Protein 5T0W (pdb70)

Secondary structure (DSSP, 8-state):
-HHHHHHHHTEEEEEE-S-BTTTBEE-TTS-EESHHHHHHHHHHHHHTSEEEEEE--GGGHHHHHHTTS-SEE-SSPBP-HHHHTTSEEPSP-EEE-EEEEE-SGGGSS-SSGGGG-STT-EEEEETTSHHHHHHHHH-TTSEEEEESSHHHHHHHHHTTSSSEEEEEHHHHHHHH----EEEE--S--EEE--EE-SS-HHHHHHHHHHHHHHHHSSHHHHHHHHHH-/-HHHHHHHHTEEEEEE-SEETTTEEE-TTS-EESHHHHHHHHHHHHHTSEEEEEE--GGGHHHHHHTTS-SEE-S-PBP-HHHHTTSEE-S--EEE-EEEEE-SGGGTT-SSSGGG-STT-EEEEETTSHHHHHHHHH-TTSEEEEESSHHHHHHHHHTTSSSEEEEEHHHHHHHH----EEE----EEE--EE-SS-HHHHHHHHHHHHHHHHSSHHHHHHHHHH-/-HHHHHHHHTEEEEEE-SEETTTEEE-TTS-EESHHHHHHHHHHHHHTSEEEEEE--GGGHHHHHHTTS-SEE-SSPBP-HHHHTTSEE-S--EEEEEEEEEESGGGTT--SSGGG-STT-EEEEETTSHHHHHHHHH-TTSEEEEESSHHHHHHHHHTTS-SEEEEEHHHHHHHH---EEEE-----EEEE--EE-SS-HHHHHHHHHHHHHHHHSSHHHHHHHHHH-/--HHHHHHHHTEEEEEE-SEETTTEEE-TTS-EESHHHHHHHHHHHHHTSEEEEEE--GGGHHHHHHTTS-SEE-SSPBP-HHHHTTSEE-S--EEE-EEEEE-SGGGTT--SSGGG-STT-EEEEETTSHHHHHHHHH-TTSEEEEESSHHHHHHHHHTTSSSEEEEEHHHHHHHH---EE---EEE--EE-SS-HHHHHHHHHHHHHHHHSSHHHHHHHHHH-

Foldseek 3Di:
DVLVVCVVVQEAEEEEQAQFPQQWHQDPVGDIHHLLVVVQCLLQVLSRGHYDYDHDFQQCRLVCQQVPVGFKYRYQAFDDPVVCVFWPWADFLDKWDKWKWFAPVCPVQDQALQSQLAQVAEEEEEPNHVQQVCCVVSNVNYHYDYDRHVVVRVVCRVVVVGGIYMDTPLRNVVVVVVPTDIHDHDDDMTGGTMTGHPPCVVVSVSSNVSSVVCVVPVNSVVSCVVRRD/DVLVVCLVVQEAEEEEAQAQPQQWHADPVGDIHHLLVVLQCLLQVLSRGHYDYDHDQVQCRLVCQQVPVGFKYRYQAFDDPVVCVFWPWADFLDKWDKWKWAAPVCLVQQQDLQSQLAQDAEEEEAPPHVQQVCCVVSRVNYHYDYDSHVVVRVVCRVVPVGGIYMDTPQSQVVCVVVVTDIHDGDMTGGTMTGHPPCVVVSVSSNVSSVVCVVPVNSVVSCVVRRD/DVLVVCVVVQEAEEEEAQDQPQQWHADPVRDMHHLLVVLQVLLQVLSRGHYDYDHDQPVCRLVCQQVPVGFKYRYQAFDDPVVCVFWPWADFLDKWDKWKKFFLVLPPQCQDLQSQLAQDAEEEEAPPHVQQVCCVVSRVNYHYDYDSDVVVRVVCRVVVVGGIYMDTPLRNVVCVVPGMDIHDDDDDMTGGTMTGGPPCVVVNVSSNVSSVVCVVPVNSVVSCVVRRD/DFVLVVCVVVQEAEEEEAQAQPQQWHADPVRDMHHLLVVLQVLLQVLSRGHYDYDHDQVQCRLVCQQVPVGFKYRYQAFDDPVVCVFWPWADFLDKWDKWKWFAPVLLPQCQDLQSQLAQDAEEEEEPPHVQQVCCVVSRVNYHYDYDSDVVVRVVCRVVVVGGIYMDTPQSNVVVVCPTDIRDMTGGTMTGHPPRVVVSVSSNVSSVVCVVPVNSVVSCVVRRD

Sequence (910 aa):
STLDEIMKRGTLRVGTDADYKPFSFKDKNGQYTGFDIDLAKALAKELGVKVEFVPTTWDGIIPALQTGKFDIVMSGMTITPERKKKVDFSDPYMTAGQTILVKKDNADKIKSFEDLNKPDVKVAVQLGTTSEQAAKEFLPKAKIRTFENNAEAFQEVVSGRADAMVTDSPVAAYYAKLAVVVVDEPFTHEPLGFAIRKGDPELLNWVNNWLKQMKKDGTYDKLYEKWFKSTLDEIMKRGTLRVGTDADYKPFSFKDKNGQYTGFDIDLAKALAKELGVKVEFVPTTWDGIIPALQTGKFDIVMSGMTITPERKKKVDFSDPYMTAGQTILVKKDNADKIKSFEDLNKPDVKVAVQLGTTSEQAAKEFLPKAKIRTFENNAEAFQEVVSGRADAMVTDSPVAAYYAKLAVVVVDFTHEPLGFAIRKGDPELLNWVNNWLKQMKKDGTYDKLYEKWFKSTLDEIMKRGTLRVGTDADYKPFSFKDKNGQYTGFDIDLAKALAKELGVKVEFVPTTWDGIIPALQTGKFDIVMSGMTITPERKKKVDFSDPYMTAGQTILVKKDNADKIKSFEDLNKPDVKVAVQLGTTSEQAAKEFLPKAKIRTFENNAEAFQEVVSGRADAMVTDSPVAAYYAKLAVVVVDEPFTHEPLGFAIRKGDPELLNWVNNWLKQMKKDGTYDKLYEKWFKASTLDEIMKRGTLRVGTDADYKPFSFKDKNGQYTGFDIDLAKALAKELGVKVEFVPTTWDGIIPALQTGKFDIVMSGMTITPERKKKVDFSDPYMTAGQTILVKKDNADKIKSFEDLNKPDVKVAVQLGTTSEQAAKEFLPKAKIRTFENNNAEAFQEVVSGRADAMVTDSPVAAYYAKAVVVVTHEPLGFAIRKGDPELLNWVNNWLKQMKKDGTYDKLYEKWFK

Nearest PDB structures (foldseek):
  5t0w-assembly2_B  TM=9.966E-01  e=1.258E-50  synthetic construct
  5t0w-assembly4_D  TM=9.879E-01  e=5.429E-49  synthetic construct
  5tuj-assembly1_C  TM=8.132E-01  e=1.504E-45  unidentified
  9e2b-assembly1_B  TM=9.483E-01  e=1.291E-33  Desulfonauticus sp. 38_4375
  5jos-assembly1_A  TM=6.266E-01  e=4.750E-35  synthetic construct

Radius of gyration: 36.26 Å; Cα contacts (8 Å, |Δi|>4): 1804; chains: 4; bounding box: 78×86×105 Å

B-factor: mean 44.82, std 18.48, range [3.68, 149.99]

Solvent-accessible surface area: 40204 Å² total

Structure (mmCIF, N/CA/C/O backbone):
data_5T0W
#
_entry.id   5T0W
#
_cell.length_a   47.030
_cell.length_b   68.880
_cell.length_c   318.630
_cell.angle_alpha   90.00
_cell.angle_beta   90.00
_cell.angle_gamma   90.00
#
_symmetry.space_group_name_H-M   'P 21 21 21'
#
loop_
_entity.id
_entity.type
_entity.pdbx_description
1 polymer AncCDT-1
2 non-polymer ARGININE
3 water water
#
loop_
_atom_site.group_PDB
_atom_site.id
_atom_site.type_symbol
_atom_site.label_atom_id
_atom_site.label_alt_id
_atom_site.label_comp_id
_atom_site.label_asym_id
_atom_site.label_entity_id
_atom_site.label_seq_id
_atom_site.pdbx_PDB_ins_code
_atom_site.Cartn_x
_atom_site.Cartn_y
_atom_site.Cartn_z
_atom_site.occupancy
_atom_site.B_iso_or_equiv
_atom_site.auth_seq_id
_atom_site.auth_comp_id
_atom_site.auth_asym_id
_atom_site.auth_atom_id
_atom_site.pdbx_PDB_model_num
ATOM 1 N N . SER A 1 14 ? -17.635 -5.915 11.476 1.00 38.33 14 SER A N 1
ATOM 2 C CA . SER A 1 14 ? -16.603 -5.183 10.703 1.00 36.35 14 SER A CA 1
ATOM 3 C C . SER A 1 14 ? -16.411 -5.792 9.317 1.00 35.15 14 SER A C 1
ATOM 4 O O . SER A 1 14 ? -16.399 -7.016 9.154 1.00 35.93 14 SER A O 1
ATOM 7 N N . THR A 1 15 ? -16.226 -4.936 8.329 1.00 33.40 15 THR A N 1
ATOM 8 C CA . THR A 1 15 ? -15.952 -5.396 6.986 1.00 32.39 15 THR A CA 1
ATOM 9 C C . THR A 1 15 ? -14.691 -6.262 6.974 1.00 31.94 15 THR A C 1
ATOM 10 O O . THR A 1 15 ? -14.574 -7.190 6.177 1.00 32.30 15 THR A O 1
ATOM 14 N N . LEU A 1 16 ? -13.744 -5.968 7.854 1.00 31.47 16 LEU A N 1
ATOM 15 C CA . LEU A 1 16 ? -12.532 -6.764 7.929 1.00 31.22 16 LEU A CA 1
ATOM 16 C C . LEU A 1 16 ? -12.870 -8.234 8.123 1.00 32.60 16 LEU A C 1
ATOM 17 O O . LEU A 1 16 ? -12.331 -9.105 7.441 1.00 32.48 16 LEU A O 1
ATOM 22 N N . ASP A 1 17 ? -13.786 -8.505 9.047 1.00 34.16 17 ASP A N 1
ATOM 23 C CA . ASP A 1 17 ? -14.203 -9.870 9.310 1.00 35.77 17 ASP A CA 1
ATOM 24 C C . ASP A 1 17 ? -14.855 -10.418 8.037 1.00 36.09 17 ASP A C 1
ATOM 25 O O . ASP A 1 17 ? -14.512 -11.508 7.562 1.00 36.51 17 ASP A O 1
ATOM 30 N N . GLU A 1 18 ? -15.780 -9.639 7.482 1.00 36.04 18 GLU A N 1
ATOM 31 C CA . GLU A 1 18 ? -16.480 -10.016 6.249 1.00 36.51 18 GLU A CA 1
ATOM 32 C C . GLU A 1 18 ? -15.497 -10.356 5.134 1.00 35.75 18 GLU A C 1
ATOM 33 O O . GLU A 1 18 ? -15.658 -11.377 4.456 1.00 36.27 18 GLU A O 1
ATOM 35 N N . ILE A 1 19 ? -14.471 -9.515 4.974 1.00 34.49 19 ILE A N 1
ATOM 36 C CA . ILE A 1 19 ? -13.438 -9.746 3.958 1.00 34.07 19 ILE A CA 1
ATOM 37 C C . ILE A 1 19 ? -12.765 -11.110 4.154 1.00 35.51 19 ILE A C 1
ATOM 38 O O . ILE A 1 19 ? -12.763 -11.957 3.243 1.00 36.32 19 ILE A O 1
ATOM 43 N N . MET A 1 20 ? -12.250 -11.339 5.352 1.00 36.09 20 MET A N 1
ATOM 44 C CA . MET A 1 20 ? -11.480 -12.555 5.610 1.00 37.10 20 MET A CA 1
ATOM 45 C C . MET A 1 20 ? -12.299 -13.835 5.555 1.00 38.16 20 MET A C 1
ATOM 46 O O . MET A 1 20 ? -11.796 -14.851 5.093 1.00 38.83 20 MET A O 1
ATOM 51 N N . LYS A 1 21 ? -13.547 -13.783 6.033 1.00 38.56 21 LYS A N 1
ATOM 52 C CA . LYS A 1 21 ? -14.495 -14.915 5.910 1.00 40.02 21 LYS A CA 1
ATOM 53 C C . LYS A 1 21 ? -14.751 -15.257 4.454 1.00 39.63 21 LYS A C 1
ATOM 54 O O . LYS A 1 21 ? -14.624 -16.404 4.039 1.00 40.60 21 LYS A O 1
ATOM 60 N N . ARG A 1 22 ? -15.113 -14.236 3.690 1.00 38.12 22 ARG A N 1
ATOM 61 C CA . ARG A 1 22 ? -15.443 -14.414 2.281 1.00 37.97 22 ARG A CA 1
ATOM 62 C C . ARG A 1 22 ? -14.231 -14.839 1.434 1.00 37.02 22 ARG A C 1
ATOM 63 O O . ARG A 1 22 ? -14.399 -15.532 0.435 1.00 37.87 22 ARG A O 1
ATOM 71 N N . GLY A 1 23 ? -13.027 -14.432 1.833 1.00 35.24 23 GLY A N 1
ATOM 72 C CA . GLY A 1 23 ? -11.799 -14.860 1.165 1.00 34.70 23 GLY A CA 1
ATOM 73 C C . GLY A 1 23 ? -11.324 -13.943 0.052 1.00 33.48 23 GLY A C 1
ATOM 74 O O . GLY A 1 23 ? -10.338 -14.242 -0.620 1.00 33.58 23 GLY A O 1
ATOM 75 N N . THR A 1 24 ? -12.005 -12.807 -0.134 1.00 32.33 24 THR A N 1
ATOM 76 C CA . THR A 1 24 ? -11.747 -11.895 -1.245 1.00 31.35 24 THR A CA 1
ATOM 77 C C . THR A 1 24 ? -11.846 -10.444 -0.789 1.00 29.85 24 THR A C 1
ATOM 78 O O . THR A 1 24 ? -12.697 -10.123 0.033 1.00 29.59 24 THR A O 1
ATOM 82 N N . LEU A 1 25 ? -10.982 -9.585 -1.341 1.00 28.93 25 LEU A N 1
ATOM 83 C CA . LEU A 1 25 ? -11.072 -8.146 -1.109 1.00 27.86 25 LEU A CA 1
ATOM 84 C C . LEU A 1 25 ? -11.717 -7.495 -2.317 1.00 28.06 25 LEU A C 1
ATOM 85 O O . LEU A 1 25 ? -11.237 -7.659 -3.419 1.00 28.30 25 LEU A O 1
ATOM 90 N N . ARG A 1 26 ? -12.813 -6.783 -2.102 1.00 28.35 26 ARG A N 1
ATOM 91 C CA . ARG A 1 26 ? -13.553 -6.177 -3.195 1.00 28.97 26 ARG A CA 1
ATOM 92 C C . ARG A 1 26 ? -13.187 -4.714 -3.279 1.00 27.78 26 ARG A C 1
ATOM 93 O O . ARG A 1 26 ? -13.504 -3.936 -2.374 1.00 27.18 26 ARG A O 1
ATOM 101 N N . VAL A 1 27 ? -12.549 -4.343 -4.385 1.00 27.62 27 VAL A N 1
ATOM 102 C CA . VAL A 1 27 ? -12.051 -2.988 -4.574 1.00 26.66 27 VAL A CA 1
ATOM 103 C C . VAL A 1 27 ? -12.845 -2.238 -5.613 1.00 27.06 27 VAL A C 1
ATOM 104 O O . VAL A 1 27 ? -12.744 -2.526 -6.806 1.00 27.77 27 VAL A O 1
ATOM 108 N N . GLY A 1 28 ? -13.591 -1.245 -5.158 1.00 26.98 28 GLY A N 1
ATOM 109 C CA . GLY A 1 28 ? -14.299 -0.335 -6.051 1.00 27.60 28 GLY A CA 1
ATOM 110 C C . GLY A 1 28 ? -13.358 0.583 -6.797 1.00 27.40 28 GLY A C 1
ATOM 111 O O . GLY A 1 28 ? -12.557 1.285 -6.180 1.00 26.53 28 GLY A O 1
ATOM 112 N N . THR A 1 29 ? -13.410 0.538 -8.128 1.00 28.69 29 THR A N 1
ATOM 113 C CA . THR A 1 29 ? -12.525 1.367 -8.959 1.00 28.90 29 THR A CA 1
ATOM 114 C C . THR A 1 29 ? -13.251 1.824 -10.278 1.00 29.90 29 THR A C 1
ATOM 115 O O . THR A 1 29 ? -14.139 1.118 -10.730 1.00 31.09 29 THR A O 1
ATOM 119 N N . ASP A 1 30 ? -12.951 3.024 -10.818 1.00 29.56 30 ASP A N 1
ATOM 120 C CA . ASP A 1 30 ? -13.508 3.537 -12.075 1.00 30.28 30 ASP A CA 1
ATOM 121 C C . ASP A 1 30 ? -12.345 3.437 -13.030 1.00 30.60 30 ASP A C 1
ATOM 122 O O . ASP A 1 30 ? -11.464 4.314 -13.101 1.00 29.87 30 ASP A O 1
ATOM 127 N N . ALA A 1 31 ? -12.359 2.353 -13.788 1.00 31.76 31 ALA A N 1
ATOM 128 C CA . ALA A 1 31 ? -11.145 1.816 -14.380 1.00 32.32 31 ALA A CA 1
ATOM 129 C C . ALA A 1 31 ? -10.725 2.349 -15.800 1.00 33.76 31 ALA A C 1
ATOM 130 O O . ALA A 1 31 ? -10.023 1.681 -16.603 1.00 34.69 31 ALA A O 1
ATOM 132 N N . ASP A 1 32 ? -11.143 3.578 -16.090 1.00 33.92 32 ASP A N 1
ATOM 133 C CA . ASP A 1 32 ? -10.522 4.347 -17.183 1.00 34.89 32 ASP A CA 1
ATOM 134 C C . ASP A 1 32 ? -9.938 5.600 -16.593 1.00 33.57 32 ASP A C 1
ATOM 135 O O . ASP A 1 32 ? -10.515 6.676 -16.713 1.00 34.01 32 ASP A O 1
ATOM 140 N N . TYR A 1 33 ? -8.788 5.451 -15.938 1.00 32.33 33 TYR A N 1
ATOM 141 C CA . TYR A 1 33 ? -8.185 6.565 -15.233 1.00 30.86 33 TYR A CA 1
ATOM 142 C C . TYR A 1 33 ? -6.702 6.340 -15.088 1.00 30.75 33 TYR A C 1
ATOM 143 O O . TYR A 1 33 ? -6.207 6.080 -14.003 1.00 29.94 33 TYR A O 1
ATOM 152 N N . LYS A 1 34 ? -6.013 6.342 -16.222 1.00 31.93 34 LYS A N 1
ATOM 153 C CA . LYS A 1 34 ? -4.582 6.085 -16.259 1.00 32.21 34 LYS A CA 1
ATOM 154 C C . LYS A 1 34 ? -3.916 7.255 -15.656 1.00 31.05 34 LYS A C 1
ATOM 155 O O . LYS A 1 34 ? -4.358 8.355 -15.855 1.00 30.89 34 LYS A O 1
ATOM 161 N N . PRO A 1 35 ? -2.838 7.029 -14.919 1.00 30.44 35 PRO A N 1
ATOM 162 C CA . PRO A 1 35 ? -2.209 5.754 -14.610 1.00 30.59 35 PRO A CA 1
ATOM 163 C C . PRO A 1 35 ? -2.673 5.088 -13.276 1.00 29.16 35 PRO A C 1
ATOM 164 O O . PRO A 1 35 ? -1.985 4.208 -12.765 1.00 29.29 35 PRO A O 1
ATOM 168 N N . PHE A 1 36 ? -3.832 5.460 -12.747 1.00 27.97 36 PHE A N 1
ATOM 169 C CA . PHE A 1 36 ? -4.275 4.927 -11.454 1.00 26.81 36 PHE A CA 1
ATOM 170 C C . PHE A 1 36 ? -4.977 3.591 -11.586 1.00 27.32 36 PHE A C 1
ATOM 171 O O . PHE A 1 36 ? -4.596 2.624 -10.919 1.00 27.12 36 PHE A O 1
ATOM 179 N N . SER A 1 37 ? -5.979 3.512 -12.461 1.00 28.15 37 SER A N 1
ATOM 180 C CA . SER A 1 37 ? -6.577 2.221 -12.786 1.00 29.23 37 SER A CA 1
ATOM 181 C C . SER A 1 37 ? -7.168 2.215 -14.190 1.00 30.83 37 SER A C 1
ATOM 182 O O . SER A 1 37 ? -7.929 3.118 -14.578 1.00 30.89 37 SER A O 1
ATOM 185 N N . PHE A 1 38 ? -6.816 1.186 -14.947 1.00 32.58 38 PHE A N 1
ATOM 186 C CA . PHE A 1 38 ? -7.251 1.086 -16.319 1.00 34.70 38 PHE A CA 1
ATOM 187 C C . PHE A 1 38 ? -7.113 -0.347 -16.802 1.00 36.67 38 PHE A C 1
ATOM 188 O O . PHE A 1 38 ? -6.798 -1.288 -16.038 1.00 36.54 38 PHE A O 1
ATOM 196 N N . LYS A 1 39 ? -7.493 -0.520 -18.053 1.00 39.12 39 LYS A N 1
ATOM 197 C CA . LYS A 1 39 ? -7.298 -1.774 -18.743 1.00 41.53 39 LYS A CA 1
ATOM 198 C C . LYS A 1 39 ? -6.051 -1.654 -19.573 1.00 43.13 39 LYS A C 1
ATOM 199 O O . LYS A 1 39 ? -5.815 -0.626 -20.198 1.00 43.55 39 LYS A O 1
ATOM 205 N N . ASP A 1 40 ? -5.223 -2.697 -19.548 1.00 44.61 40 ASP A N 1
ATOM 206 C CA . ASP A 1 40 ? -4.135 -2.829 -20.533 1.00 46.45 40 ASP A CA 1
ATOM 207 C C . ASP A 1 40 ? -4.698 -3.358 -21.859 1.00 49.19 40 ASP A C 1
ATOM 208 O O . ASP A 1 40 ? -5.909 -3.594 -21.998 1.00 49.16 40 ASP A O 1
ATOM 213 N N . LYS A 1 41 ? -3.807 -3.547 -22.822 1.00 52.04 41 LYS A N 1
ATOM 214 C CA . LYS A 1 41 ? -4.153 -4.114 -24.147 1.00 55.25 41 LYS A CA 1
ATOM 215 C C . LYS A 1 41 ? -4.982 -5.419 -24.124 1.00 55.71 41 LYS A C 1
ATOM 216 O O . LYS A 1 41 ? -5.797 -5.644 -25.023 1.00 58.00 41 LYS A O 1
ATOM 222 N N . ASN A 1 42 ? -4.803 -6.255 -23.100 1.00 53.92 42 ASN A N 1
ATOM 223 C CA . ASN A 1 42 ? -5.610 -7.477 -22.943 1.00 54.08 42 ASN A CA 1
ATOM 224 C C . ASN A 1 42 ? -6.856 -7.298 -22.055 1.00 51.32 42 ASN A C 1
ATOM 225 O O . ASN A 1 42 ? -7.390 -8.276 -21.532 1.00 51.29 42 ASN A O 1
ATOM 230 N N . GLY A 1 43 ? -7.306 -6.059 -21.867 1.00 48.94 43 GLY A N 1
ATOM 231 C CA . GLY A 1 43 ? -8.441 -5.773 -20.983 1.00 46.40 43 GLY A CA 1
ATOM 232 C C . GLY A 1 43 ? -8.230 -6.177 -19.528 1.00 43.87 43 GLY A C 1
ATOM 233 O O . GLY A 1 43 ? -9.197 -6.455 -18.822 1.00 43.24 43 GLY A O 1
ATOM 234 N N . GLN A 1 44 ? -6.975 -6.257 -19.087 1.00 42.55 44 GLN A N 1
ATOM 235 C CA . GLN A 1 44 ? -6.659 -6.580 -17.685 1.00 40.31 44 GLN A CA 1
ATOM 236 C C . GLN A 1 44 ? -6.445 -5.316 -16.842 1.00 37.57 44 GLN A C 1
ATOM 237 O O . GLN A 1 44 ? -5.957 -4.287 -17.355 1.00 37.33 44 GLN A O 1
ATOM 243 N N . TYR A 1 45 ? -6.723 -5.442 -15.538 1.00 35.46 45 TYR A N 1
ATOM 244 C CA . TYR A 1 45 ? -6.700 -4.319 -14.653 1.00 33.12 45 TYR A CA 1
ATOM 245 C C . TYR A 1 45 ? -5.251 -4.007 -14.346 1.00 32.33 45 TYR A C 1
ATOM 246 O O . TYR A 1 45 ? -4.439 -4.907 -14.085 1.00 32.94 45 TYR A O 1
ATOM 255 N N . THR A 1 46 ? -4.922 -2.729 -14.414 1.00 30.94 46 THR A N 1
ATOM 256 C CA . THR A 1 46 ? -3.547 -2.331 -14.262 1.00 30.60 46 THR A CA 1
ATOM 257 C C . THR A 1 46 ? -3.458 -0.870 -13.824 1.00 29.02 46 THR A C 1
ATOM 258 O O . THR A 1 46 ? -4.334 -0.080 -14.105 1.00 28.51 46 THR A O 1
ATOM 262 N N . GLY A 1 47 ? -2.394 -0.531 -13.123 1.00 28.41 47 GLY A N 1
ATOM 263 C CA . GLY A 1 47 ? -2.222 0.818 -12.599 1.00 27.17 47 GLY A CA 1
ATOM 264 C C . GLY A 1 47 ? -1.679 0.830 -11.185 1.00 26.11 47 GLY A C 1
ATOM 265 O O . GLY A 1 47 ? -1.549 -0.210 -10.544 1.00 26.15 47 GLY A O 1
ATOM 266 N N . PHE A 1 48 ? -1.422 2.039 -10.691 1.00 25.30 48 PHE A N 1
ATOM 267 C CA . PHE A 1 48 ? -0.927 2.286 -9.335 1.00 24.53 48 PHE A CA 1
ATOM 268 C C . PHE A 1 48 ? -1.920 1.797 -8.305 1.00 23.50 48 PHE A C 1
ATOM 269 O O . PHE A 1 48 ? -1.562 1.050 -7.406 1.00 23.47 48 PHE A O 1
ATOM 277 N N . ASP A 1 49 ? -3.186 2.179 -8.453 1.00 22.86 49 ASP A N 1
ATOM 278 C CA . ASP A 1 49 ? -4.204 1.749 -7.506 1.00 22.11 49 ASP A CA 1
ATOM 279 C C . ASP A 1 49 ? -4.395 0.239 -7.540 1.00 22.66 49 ASP A C 1
ATOM 280 O O . ASP A 1 49 ? -4.748 -0.380 -6.537 1.00 22.32 49 ASP A O 1
ATOM 285 N N . ILE A 1 50 ? -4.174 -0.356 -8.708 1.00 23.70 50 ILE A N 1
ATOM 286 C CA . ILE A 1 50 ? -4.357 -1.796 -8.895 1.00 24.52 50 ILE A CA 1
ATOM 287 C C . ILE A 1 50 ? -3.242 -2.516 -8.176 1.00 24.86 50 ILE A C 1
ATOM 288 O O . ILE A 1 50 ? -3.498 -3.419 -7.383 1.00 24.82 50 ILE A O 1
ATOM 293 N N . ASP A 1 51 ? -2.011 -2.084 -8.387 1.00 25.31 51 ASP A N 1
ATOM 294 C CA . ASP A 1 51 ? -0.889 -2.711 -7.691 1.00 25.85 51 ASP A CA 1
ATOM 295 C C . ASP A 1 51 ? -1.016 -2.580 -6.179 1.00 24.86 51 ASP A C 1
ATOM 296 O O . ASP A 1 51 ? -0.760 -3.516 -5.431 1.00 25.18 51 ASP A O 1
ATOM 301 N N . LEU A 1 52 ? -1.419 -1.404 -5.729 1.00 23.80 52 LEU A N 1
ATOM 302 C CA . LEU A 1 52 ? -1.636 -1.192 -4.314 1.00 23.01 52 LEU A CA 1
ATOM 303 C C . LEU A 1 52 ? -2.730 -2.120 -3.813 1.00 22.77 52 LEU A C 1
ATOM 304 O O . LEU A 1 52 ? -2.536 -2.801 -2.804 1.00 22.91 52 LEU A O 1
ATOM 309 N N . ALA A 1 53 ? -3.869 -2.149 -4.509 1.00 22.59 53 ALA A N 1
ATOM 310 C CA . ALA A 1 53 ? -4.942 -3.082 -4.174 1.00 22.66 53 ALA A CA 1
ATOM 311 C C . ALA A 1 53 ? -4.411 -4.506 -4.026 1.00 23.59 53 ALA A C 1
ATOM 312 O O . ALA A 1 53 ? -4.729 -5.198 -3.058 1.00 23.63 53 ALA A O 1
ATOM 314 N N . LYS A 1 54 ? -3.584 -4.929 -4.973 1.00 24.51 54 LYS A N 1
ATOM 315 C CA . LYS A 1 54 ? -2.983 -6.252 -4.905 1.00 25.68 54 LYS A CA 1
ATOM 316 C C . LYS A 1 54 ? -2.164 -6.418 -3.657 1.00 25.63 54 LYS A C 1
ATOM 317 O O . LYS A 1 54 ? -2.237 -7.467 -3.009 1.00 26.21 54 LYS A O 1
ATOM 323 N N . ALA A 1 55 ? -1.360 -5.410 -3.328 1.00 25.19 55 ALA A N 1
ATOM 324 C CA . ALA A 1 55 ? -0.482 -5.485 -2.154 1.00 25.39 55 ALA A CA 1
ATOM 325 C C . ALA A 1 55 ? -1.318 -5.640 -0.887 1.00 24.74 55 ALA A C 1
ATOM 326 O O . ALA A 1 55 ? -0.983 -6.433 -0.006 1.00 25.31 55 ALA A O 1
ATOM 328 N N . LEU A 1 56 ? -2.379 -4.844 -0.786 1.00 23.72 56 LEU A N 1
ATOM 329 C CA . LEU A 1 56 ? -3.284 -4.906 0.359 1.00 23.28 56 LEU A CA 1
ATOM 330 C C . LEU A 1 56 ? -3.932 -6.291 0.492 1.00 23.91 56 LEU A C 1
ATOM 331 O O . LEU A 1 56 ? -3.962 -6.875 1.575 1.00 24.26 56 LEU A O 1
ATOM 336 N N . ALA A 1 57 ? -4.449 -6.807 -0.614 1.00 24.23 57 ALA A N 1
ATOM 337 C CA . ALA A 1 57 ? -4.994 -8.157 -0.625 1.00 25.09 57 ALA A CA 1
ATOM 338 C C . ALA A 1 57 ? -3.983 -9.189 -0.106 1.00 26.09 57 ALA A C 1
ATOM 339 O O . ALA A 1 57 ? -4.304 -9.938 0.795 1.00 26.50 57 ALA A O 1
ATOM 341 N N . LYS A 1 58 ? -2.768 -9.201 -0.640 1.00 26.62 58 LYS A N 1
ATOM 342 C CA . LYS A 1 58 ? -1.702 -10.068 -0.114 1.00 27.72 58 LYS A CA 1
ATOM 343 C C . LYS A 1 58 ? -1.561 -9.938 1.416 1.00 27.50 58 LYS A C 1
ATOM 344 O O . LYS A 1 58 ? -1.697 -10.924 2.137 1.00 28.23 58 LYS A O 1
ATOM 346 N N . GLU A 1 59 ? -1.366 -8.712 1.905 1.00 26.60 59 GLU A N 1
ATOM 347 C CA . GLU A 1 59 ? -1.319 -8.424 3.336 1.00 26.48 59 GLU A CA 1
ATOM 348 C C . GLU A 1 59 ? -2.476 -9.092 4.090 1.00 26.53 59 GLU A C 1
ATOM 349 O O . GLU A 1 59 ? -2.291 -9.679 5.158 1.00 27.24 59 GLU A O 1
ATOM 355 N N . LEU A 1 60 ? -3.673 -8.987 3.514 1.00 25.95 60 LEU A N 1
ATOM 356 C CA . LEU A 1 60 ? -4.906 -9.519 4.104 1.00 26.13 60 LEU A CA 1
ATOM 357 C C . LEU A 1 60 ? -5.012 -11.050 4.020 1.00 27.53 60 LEU A C 1
ATOM 358 O O . LEU A 1 60 ? -5.951 -11.628 4.567 1.00 28.02 60 LEU A O 1
ATOM 363 N N . GLY A 1 61 ? -4.113 -11.690 3.281 1.00 28.50 61 GLY A N 1
ATOM 364 C CA . GLY A 1 61 ? -4.229 -13.123 2.987 1.00 30.06 61 GLY A CA 1
ATOM 365 C C . GLY A 1 61 ? -5.428 -13.508 2.110 1.00 30.48 61 GLY A C 1
ATOM 366 O O . GLY A 1 61 ? -5.986 -14.598 2.247 1.00 31.59 61 GLY A O 1
ATOM 367 N N . VAL A 1 62 ? -5.820 -12.639 1.175 1.00 29.94 62 VAL A N 1
ATOM 368 C CA . VAL A 1 62 ? -6.979 -12.924 0.329 1.00 30.44 62 VAL A CA 1
ATOM 369 C C . VAL A 1 62 ? -6.755 -12.536 -1.132 1.00 30.53 62 VAL A C 1
ATOM 370 O O . VAL A 1 62 ? -5.779 -11.876 -1.476 1.00 29.97 62 VAL A O 1
ATOM 374 N N . LYS A 1 63 ? -7.680 -12.986 -1.978 1.00 31.44 63 LYS A N 1
ATOM 375 C CA . LYS A 1 63 ? -7.694 -12.625 -3.376 1.00 31.76 63 LYS A CA 1
ATOM 376 C C . LYS A 1 63 ? -8.309 -11.255 -3.547 1.00 30.68 63 LYS A C 1
ATOM 377 O O . LYS A 1 63 ? -9.031 -10.765 -2.696 1.00 29.95 63 LYS A O 1
ATOM 379 N N . VAL A 1 64 ? -8.038 -10.666 -4.701 1.00 30.94 64 VAL A N 1
ATOM 380 C CA . VAL A 1 64 ? -8.613 -9.375 -5.098 1.00 30.07 64 VAL A CA 1
ATOM 381 C C . VAL A 1 64 ? -9.695 -9.517 -6.159 1.00 30.77 64 VAL A C 1
ATOM 382 O O . VAL A 1 64 ? -9.523 -10.246 -7.125 1.00 32.27 64 VAL A O 1
ATOM 386 N N . GLU A 1 65 ? -10.767 -8.781 -6.007 1.00 30.04 65 GLU A N 1
ATOM 387 C CA . GLU A 1 65 ? -11.742 -8.627 -7.052 1.00 30.75 65 GLU A CA 1
ATOM 388 C C . GLU A 1 65 ? -12.002 -7.140 -7.265 1.00 29.24 65 GLU A C 1
ATOM 389 O O . GLU A 1 65 ? -12.244 -6.408 -6.307 1.00 28.32 65 GLU A O 1
ATOM 395 N N . PHE A 1 66 ? -11.953 -6.687 -8.506 1.00 29.07 66 PHE A N 1
ATOM 396 C CA . PHE A 1 66 ? -12.199 -5.283 -8.829 1.00 27.86 66 PHE A CA 1
ATOM 397 C C . PHE A 1 66 ? -13.629 -5.097 -9.303 1.00 28.50 66 PHE A C 1
ATOM 398 O O . PHE A 1 66 ? -14.145 -5.878 -10.123 1.00 30.05 66 PHE A O 1
ATOM 406 N N . VAL A 1 67 ? -14.275 -4.070 -8.777 1.00 27.52 67 VAL A N 1
ATOM 407 C CA . VAL A 1 67 ? -15.677 -3.810 -9.059 1.00 28.20 67 VAL A CA 1
ATOM 408 C C . VAL A 1 67 ? -15.768 -2.525 -9.859 1.00 28.02 67 VAL A C 1
ATOM 409 O O . VAL A 1 67 ? -15.667 -1.425 -9.306 1.00 26.91 67 VAL A O 1
ATOM 413 N N . PRO A 1 68 ? -15.940 -2.652 -11.184 1.00 29.30 68 PRO A N 1
ATOM 414 C CA . PRO A 1 68 ? -15.931 -1.441 -12.002 1.00 29.24 68 PRO A CA 1
ATOM 415 C C . PRO A 1 68 ? -17.125 -0.611 -11.569 1.00 29.37 68 PRO A C 1
ATOM 416 O O . PRO A 1 68 ? -18.169 -1.168 -11.348 1.00 30.30 68 PRO A O 1
ATOM 420 N N . THR A 1 69 ? -16.922 0.697 -11.398 1.00 28.58 69 THR A N 1
ATOM 421 C CA . THR A 1 69 ? -17.955 1.577 -10.885 1.00 28.71 69 THR A CA 1
ATOM 422 C C . THR A 1 69 ? -17.828 2.920 -11.528 1.00 28.65 69 THR A C 1
ATOM 423 O O . THR A 1 69 ? -16.719 3.394 -11.761 1.00 27.91 69 THR A O 1
ATOM 427 N N . THR A 1 70 ? -18.962 3.534 -11.841 1.00 29.73 70 THR A N 1
ATOM 428 C CA . THR A 1 70 ? -18.976 4.892 -12.401 1.00 29.83 70 THR A CA 1
ATOM 429 C C . THR A 1 70 ? -18.522 5.869 -11.331 1.00 28.44 70 THR A C 1
ATOM 430 O O . THR A 1 70 ? -18.987 5.789 -10.214 1.00 28.20 70 THR A O 1
ATOM 434 N N . TRP A 1 71 ? -17.609 6.772 -11.659 1.00 27.77 71 TRP A N 1
ATOM 435 C CA . TRP A 1 71 ? -17.068 7.696 -10.656 1.00 26.60 71 TRP A CA 1
ATOM 436 C C . TRP A 1 71 ? -18.147 8.438 -9.838 1.00 27.04 71 TRP A C 1
ATOM 437 O O . TRP A 1 71 ? -18.073 8.515 -8.614 1.00 26.46 71 TRP A O 1
ATOM 448 N N . ASP A 1 72 ? -19.143 8.976 -10.514 1.00 28.38 72 ASP A N 1
ATOM 449 C CA . ASP A 1 72 ? -20.127 9.824 -9.851 1.00 29.06 72 ASP A CA 1
ATOM 450 C C . ASP A 1 72 ? -20.844 9.126 -8.702 1.00 29.18 72 ASP A C 1
ATOM 451 O O . ASP A 1 72 ? -21.111 9.747 -7.692 1.00 29.08 72 ASP A O 1
ATOM 456 N N . GLY A 1 73 ? -21.148 7.842 -8.870 1.00 29.57 73 GLY A N 1
ATOM 457 C CA . GLY A 1 73 ? -21.835 7.064 -7.853 1.00 30.01 73 GLY A CA 1
ATOM 458 C C . GLY A 1 73 ? -20.921 6.173 -7.024 1.00 28.81 73 GLY A C 1
ATOM 459 O O . GLY A 1 73 ? -21.372 5.218 -6.402 1.00 29.27 73 GLY A O 1
ATOM 460 N N . ILE A 1 74 ? -19.624 6.459 -7.031 1.00 27.46 74 ILE A N 1
ATOM 461 C CA . ILE A 1 74 ? -18.677 5.566 -6.388 1.00 26.46 74 ILE A CA 1
ATOM 462 C C . ILE A 1 74 ? -18.810 5.577 -4.858 1.00 26.13 74 ILE A C 1
ATOM 463 O O . ILE A 1 74 ? -18.655 4.538 -4.226 1.00 25.98 74 ILE A O 1
ATOM 468 N N . ILE A 1 75 ? -19.088 6.740 -4.282 1.00 26.15 75 ILE A N 1
ATOM 469 C CA . ILE A 1 75 ? -19.319 6.816 -2.848 1.00 26.26 75 ILE A CA 1
ATOM 470 C C . ILE A 1 75 ? -20.639 6.152 -2.430 1.00 27.80 75 ILE A C 1
ATOM 471 O O . ILE A 1 75 ? -20.678 5.403 -1.454 1.00 27.96 75 ILE A O 1
ATOM 476 N N . PRO A 1 76 ? -21.728 6.419 -3.156 1.00 29.21 76 PRO A N 1
ATOM 477 C CA . PRO A 1 76 ? -22.951 5.648 -2.833 1.00 30.84 76 PRO A CA 1
ATOM 478 C C . PRO A 1 76 ? -22.779 4.133 -2.956 1.00 30.94 76 PRO A C 1
ATOM 479 O O . PRO A 1 76 ? -23.375 3.376 -2.180 1.00 31.89 76 PRO A O 1
ATOM 483 N N . ALA A 1 77 ? -22.011 3.690 -3.951 1.00 30.29 77 ALA A N 1
ATOM 484 C CA . ALA A 1 77 ? -21.777 2.275 -4.137 1.00 30.49 77 ALA A CA 1
ATOM 485 C C . ALA A 1 77 ? -21.043 1.712 -2.922 1.00 29.81 77 ALA A C 1
ATOM 486 O O . ALA A 1 77 ? -21.354 0.616 -2.460 1.00 30.58 77 ALA A O 1
ATOM 488 N N . LEU A 1 78 ? -20.105 2.490 -2.394 1.00 28.62 78 LEU A N 1
ATOM 489 C CA . LEU A 1 78 ? -19.333 2.079 -1.250 1.00 28.07 78 LEU A CA 1
ATOM 490 C C . LEU A 1 78 ? -20.229 2.013 -0.030 1.00 29.40 78 LEU A C 1
ATOM 491 O O . LEU A 1 78 ? -20.265 0.989 0.659 1.00 29.82 78 LEU A O 1
ATOM 496 N N . GLN A 1 79 ? -20.987 3.088 0.205 1.00 30.38 79 GLN A N 1
ATOM 497 C CA . GLN A 1 79 ? -21.891 3.162 1.356 1.00 31.96 79 GLN A CA 1
ATOM 498 C C . GLN A 1 79 ? -22.959 2.072 1.372 1.00 33.64 79 GLN A C 1
ATOM 499 O O . GLN A 1 79 ? -23.448 1.726 2.445 1.00 34.96 79 GLN A O 1
ATOM 505 N N . THR A 1 80 ? -23.347 1.551 0.212 1.00 34.16 80 THR A N 1
ATOM 506 C CA . THR A 1 80 ? -24.385 0.498 0.152 1.00 36.07 80 THR A CA 1
ATOM 507 C C . THR A 1 80 ? -23.757 -0.874 -0.040 1.00 35.55 80 THR A C 1
ATOM 508 O O . THR A 1 80 ? -24.423 -1.804 -0.438 1.00 36.82 80 THR A O 1
ATOM 512 N N . GLY A 1 81 ? -22.473 -0.988 0.240 1.00 33.97 81 GLY A N 1
ATOM 513 C CA . GLY A 1 81 ? -21.831 -2.282 0.296 1.00 33.81 81 GLY A CA 1
ATOM 514 C C . GLY A 1 81 ? -21.585 -2.986 -1.011 1.00 33.91 81 GLY A C 1
ATOM 515 O O . GLY A 1 81 ? -21.533 -4.203 -1.042 1.00 34.80 81 GLY A O 1
ATOM 516 N N . LYS A 1 82 ? -21.425 -2.253 -2.099 1.00 33.45 82 LYS A N 1
ATOM 517 C CA . LYS A 1 82 ? -21.084 -2.887 -3.378 1.00 33.58 82 LYS A CA 1
ATOM 518 C C . LYS A 1 82 ? -19.639 -3.363 -3.421 1.00 31.79 82 LYS A C 1
ATOM 519 O O . LYS A 1 82 ? -19.283 -4.214 -4.237 1.00 32.27 82 LYS A O 1
ATOM 525 N N . PHE A 1 83 ? -18.811 -2.803 -2.548 1.00 29.78 83 PHE A N 1
ATOM 526 C CA . PHE A 1 83 ? -17.459 -3.254 -2.396 1.00 28.31 83 PHE A CA 1
ATOM 527 C C . PHE A 1 83 ? -16.954 -2.755 -1.053 1.00 26.98 83 PHE A C 1
ATOM 528 O O . PHE A 1 83 ? -17.629 -1.995 -0.383 1.00 26.97 83 PHE A O 1
ATOM 536 N N . ASP A 1 84 ? -15.733 -3.147 -0.688 1.00 25.74 84 ASP A N 1
ATOM 537 C CA . ASP A 1 84 ? -15.190 -2.798 0.629 1.00 24.83 84 ASP A CA 1
ATOM 538 C C . ASP A 1 84 ? -14.397 -1.536 0.698 1.00 23.42 84 ASP A C 1
ATOM 539 O O . ASP A 1 84 ? -14.325 -0.937 1.751 1.00 23.35 84 ASP A O 1
ATOM 544 N N . ILE A 1 85 ? -13.779 -1.130 -0.401 1.00 22.49 85 ILE A N 1
ATOM 545 C CA . ILE A 1 85 ? -12.819 -0.030 -0.346 1.00 21.47 85 ILE A CA 1
ATOM 546 C C . ILE A 1 85 ? -12.674 0.637 -1.697 1.00 21.19 85 ILE A C 1
ATOM 547 O O . ILE A 1 85 ? -12.651 -0.043 -2.735 1.00 21.54 85 ILE A O 1
ATOM 552 N N . VAL A 1 86 ? -12.561 1.964 -1.702 1.00 20.75 86 VAL A N 1
ATOM 553 C CA . VAL A 1 86 ? -12.337 2.724 -2.956 1.00 20.59 86 VAL A CA 1
ATOM 554 C C . VAL A 1 86 ? -10.828 2.926 -3.173 1.00 20.09 86 VAL A C 1
ATOM 555 O O . VAL A 1 86 ? -10.173 3.505 -2.341 1.00 19.71 86 VAL A O 1
ATOM 559 N N . MET A 1 87 ? -10.296 2.427 -4.275 1.00 20.31 87 MET A N 1
ATOM 560 C CA . MET A 1 87 ? -8.915 2.693 -4.648 1.00 20.13 87 MET A CA 1
ATOM 561 C C . MET A 1 87 ? -8.910 3.180 -6.098 1.00 20.47 87 MET A C 1
ATOM 562 O O . MET A 1 87 ? -8.933 2.386 -7.039 1.00 21.09 87 MET A O 1
ATOM 567 N N . SER A 1 88 ? -9.049 4.492 -6.260 1.00 20.24 88 SER A N 1
ATOM 568 C CA . SER A 1 88 ? -9.456 5.064 -7.555 1.00 20.70 88 SER A CA 1
ATOM 569 C C . SER A 1 88 ? -9.088 6.524 -7.695 1.00 20.51 88 SER A C 1
ATOM 570 O O . SER A 1 88 ? -9.862 7.330 -8.197 1.00 20.74 88 SER A O 1
ATOM 573 N N . GLY A 1 89 ? -7.888 6.843 -7.243 1.00 20.24 89 GLY A N 1
ATOM 574 C CA . GLY A 1 89 ? -7.353 8.190 -7.341 1.00 20.24 89 GLY A CA 1
ATOM 575 C C . GLY A 1 89 ? -8.183 9.222 -6.624 1.00 19.98 89 GLY A C 1
ATOM 576 O O . GLY A 1 89 ? -8.351 10.317 -7.118 1.00 20.22 89 GLY A O 1
ATOM 577 N N . MET A 1 90 ? -8.731 8.844 -5.473 1.00 19.66 90 MET A N 1
ATOM 578 C CA . MET A 1 90 ? -9.668 9.689 -4.788 1.00 19.68 90 MET A CA 1
ATOM 579 C C . MET A 1 90 ? -9.034 10.728 -3.862 1.00 19.62 90 MET A C 1
ATOM 580 O O . MET A 1 90 ? -8.359 10.414 -2.902 1.00 19.47 90 MET A O 1
ATOM 585 N N . THR A 1 91 ? -9.253 11.988 -4.190 1.00 19.93 91 THR A N 1
ATOM 586 C CA . THR A 1 91 ? -8.825 13.101 -3.370 1.00 20.14 91 THR A CA 1
ATOM 587 C C . THR A 1 91 ? -9.625 13.122 -2.055 1.00 20.28 91 THR A C 1
ATOM 588 O O . THR A 1 91 ? -10.813 12.894 -2.045 1.00 20.45 91 THR A O 1
ATOM 592 N N . ILE A 1 92 ? -8.923 13.392 -0.945 1.00 20.42 92 ILE A N 1
ATOM 593 C CA . ILE A 1 92 ? -9.541 13.580 0.379 1.00 20.86 92 ILE A CA 1
ATOM 594 C C . ILE A 1 92 ? -10.055 15.006 0.453 1.00 21.57 92 ILE A C 1
ATOM 595 O O . ILE A 1 92 ? -9.299 15.923 0.297 1.00 21.85 92 ILE A O 1
ATOM 600 N N . THR A 1 93 ? -11.353 15.164 0.671 1.00 22.07 93 THR A N 1
ATOM 601 C CA . THR A 1 93 ? -11.933 16.473 0.827 1.00 23.10 93 THR A CA 1
ATOM 602 C C . THR A 1 93 ? -12.809 16.526 2.063 1.00 24.19 93 THR A C 1
ATOM 603 O O . THR A 1 93 ? -13.295 15.486 2.528 1.00 24.09 93 THR A O 1
ATOM 607 N N . PRO A 1 94 ? -13.030 17.732 2.601 1.00 25.58 94 PRO A N 1
ATOM 608 C CA . PRO A 1 94 ? -13.899 17.872 3.782 1.00 27.09 94 PRO A CA 1
ATOM 609 C C . PRO A 1 94 ? -15.291 17.323 3.507 1.00 28.08 94 PRO A C 1
ATOM 610 O O . PRO A 1 94 ? -15.812 16.508 4.278 1.00 28.51 94 PRO A O 1
ATOM 614 N N . GLU A 1 95 ? -15.867 17.720 2.382 1.00 28.97 95 GLU A N 1
ATOM 615 C CA . GLU A 1 95 ? -17.231 17.289 2.034 1.00 30.45 95 GLU A CA 1
ATOM 616 C C . GLU A 1 95 ? -17.342 15.758 1.999 1.00 29.59 95 GLU A C 1
ATOM 617 O O . GLU A 1 95 ? -18.301 15.205 2.497 1.00 30.13 95 GLU A O 1
ATOM 623 N N . ARG A 1 96 ? -16.339 15.092 1.408 1.00 28.35 96 ARG A N 1
ATOM 624 C CA . ARG A 1 96 ? -16.308 13.623 1.324 1.00 27.77 96 ARG A CA 1
ATOM 625 C C . ARG A 1 96 ? -16.014 12.937 2.659 1.00 28.07 96 ARG A C 1
ATOM 626 O O . ARG A 1 96 ? -16.553 11.863 2.927 1.00 28.31 96 ARG A O 1
ATOM 634 N N . LYS A 1 97 ? -15.177 13.560 3.489 1.00 28.53 97 LYS A N 1
ATOM 635 C CA . LYS A 1 97 ? -14.897 13.086 4.883 1.00 29.28 97 LYS A CA 1
ATOM 636 C C . LYS A 1 97 ? -16.177 12.927 5.729 1.00 30.33 97 LYS A C 1
ATOM 637 O O . LYS A 1 97 ? -16.249 12.045 6.588 1.00 30.51 97 LYS A O 1
ATOM 643 N N . LYS A 1 98 ? -17.182 13.750 5.446 1.00 30.98 98 LYS A N 1
ATOM 644 C CA . LYS A 1 98 ? -18.476 13.643 6.116 1.00 32.38 98 LYS A CA 1
ATOM 645 C C . LYS A 1 98 ? -19.242 12.397 5.732 1.00 31.89 98 LYS A C 1
ATOM 646 O O . LYS A 1 98 ? -20.148 12.003 6.443 1.00 33.29 98 LYS A O 1
ATOM 652 N N . LYS A 1 99 ? -18.918 11.794 4.598 1.00 30.17 99 LYS A N 1
ATOM 653 C CA . LYS A 1 99 ? -19.652 10.630 4.128 1.00 29.98 99 LYS A CA 1
ATOM 654 C C . LYS A 1 99 ? -18.901 9.310 4.330 1.00 28.39 99 LYS A C 1
ATOM 655 O O . LYS A 1 99 ? -19.507 8.252 4.564 1.00 28.94 99 LYS A O 1
ATOM 661 N N . VAL A 1 100 ? -17.578 9.356 4.231 1.00 26.46 100 VAL A N 1
ATOM 662 C CA . VAL A 1 100 ? -16.753 8.154 4.359 1.00 25.09 100 VAL A CA 1
ATOM 663 C C . VAL A 1 100 ? -15.496 8.487 5.125 1.00 24.31 100 VAL A C 1
ATOM 664 O O . VAL A 1 100 ? -15.197 9.655 5.372 1.00 24.50 100 VAL A O 1
ATOM 668 N N . ASP A 1 101 ? -14.767 7.451 5.497 1.00 23.61 101 ASP A N 1
ATOM 669 C CA . ASP A 1 101 ? -13.490 7.610 6.152 1.00 23.14 101 ASP A CA 1
ATOM 670 C C . ASP A 1 101 ? -12.391 7.389 5.133 1.00 21.96 101 ASP A C 1
ATOM 671 O O . ASP A 1 101 ? -12.457 6.488 4.311 1.00 21.49 101 ASP A O 1
ATOM 676 N N . PHE A 1 102 ? -11.333 8.178 5.229 1.00 21.73 102 PHE A N 1
ATOM 677 C CA . PHE A 1 102 ? -10.157 8.025 4.381 1.00 20.94 102 PHE A CA 1
ATOM 678 C C . PHE A 1 102 ? -8.961 7.494 5.135 1.00 21.01 102 PHE A C 1
ATOM 679 O O . PHE A 1 102 ? -8.727 7.822 6.280 1.00 21.68 102 PHE A O 1
ATOM 687 N N . SER A 1 103 ? -8.187 6.674 4.443 1.00 20.51 103 SER A N 1
ATOM 688 C CA . SER A 1 103 ? -6.890 6.265 4.896 1.00 20.67 103 SER A CA 1
ATOM 689 C C . SER A 1 103 ? -5.986 7.480 4.994 1.00 20.92 103 SER A C 1
ATOM 690 O O . SER A 1 103 ? -6.362 8.611 4.614 1.00 20.89 103 SER A O 1
ATOM 693 N N . ASP A 1 104 ? -4.798 7.254 5.522 1.00 21.36 104 ASP A N 1
ATOM 694 C CA . ASP A 1 104 ? -3.756 8.259 5.429 1.00 21.76 104 ASP A CA 1
ATOM 695 C C . ASP A 1 104 ? -3.402 8.507 3.952 1.00 21.22 104 ASP A C 1
ATOM 696 O O . ASP A 1 104 ? -3.645 7.639 3.124 1.00 20.69 104 ASP A O 1
ATOM 701 N N . PRO A 1 105 ? -2.840 9.692 3.629 1.00 21.55 105 PRO A N 1
ATOM 702 C CA . PRO A 1 105 ? -2.562 10.030 2.223 1.00 21.29 105 PRO A CA 1
ATOM 703 C C . PRO A 1 105 ? -1.688 9.019 1.567 1.00 21.50 105 PRO A C 1
ATOM 704 O O . PRO A 1 105 ? -0.724 8.629 2.172 1.00 22.13 105 PRO A O 1
ATOM 708 N N . TYR A 1 106 ? -2.026 8.570 0.364 1.00 21.39 106 TYR A N 1
ATOM 709 C CA . TYR A 1 106 ? -1.155 7.642 -0.355 1.00 22.04 106 TYR A CA 1
ATOM 710 C C . TYR A 1 106 ? -0.439 8.278 -1.556 1.00 23.37 106 TYR A C 1
ATOM 711 O O . TYR A 1 106 ? 0.264 7.567 -2.281 1.00 23.81 106 TYR A O 1
ATOM 720 N N . MET A 1 107 ? -0.589 9.602 -1.735 1.00 24.65 107 MET A N 1
ATOM 721 C CA . MET A 1 107 ? -0.253 10.281 -2.996 1.00 26.39 107 MET A CA 1
ATOM 722 C C . MET A 1 107 ? -0.692 11.748 -2.887 1.00 26.48 107 MET A C 1
ATOM 723 O O . MET A 1 107 ? -1.532 12.067 -2.038 1.00 26.19 107 MET A O 1
ATOM 728 N N . THR A 1 108 ? -0.155 12.621 -3.746 1.00 26.96 108 THR A N 1
ATOM 729 C CA . THR A 1 108 ? -0.670 13.979 -3.919 1.00 27.11 108 THR A CA 1
ATOM 730 C C . THR A 1 108 ? -0.836 14.351 -5.399 1.00 27.05 108 THR A C 1
ATOM 731 O O . THR A 1 108 ? -0.008 13.959 -6.219 1.00 27.66 108 THR A O 1
ATOM 735 N N . ALA A 1 109 ? -1.885 15.141 -5.710 1.00 26.29 109 ALA A N 1
ATOM 736 C CA . ALA A 1 109 ? -2.219 15.597 -7.075 1.00 26.17 109 ALA A CA 1
ATOM 737 C C . ALA A 1 109 ? -2.739 17.021 -7.054 1.00 26.13 109 ALA A C 1
ATOM 738 O O . ALA A 1 109 ? -3.554 17.384 -6.215 1.00 25.62 109 ALA A O 1
ATOM 740 N N . GLY A 1 110 ? -2.260 17.816 -8.005 1.00 26.71 110 GLY A N 1
ATOM 741 C CA . GLY A 1 110 ? -2.773 19.144 -8.252 1.00 27.02 110 GLY A CA 1
ATOM 742 C C . GLY A 1 110 ? -3.649 19.102 -9.480 1.00 26.99 110 GLY A C 1
ATOM 743 O O . GLY A 1 110 ? -3.784 18.060 -10.121 1.00 26.42 110 GLY A O 1
ATOM 744 N N . GLN A 1 111 ? -4.285 20.239 -9.767 1.00 27.53 111 GLN A N 1
ATOM 745 C CA . GLN A 1 111 ? -5.194 20.365 -10.897 1.00 27.76 111 GLN A CA 1
ATOM 746 C C . GLN A 1 111 ? -4.351 20.895 -12.014 1.00 28.75 111 GLN A C 1
ATOM 747 O O . GLN A 1 111 ? -3.643 21.861 -11.832 1.00 29.61 111 GLN A O 1
ATOM 753 N N . THR A 1 112 ? -4.491 20.294 -13.192 1.00 28.91 112 THR A N 1
ATOM 754 C CA . THR A 1 112 ? -3.813 20.755 -14.408 1.00 29.98 112 THR A CA 1
ATOM 755 C C . THR A 1 112 ? -4.799 20.989 -15.560 1.00 30.35 112 THR A C 1
ATOM 756 O O . THR A 1 112 ? -5.813 20.321 -15.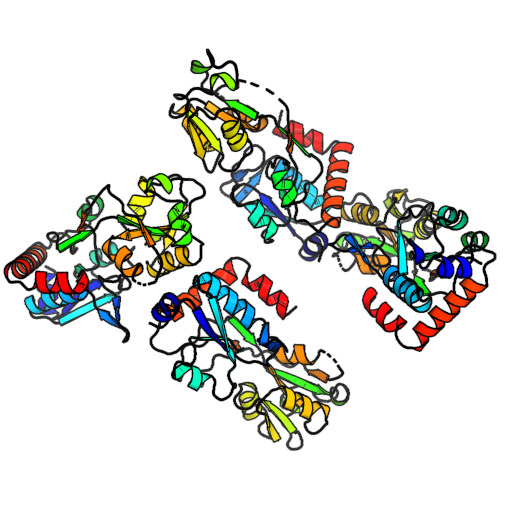668 1.00 29.72 112 THR A O 1
ATOM 760 N N . ILE A 1 113 ? -4.498 21.991 -16.379 1.00 31.60 113 ILE A N 1
ATOM 761 C CA . ILE A 1 113 ? -5.287 22.334 -17.560 1.00 32.51 113 ILE A CA 1
ATOM 762 C C . ILE A 1 113 ? -4.601 21.766 -18.783 1.00 33.77 113 ILE A C 1
ATOM 763 O O . ILE A 1 113 ? -3.409 21.916 -18.960 1.00 34.49 113 ILE A O 1
ATOM 768 N N . LEU A 1 114 ? -5.387 21.164 -19.650 1.00 34.43 114 LEU A N 1
ATOM 769 C CA . LEU A 1 114 ? -4.906 20.592 -20.886 1.00 36.24 114 LEU A CA 1
ATOM 770 C C . LEU A 1 114 ? -5.565 21.333 -22.031 1.00 38.08 114 LEU A C 1
ATOM 771 O O . LEU A 1 114 ? -6.762 21.561 -21.984 1.00 37.60 114 LEU A O 1
ATOM 776 N N . VAL A 1 115 ? -4.777 21.717 -23.035 1.00 40.40 115 VAL A N 1
ATOM 777 C CA . VAL A 1 115 ? -5.290 22.375 -24.249 1.00 42.75 115 VAL A CA 1
ATOM 778 C C . VAL A 1 115 ? -4.638 21.856 -25.549 1.00 45.42 115 VAL A C 1
ATOM 779 O O . VAL A 1 115 ? -3.644 21.133 -25.507 1.00 45.72 115 VAL A O 1
ATOM 783 N N . LYS A 1 116 ? -5.211 22.208 -26.700 1.00 48.04 116 LYS A N 1
ATOM 784 C CA . LYS A 1 116 ? -4.636 21.829 -27.979 1.00 51.01 116 LYS A CA 1
ATOM 785 C C . LYS A 1 116 ? -3.331 22.607 -28.129 1.00 53.28 116 LYS A C 1
ATOM 786 O O . LYS A 1 116 ? -3.258 23.769 -27.703 1.00 53.19 116 LYS A O 1
ATOM 788 N N . LYS A 1 117 ? -2.299 21.961 -28.680 1.00 56.00 117 LYS A N 1
ATOM 789 C CA . LYS A 1 117 ? -1.011 22.630 -28.915 1.00 58.86 117 LYS A CA 1
ATOM 790 C C . LYS A 1 117 ? -1.209 23.962 -29.621 1.00 62.49 117 LYS A C 1
ATOM 791 O O . LYS A 1 117 ? -0.581 24.941 -29.243 1.00 63.14 117 LYS A O 1
ATOM 793 N N . ASP A 1 118 ? -2.060 24.001 -30.655 1.00 66.80 118 ASP A N 1
ATOM 794 C CA . ASP A 1 118 ? -2.398 25.265 -31.366 1.00 70.88 118 ASP A CA 1
ATOM 795 C C . ASP A 1 118 ? -2.802 26.362 -30.392 1.00 70.21 118 ASP A C 1
ATOM 796 O O . ASP A 1 118 ? -2.196 27.424 -30.358 1.00 70.77 118 ASP A O 1
ATOM 801 N N . ASN A 1 119 ? -3.828 26.072 -29.594 1.00 69.80 119 ASN A N 1
ATOM 802 C CA . ASN A 1 119 ? -4.439 27.058 -28.693 1.00 69.64 119 ASN A CA 1
ATOM 803 C C . ASN A 1 119 ? -3.657 27.294 -27.384 1.00 68.70 119 ASN A C 1
ATOM 804 O O . ASN A 1 119 ? -4.185 27.891 -26.446 1.00 67.47 119 ASN A O 1
ATOM 809 N N . ALA A 1 120 ? -2.409 26.821 -27.318 1.00 69.62 120 ALA A N 1
ATOM 810 C CA . ALA A 1 120 ? -1.534 27.040 -26.154 1.00 68.17 120 ALA A CA 1
ATOM 811 C C . ALA A 1 120 ? -1.111 28.507 -26.005 1.00 68.30 120 ALA A C 1
ATOM 812 O O . ALA A 1 120 ? -0.719 28.939 -24.915 1.00 66.77 120 ALA A O 1
ATOM 814 N N . ASP A 1 121 ? -1.159 29.249 -27.101 1.00 69.72 121 ASP A N 1
ATOM 815 C CA . ASP A 1 121 ? -0.913 30.670 -27.063 1.00 71.48 121 ASP A CA 1
ATOM 816 C C . ASP A 1 121 ? -1.928 31.462 -26.230 1.00 69.93 121 ASP A C 1
ATOM 817 O O . ASP A 1 121 ? -1.545 32.365 -25.480 1.00 71.00 121 ASP A O 1
ATOM 822 N N . LYS A 1 122 ? -3.211 31.149 -26.354 1.00 68.34 122 LYS A N 1
ATOM 823 C CA . LYS A 1 122 ? -4.246 31.988 -25.740 1.00 66.97 122 LYS A CA 1
ATOM 824 C C . LYS A 1 122 ? -4.362 31.891 -24.194 1.00 64.15 122 LYS A C 1
ATOM 825 O O . LYS A 1 122 ? -5.073 32.697 -23.586 1.00 64.78 122 LYS A O 1
ATOM 827 N N . ILE A 1 123 ? -3.638 30.967 -23.553 1.00 61.57 123 ILE A N 1
ATOM 828 C CA . ILE A 1 123 ? -3.981 30.527 -22.176 1.00 57.97 123 ILE A CA 1
ATOM 829 C C . ILE A 1 123 ? -2.821 30.466 -21.168 1.00 56.59 123 ILE A C 1
ATOM 830 O O . ILE A 1 123 ? -2.109 29.468 -21.059 1.00 55.02 123 ILE A O 1
ATOM 835 N N . LYS A 1 124 ? -2.638 31.557 -20.434 1.00 56.77 124 LYS A N 1
ATOM 836 C CA . LYS A 1 124 ? -1.582 31.638 -19.434 1.00 56.08 124 LYS A CA 1
ATOM 837 C C . LYS A 1 124 ? -1.941 30.842 -18.174 1.00 53.27 124 LYS A C 1
ATOM 838 O O . LYS A 1 124 ? -1.090 30.156 -17.631 1.00 52.86 124 LYS A O 1
ATOM 840 N N . SER A 1 125 ? -3.183 30.972 -17.694 1.00 51.84 125 SER A N 1
ATOM 841 C CA . SER A 1 125 ? -3.590 30.428 -16.378 1.00 49.36 125 SER A CA 1
ATOM 842 C C . SER A 1 125 ? -5.082 30.083 -16.298 1.00 47.77 125 SER A C 1
ATOM 843 O O . SER A 1 125 ? -5.801 30.226 -17.263 1.00 47.68 125 SER A O 1
ATOM 846 N N . PHE A 1 126 ? -5.525 29.669 -15.113 1.00 44.11 126 PHE A N 1
ATOM 847 C CA . PHE A 1 126 ? -6.944 29.433 -14.821 1.00 41.24 126 PHE A CA 1
ATOM 848 C C . PHE A 1 126 ? -7.778 30.655 -15.154 1.00 40.56 126 PHE A C 1
ATOM 849 O O . PHE A 1 126 ? -8.812 30.549 -15.770 1.00 39.27 126 PHE A O 1
ATOM 857 N N . GLU A 1 127 ? -7.338 31.819 -14.695 1.00 42.35 127 GLU A N 1
ATOM 858 C CA . GLU A 1 127 ? -8.050 33.064 -14.957 1.00 42.15 127 GLU A CA 1
ATOM 859 C C . GLU A 1 127 ? -8.375 33.251 -16.447 1.00 40.81 127 GLU A C 1
ATOM 860 O O . GLU A 1 127 ? -9.442 33.756 -16.783 1.00 40.16 127 GLU A O 1
ATOM 866 N N . ASP A 1 128 ? -7.455 32.873 -17.324 1.00 41.17 128 ASP A N 1
ATOM 867 C CA . ASP A 1 128 ? -7.656 33.038 -18.761 1.00 41.25 128 ASP A CA 1
ATOM 868 C C . ASP A 1 128 ? -8.814 32.182 -19.306 1.00 38.50 128 ASP A C 1
ATOM 869 O O . ASP A 1 128 ? -9.277 32.425 -20.420 1.00 39.32 128 ASP A O 1
ATOM 874 N N . LEU A 1 129 ? -9.235 31.172 -18.551 1.00 35.69 129 LEU A N 1
ATOM 875 C CA . LEU A 1 129 ? -10.342 30.315 -18.929 1.00 33.53 129 LEU A CA 1
ATOM 876 C C . LEU A 1 129 ? -11.689 30.811 -18.399 1.00 32.11 129 LEU A C 1
ATOM 877 O O . LEU A 1 129 ? -12.723 30.323 -18.824 1.00 31.04 129 LEU A O 1
ATOM 882 N N . ASN A 1 130 ? -11.673 31.794 -17.507 1.00 32.25 130 ASN A N 1
ATOM 883 C CA . ASN A 1 130 ? -12.888 32.329 -16.913 1.00 31.46 130 ASN A CA 1
ATOM 884 C C . ASN A 1 130 ? -13.539 33.427 -17.765 1.00 32.27 130 ASN A C 1
ATOM 885 O O . ASN A 1 130 ? -13.872 34.502 -17.274 1.00 32.97 130 ASN A O 1
ATOM 890 N N . LYS A 1 131 ? -13.684 33.142 -19.055 1.00 32.49 131 LYS A N 1
ATOM 891 C CA . LYS A 1 131 ? -14.391 33.981 -20.003 1.00 33.59 131 LYS A CA 1
ATOM 892 C C . LYS A 1 131 ? -15.669 33.298 -20.441 1.00 32.79 131 LYS A C 1
ATOM 893 O O . LYS A 1 131 ? -15.780 32.098 -20.289 1.00 31.62 131 LYS A O 1
ATOM 899 N N . PRO A 1 132 ? -16.645 34.051 -20.988 1.00 33.77 132 PRO A N 1
ATOM 900 C CA . PRO A 1 132 ? -17.936 33.414 -21.271 1.00 33.98 132 PRO A CA 1
ATOM 901 C C . PRO A 1 132 ? -17.986 32.574 -22.553 1.00 35.03 132 PRO A C 1
ATOM 902 O O . PRO A 1 132 ? -18.897 31.752 -22.713 1.00 35.49 132 PRO A O 1
ATOM 906 N N . ASP A 1 133 ? -17.025 32.785 -23.446 1.00 36.10 133 ASP A N 1
ATOM 907 C CA . ASP A 1 133 ? -16.923 32.026 -24.704 1.00 37.88 133 ASP A CA 1
ATOM 908 C C . ASP A 1 133 ? -16.133 30.718 -24.558 1.00 36.56 133 ASP A C 1
ATOM 909 O O . ASP A 1 133 ? -16.150 29.873 -25.463 1.00 37.90 133 ASP A O 1
ATOM 914 N N . VAL A 1 134 ? -15.484 30.543 -23.408 1.00 34.18 134 VAL A N 1
ATOM 915 C CA . VAL A 1 134 ? -14.669 29.355 -23.144 1.00 32.90 134 VAL A CA 1
ATOM 916 C C . VAL A 1 134 ? -15.486 28.150 -22.650 1.00 31.26 134 VAL A C 1
ATOM 917 O O . VAL A 1 134 ? -16.257 28.260 -21.707 1.00 30.14 134 VAL A O 1
ATOM 921 N N . LYS A 1 135 ? -15.315 27.010 -23.322 1.00 31.58 135 LYS A N 1
ATOM 922 C CA . LYS A 1 135 ? -15.910 25.732 -22.906 1.00 30.37 135 LYS A CA 1
ATOM 923 C C . LYS A 1 135 ? -14.819 24.852 -22.324 1.00 28.33 135 LYS A C 1
ATOM 924 O O . LYS A 1 135 ? -13.800 24.617 -22.962 1.00 29.18 135 LYS A O 1
ATOM 930 N N . VAL A 1 136 ? -15.044 24.358 -21.123 1.00 25.99 136 VAL A N 1
ATOM 931 C CA . VAL A 1 136 ? -14.096 23.480 -20.443 1.00 24.47 136 VAL A CA 1
ATOM 932 C C . VAL A 1 136 ? -14.710 22.162 -20.046 1.00 23.53 136 VAL A C 1
ATOM 933 O O . VAL A 1 136 ? -15.785 22.160 -19.474 1.00 23.27 136 VAL A O 1
ATOM 937 N N . ALA A 1 137 ? -14.001 21.062 -20.300 1.00 23.22 137 ALA A N 1
ATOM 938 C CA . ALA A 1 137 ? -14.492 19.719 -20.040 1.00 22.73 137 ALA A CA 1
ATOM 939 C C . ALA A 1 137 ? -13.859 19.129 -18.791 1.00 21.21 137 ALA A C 1
ATOM 940 O O . ALA A 1 137 ? -12.687 19.355 -18.510 1.00 20.94 137 ALA A O 1
ATOM 942 N N . VAL A 1 138 ? -14.651 18.355 -18.050 1.00 20.68 138 VAL A N 1
ATOM 943 C CA . VAL A 1 138 ? -14.199 17.706 -16.845 1.00 19.73 138 VAL A CA 1
ATOM 944 C C . VAL A 1 138 ? -14.960 16.427 -16.627 1.00 20.02 138 VAL A C 1
ATOM 945 O O . VAL A 1 138 ? -16.080 16.256 -17.149 1.00 21.02 138 VAL A O 1
ATOM 949 N N . GLN A 1 139 ? -14.410 15.558 -15.784 1.00 19.58 139 GLN A N 1
ATOM 950 C CA . GLN A 1 139 ? -15.129 14.365 -15.385 1.00 20.05 139 GLN A CA 1
ATOM 951 C C . GLN A 1 139 ? -16.176 14.687 -14.317 1.00 20.45 139 GLN A C 1
ATOM 952 O O . GLN A 1 139 ? -15.881 15.360 -13.354 1.00 20.26 139 GLN A O 1
ATOM 958 N N . LEU A 1 140 ? -17.393 14.209 -14.505 1.00 21.55 140 LEU A N 1
ATOM 959 C CA . LEU A 1 140 ? -18.496 14.494 -13.599 1.00 22.70 140 LEU A CA 1
ATOM 960 C C . LEU A 1 140 ? -18.232 13.946 -12.206 1.00 22.93 140 LEU A C 1
ATOM 961 O O . LEU A 1 140 ? -17.777 12.818 -12.046 1.00 22.78 140 LEU A O 1
ATOM 966 N N . GLY A 1 141 ? -18.487 14.774 -11.197 1.00 23.58 141 GLY A N 1
ATOM 967 C CA . GLY A 1 141 ? -18.274 14.380 -9.805 1.00 24.60 141 GLY A CA 1
ATOM 968 C C . GLY A 1 141 ? -16.821 14.341 -9.300 1.00 23.70 141 GLY A C 1
ATOM 969 O O . GLY A 1 141 ? -16.546 13.649 -8.336 1.00 24.73 141 GLY A O 1
ATOM 970 N N . THR A 1 142 ? -15.914 15.103 -9.923 1.00 22.31 142 THR A N 1
ATOM 971 C CA . THR A 1 142 ? -14.536 15.133 -9.540 1.00 22.08 142 THR A CA 1
ATOM 972 C C . THR A 1 142 ? -14.149 16.474 -8.946 1.00 22.91 142 THR A C 1
ATOM 973 O O . THR A 1 142 ? -14.861 17.448 -9.073 1.00 23.06 142 THR A O 1
ATOM 977 N N . THR A 1 143 ? -12.968 16.528 -8.325 1.00 23.84 143 THR A N 1
ATOM 978 C CA . THR A 1 143 ? -12.458 17.781 -7.768 1.00 25.20 143 THR A CA 1
ATOM 979 C C . THR A 1 143 ? -12.145 18.789 -8.889 1.00 24.17 143 THR A C 1
ATOM 980 O O . THR A 1 143 ? -12.163 19.996 -8.651 1.00 25.06 143 THR A O 1
ATOM 984 N N . SER A 1 144 ? -11.900 18.300 -10.096 1.00 22.87 144 SER A N 1
ATOM 985 C CA . SER A 1 144 ? -11.695 19.176 -11.211 1.00 22.39 144 SER A CA 1
ATOM 986 C C . SER A 1 144 ? -13.008 19.898 -11.560 1.00 22.48 144 SER A C 1
ATOM 987 O O . SER A 1 144 ? -12.992 21.073 -11.924 1.00 22.54 144 SER A O 1
ATOM 990 N N . GLU A 1 145 ? -14.138 19.189 -11.493 1.00 23.06 145 GLU A N 1
ATOM 991 C CA . GLU A 1 145 ? -15.443 19.830 -11.711 1.00 24.01 145 GLU A CA 1
ATOM 992 C C . GLU A 1 145 ? -15.616 20.949 -10.706 1.00 25.46 145 GLU A C 1
ATOM 993 O O . GLU A 1 145 ? -15.997 22.050 -11.072 1.00 25.51 145 GLU A O 1
ATOM 999 N N . GLN A 1 146 ? -15.353 20.629 -9.444 1.00 27.04 146 GLN A N 1
ATOM 1000 C CA . GLN A 1 146 ? -15.530 21.567 -8.382 1.00 29.31 146 GLN A CA 1
ATOM 1001 C C . GLN A 1 146 ? -14.611 22.767 -8.627 1.00 29.53 146 GLN A C 1
ATOM 1002 O O . GLN A 1 146 ? -15.020 23.907 -8.426 1.00 30.58 146 GLN A O 1
ATOM 1008 N N . ALA A 1 147 ? -13.364 22.510 -9.004 1.00 29.24 147 ALA A N 1
ATOM 1009 C CA . ALA A 1 147 ? -12.391 23.576 -9.153 1.00 30.27 147 ALA A CA 1
ATOM 1010 C C . ALA A 1 147 ? -12.832 24.496 -10.257 1.00 29.76 147 ALA A C 1
ATOM 1011 O O . ALA A 1 147 ? -12.753 25.716 -10.117 1.00 31.30 147 ALA A O 1
ATOM 1013 N N . ALA A 1 148 ? -13.316 23.920 -11.347 1.00 28.51 148 ALA A N 1
ATOM 1014 C CA . ALA A 1 148 ? -13.792 24.722 -12.461 1.00 28.44 148 ALA A CA 1
ATOM 1015 C C . ALA A 1 148 ? -15.028 25.516 -12.120 1.00 29.51 148 ALA A C 1
ATOM 1016 O O . ALA A 1 148 ? -15.182 26.651 -12.557 1.00 29.94 148 ALA A O 1
ATOM 1018 N N . LYS A 1 149 ? -15.952 24.903 -11.398 1.00 30.78 149 LYS A N 1
ATOM 1019 C CA . LYS A 1 149 ? -17.204 25.581 -11.128 1.00 32.67 149 LYS A CA 1
ATOM 1020 C C . LYS A 1 149 ? -17.021 26.772 -10.177 1.00 34.97 149 LYS A C 1
ATOM 1021 O O . LYS A 1 149 ? -17.582 27.845 -10.416 1.00 35.40 149 LYS A O 1
ATOM 1027 N N . GLU A 1 150 ? -16.133 26.616 -9.199 1.00 36.98 150 GLU A N 1
ATOM 1028 C CA . GLU A 1 150 ? -15.797 27.671 -8.272 1.00 40.26 150 GLU A CA 1
ATOM 1029 C C . GLU A 1 150 ? -14.956 28.771 -8.956 1.00 40.88 150 GLU A C 1
ATOM 1030 O O . GLU A 1 150 ? -15.277 29.953 -8.841 1.00 41.59 150 GLU A O 1
ATOM 1036 N N . PHE A 1 151 ? -13.903 28.384 -9.677 1.00 40.88 151 PHE A N 1
ATOM 1037 C CA . PHE A 1 151 ? -12.879 29.337 -10.148 1.00 43.01 151 PHE A CA 1
ATOM 1038 C C . PHE A 1 151 ? -13.021 29.773 -11.613 1.00 41.59 151 PHE A C 1
ATOM 1039 O O . PHE A 1 151 ? -12.205 30.555 -12.120 1.00 43.83 151 PHE A O 1
ATOM 1047 N N . LEU A 1 152 ? -14.027 29.234 -12.303 1.00 38.73 152 LEU A N 1
ATOM 1048 C CA . LEU A 1 152 ? -14.308 29.614 -13.696 1.00 36.36 152 LEU A CA 1
ATOM 1049 C C . LEU A 1 152 ? -15.810 29.774 -13.923 1.00 35.34 152 LEU A C 1
ATOM 1050 O O . LEU A 1 152 ? -16.374 29.096 -14.774 1.00 34.49 152 LEU A O 1
ATOM 1055 N N . PRO A 1 153 ? -16.463 30.660 -13.158 1.00 35.61 153 PRO A N 1
ATOM 1056 C CA . PRO A 1 153 ? -17.926 30.675 -13.120 1.00 35.89 153 PRO A CA 1
ATOM 1057 C C . PRO A 1 153 ? -18.522 31.321 -14.361 1.00 35.60 153 PRO A C 1
ATOM 1058 O O . PRO A 1 153 ? -19.650 31.002 -14.720 1.00 36.44 153 PRO A O 1
ATOM 1062 N N . LYS A 1 154 ? -17.764 32.191 -15.020 1.00 34.88 154 LYS A N 1
ATOM 1063 C CA . LYS A 1 154 ? -18.192 32.709 -16.333 1.00 34.72 154 LYS A CA 1
ATOM 1064 C C . LYS A 1 154 ? -18.138 31.665 -17.472 1.00 33.97 154 LYS A C 1
ATOM 1065 O O . LYS A 1 154 ? -18.832 31.832 -18.479 1.00 35.05 154 LYS A O 1
ATOM 1071 N N . ALA A 1 155 ? -17.327 30.619 -17.340 1.00 32.39 155 ALA A N 1
ATOM 1072 C CA . ALA A 1 155 ? -17.139 29.682 -18.449 1.00 32.18 155 ALA A CA 1
ATOM 1073 C C . ALA A 1 155 ? -18.277 28.710 -18.545 1.00 32.67 155 ALA A C 1
ATOM 1074 O O . ALA A 1 155 ? -19.095 28.607 -17.630 1.00 33.10 155 ALA A O 1
ATOM 1076 N N . LYS A 1 156 ? -18.313 27.979 -19.656 1.00 33.59 156 LYS A N 1
ATOM 1077 C CA . LYS A 1 156 ? -19.251 26.879 -19.834 1.00 34.58 156 LYS A CA 1
ATOM 1078 C C . LYS A 1 156 ? -18.572 25.556 -19.452 1.00 32.50 156 LYS A C 1
ATOM 1079 O O . LYS A 1 156 ? -17.722 25.072 -20.153 1.00 31.85 156 LYS A O 1
ATOM 1085 N N . ILE A 1 157 ? -19.006 24.968 -18.354 1.00 31.68 157 ILE A N 1
ATOM 1086 C CA . ILE A 1 157 ? -18.490 23.697 -17.919 1.00 30.70 157 ILE A CA 1
ATOM 1087 C C . ILE A 1 157 ? -19.337 22.571 -18.519 1.00 32.29 157 ILE A C 1
ATOM 1088 O O . ILE A 1 157 ? -20.562 22.567 -18.381 1.00 33.90 157 ILE A O 1
ATOM 1093 N N . ARG A 1 158 ? -18.680 21.634 -19.194 1.00 32.51 158 ARG A N 1
ATOM 1094 C CA . ARG A 1 158 ? -19.320 20.455 -19.741 1.00 34.17 158 ARG A CA 1
ATOM 1095 C C . ARG A 1 158 ? -18.735 19.198 -19.064 1.00 32.28 158 ARG A C 1
ATOM 1096 O O . ARG A 1 158 ? -17.535 19.029 -18.956 1.00 30.26 158 ARG A O 1
ATOM 1104 N N . THR A 1 159 ? -19.611 18.338 -18.572 1.00 29.93 159 THR A N 1
ATOM 1105 C CA . THR A 1 159 ? -19.206 17.224 -17.759 1.00 30.48 159 THR A CA 1
ATOM 1106 C C . THR A 1 159 ? -19.339 15.933 -18.532 1.00 32.30 159 THR A C 1
ATOM 1107 O O . THR A 1 159 ? -20.148 15.819 -19.440 1.00 33.79 159 THR A O 1
ATOM 1111 N N . PHE A 1 160 ? -18.550 14.946 -18.144 1.00 33.26 160 PHE A N 1
ATOM 1112 C CA . PHE A 1 160 ? -18.508 13.662 -18.823 1.00 35.30 160 PHE A CA 1
ATOM 1113 C C . PHE A 1 160 ? -18.351 12.522 -17.805 1.00 37.86 160 PHE A C 1
ATOM 1114 O O . PHE A 1 160 ? -17.663 12.675 -16.804 1.00 36.43 160 PHE A O 1
ATOM 1122 N N . GLU A 1 161 ? -18.985 11.391 -18.082 1.00 42.21 161 GLU A N 1
ATOM 1123 C CA . GLU A 1 161 ? -18.919 10.232 -17.218 1.00 45.80 161 GLU A CA 1
ATOM 1124 C C . GLU A 1 161 ? -17.492 9.722 -17.093 1.00 46.99 161 GLU A C 1
ATOM 1125 O O . GLU A 1 161 ? -17.085 9.253 -16.023 1.00 47.82 161 GLU A O 1
ATOM 1127 N N . ASN A 1 162 ? -16.740 9.794 -18.190 1.00 48.00 162 ASN A N 1
ATOM 1128 C CA . ASN A 1 162 ? -15.374 9.282 -18.242 1.00 49.33 162 ASN A CA 1
ATOM 1129 C C . ASN A 1 162 ? -14.423 10.347 -18.633 1.00 46.58 162 ASN A C 1
ATOM 1130 O O . ASN A 1 162 ? -14.821 11.240 -19.342 1.00 46.46 162 ASN A O 1
ATOM 1135 N N . ASN A 1 163 ? -13.157 10.234 -18.247 1.00 46.39 163 ASN A N 1
ATOM 1136 C CA . ASN A 1 163 ? -12.170 11.195 -18.711 1.00 45.16 163 ASN A CA 1
ATOM 1137 C C . ASN A 1 163 ? -11.905 11.098 -20.192 1.00 44.54 163 ASN A C 1
ATOM 1138 O O . ASN A 1 163 ? -11.558 12.103 -20.816 1.00 43.09 163 ASN A O 1
ATOM 1143 N N . ALA A 1 164 ? -12.016 9.893 -20.755 1.00 46.79 164 ALA A N 1
ATOM 1144 C CA . ALA A 1 164 ? -11.664 9.691 -22.167 1.00 47.95 164 ALA A CA 1
ATOM 1145 C C . ALA A 1 164 ? -12.512 10.586 -23.085 1.00 46.66 164 ALA A C 1
ATOM 1146 O O . ALA A 1 164 ? -11.958 11.242 -23.978 1.00 44.63 164 ALA A O 1
ATOM 1148 N N . GLU A 1 165 ? -13.817 10.662 -22.814 1.00 46.05 165 GLU A N 1
ATOM 1149 C CA . GLU A 1 165 ? -14.680 11.584 -23.532 1.00 45.64 165 GLU A CA 1
ATOM 1150 C C . GLU A 1 165 ? -14.280 13.057 -23.393 1.00 41.96 165 GLU A C 1
ATOM 1151 O O . GLU A 1 165 ? -14.347 13.828 -24.365 1.00 41.14 165 GLU A O 1
ATOM 1157 N N . ALA A 1 166 ? -13.880 13.457 -22.183 1.00 38.52 166 ALA A N 1
ATOM 1158 C CA . ALA A 1 166 ? -13.438 14.823 -21.947 1.00 35.16 166 ALA A CA 1
ATOM 1159 C C . ALA A 1 166 ? -12.223 15.096 -22.774 1.00 34.13 166 ALA A C 1
ATOM 1160 O O . ALA A 1 166 ? -12.135 16.122 -23.439 1.00 33.86 166 ALA A O 1
ATOM 1162 N N . PHE A 1 167 ? -11.286 14.161 -22.750 1.00 34.69 167 PHE A N 1
ATOM 1163 C CA . PHE A 1 167 ? -10.116 14.225 -23.629 1.00 34.97 167 PHE A CA 1
ATOM 1164 C C . PHE A 1 167 ? -10.565 14.386 -25.070 1.00 36.09 167 PHE A C 1
ATOM 1165 O O . PHE A 1 167 ? -10.123 15.294 -25.765 1.00 36.03 167 PHE A O 1
ATOM 1173 N N . GLN A 1 168 ? -11.486 13.541 -25.505 1.00 38.23 168 GLN A N 1
ATOM 1174 C CA . GLN A 1 168 ? -12.012 13.619 -26.866 1.00 40.23 168 GLN A CA 1
ATOM 1175 C C . GLN A 1 168 ? -12.659 14.994 -27.188 1.00 38.27 168 GLN A C 1
ATOM 1176 O O . GLN A 1 168 ? -12.475 15.519 -28.290 1.00 39.74 168 GLN A O 1
ATOM 1182 N N . GLU A 1 169 ? -13.401 15.567 -26.239 1.00 35.60 169 GLU A N 1
ATOM 1183 C CA . GLU A 1 169 ? -13.991 16.903 -26.435 1.00 33.64 169 GLU A CA 1
ATOM 1184 C C . GLU A 1 169 ? -12.999 17.997 -26.698 1.00 32.87 169 GLU A C 1
ATOM 1185 O O . GLU A 1 169 ? -13.272 18.895 -27.501 1.00 33.54 169 GLU A O 1
ATOM 1191 N N . VAL A 1 170 ? -11.875 17.969 -26.001 1.00 31.70 170 VAL A N 1
ATOM 1192 C CA . VAL A 1 170 ? -10.885 18.999 -26.246 1.00 31.07 170 VAL A CA 1
ATOM 1193 C C . VAL A 1 170 ? -10.135 18.757 -27.560 1.00 31.78 170 VAL A C 1
ATOM 1194 O O . VAL A 1 170 ? -9.864 19.717 -28.306 1.00 31.97 170 VAL A O 1
ATOM 1198 N N . VAL A 1 171 ? -9.857 17.499 -27.895 1.00 32.76 171 VAL A N 1
ATOM 1199 C CA . VAL A 1 171 ? -9.179 17.227 -29.179 1.00 34.15 171 VAL A CA 1
ATOM 1200 C C . VAL A 1 171 ? -10.051 17.600 -30.366 1.00 34.20 171 VAL A C 1
ATOM 1201 O O . VAL A 1 171 ? -9.556 18.145 -31.365 1.00 34.98 171 VAL A O 1
ATOM 1205 N N . SER A 1 172 ? -11.339 17.291 -30.258 1.00 33.38 172 SER A N 1
ATOM 1206 C CA . SER A 1 172 ? -12.267 17.532 -31.352 1.00 34.24 172 SER A CA 1
ATOM 1207 C C . SER A 1 172 ? -12.554 19.014 -31.554 1.00 32.45 172 SER A C 1
ATOM 1208 O O . SER A 1 172 ? -13.169 19.404 -32.539 1.00 33.76 172 SER A O 1
ATOM 1211 N N . GLY A 1 173 ? -12.150 19.839 -30.602 1.00 30.10 173 GLY A N 1
ATOM 1212 C CA . GLY A 1 173 ? -12.414 21.266 -30.654 1.00 28.68 173 GLY A CA 1
ATOM 1213 C C . GLY A 1 173 ? -13.702 21.687 -29.971 1.00 27.52 173 GLY A C 1
ATOM 1214 O O . GLY A 1 173 ? -13.997 22.882 -29.900 1.00 26.96 173 GLY A O 1
ATOM 1215 N N . ARG A 1 174 ? -14.496 20.735 -29.481 1.00 27.56 174 ARG A N 1
ATOM 1216 C CA . ARG A 1 174 ? -15.774 21.072 -28.848 1.00 26.88 174 ARG A CA 1
ATOM 1217 C C . ARG A 1 174 ? -15.591 21.705 -27.477 1.00 25.15 174 ARG A C 1
ATOM 1218 O O . ARG A 1 174 ? -16.543 22.253 -26.905 1.00 24.74 174 ARG A O 1
ATOM 1226 N N . ALA A 1 175 ? -14.381 21.599 -26.954 1.00 24.29 175 ALA A N 1
ATOM 1227 C CA . ALA A 1 175 ? -14.036 22.272 -25.733 1.00 22.98 175 ALA A CA 1
ATOM 1228 C C . ALA A 1 175 ? -12.694 22.875 -25.919 1.00 22.58 175 ALA A C 1
ATOM 1229 O O . ALA A 1 175 ? -11.873 22.375 -26.703 1.00 23.06 175 ALA A O 1
ATOM 1231 N N . ASP A 1 176 ? -12.466 23.966 -25.204 1.00 22.03 176 ASP A N 1
ATOM 1232 C CA . ASP A 1 176 ? -11.216 24.705 -25.347 1.00 22.37 176 ASP A CA 1
ATOM 1233 C C . ASP A 1 176 ? -10.158 24.128 -24.455 1.00 21.96 176 ASP A C 1
ATOM 1234 O O . ASP A 1 176 ? -8.993 24.244 -24.751 1.00 22.78 176 ASP A O 1
ATOM 1239 N N . ALA A 1 177 ? -10.573 23.492 -23.365 1.00 21.31 177 ALA A N 1
ATOM 1240 C CA . ALA A 1 177 ? -9.671 22.923 -22.408 1.00 20.90 177 ALA A CA 1
ATOM 1241 C C . ALA A 1 177 ? -10.340 21.832 -21.615 1.00 20.96 177 ALA A C 1
ATOM 1242 O O . ALA A 1 177 ? -11.568 21.714 -21.641 1.00 21.03 177 ALA A O 1
ATOM 1244 N N . MET A 1 178 ? -9.534 21.030 -20.919 1.00 21.35 178 MET A N 1
ATOM 1245 C CA . MET A 1 178 ? -10.023 20.153 -19.889 1.00 21.84 178 MET A CA 1
ATOM 1246 C C . MET A 1 178 ? -9.136 20.281 -18.650 1.00 21.45 178 MET A C 1
ATOM 1247 O O . MET A 1 178 ? -7.964 20.580 -18.737 1.00 21.50 178 MET A O 1
ATOM 1252 N N . VAL A 1 179 ? -9.741 20.084 -17.486 1.00 21.14 179 VAL A N 1
ATOM 1253 C CA . VAL A 1 179 ? -9.022 20.106 -16.250 1.00 20.75 179 VAL A CA 1
ATOM 1254 C C . VAL A 1 179 ? -9.074 18.696 -15.708 1.00 20.56 179 VAL A C 1
ATOM 1255 O O . VAL A 1 179 ? -10.090 18.023 -15.808 1.00 21.19 179 VAL A O 1
ATOM 1259 N N . THR A 1 180 ? -7.977 18.256 -15.117 1.00 20.07 180 THR A N 1
ATOM 1260 C CA . THR A 1 180 ? -7.888 16.934 -14.550 1.00 20.10 180 THR A CA 1
ATOM 1261 C C . THR A 1 180 ? -6.720 16.899 -13.551 1.00 20.16 180 THR A C 1
ATOM 1262 O O . THR A 1 180 ? -5.946 17.864 -13.459 1.00 20.13 180 THR A O 1
ATOM 1266 N N . ASP A 1 181 ? -6.555 15.802 -12.814 1.00 20.47 181 ASP A N 1
ATOM 1267 C CA . ASP A 1 181 ? -5.432 15.662 -11.895 1.00 20.70 181 ASP A CA 1
ATOM 1268 C C . ASP A 1 181 ? -4.122 15.747 -12.649 1.00 20.69 181 ASP A C 1
ATOM 1269 O O . ASP A 1 181 ? -3.995 15.172 -13.739 1.00 20.71 181 ASP A O 1
ATOM 1274 N N . SER A 1 182 ? -3.114 16.390 -12.045 1.00 20.97 182 SER A N 1
ATOM 1275 C CA . SER A 1 182 ? -1.813 16.555 -12.726 1.00 21.38 182 SER A CA 1
ATOM 1276 C C . SER A 1 182 ? -1.269 15.270 -13.333 1.00 22.07 182 SER A C 1
ATOM 1277 O O . SER A 1 182 ? -0.827 15.278 -14.484 1.00 22.49 182 SER A O 1
ATOM 1280 N N . PRO A 1 183 ? -1.252 14.171 -12.580 1.00 22.66 183 PRO A N 1
ATOM 1281 C CA . PRO A 1 183 ? -0.631 12.963 -13.147 1.00 23.83 183 PRO A CA 1
ATOM 1282 C C . PRO A 1 183 ? -1.414 12.382 -14.315 1.00 24.00 183 PRO A C 1
ATOM 1283 O O . PRO A 1 183 ? -0.850 11.725 -15.176 1.00 24.97 183 PRO A O 1
ATOM 1287 N N . VAL A 1 184 ? -2.719 12.638 -14.343 1.00 23.35 184 VAL A N 1
ATOM 1288 C CA . VAL A 1 184 ? -3.539 12.184 -15.477 1.00 23.86 184 VAL A CA 1
ATOM 1289 C C . VAL A 1 184 ? -3.273 13.058 -16.695 1.00 23.77 184 VAL A C 1
ATOM 1290 O O . VAL A 1 184 ? -3.116 12.558 -17.798 1.00 24.70 184 VAL A O 1
ATOM 1294 N N . ALA A 1 185 ? -3.192 14.366 -16.469 1.00 23.18 185 ALA A N 1
ATOM 1295 C CA . ALA A 1 185 ? -2.902 15.330 -17.521 1.00 23.41 185 ALA A CA 1
ATOM 1296 C C . ALA A 1 185 ? -1.578 15.028 -18.183 1.00 25.43 185 ALA A C 1
ATOM 1297 O O . ALA A 1 185 ? -1.455 15.077 -19.417 1.00 26.04 185 ALA A O 1
ATOM 1299 N N . ALA A 1 186 ? -0.577 14.710 -17.364 1.00 27.05 186 ALA A N 1
ATOM 1300 C CA . ALA A 1 186 ? 0.723 14.381 -17.883 1.00 29.63 186 ALA A CA 1
ATOM 1301 C C . ALA A 1 186 ? 0.637 13.140 -18.749 1.00 32.29 186 ALA A C 1
ATOM 1302 O O . ALA A 1 186 ? 1.160 13.107 -19.871 1.00 33.91 186 ALA A O 1
ATOM 1304 N N . TYR A 1 187 ? -0.023 12.119 -18.229 1.00 34.24 187 TYR A N 1
ATOM 1305 C CA . TYR A 1 187 ? -0.174 10.857 -18.963 1.00 37.97 187 TYR A CA 1
ATOM 1306 C C . TYR A 1 187 ? -0.873 11.069 -20.321 1.00 38.71 187 TYR A C 1
ATOM 1307 O O . TYR A 1 187 ? -0.388 10.586 -21.323 1.00 41.14 187 TYR A O 1
ATOM 1316 N N . TYR A 1 188 ? -1.947 11.859 -20.360 1.00 37.70 188 TYR A N 1
ATOM 1317 C CA . TYR A 1 188 ? -2.594 12.218 -21.631 1.00 38.67 188 TYR A CA 1
ATOM 1318 C C . TYR A 1 188 ? -1.704 13.041 -22.589 1.00 40.02 188 TYR A C 1
ATOM 1319 O O . TYR A 1 188 ? -1.885 12.974 -23.810 1.00 42.26 188 TYR A O 1
ATOM 1328 N N . ALA A 1 189 ? -0.756 13.811 -22.063 1.00 39.45 189 ALA A N 1
ATOM 1329 C CA . ALA A 1 189 ? 0.138 14.563 -22.925 1.00 40.27 189 ALA A CA 1
ATOM 1330 C C . ALA A 1 189 ? 1.158 13.660 -23.674 1.00 43.39 189 ALA A C 1
ATOM 1331 O O . ALA A 1 189 ? 1.590 14.045 -24.740 1.00 44.54 189 ALA A O 1
ATOM 1333 N N . LYS A 1 190 ? 1.530 12.505 -23.114 1.00 44.85 190 LYS A N 1
ATOM 1334 C CA . LYS A 1 190 ? 2.311 11.463 -23.792 1.00 49.39 190 LYS A CA 1
ATOM 1335 C C . LYS A 1 190 ? 3.067 10.555 -22.832 1.00 50.63 190 LYS A C 1
ATOM 1336 O O . LYS A 1 190 ? 3.869 11.008 -22.042 1.00 50.41 190 LYS A O 1
ATOM 1338 N N . LEU A 1 195 ? 0.419 11.770 -26.229 1.00 53.88 195 LEU A N 1
ATOM 1339 C CA . LEU A 1 195 ? -0.612 11.755 -27.252 1.00 55.32 195 LEU A CA 1
ATOM 1340 C C . LEU A 1 195 ? -0.811 13.168 -27.856 1.00 53.15 195 LEU A C 1
ATOM 1341 O O . LEU A 1 195 ? -1.932 13.723 -27.889 1.00 50.02 195 LEU A O 1
ATOM 1346 N N . ALA A 1 196 ? 0.305 13.670 -28.383 1.00 66.17 196 ALA A N 1
ATOM 1347 C CA . ALA A 1 196 ? 0.600 15.096 -28.727 1.00 66.40 196 ALA A CA 1
ATOM 1348 C C . ALA A 1 196 ? -0.460 16.263 -28.595 1.00 66.92 196 ALA A C 1
ATOM 1349 O O . ALA A 1 196 ? -0.578 17.082 -29.520 1.00 68.59 196 ALA A O 1
ATOM 1351 N N . VAL A 1 197 ? -1.173 16.364 -27.449 1.00 65.35 197 VAL A N 1
ATOM 1352 C CA . VAL A 1 197 ? -1.772 17.671 -26.930 1.00 65.14 197 VAL A CA 1
ATOM 1353 C C . VAL A 1 197 ? -0.787 18.389 -25.950 1.00 63.63 197 VAL A C 1
ATOM 1354 O O . VAL A 1 197 ? 0.361 17.955 -25.828 1.00 64.35 197 VAL A O 1
ATOM 1358 N N . VAL A 1 198 ? -1.232 19.428 -25.215 1.00 62.05 198 VAL A N 1
ATOM 1359 C CA . VAL A 1 198 ? -0.346 20.237 -24.299 1.00 60.19 198 VAL A CA 1
ATOM 1360 C C . VAL A 1 198 ? -0.850 20.616 -22.883 1.00 57.94 198 VAL A C 1
ATOM 1361 O O . VAL A 1 198 ? -2.017 20.943 -22.706 1.00 57.06 198 VAL A O 1
ATOM 1365 N N . VAL A 1 199 ? 0.063 20.602 -21.898 1.00 56.29 199 VAL A N 1
ATOM 1366 C CA . VAL A 1 199 ? -0.217 20.968 -20.485 1.00 54.01 199 VAL A CA 1
ATOM 1367 C C . VAL A 1 199 ? 0.149 22.430 -20.159 1.00 54.28 199 VAL A C 1
ATOM 1368 O O . VAL A 1 199 ? 1.148 22.930 -20.688 1.00 55.57 199 VAL A O 1
ATOM 1372 N N . VAL A 1 200 ? -0.688 23.083 -19.337 1.00 53.18 200 VAL A N 1
ATOM 1373 C CA . VAL A 1 200 ? -0.492 24.397 -18.700 1.00 54.18 200 VAL A CA 1
ATOM 1374 C C . VAL A 1 200 ? -0.706 24.192 -17.245 1.00 53.67 200 VAL A C 1
ATOM 1375 O O . VAL A 1 200 ? -1.749 23.674 -16.870 1.00 52.48 200 VAL A O 1
ATOM 1379 N N . ASP A 1 201 ? 0.211 24.675 -16.412 1.00 55.45 201 ASP A N 1
ATOM 1380 C CA . ASP A 1 201 ? 0.162 24.300 -14.989 1.00 55.48 201 ASP A CA 1
ATOM 1381 C C . ASP A 1 201 ? -0.551 25.284 -14.044 1.00 57.26 201 ASP A C 1
ATOM 1382 O O . ASP A 1 201 ? -0.464 26.515 -14.192 1.00 58.66 201 ASP A O 1
ATOM 1387 N N . GLU A 1 202 ? -1.244 24.710 -13.065 1.00 57.28 202 GLU A N 1
ATOM 1388 C CA . GLU A 1 202 ? -2.004 25.477 -12.104 1.00 59.66 202 GLU A CA 1
ATOM 1389 C C . GLU A 1 202 ? -1.270 25.552 -10.768 1.00 58.52 202 GLU A C 1
ATOM 1390 O O . GLU A 1 202 ? -1.187 24.551 -10.054 1.00 54.64 202 GLU A O 1
ATOM 1396 N N . PRO A 1 203 ? -0.705 26.736 -10.443 1.00 60.72 203 PRO A N 1
ATOM 1397 C CA . PRO A 1 203 ? -0.308 26.990 -9.063 1.00 59.43 203 PRO A CA 1
ATOM 1398 C C . PRO A 1 203 ? -1.508 27.625 -8.331 1.00 59.15 203 PRO A C 1
ATOM 1399 O O . PRO A 1 203 ? -1.943 28.741 -8.654 1.00 58.26 203 PRO A O 1
ATOM 1403 N N . PHE A 1 204 ? -2.088 26.837 -7.418 1.00 57.79 204 PHE A N 1
ATOM 1404 C CA . PHE A 1 204 ? -3.175 27.276 -6.536 1.00 58.57 204 PHE A CA 1
ATOM 1405 C C . PHE A 1 204 ? -3.427 26.267 -5.403 1.00 54.94 204 PHE A C 1
ATOM 1406 O O . PHE A 1 204 ? -3.656 26.706 -4.259 1.00 54.95 204 PHE A O 1
ATOM 1414 N N . THR A 1 205 ? -3.354 24.955 -5.703 1.00 50.30 205 THR A N 1
ATOM 1415 C CA . THR A 1 205 ? -3.591 23.887 -4.687 1.00 46.81 205 THR A CA 1
ATOM 1416 C C . THR A 1 205 ? -3.310 22.363 -4.953 1.00 42.94 205 THR A C 1
ATOM 1417 O O . THR A 1 205 ? -3.958 21.773 -5.813 1.00 42.80 205 THR A O 1
ATOM 1421 N N . HIS A 1 206 ? -2.413 21.727 -4.160 1.00 39.14 206 HIS A N 1
ATOM 1422 C CA . HIS A 1 206 ? -2.217 20.261 -4.175 1.00 35.67 206 HIS A CA 1
ATOM 1423 C C . HIS A 1 206 ? -3.036 19.658 -3.093 1.00 33.64 206 HIS A C 1
ATOM 1424 O O . HIS A 1 206 ? -3.357 20.329 -2.097 1.00 35.02 206 HIS A O 1
ATOM 1431 N N . GLU A 1 207 ? -3.414 18.405 -3.272 1.00 30.85 207 GLU A N 1
ATOM 1432 C CA . GLU A 1 207 ? -4.232 17.730 -2.256 1.00 29.13 207 GLU A CA 1
ATOM 1433 C C . GLU A 1 207 ? -3.898 16.232 -2.162 1.00 26.70 207 GLU A C 1
ATOM 1434 O O . GLU A 1 207 ? -3.571 15.622 -3.179 1.00 26.09 207 GLU A O 1
ATOM 1440 N N . PRO A 1 208 ? -4.000 15.650 -0.948 1.00 25.17 208 PRO A N 1
ATOM 1441 C CA . PRO A 1 208 ? -3.744 14.229 -0.744 1.00 23.63 208 PRO A CA 1
ATOM 1442 C C . PRO A 1 208 ? -4.844 13.361 -1.333 1.00 22.84 208 PRO A C 1
ATOM 1443 O O . PRO A 1 208 ? -6.014 13.725 -1.292 1.00 23.29 208 PRO A O 1
ATOM 1447 N N . LEU A 1 209 ? -4.452 12.229 -1.901 1.00 21.86 209 LEU A N 1
ATOM 1448 C CA . LEU A 1 209 ? -5.394 11.173 -2.264 1.00 21.25 209 LEU A CA 1
ATOM 1449 C C . LEU A 1 209 ? -5.407 10.176 -1.127 1.00 20.35 209 LEU A C 1
ATOM 1450 O O . LEU A 1 209 ? -4.395 10.002 -0.422 1.00 20.01 209 LEU A O 1
ATOM 1455 N N . GLY A 1 210 ? -6.532 9.507 -0.955 1.00 20.12 210 GLY A N 1
ATOM 1456 C CA . GLY A 1 210 ? -6.646 8.397 -0.002 1.00 19.44 210 GLY A CA 1
ATOM 1457 C C . GLY A 1 210 ? -7.533 7.286 -0.529 1.00 19.34 210 GLY A C 1
ATOM 1458 O O . GLY A 1 210 ? -8.234 7.454 -1.519 1.00 19.86 210 GLY A O 1
ATOM 1459 N N . PHE A 1 211 ? -7.545 6.170 0.193 1.00 18.83 211 PHE A N 1
ATOM 1460 C CA . PHE A 1 211 ? -8.530 5.114 0.000 1.00 18.87 211 PHE A CA 1
ATOM 1461 C C . PHE A 1 211 ? -9.701 5.270 0.948 1.00 19.09 211 PHE A C 1
ATOM 1462 O O . PHE A 1 211 ? -9.521 5.476 2.142 1.00 18.88 211 PHE A O 1
ATOM 1470 N N . ALA A 1 212 ? -10.913 5.144 0.415 1.00 19.68 212 ALA A N 1
ATOM 1471 C CA . ALA A 1 212 ? -12.139 5.386 1.204 1.00 20.22 212 ALA A CA 1
ATOM 1472 C C . ALA A 1 212 ? -12.736 4.099 1.720 1.00 20.09 212 ALA A C 1
ATOM 1473 O O . ALA A 1 212 ? -12.737 3.119 1.010 1.00 20.03 212 ALA A O 1
ATOM 1475 N N . ILE A 1 213 ? -13.254 4.126 2.942 1.00 20.23 213 ILE A N 1
ATOM 1476 C CA . ILE A 1 213 ? -14.073 3.039 3.441 1.00 20.43 213 ILE A CA 1
ATOM 1477 C C . ILE A 1 213 ? -15.292 3.598 4.177 1.00 21.53 213 ILE A C 1
ATOM 1478 O O . ILE A 1 213 ? -15.287 4.761 4.601 1.00 21.91 213 ILE A O 1
ATOM 1483 N N . ARG A 1 214 ? -16.307 2.765 4.369 1.00 22.39 214 ARG A N 1
ATOM 1484 C CA . ARG A 1 214 ? -17.464 3.165 5.153 1.00 23.77 214 ARG A CA 1
ATOM 1485 C C . ARG A 1 214 ? -17.058 3.555 6.570 1.00 23.91 214 ARG A C 1
ATOM 1486 O O . ARG A 1 214 ? -16.133 2.969 7.143 1.00 22.96 214 ARG A O 1
ATOM 1494 N N . LYS A 1 215 ? -17.781 4.524 7.131 1.00 25.51 215 LYS A N 1
ATOM 1495 C CA . LYS A 1 215 ? -17.675 4.890 8.553 1.00 26.26 215 LYS A CA 1
ATOM 1496 C C . LYS A 1 215 ? -17.997 3.680 9.447 1.00 26.60 215 LYS A C 1
ATOM 1497 O O . LYS A 1 215 ? -18.631 2.715 9.019 1.00 26.87 215 LYS A O 1
ATOM 1503 N N . GLY A 1 216 ? -17.540 3.745 10.687 1.00 27.04 216 GLY A N 1
ATOM 1504 C CA . GLY A 1 216 ? -17.846 2.729 11.680 1.00 27.68 216 GLY A CA 1
ATOM 1505 C C . GLY A 1 216 ? -17.121 1.413 11.488 1.00 27.01 216 GLY A C 1
ATOM 1506 O O . GLY A 1 216 ? -17.657 0.344 11.811 1.00 27.42 216 GLY A O 1
ATOM 1507 N N . ASP A 1 217 ? -15.879 1.482 11.018 1.00 26.59 217 ASP A N 1
ATOM 1508 C CA . ASP A 1 217 ? -15.087 0.278 10.759 1.00 26.05 217 ASP A CA 1
ATOM 1509 C C . ASP A 1 217 ? -13.634 0.525 11.020 1.00 25.43 217 ASP A C 1
ATOM 1510 O O . ASP A 1 217 ? -12.795 0.315 10.141 1.00 25.12 217 ASP A O 1
ATOM 1515 N N . PRO A 1 218 ? -13.305 0.927 12.250 1.00 25.85 218 PRO A N 1
ATOM 1516 C CA . PRO A 1 218 ? -11.910 1.303 12.555 1.00 25.41 218 PRO A CA 1
ATOM 1517 C C . PRO A 1 218 ? -10.905 0.150 12.436 1.00 24.49 218 PRO A C 1
ATOM 1518 O O . PRO A 1 218 ? -9.725 0.387 12.239 1.00 24.52 218 PRO A O 1
ATOM 1522 N N . GLU A 1 219 ? -11.361 -1.081 12.564 1.00 24.47 219 GLU A N 1
ATOM 1523 C CA . GLU A 1 219 ? -10.479 -2.255 12.371 1.00 23.97 219 GLU A CA 1
ATOM 1524 C C . GLU A 1 219 ? -9.883 -2.220 10.965 1.00 23.03 219 GLU A C 1
ATOM 1525 O O . GLU A 1 219 ? -8.663 -2.258 10.796 1.00 22.68 219 GLU A O 1
ATOM 1531 N N . LEU A 1 220 ? -10.755 -2.073 9.975 1.00 22.70 220 LEU A N 1
ATOM 1532 C CA . LEU A 1 220 ? -10.333 -2.004 8.567 1.00 22.00 220 LEU A CA 1
ATOM 1533 C C . LEU A 1 220 ? -9.490 -0.779 8.287 1.00 21.28 220 LEU A C 1
ATOM 1534 O O . LEU A 1 220 ? -8.442 -0.867 7.649 1.00 20.98 220 LEU A O 1
ATOM 1539 N N . LEU A 1 221 ? -9.908 0.356 8.833 1.00 21.17 221 LEU A N 1
ATOM 1540 C CA . LEU A 1 221 ? -9.150 1.604 8.666 1.00 20.83 221 LEU A CA 1
ATOM 1541 C C . LEU A 1 221 ? -7.737 1.500 9.232 1.00 20.21 221 LEU A C 1
ATOM 1542 O O . LEU A 1 221 ? -6.771 1.875 8.576 1.00 19.81 221 LEU A O 1
ATOM 1547 N N . ASN A 1 222 ? -7.635 0.981 10.455 1.00 20.12 222 ASN A N 1
ATOM 1548 C CA . ASN A 1 222 ? -6.325 0.777 11.098 1.00 19.95 222 ASN A CA 1
ATOM 1549 C C . ASN A 1 222 ? -5.467 -0.185 10.299 1.00 19.19 222 ASN A C 1
ATOM 1550 O O . ASN A 1 222 ? -4.277 0.026 10.134 1.00 19.16 222 ASN A O 1
ATOM 1555 N N . TRP A 1 223 ? -6.102 -1.227 9.780 1.00 18.60 223 TRP A N 1
ATOM 1556 C CA . TRP A 1 223 ? -5.391 -2.237 9.013 1.00 18.25 2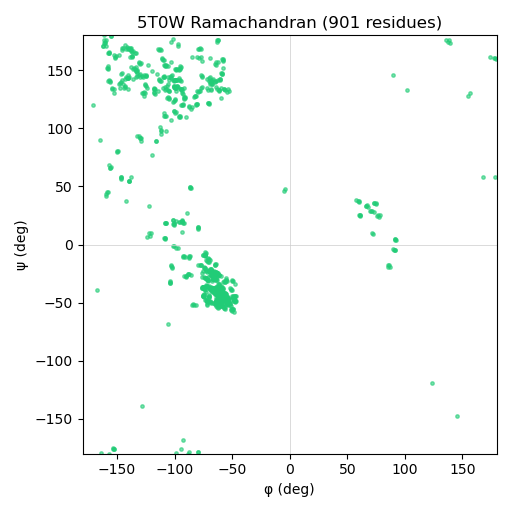23 TRP A CA 1
ATOM 1557 C C . TRP A 1 223 ? -4.793 -1.611 7.760 1.00 17.99 223 TRP A C 1
ATOM 1558 O O . TRP A 1 223 ? -3.581 -1.698 7.511 1.00 18.21 223 TRP A O 1
ATOM 1569 N N . VAL A 1 224 ? -5.638 -0.918 7.008 1.00 17.65 224 VAL A N 1
ATOM 1570 C CA . VAL A 1 224 ? -5.185 -0.194 5.834 1.00 17.49 224 VAL A CA 1
ATOM 1571 C C . VAL A 1 224 ? -4.028 0.751 6.203 1.00 17.59 224 VAL A C 1
ATOM 1572 O O . VAL A 1 224 ? -2.975 0.715 5.565 1.00 17.73 224 VAL A O 1
ATOM 1576 N N . ASN A 1 225 ? -4.215 1.578 7.228 1.00 17.70 225 ASN A N 1
ATOM 1577 C CA . ASN A 1 225 ? -3.168 2.512 7.589 1.00 18.06 225 ASN A CA 1
ATOM 1578 C C . ASN A 1 225 ? -1.900 1.784 7.999 1.00 18.62 225 ASN A C 1
ATOM 1579 O O . ASN A 1 225 ? -0.816 2.199 7.624 1.00 19.04 225 ASN A O 1
ATOM 1584 N N . ASN A 1 226 ? -2.028 0.699 8.753 1.00 19.04 226 ASN A N 1
ATOM 1585 C CA . ASN A 1 226 ? -0.867 -0.023 9.159 1.00 19.83 226 ASN A CA 1
ATOM 1586 C C . ASN A 1 226 ? -0.127 -0.528 7.918 1.00 20.27 226 ASN A C 1
ATOM 1587 O O . ASN A 1 226 ? 1.097 -0.413 7.827 1.00 20.82 226 ASN A O 1
ATOM 1592 N N . TRP A 1 227 ? -0.902 -1.077 6.985 1.00 20.26 227 TRP A N 1
ATOM 1593 C CA . TRP A 1 227 ? -0.376 -1.715 5.785 1.00 20.93 227 TRP A CA 1
ATOM 1594 C C . TRP A 1 227 ? 0.386 -0.706 4.949 1.00 21.52 227 TRP A C 1
ATOM 1595 O O . TRP A 1 227 ? 1.445 -0.993 4.427 1.00 22.29 227 TRP A O 1
ATOM 1606 N N . LEU A 1 228 ? -0.212 0.462 4.793 1.00 21.71 228 LEU A N 1
ATOM 1607 C CA . LEU A 1 228 ? 0.345 1.526 4.019 1.00 22.40 228 LEU A CA 1
ATOM 1608 C C . LEU A 1 228 ? 1.614 1.985 4.683 1.00 23.60 228 LEU A C 1
ATOM 1609 O O . LEU A 1 228 ? 2.643 2.138 4.033 1.00 24.43 228 LEU A O 1
ATOM 1614 N N . LYS A 1 229 ? 1.543 2.228 5.980 1.00 24.38 229 LYS A N 1
ATOM 1615 C CA . LYS A 1 229 ? 2.711 2.612 6.775 1.00 25.96 229 LYS A CA 1
ATOM 1616 C C . LYS A 1 229 ? 3.889 1.680 6.507 1.00 26.56 229 LYS A C 1
ATOM 1617 O O . LYS A 1 229 ? 5.004 2.107 6.264 1.00 27.13 229 LYS A O 1
ATOM 1623 N N . GLN A 1 230 ? 3.601 0.392 6.549 1.00 26.93 230 GLN A N 1
ATOM 1624 C CA . GLN A 1 230 ? 4.579 -0.660 6.300 1.00 28.27 230 GLN A CA 1
ATOM 1625 C C . GLN A 1 230 ? 5.235 -0.550 4.921 1.00 28.87 230 GLN A C 1
ATOM 1626 O O . GLN A 1 230 ? 6.424 -0.759 4.803 1.00 29.94 230 GLN A O 1
ATOM 1632 N N . MET A 1 231 ? 4.462 -0.263 3.891 1.00 28.79 231 MET A N 1
ATOM 1633 C CA . MET A 1 231 ? 4.992 -0.216 2.531 1.00 29.96 231 MET A CA 1
ATOM 1634 C C . MET A 1 231 ? 5.877 0.984 2.278 1.00 30.83 231 MET A C 1
ATOM 1635 O O . MET A 1 231 ? 6.779 0.935 1.443 1.00 32.48 231 MET A O 1
ATOM 1640 N N . LYS A 1 232 ? 5.599 2.072 2.978 1.00 30.76 232 LYS A N 1
ATOM 1641 C CA . LYS A 1 232 ? 6.421 3.267 2.903 1.00 32.01 232 LYS A CA 1
ATOM 1642 C C . LYS A 1 232 ? 7.700 3.107 3.672 1.00 33.84 232 LYS A C 1
ATOM 1643 O O . LYS A 1 232 ? 8.724 3.709 3.316 1.00 36.03 232 LYS A O 1
ATOM 1649 N N . LYS A 1 233 ? 7.661 2.261 4.697 1.00 34.03 233 LYS A N 1
ATOM 1650 C CA . LYS A 1 233 ? 8.842 1.950 5.497 1.00 35.20 233 LYS A CA 1
ATOM 1651 C C . LYS A 1 233 ? 9.831 1.026 4.781 1.00 35.74 233 LYS A C 1
ATOM 1652 O O . LYS A 1 233 ? 11.046 1.187 4.925 1.00 37.16 233 LYS A O 1
ATOM 1658 N N . ASP A 1 234 ? 9.323 0.049 4.032 1.00 34.61 234 ASP A N 1
ATOM 1659 C CA . ASP A 1 234 ? 10.163 -1.083 3.581 1.00 35.30 234 ASP A CA 1
ATOM 1660 C C . ASP A 1 234 ? 10.518 -1.048 2.097 1.00 35.41 234 ASP A C 1
ATOM 1661 O O . ASP A 1 234 ? 10.871 -2.069 1.516 1.00 36.35 234 ASP A O 1
ATOM 1666 N N . GLY A 1 235 ? 10.377 0.118 1.475 1.00 34.60 235 GLY A N 1
ATOM 1667 C CA . GLY A 1 235 ? 10.741 0.303 0.076 1.00 34.97 235 GLY A CA 1
ATOM 1668 C C . GLY A 1 235 ? 9.699 -0.064 -0.961 1.00 34.00 235 GLY A C 1
ATOM 1669 O O . GLY A 1 235 ? 9.801 0.389 -2.105 1.00 34.56 235 GLY A O 1
ATOM 1670 N N . THR A 1 236 ? 8.687 -0.844 -0.579 1.00 32.88 236 THR A N 1
ATOM 1671 C CA . THR A 1 236 ? 7.704 -1.386 -1.530 1.00 32.35 236 THR A CA 1
ATOM 1672 C C . THR A 1 236 ? 6.885 -0.304 -2.201 1.00 30.92 236 THR A C 1
ATOM 1673 O O . THR A 1 236 ? 6.536 -0.438 -3.385 1.00 31.68 236 THR A O 1
ATOM 1677 N N . TYR A 1 237 ? 6.553 0.740 -1.457 1.00 29.06 237 TYR A N 1
ATOM 1678 C CA . TYR A 1 237 ? 5.777 1.847 -2.010 1.00 27.97 237 TYR A CA 1
ATOM 1679 C C . TYR A 1 237 ? 6.596 2.646 -3.025 1.00 28.88 237 TYR A C 1
ATOM 1680 O O . TYR A 1 237 ? 6.104 2.961 -4.131 1.00 28.76 237 TYR A O 1
ATOM 1689 N N . ASP A 1 238 ? 7.815 3.009 -2.640 1.00 29.84 238 ASP A N 1
ATOM 1690 C CA . ASP A 1 238 ? 8.675 3.808 -3.526 1.00 31.00 238 ASP A CA 1
ATOM 1691 C C . ASP A 1 238 ? 8.851 3.098 -4.854 1.00 31.92 238 ASP A C 1
ATOM 1692 O O . ASP A 1 238 ? 8.794 3.745 -5.892 1.00 32.12 238 ASP A O 1
ATOM 1697 N N . LYS A 1 239 ? 9.062 1.777 -4.817 1.00 32.69 239 LYS A N 1
ATOM 1698 C CA . LYS A 1 239 ? 9.288 0.995 -6.052 1.00 34.17 239 LYS A CA 1
ATOM 1699 C C . LYS A 1 239 ? 8.084 1.202 -6.953 1.00 33.82 239 LYS A C 1
ATOM 1700 O O . LYS A 1 239 ? 8.200 1.444 -8.157 1.00 34.43 239 LYS A O 1
ATOM 1702 N N . LEU A 1 240 ? 6.924 1.188 -6.323 1.00 33.05 240 LEU A N 1
ATOM 1703 C CA . LEU A 1 240 ? 5.673 1.282 -7.028 1.00 32.92 240 LEU A CA 1
ATOM 1704 C C . LEU A 1 240 ? 5.343 2.709 -7.522 1.00 32.54 240 LEU A C 1
ATOM 1705 O O . LEU A 1 240 ? 4.778 2.880 -8.611 1.00 32.60 240 LEU A O 1
ATOM 1710 N N . TYR A 1 241 ? 5.701 3.718 -6.735 1.00 31.97 241 TYR A N 1
ATOM 1711 C CA . TYR A 1 241 ? 5.506 5.108 -7.133 1.00 31.84 241 TYR A CA 1
ATOM 1712 C C . TYR A 1 241 ? 6.343 5.431 -8.362 1.00 33.51 241 TYR A C 1
ATOM 1713 O O . TYR A 1 241 ? 5.830 5.928 -9.368 1.00 33.85 241 TYR A O 1
ATOM 1722 N N . GLU A 1 242 ? 7.633 5.146 -8.292 1.00 34.88 242 GLU A N 1
ATOM 1723 C CA . GLU A 1 242 ? 8.517 5.439 -9.416 1.00 36.94 242 GLU A CA 1
ATOM 1724 C C . GLU A 1 242 ? 8.155 4.647 -10.666 1.00 36.89 242 GLU A C 1
ATOM 1725 O O . GLU A 1 242 ? 8.464 5.066 -11.774 1.00 37.77 242 GLU A O 1
ATOM 1731 N N . LYS A 1 243 ? 7.502 3.509 -10.478 1.00 35.82 243 LYS A N 1
ATOM 1732 C CA . LYS A 1 243 ? 7.057 2.698 -11.591 1.00 36.31 243 LYS A CA 1
ATOM 1733 C C . LYS A 1 243 ? 5.971 3.384 -12.404 1.00 35.80 243 LYS A C 1
ATOM 1734 O O . LYS A 1 243 ? 5.948 3.263 -13.622 1.00 36.81 243 LYS A O 1
ATOM 1740 N N . TRP A 1 244 ? 5.074 4.103 -11.739 1.00 34.29 244 TRP A N 1
ATOM 1741 C CA . TRP A 1 244 ? 3.953 4.742 -12.432 1.00 34.07 244 TRP A CA 1
ATOM 1742 C C . TRP A 1 244 ? 4.088 6.248 -12.668 1.00 34.47 244 TRP A C 1
ATOM 1743 O O . TRP A 1 244 ? 3.386 6.793 -13.516 1.00 34.87 244 TRP A O 1
ATOM 1754 N N . PHE A 1 245 ? 4.989 6.916 -11.942 1.00 34.91 245 PHE A N 1
ATOM 1755 C CA . PHE A 1 245 ? 5.190 8.376 -12.071 1.00 35.64 245 PHE A CA 1
ATOM 1756 C C . PHE A 1 245 ? 6.618 8.826 -12.464 1.00 38.05 245 PHE A C 1
ATOM 1757 O O . PHE A 1 245 ? 6.921 10.011 -12.467 1.00 38.33 245 PHE A O 1
ATOM 1765 N N . LYS A 1 246 ? 7.488 7.870 -12.798 1.00 40.78 246 LYS A N 1
ATOM 1766 C CA . LYS A 1 246 ? 8.843 8.149 -13.324 1.00 42.88 246 LYS A CA 1
ATOM 1767 C C . LYS A 1 246 ? 9.093 9.653 -13.504 1.00 44.25 246 LYS A C 1
ATOM 1768 O O . LYS A 1 246 ? 9.086 10.182 -14.624 1.00 47.44 246 LYS A O 1
ATOM 1770 N N . SER B 1 14 ? -29.196 44.794 -91.846 1.00 50.55 14 SER B N 1
ATOM 1771 C CA . SER B 1 14 ? -29.822 43.749 -91.003 1.00 48.38 14 SER B CA 1
ATOM 1772 C C . SER B 1 14 ? -29.113 43.639 -89.658 1.00 46.28 14 SER B C 1
ATOM 1773 O O . SER B 1 14 ? -27.893 43.705 -89.574 1.00 45.84 14 SER B O 1
ATOM 1776 N N . THR B 1 15 ? -29.901 43.456 -88.604 1.00 44.86 15 THR B N 1
ATOM 1777 C CA . THR B 1 15 ? -29.351 43.231 -87.272 1.00 43.10 15 THR B CA 1
ATOM 1778 C C . THR B 1 15 ? -28.404 42.016 -87.298 1.00 41.31 15 THR B C 1
ATOM 1779 O O . THR B 1 15 ? -27.422 41.976 -86.569 1.00 40.78 15 THR B O 1
ATOM 1783 N N . LEU B 1 16 ? -28.697 41.037 -88.141 1.00 40.49 16 LEU B N 1
ATOM 1784 C CA . LEU B 1 16 ? -27.830 39.869 -88.243 1.00 39.99 16 LEU B CA 1
ATOM 1785 C C . LEU B 1 16 ? -26.396 40.295 -88.530 1.00 41.99 16 LEU B C 1
ATOM 1786 O O . LEU B 1 16 ? -25.449 39.819 -87.907 1.00 41.93 16 LEU B O 1
ATOM 1791 N N . ASP B 1 17 ? -26.243 41.206 -89.484 1.00 44.41 17 ASP B N 1
ATOM 1792 C CA . ASP B 1 17 ? -24.921 41.672 -89.862 1.00 45.82 17 ASP B CA 1
ATOM 1793 C C . ASP B 1 17 ? -24.336 42.383 -88.661 1.00 45.60 17 ASP B C 1
ATOM 1794 O O . ASP B 1 17 ? -23.208 42.143 -88.260 1.00 45.49 17 ASP B O 1
ATOM 1799 N N . GLU B 1 18 ? -25.128 43.274 -88.084 1.00 46.03 18 GLU B N 1
ATOM 1800 C CA . GLU B 1 18 ? -24.708 44.026 -86.918 1.00 46.62 18 GLU B CA 1
ATOM 1801 C C . GLU B 1 18 ? -24.223 43.103 -85.807 1.00 44.96 18 GLU B C 1
ATOM 1802 O O . GLU B 1 18 ? -23.191 43.373 -85.187 1.00 46.56 18 GLU B O 1
ATOM 1808 N N . ILE B 1 19 ? -24.989 42.050 -85.535 1.00 42.19 19 ILE B N 1
ATOM 1809 C CA . ILE B 1 19 ? -24.629 41.091 -84.508 1.00 41.09 19 ILE B CA 1
ATOM 1810 C C . ILE B 1 19 ? -23.250 40.525 -84.784 1.00 42.48 19 ILE B C 1
ATOM 1811 O O . ILE B 1 19 ? -22.359 40.578 -83.931 1.00 43.38 19 ILE B O 1
ATOM 1816 N N . MET B 1 20 ? -23.069 39.998 -85.983 1.00 43.50 20 MET B N 1
ATOM 1817 C CA . MET B 1 20 ? -21.836 39.293 -86.308 1.00 45.75 20 MET B CA 1
ATOM 1818 C C . MET B 1 20 ? -20.604 40.187 -86.365 1.00 46.74 20 MET B C 1
ATOM 1819 O O . MET B 1 20 ? -19.524 39.758 -85.943 1.00 48.44 20 MET B O 1
ATOM 1824 N N . LYS B 1 21 ? -20.760 41.405 -86.887 1.00 46.67 21 LYS B N 1
ATOM 1825 C CA . LYS B 1 21 ? -19.685 42.418 -86.874 1.00 48.12 21 LYS B CA 1
ATOM 1826 C C . LYS B 1 21 ? -19.288 42.758 -85.436 1.00 48.15 21 LYS B C 1
ATOM 1827 O O . LYS B 1 21 ? -18.106 42.712 -85.085 1.00 50.00 21 LYS B O 1
ATOM 1829 N N . ARG B 1 22 ? -20.281 43.069 -84.604 1.00 45.99 22 ARG B N 1
ATOM 1830 C CA . ARG B 1 22 ? -20.038 43.449 -83.206 1.00 46.12 22 ARG B CA 1
ATOM 1831 C C . ARG B 1 22 ? -19.482 42.297 -82.352 1.00 45.70 22 ARG B C 1
ATOM 1832 O O . ARG B 1 22 ? -18.727 42.533 -81.410 1.00 46.72 22 ARG B O 1
ATOM 1840 N N . GLY B 1 23 ? -19.825 41.060 -82.698 1.00 44.25 23 GLY B N 1
ATOM 1841 C CA . GLY B 1 23 ? -19.258 39.890 -82.021 1.00 44.55 23 GLY B CA 1
ATOM 1842 C C . GLY B 1 23 ? -20.051 39.379 -80.829 1.00 43.07 23 GLY B C 1
ATOM 1843 O O . GLY B 1 23 ? -19.645 38.425 -80.179 1.00 43.44 23 GLY B O 1
ATOM 1844 N N . THR B 1 24 ? -21.215 39.971 -80.581 1.00 41.97 24 THR B N 1
ATOM 1845 C CA . THR B 1 24 ? -22.034 39.656 -79.405 1.00 40.66 24 THR B CA 1
ATOM 1846 C C . THR B 1 24 ? -23.503 39.633 -79.787 1.00 38.74 24 THR B C 1
ATOM 1847 O O . THR B 1 24 ? -23.946 40.460 -80.593 1.00 38.86 24 THR B O 1
ATOM 1851 N N . LEU B 1 25 ? -24.260 38.716 -79.186 1.00 37.21 25 LEU B N 1
ATOM 1852 C CA . LEU B 1 25 ? -25.710 38.725 -79.309 1.00 35.54 25 LEU B CA 1
ATOM 1853 C C . LEU B 1 25 ? -26.303 39.362 -78.062 1.00 35.95 25 LEU B C 1
ATOM 1854 O O . LEU B 1 25 ? -26.047 38.898 -76.948 1.00 36.02 25 LEU B O 1
ATOM 1859 N N . ARG B 1 26 ? -27.129 40.391 -78.247 1.00 36.26 26 ARG B N 1
ATOM 1860 C CA . ARG B 1 26 ? -27.737 41.101 -77.108 1.00 36.15 26 ARG B CA 1
ATOM 1861 C C . ARG B 1 26 ? -29.163 40.617 -76.934 1.00 33.13 26 ARG B C 1
ATOM 1862 O O . ARG B 1 26 ? -30.013 40.862 -77.787 1.00 32.46 26 ARG B O 1
ATOM 1870 N N . VAL B 1 27 ? -29.412 39.966 -75.808 1.00 31.53 27 VAL B N 1
ATOM 1871 C CA . VAL B 1 27 ? -30.706 39.391 -75.519 1.00 29.94 27 VAL B CA 1
ATOM 1872 C C . VAL B 1 27 ? -31.429 40.145 -74.431 1.00 30.12 27 VAL B C 1
ATOM 1873 O O . VAL B 1 27 ? -31.065 40.067 -73.264 1.00 30.82 27 VAL B O 1
ATOM 1877 N N . GLY B 1 28 ? -32.523 40.791 -74.818 1.00 30.07 28 GLY B N 1
ATOM 1878 C CA . GLY B 1 28 ? -33.422 41.432 -73.880 1.00 30.29 28 GLY B CA 1
ATOM 1879 C C . GLY B 1 28 ? -34.204 40.414 -73.086 1.00 29.56 28 GLY B C 1
ATOM 1880 O O . GLY B 1 28 ? -34.916 39.606 -73.634 1.00 27.74 28 GLY B O 1
ATOM 1881 N N . THR B 1 29 ? -34.066 40.469 -71.775 1.00 31.31 29 THR B N 1
ATOM 1882 C CA .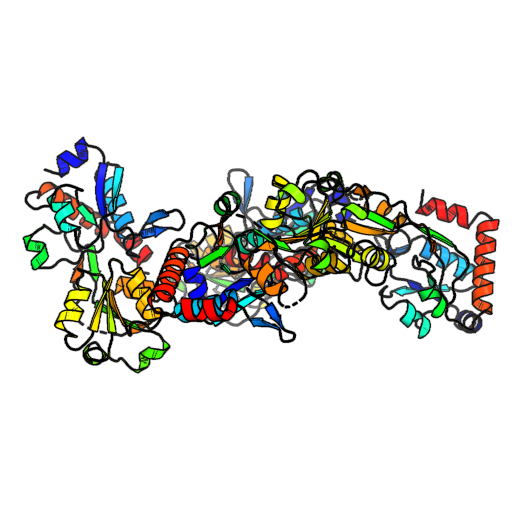 THR B 1 29 ? -34.761 39.536 -70.916 1.00 32.18 29 THR B CA 1
ATOM 1883 C C . THR B 1 29 ? -34.991 40.086 -69.495 1.00 34.85 29 THR B C 1
ATOM 1884 O O . THR B 1 29 ? -34.552 41.184 -69.142 1.00 35.67 29 THR B O 1
ATOM 1888 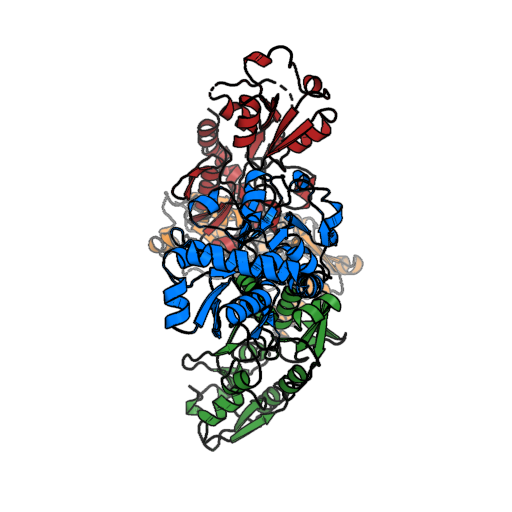N N . ASP B 1 30 ? -35.630 39.246 -68.695 1.00 36.87 30 ASP B N 1
ATOM 1889 C CA . ASP B 1 30 ? -36.131 39.590 -67.385 1.00 40.73 30 ASP B CA 1
ATOM 1890 C C . ASP B 1 30 ? -35.244 38.984 -66.301 1.00 44.72 30 ASP B C 1
ATOM 1891 O O . ASP B 1 30 ? -34.923 37.787 -66.325 1.00 46.99 30 ASP B O 1
ATOM 1896 N N . ALA B 1 31 ? -34.872 39.804 -65.327 1.00 47.28 31 ALA B N 1
ATOM 1897 C CA . ALA B 1 31 ? -34.094 39.316 -64.209 1.00 49.83 31 ALA B CA 1
ATOM 1898 C C . ALA B 1 31 ? -34.908 38.456 -63.215 1.00 51.66 31 ALA B C 1
ATOM 1899 O O . ALA B 1 31 ? -34.304 37.891 -62.304 1.00 55.28 31 ALA B O 1
ATOM 1901 N N . ASP B 1 32 ? -36.242 38.357 -63.338 1.00 50.15 32 ASP B N 1
ATOM 1902 C CA . ASP B 1 32 ? -37.021 37.573 -62.367 1.00 49.99 32 ASP B CA 1
ATOM 1903 C C . ASP B 1 32 ? -38.285 36.912 -62.913 1.00 45.27 32 ASP B C 1
ATOM 1904 O O . ASP B 1 32 ? -39.388 37.400 -62.714 1.00 45.46 32 ASP B O 1
ATOM 1909 N N . TYR B 1 33 ? -38.116 35.775 -63.576 1.00 40.66 33 TYR B N 1
ATOM 1910 C CA . TYR B 1 33 ? -39.242 35.103 -64.202 1.00 36.99 33 TYR B CA 1
ATOM 1911 C C . TYR B 1 33 ? -38.912 33.643 -64.366 1.00 35.46 33 TYR B C 1
ATOM 1912 O O . TYR B 1 33 ? -38.737 33.139 -65.466 1.00 33.35 33 TYR B O 1
ATOM 1921 N N . LYS B 1 34 ? -38.830 32.960 -63.232 1.00 36.71 34 LYS B N 1
ATOM 1922 C CA . LYS B 1 34 ? -38.524 31.538 -63.205 1.00 36.19 34 LYS B CA 1
ATOM 1923 C C . LYS B 1 34 ? -39.677 30.770 -63.768 1.00 33.73 34 LYS B C 1
ATOM 1924 O O . LYS B 1 34 ? -40.804 31.135 -63.524 1.00 33.08 34 LYS B O 1
ATOM 1930 N N . PRO B 1 35 ? -39.403 29.678 -64.498 1.00 32.65 35 PRO B N 1
ATOM 1931 C CA . PRO B 1 35 ? -38.096 29.144 -64.838 1.00 32.69 35 PRO B CA 1
ATOM 1932 C C . PRO B 1 35 ? -37.549 29.629 -66.198 1.00 31.37 35 PRO B C 1
ATOM 1933 O O . PRO B 1 35 ? -36.646 29.010 -66.738 1.00 31.87 35 PRO B O 1
ATOM 1937 N N . PHE B 1 36 ? -38.045 30.744 -66.720 1.00 30.16 36 PHE B N 1
ATOM 1938 C CA . PHE B 1 36 ? -37.610 31.214 -68.025 1.00 29.74 36 PHE B CA 1
ATOM 1939 C C . PHE B 1 36 ? -36.319 32.016 -67.983 1.00 30.55 36 PHE B C 1
ATOM 1940 O O . PHE B 1 36 ? -35.381 31.698 -68.710 1.00 30.84 36 PHE B O 1
ATOM 1948 N N . SER B 1 37 ? -36.255 33.031 -67.126 1.00 32.09 37 SER B N 1
ATOM 1949 C CA . SER B 1 37 ? -34.993 33.720 -66.879 1.00 34.59 37 SER B CA 1
ATOM 1950 C C . SER B 1 37 ? -34.947 34.332 -65.486 1.00 36.84 37 SER B C 1
ATOM 1951 O O . SER B 1 37 ? -35.877 34.995 -65.040 1.00 37.67 37 SER B O 1
ATOM 1954 N N . PHE B 1 38 ? -33.832 34.113 -64.806 1.00 39.41 38 PHE B N 1
ATOM 1955 C CA . PHE B 1 38 ? -33.662 34.571 -63.437 1.00 41.45 38 PHE B CA 1
ATOM 1956 C C . PHE B 1 38 ? -32.170 34.546 -63.060 1.00 44.87 38 PHE B C 1
ATOM 1957 O O . PHE B 1 38 ? -31.271 34.255 -63.879 1.00 45.52 38 PHE B O 1
ATOM 1965 N N . LYS B 1 39 ? -31.923 34.939 -61.828 1.00 48.17 39 LYS B N 1
ATOM 1966 C CA . LYS B 1 39 ? -30.613 34.808 -61.221 1.00 51.98 39 LYS B CA 1
ATOM 1967 C C . LYS B 1 39 ? -30.598 33.551 -60.374 1.00 54.89 39 LYS B C 1
ATOM 1968 O O . LYS B 1 39 ? -31.576 33.257 -59.671 1.00 53.93 39 LYS B O 1
ATOM 1974 N N . ASP B 1 40 ? -29.513 32.786 -60.483 1.00 57.89 40 ASP B N 1
ATOM 1975 C CA . ASP B 1 40 ? -29.260 31.717 -59.523 1.00 62.48 40 ASP B CA 1
ATOM 1976 C C . ASP B 1 40 ? -28.664 32.303 -58.233 1.00 66.95 40 ASP B C 1
ATOM 1977 O O . ASP B 1 40 ? -28.491 33.525 -58.109 1.00 68.45 40 ASP B O 1
ATOM 1982 N N . LYS B 1 41 ? -28.365 31.425 -57.282 1.00 71.09 41 LYS B N 1
ATOM 1983 C CA . LYS B 1 41 ? -27.735 31.813 -56.002 1.00 76.40 41 LYS B CA 1
ATOM 1984 C C . LYS B 1 41 ? -26.483 32.701 -56.133 1.00 77.07 41 LYS B C 1
ATOM 1985 O O . LYS B 1 41 ? -26.223 33.509 -55.242 1.00 81.15 41 LYS B O 1
ATOM 1991 N N . ASN B 1 42 ? -25.721 32.560 -57.223 1.00 73.60 42 ASN B N 1
ATOM 1992 C CA . ASN B 1 42 ? -24.546 33.408 -57.461 1.00 73.49 42 ASN B CA 1
ATOM 1993 C C . ASN B 1 42 ? -24.849 34.644 -58.305 1.00 69.14 42 ASN B C 1
ATOM 1994 O O . ASN B 1 42 ? -23.934 35.236 -58.877 1.00 69.45 42 ASN B O 1
ATOM 1999 N N . GLY B 1 43 ? -26.122 35.030 -58.405 1.00 65.38 43 GLY B N 1
ATOM 2000 C CA . GLY B 1 43 ? -26.528 36.154 -59.258 1.00 62.58 43 GLY B CA 1
ATOM 2001 C C . GLY B 1 43 ? -26.195 35.971 -60.730 1.00 60.75 43 GLY B C 1
ATOM 2002 O O . GLY B 1 43 ? -26.027 36.960 -61.461 1.00 61.89 43 GLY B O 1
ATOM 2003 N N . GLN B 1 44 ? -26.085 34.720 -61.179 1.00 59.12 44 GLN B N 1
ATOM 2004 C CA . GLN B 1 44 ? -25.854 34.417 -62.612 1.00 57.99 44 GLN B CA 1
ATOM 2005 C C . GLN B 1 44 ? -27.163 34.124 -63.374 1.00 50.75 44 GLN B C 1
ATOM 2006 O O . GLN B 1 44 ? -28.127 33.600 -62.785 1.00 49.87 44 GLN B O 1
ATOM 2012 N N . TYR B 1 45 ? -27.153 34.408 -64.677 1.00 45.96 45 TYR B N 1
ATOM 2013 C CA . TYR B 1 45 ? -28.350 34.310 -65.481 1.00 42.21 45 TYR B CA 1
ATOM 2014 C C . TYR B 1 45 ? -28.591 32.860 -65.746 1.00 40.00 45 TYR B C 1
ATOM 2015 O O . TYR B 1 45 ? -27.659 32.110 -66.049 1.00 41.06 45 TYR B O 1
ATOM 2024 N N . THR B 1 46 ? -29.836 32.453 -65.601 1.00 36.75 46 THR B N 1
ATOM 2025 C CA . THR B 1 46 ? -30.153 31.058 -65.721 1.00 35.89 46 THR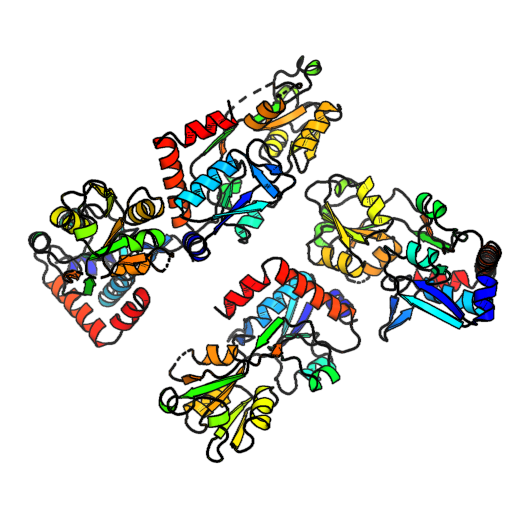 B CA 1
ATOM 2026 C C . THR B 1 46 ? -31.615 30.869 -66.058 1.00 33.24 46 THR B C 1
ATOM 2027 O O . THR B 1 46 ? -32.453 31.695 -65.715 1.00 32.64 46 THR B O 1
ATOM 2031 N N . GLY B 1 47 ? -31.929 29.763 -66.711 1.00 32.11 47 GLY B N 1
ATOM 2032 C CA . GLY B 1 47 ? -33.297 29.491 -67.132 1.00 30.04 47 GLY B CA 1
ATOM 2033 C C . GLY B 1 47 ? -33.372 28.961 -68.544 1.00 28.73 47 GLY B C 1
ATOM 2034 O O . GLY B 1 47 ? -32.365 28.848 -69.234 1.00 28.65 47 GLY B O 1
ATOM 2035 N N . PHE B 1 48 ? -34.599 28.626 -68.948 1.00 27.48 48 PHE B N 1
ATOM 2036 C CA . PHE B 1 48 ? -34.897 28.061 -70.259 1.00 26.57 48 PHE B CA 1
ATOM 2037 C C . PHE B 1 48 ? -34.528 29.073 -71.322 1.00 25.09 48 PHE B C 1
ATOM 2038 O O . PHE B 1 48 ? -33.833 28.735 -72.273 1.00 25.55 48 PHE B O 1
ATOM 2046 N N . ASP B 1 49 ? -34.976 30.302 -71.158 1.00 23.60 49 ASP B N 1
ATOM 2047 C CA . ASP B 1 49 ? -34.697 31.313 -72.153 1.00 22.97 49 ASP B CA 1
ATOM 2048 C C . ASP B 1 49 ? -33.200 31.601 -72.233 1.00 23.69 49 ASP B C 1
ATOM 2049 O O . ASP B 1 49 ? -32.687 31.974 -73.279 1.00 23.35 49 ASP B O 1
ATOM 2054 N N . ILE B 1 50 ? -32.516 31.451 -71.101 1.00 24.42 50 ILE B N 1
ATOM 2055 C CA . ILE B 1 50 ? -31.103 31.731 -71.027 1.00 25.31 50 ILE B CA 1
ATOM 2056 C C . ILE B 1 50 ? -30.342 30.658 -71.765 1.00 25.95 50 ILE B C 1
ATOM 2057 O O . ILE B 1 50 ? -29.512 30.955 -72.605 1.00 26.49 50 ILE B O 1
ATOM 2062 N N . ASP B 1 51 ? -30.655 29.406 -71.498 1.00 26.36 51 ASP B N 1
ATOM 2063 C CA . ASP B 1 51 ? -30.008 28.324 -72.218 1.00 27.41 51 ASP B CA 1
ATOM 2064 C C . ASP B 1 51 ? -30.250 28.436 -73.718 1.00 26.54 51 ASP B C 1
ATOM 2065 O O . ASP B 1 51 ? -29.335 28.213 -74.513 1.00 27.05 51 ASP B O 1
ATOM 2070 N N . LEU B 1 52 ? -31.491 28.749 -74.098 1.00 25.34 52 LEU B N 1
ATOM 2071 C CA . LEU B 1 52 ? -31.818 28.915 -75.506 1.00 25.11 52 LEU B CA 1
ATOM 2072 C C . LEU B 1 52 ? -30.995 30.057 -76.079 1.00 25.17 52 LEU B C 1
ATOM 2073 O O . LEU B 1 52 ? -30.336 29.887 -77.107 1.00 25.96 52 LEU B O 1
ATOM 2078 N N . ALA B 1 53 ? -31.016 31.209 -75.411 1.00 24.68 53 ALA B N 1
ATOM 2079 C CA . ALA B 1 53 ? -30.169 32.328 -75.806 1.00 25.02 53 ALA B CA 1
ATOM 2080 C C . ALA B 1 53 ? -28.710 31.903 -76.029 1.00 26.68 53 ALA B C 1
ATOM 2081 O O . ALA B 1 53 ? -28.102 32.250 -77.035 1.00 27.48 53 ALA B O 1
ATOM 2083 N N . LYS B 1 54 ? -28.159 31.138 -75.102 1.00 28.04 54 LYS B N 1
ATOM 2084 C CA . LYS B 1 54 ? -26.800 30.634 -75.244 1.00 30.09 54 LYS B CA 1
ATOM 2085 C C . LYS B 1 54 ? -26.644 29.786 -76.481 1.00 30.89 54 LYS B C 1
ATOM 2086 O O . LYS B 1 54 ? -25.656 29.932 -77.202 1.00 31.96 54 LYS B O 1
ATOM 2092 N N . ALA B 1 55 ? -27.617 28.903 -76.724 1.00 30.42 55 ALA B N 1
ATOM 2093 C CA . ALA B 1 55 ? -27.564 28.024 -77.891 1.00 31.59 55 ALA B CA 1
ATOM 2094 C C . ALA B 1 55 ? -27.564 28.843 -79.184 1.00 31.28 55 ALA B C 1
ATOM 2095 O O . ALA B 1 55 ? -26.788 28.553 -80.106 1.00 32.50 55 ALA B O 1
ATOM 2097 N N . LEU B 1 56 ? -28.436 29.844 -79.242 1.00 29.84 56 LEU B N 1
ATOM 2098 C CA . LEU B 1 56 ? -28.509 30.726 -80.402 1.00 30.05 56 LEU B CA 1
ATOM 2099 C C . LEU B 1 56 ? -27.179 31.457 -80.638 1.00 31.37 56 LEU B C 1
ATOM 2100 O O . LEU B 1 56 ? -26.680 31.513 -81.759 1.00 31.76 56 LEU B O 1
ATOM 2105 N N . ALA B 1 57 ? -26.618 32.026 -79.572 1.00 32.19 57 ALA B N 1
ATOM 2106 C CA . ALA B 1 57 ? -25.331 32.687 -79.657 1.00 33.63 57 ALA B CA 1
ATOM 2107 C C . ALA B 1 57 ? -24.268 31.749 -80.231 1.00 36.52 57 ALA B C 1
ATOM 2108 O O . ALA B 1 57 ? -23.596 32.090 -81.183 1.00 36.65 57 ALA B O 1
ATOM 2110 N N . LYS B 1 58 ? -24.146 30.549 -79.675 1.00 39.38 58 LYS B N 1
ATOM 2111 C CA . LYS B 1 58 ? -23.225 29.542 -80.228 1.00 43.34 58 LYS B CA 1
ATOM 2112 C C . LYS B 1 58 ? -23.444 29.385 -81.751 1.00 42.76 58 LYS B C 1
ATOM 2113 O O . LYS B 1 58 ? -22.516 29.531 -82.533 1.00 42.87 58 LYS B O 1
ATOM 2119 N N . GLU B 1 59 ? -24.683 29.095 -82.144 1.00 42.03 59 GLU B N 1
ATOM 2120 C CA . GLU B 1 59 ? -25.072 28.974 -83.552 1.00 42.56 59 GLU B CA 1
ATOM 2121 C C . GLU B 1 59 ? -24.541 30.154 -84.369 1.00 42.25 59 GLU B C 1
ATOM 2122 O O . GLU B 1 59 ? -23.991 29.969 -85.456 1.00 45.46 59 GLU B O 1
ATOM 2128 N N . LEU B 1 60 ? -24.685 31.348 -83.815 1.00 39.82 60 LEU B N 1
ATOM 2129 C CA . LEU B 1 60 ? -24.262 32.586 -84.451 1.00 39.03 60 LEU B CA 1
ATOM 2130 C C . LEU B 1 60 ? -22.746 32.806 -84.461 1.00 40.55 60 LEU B C 1
ATOM 2131 O O . LEU B 1 60 ? -22.272 33.747 -85.081 1.00 40.99 60 LEU B O 1
ATOM 2136 N N . GLY B 1 61 ? -21.994 31.969 -83.749 1.00 41.47 61 GLY B N 1
ATOM 2137 C CA . GLY B 1 61 ? -20.553 32.172 -83.546 1.00 42.90 61 GLY B CA 1
ATOM 2138 C C . GLY B 1 61 ? -20.193 33.397 -82.709 1.00 42.33 61 GLY B C 1
ATOM 2139 O O . GLY B 1 61 ? -19.164 34.031 -82.937 1.00 43.65 61 GLY B O 1
ATOM 2140 N N . VAL B 1 62 ? -21.028 33.752 -81.746 1.00 40.74 62 VAL B N 1
ATOM 2141 C CA . VAL B 1 62 ? -20.781 34.956 -80.957 1.00 41.03 62 VAL B CA 1
ATOM 2142 C C . VAL B 1 62 ? -21.019 34.742 -79.477 1.00 41.34 62 VAL B C 1
ATOM 2143 O O . VAL B 1 62 ? -21.620 33.741 -79.067 1.00 41.30 62 VAL B O 1
ATOM 2147 N N . LYS B 1 63 ? -20.548 35.700 -78.682 1.00 42.54 63 LYS B N 1
ATOM 2148 C CA . LYS B 1 63 ? -20.841 35.740 -77.250 1.00 42.69 63 LYS B CA 1
ATOM 2149 C C . LYS B 1 63 ? -22.238 36.244 -76.988 1.00 41.07 63 LYS B C 1
ATOM 2150 O O . LYS B 1 63 ? -22.863 36.906 -77.837 1.00 40.82 63 LYS B O 1
ATOM 2152 N N . VAL B 1 64 ? -22.720 35.949 -75.788 1.00 41.40 64 VAL B N 1
ATOM 2153 C CA . VAL B 1 64 ? -24.045 36.394 -75.350 1.00 39.49 64 VAL B CA 1
ATOM 2154 C C . VAL B 1 64 ? -23.949 37.467 -74.260 1.00 40.07 64 VAL B C 1
ATOM 2155 O O . VAL B 1 64 ? -23.148 37.370 -73.335 1.00 41.69 64 VAL B O 1
ATOM 2159 N N . GLU B 1 65 ? -24.742 38.520 -74.418 1.00 39.02 65 GLU B N 1
ATOM 2160 C CA . GLU B 1 65 ? -24.899 39.529 -73.389 1.00 38.99 65 GLU B CA 1
ATOM 2161 C C . GLU B 1 65 ? -26.376 39.686 -73.099 1.00 36.55 65 GLU B C 1
ATOM 2162 O O . GLU B 1 65 ? -27.185 39.854 -74.011 1.00 35.99 65 GLU B O 1
ATOM 2168 N N . PHE B 1 66 ? -26.744 39.597 -71.830 1.00 35.59 66 PHE B N 1
ATOM 2169 C CA . PHE B 1 66 ? -28.134 39.737 -71.438 1.00 33.55 66 PHE B CA 1
ATOM 2170 C C . PHE B 1 66 ? -28.389 41.160 -70.971 1.00 34.98 66 PHE B C 1
ATOM 2171 O O . PHE B 1 66 ? -27.609 41.736 -70.194 1.00 36.69 66 PHE B O 1
ATOM 2179 N N . VAL B 1 67 ? -29.504 41.720 -71.439 1.00 34.19 67 VAL B N 1
ATOM 2180 C CA . VAL B 1 67 ? -29.866 43.079 -71.118 1.00 35.41 67 VAL B CA 1
ATOM 2181 C C . VAL B 1 67 ? -31.118 43.024 -70.217 1.00 35.50 67 VAL B C 1
ATOM 2182 O O . VAL B 1 67 ? -32.230 42.890 -70.706 1.00 33.72 67 VAL B O 1
ATOM 2186 N N . PRO B 1 68 ? -30.925 43.141 -68.886 1.00 37.46 68 PRO B N 1
ATOM 2187 C CA . PRO B 1 68 ? -32.078 43.108 -67.997 1.00 37.52 68 PRO B CA 1
ATOM 2188 C C . PRO B 1 68 ? -33.002 44.236 -68.363 1.00 38.45 68 PRO B C 1
ATOM 2189 O O . PRO B 1 68 ? -32.536 45.349 -68.648 1.00 39.49 68 PRO B O 1
ATOM 2193 N N . THR B 1 69 ? -34.295 43.930 -68.443 1.00 37.67 69 THR B N 1
ATOM 2194 C CA . THR B 1 69 ? -35.273 44.898 -68.928 1.00 38.47 69 THR B CA 1
ATOM 2195 C C . THR B 1 69 ? -36.560 44.662 -68.226 1.00 38.50 69 THR B C 1
ATOM 2196 O O . THR B 1 69 ? -36.965 43.519 -68.044 1.00 38.05 69 THR B O 1
ATOM 2200 N N . THR B 1 70 ? -37.211 45.750 -67.844 1.00 40.35 70 THR B N 1
ATOM 2201 C CA . THR B 1 70 ? -38.486 45.658 -67.181 1.00 41.00 70 THR B CA 1
ATOM 2202 C C . THR B 1 70 ? -39.529 45.200 -68.214 1.00 39.73 70 THR B C 1
ATOM 2203 O O . THR B 1 70 ? -39.575 45.703 -69.334 1.00 39.84 70 THR B O 1
ATOM 2207 N N . TRP B 1 71 ? -40.343 44.220 -67.846 1.00 38.68 71 TRP B N 1
ATOM 2208 C CA . TRP B 1 71 ? -41.328 43.660 -68.772 1.00 37.84 71 TRP B CA 1
ATOM 2209 C C . TRP B 1 71 ? -42.162 44.703 -69.532 1.00 41.12 71 TRP B C 1
ATOM 2210 O O . TRP B 1 71 ? -42.353 44.608 -70.744 1.00 40.84 71 TRP B O 1
ATOM 2221 N N . ASP B 1 72 ? -42.696 45.678 -68.810 1.00 45.03 72 ASP B N 1
ATOM 2222 C CA . ASP B 1 72 ? -43.680 46.576 -69.395 1.00 48.59 72 ASP B CA 1
ATOM 2223 C C . ASP B 1 72 ? -43.129 47.342 -70.593 1.00 49.02 72 ASP B C 1
ATOM 2224 O O . ASP B 1 72 ? -43.847 47.560 -71.558 1.00 49.64 72 ASP B O 1
ATOM 2229 N N . GLY B 1 73 ? -41.859 47.733 -70.518 1.00 48.39 73 GLY B N 1
ATOM 2230 C CA . GLY B 1 73 ? -41.209 48.464 -71.588 1.00 48.64 73 GLY B CA 1
ATOM 2231 C C . GLY B 1 73 ? -40.306 47.605 -72.446 1.00 46.49 73 GLY B C 1
ATOM 2232 O O . GLY B 1 73 ? -39.418 48.124 -73.149 1.00 48.95 73 GLY B O 1
ATOM 2233 N N . ILE B 1 74 ? -40.517 46.296 -72.441 1.00 43.34 74 ILE B N 1
ATOM 2234 C CA . ILE B 1 74 ? -39.588 45.408 -73.156 1.00 40.76 74 ILE B CA 1
ATOM 2235 C C . ILE B 1 74 ? -39.706 45.538 -74.674 1.00 39.37 74 ILE B C 1
ATOM 2236 O O . ILE B 1 74 ? -38.698 45.451 -75.384 1.00 39.15 74 ILE B O 1
ATOM 2241 N N . ILE B 1 75 ? -40.915 45.735 -75.176 1.00 38.43 75 ILE B N 1
ATOM 2242 C CA . ILE B 1 75 ? -41.088 45.945 -76.611 1.00 38.22 75 ILE B CA 1
ATOM 2243 C C . ILE B 1 75 ? -40.549 47.304 -77.082 1.00 39.23 75 ILE B C 1
ATOM 2244 O O . ILE B 1 75 ? -39.884 47.375 -78.096 1.00 38.94 75 ILE B O 1
ATOM 2249 N N . PRO B 1 76 ? -40.848 48.392 -76.357 1.00 40.82 76 PRO B N 1
ATOM 2250 C CA . PRO B 1 76 ? -40.201 49.661 -76.703 1.00 42.72 76 PRO B CA 1
ATOM 2251 C C . PRO B 1 76 ? -38.679 49.615 -76.646 1.00 42.27 76 PRO B C 1
ATOM 2252 O O . PRO B 1 76 ? -38.011 50.227 -77.501 1.00 43.25 76 PRO B O 1
ATOM 2256 N N . ALA B 1 77 ? -38.124 48.870 -75.689 1.00 40.78 77 ALA B N 1
ATOM 2257 C CA . ALA B 1 77 ? -36.675 48.719 -75.625 1.00 40.64 77 ALA B CA 1
ATOM 2258 C C . ALA B 1 77 ? -36.146 48.030 -76.871 1.00 39.77 77 ALA B C 1
ATOM 2259 O O . ALA B 1 77 ? -35.095 48.401 -77.416 1.00 40.22 77 ALA B O 1
ATOM 2261 N N . LEU B 1 78 ? -36.886 47.020 -77.328 1.00 38.58 78 LEU B N 1
ATOM 2262 C CA . LEU B 1 78 ? -36.504 46.274 -78.524 1.00 37.47 78 LEU B CA 1
ATOM 2263 C C . LEU B 1 78 ? -36.554 47.186 -79.734 1.00 39.34 78 LEU B C 1
ATOM 2264 O O . LEU B 1 78 ? -35.599 47.246 -80.508 1.00 38.81 78 LEU B O 1
ATOM 2269 N N . GLN B 1 79 ? -37.685 47.872 -79.895 1.00 41.69 79 GLN B N 1
ATOM 2270 C CA . GLN B 1 79 ? -37.912 48.744 -81.064 1.00 44.75 79 GLN B CA 1
ATOM 2271 C C . GLN B 1 79 ? -36.914 49.895 -81.171 1.00 46.93 79 GLN B C 1
ATOM 2272 O O . GLN B 1 79 ? -36.660 50.359 -82.264 1.00 48.14 79 GLN B O 1
ATOM 2278 N N . THR B 1 80 ? -36.354 50.320 -80.033 1.00 47.76 80 THR B N 1
ATOM 2279 C CA . THR B 1 80 ? -35.368 51.385 -79.954 1.00 50.01 80 THR B CA 1
ATOM 2280 C C . THR B 1 80 ? -33.929 50.864 -79.990 1.00 48.72 80 THR B C 1
ATOM 2281 O O . THR B 1 80 ? -33.000 51.586 -79.664 1.00 49.38 80 THR B O 1
ATOM 2285 N N . GLY B 1 81 ? -33.746 49.596 -80.304 1.00 47.06 81 GLY B N 1
ATOM 2286 C CA . GLY B 1 81 ? -32.410 49.025 -80.415 1.00 47.01 81 GLY B CA 1
ATOM 2287 C C . GLY B 1 81 ? -31.600 48.855 -79.137 1.00 46.57 81 GLY B C 1
ATOM 2288 O O . GLY B 1 81 ? -30.385 48.871 -79.183 1.00 47.21 81 GLY B O 1
ATOM 2289 N N . LYS B 1 82 ? -32.250 48.662 -77.997 1.00 46.35 82 LYS B N 1
ATOM 2290 C CA . LYS B 1 82 ? -31.504 48.373 -76.761 1.00 45.69 82 LYS B CA 1
ATOM 2291 C C . LYS B 1 82 ? -30.937 46.962 -76.739 1.00 41.49 82 LYS B C 1
ATOM 2292 O O . LYS B 1 82 ? -30.010 46.670 -75.977 1.00 41.14 82 LYS B O 1
ATOM 2298 N N . PHE B 1 83 ? -31.509 46.088 -77.564 1.00 37.73 83 PHE B N 1
ATOM 2299 C CA . PHE B 1 83 ? -30.983 44.734 -77.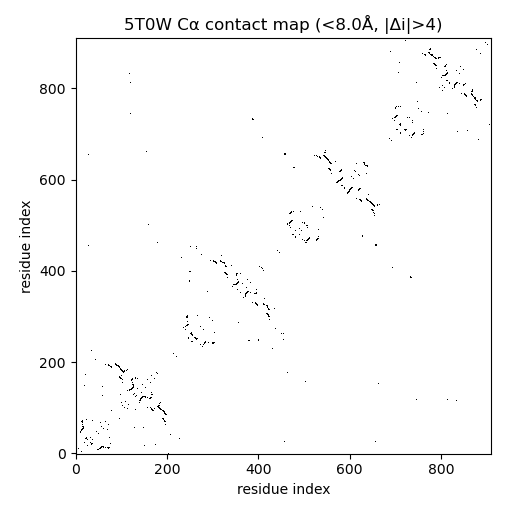742 1.00 34.61 83 PHE B CA 1
ATOM 2300 C C . PHE B 1 83 ? -31.544 44.171 -79.039 1.00 32.97 83 PHE B C 1
ATOM 2301 O O . PHE B 1 83 ? -32.389 44.797 -79.668 1.00 33.26 83 PHE B O 1
ATOM 2309 N N . ASP B 1 84 ? -31.077 42.999 -79.443 1.00 31.30 84 ASP B N 1
ATOM 2310 C CA . ASP B 1 84 ? -31.463 42.429 -80.729 1.00 30.64 84 ASP B CA 1
ATOM 2311 C C . ASP B 1 84 ? -32.692 41.554 -80.701 1.00 29.41 84 ASP B C 1
ATOM 2312 O O . ASP B 1 84 ? -33.351 41.413 -81.713 1.00 29.91 84 ASP B O 1
ATOM 2317 N N . ILE B 1 85 ? -32.992 40.937 -79.566 1.00 28.17 85 ILE B N 1
ATOM 2318 C CA . ILE B 1 85 ? -34.016 39.901 -79.530 1.00 27.16 85 ILE B CA 1
ATOM 2319 C C . ILE B 1 85 ? -34.570 39.717 -78.124 1.00 26.46 85 ILE B C 1
ATOM 2320 O O . ILE B 1 85 ? -33.824 39.760 -77.149 1.00 26.23 85 ILE B O 1
ATOM 2325 N N . VAL B 1 86 ? -35.881 39.507 -78.034 1.00 26.16 86 VAL B N 1
ATOM 2326 C CA . VAL B 1 86 ? -36.539 39.247 -76.759 1.00 25.62 86 VAL B CA 1
ATOM 2327 C C . VAL B 1 86 ? -36.617 37.741 -76.520 1.00 24.89 86 VAL B C 1
ATOM 2328 O O . VAL B 1 86 ? -37.217 37.031 -77.301 1.00 24.67 86 VAL B O 1
ATOM 2332 N N . MET B 1 87 ? -36.035 37.267 -75.432 1.00 25.07 87 MET B N 1
ATOM 2333 C CA . MET B 1 87 ? -36.201 35.875 -75.021 1.00 25.28 87 MET B CA 1
ATOM 2334 C C . MET B 1 87 ? -36.582 35.905 -73.572 1.00 25.10 87 MET B C 1
ATOM 2335 O O . MET B 1 87 ? -35.733 35.956 -72.694 1.00 25.68 87 MET B O 1
ATOM 2340 N N . SER B 1 88 ? -37.884 35.938 -73.334 1.00 25.43 88 SER B N 1
ATOM 2341 C CA . SER B 1 88 ? -38.404 36.277 -72.028 1.00 25.56 88 SER B CA 1
ATOM 2342 C C . SER B 1 88 ? -39.842 35.783 -71.818 1.00 24.89 88 SER B C 1
ATOM 2343 O O . SER B 1 88 ? -40.661 36.491 -71.243 1.00 25.17 88 SER B O 1
ATOM 2346 N N . GLY B 1 89 ? -40.103 34.550 -72.242 1.00 23.95 89 GLY B N 1
ATOM 2347 C CA . GLY B 1 89 ? -41.375 33.905 -72.018 1.00 23.87 89 GLY B CA 1
ATOM 2348 C C . GLY B 1 89 ? -42.501 34.664 -72.643 1.00 24.10 89 GLY B C 1
ATOM 2349 O O . GLY B 1 89 ? -43.604 34.724 -72.095 1.00 24.99 89 GLY B O 1
ATOM 2350 N N . MET B 1 90 ? -42.241 35.243 -73.795 1.00 23.97 90 MET B N 1
ATOM 2351 C CA . MET B 1 90 ? -43.227 36.106 -74.423 1.00 24.98 90 MET B CA 1
ATOM 2352 C C . MET B 1 90 ? -44.275 35.362 -75.293 1.00 25.92 90 MET B C 1
ATOM 2353 O O . MET B 1 90 ? -43.951 34.697 -76.270 1.00 25.57 90 MET B O 1
ATOM 2358 N N . THR B 1 91 ? -45.530 35.481 -74.896 1.00 27.18 91 THR B N 1
ATOM 2359 C CA . THR B 1 91 ? -46.641 34.958 -75.657 1.00 28.80 91 THR B CA 1
ATOM 2360 C C . THR B 1 91 ? -46.795 35.741 -76.958 1.00 30.30 91 THR B C 1
ATOM 2361 O O . THR B 1 91 ? -46.667 36.960 -76.961 1.00 30.28 91 THR B O 1
ATOM 2365 N N . ILE B 1 92 ? -47.060 35.019 -78.051 1.00 31.93 92 ILE B N 1
ATOM 2366 C CA . ILE B 1 92 ? -47.359 35.624 -79.341 1.00 34.54 92 ILE B CA 1
ATOM 2367 C C . ILE B 1 92 ? -48.821 36.054 -79.341 1.00 37.03 92 ILE B C 1
ATOM 2368 O O . ILE B 1 92 ? -49.701 35.228 -79.154 1.00 38.72 92 ILE B O 1
ATOM 2373 N N . THR B 1 93 ? -49.085 37.340 -79.542 1.00 38.46 93 THR B N 1
ATOM 2374 C CA . THR B 1 93 ? -50.470 37.836 -79.617 1.00 40.92 93 THR B CA 1
ATOM 2375 C C . THR B 1 93 ? -50.649 38.703 -80.839 1.00 43.68 93 THR B C 1
ATOM 2376 O O . THR B 1 93 ? -49.676 39.261 -81.349 1.00 43.32 93 THR B O 1
ATOM 2380 N N . PRO B 1 94 ? -51.901 38.821 -81.326 1.00 47.29 94 PRO B N 1
ATOM 2381 C CA . PRO B 1 94 ? -52.173 39.706 -82.453 1.00 49.93 94 PRO B CA 1
ATOM 2382 C C . PRO B 1 94 ? -51.683 41.136 -82.201 1.00 50.08 94 PRO B C 1
ATOM 2383 O O . PRO B 1 94 ? -50.973 41.701 -83.031 1.00 50.32 94 PRO B O 1
ATOM 2387 N N . GLU B 1 95 ? -52.054 41.699 -81.053 1.00 50.19 95 GLU B N 1
ATOM 2388 C CA . GLU B 1 95 ? -51.693 43.081 -80.724 1.00 51.00 95 GLU B CA 1
ATOM 2389 C C . GLU B 1 95 ? -50.186 43.282 -80.796 1.00 49.20 95 GLU B C 1
ATOM 2390 O O . GLU B 1 95 ? -49.726 44.280 -81.337 1.00 49.81 95 GLU B O 1
ATOM 2392 N N . ARG B 1 96 ? -49.424 42.316 -80.275 1.00 47.09 96 ARG B N 1
ATOM 2393 C CA . ARG B 1 96 ? -47.962 42.392 -80.285 1.00 45.58 96 ARG B CA 1
ATOM 2394 C C . ARG B 1 96 ? -47.348 42.166 -81.671 1.00 46.97 96 ARG B C 1
ATOM 2395 O O . ARG B 1 96 ? -46.319 42.768 -81.999 1.00 45.69 96 ARG B O 1
ATOM 2403 N N . LYS B 1 97 ? -47.953 41.271 -82.457 1.00 49.67 97 LYS B N 1
ATOM 2404 C CA . LYS B 1 97 ? -47.539 41.007 -83.853 1.00 51.75 97 LYS B CA 1
ATOM 2405 C C . LYS B 1 97 ? -47.528 42.281 -84.709 1.00 55.10 97 LYS B C 1
ATOM 2406 O O . LYS B 1 97 ? -46.722 42.411 -85.642 1.00 55.41 97 LYS B O 1
ATOM 2412 N N . LYS B 1 98 ? -48.406 43.228 -84.376 1.00 58.17 98 LYS B N 1
ATOM 2413 C CA . LYS B 1 98 ? -48.449 44.531 -85.058 1.00 61.60 98 LYS B CA 1
ATOM 2414 C C . LYS B 1 98 ? -47.225 45.393 -84.766 1.00 60.89 98 LYS B C 1
ATOM 2415 O O . LYS B 1 98 ? -46.930 46.311 -85.519 1.00 63.95 98 LYS B O 1
ATOM 2421 N N . LYS B 1 99 ? -46.525 45.117 -83.672 1.00 58.84 99 LYS B N 1
ATOM 2422 C CA . LYS B 1 99 ? -45.370 45.927 -83.281 1.00 58.76 99 LYS B CA 1
ATOM 2423 C C . LYS B 1 99 ? -44.016 45.252 -83.574 1.00 54.62 99 LYS B C 1
ATOM 2424 O O . LYS B 1 99 ? -43.028 45.925 -83.897 1.00 55.33 99 LYS B O 1
ATOM 2430 N N . VAL B 1 100 ? -43.979 43.929 -83.477 1.00 50.16 100 VAL B N 1
ATOM 2431 C CA . VAL B 1 100 ? -42.751 43.189 -83.691 1.00 46.91 100 VAL B CA 1
ATOM 2432 C C . VAL B 1 100 ? -43.042 41.917 -84.451 1.00 45.25 100 VAL B C 1
ATOM 2433 O O . VAL B 1 100 ? -44.195 41.524 -84.592 1.00 46.60 100 VAL B O 1
ATOM 2437 N N . ASP B 1 101 ? -41.982 41.263 -84.912 1.00 42.63 101 ASP B N 1
ATOM 2438 C CA . ASP B 1 101 ? -42.087 39.931 -85.533 1.00 41.38 101 ASP B CA 1
ATOM 2439 C C . ASP B 1 101 ? -41.714 38.836 -84.518 1.00 37.86 101 ASP B C 1
ATOM 2440 O O . ASP B 1 101 ? -40.786 38.991 -83.736 1.00 35.71 101 ASP B O 1
ATOM 2445 N N . PHE B 1 102 ? -42.425 37.730 -84.565 1.00 37.43 102 PHE B N 1
ATOM 2446 C CA . PHE B 1 102 ? -42.139 36.597 -83.714 1.00 35.56 102 PHE B CA 1
ATOM 2447 C C . PHE B 1 102 ? -41.573 35.404 -84.475 1.00 34.99 102 PHE B C 1
ATOM 2448 O O . PHE B 1 102 ? -41.964 35.132 -85.587 1.00 36.64 102 PHE B O 1
ATOM 2456 N N . SER B 1 103 ? -40.663 34.695 -83.825 1.00 32.94 103 SER B N 1
ATOM 2457 C CA . SER B 1 103 ? -40.189 33.421 -84.289 1.00 32.94 103 SER B CA 1
ATOM 2458 C C . SER B 1 103 ? -41.334 32.436 -84.313 1.00 34.57 103 SER B C 1
ATOM 2459 O O . SER B 1 103 ? -42.464 32.746 -83.892 1.00 35.36 103 SER B O 1
ATOM 2462 N N . ASP B 1 104 ? -41.041 31.234 -84.804 1.00 35.87 104 ASP B N 1
ATOM 2463 C CA . ASP B 1 104 ? -41.963 30.126 -84.666 1.00 37.58 104 ASP B CA 1
ATOM 2464 C C . ASP B 1 104 ? -42.088 29.810 -83.177 1.00 36.65 104 ASP B C 1
ATOM 2465 O O . ASP B 1 104 ? -41.174 30.108 -82.406 1.00 34.75 104 ASP B O 1
ATOM 2470 N N . PRO B 1 105 ? -43.215 29.198 -82.766 1.00 37.89 105 PRO B N 1
ATOM 2471 C CA . PRO B 1 105 ? -43.431 28.885 -81.353 1.00 36.54 105 PRO B CA 1
ATOM 2472 C C . PRO B 1 105 ? -42.291 28.068 -80.759 1.00 35.60 105 PRO B C 1
ATOM 2473 O O . PRO B 1 105 ? -41.872 27.089 -81.371 1.00 36.83 105 PRO B O 1
ATOM 2477 N N . TYR B 1 106 ? -41.777 28.472 -79.602 1.00 33.76 106 TYR B N 1
ATOM 2478 C CA . TYR B 1 106 ? -40.730 27.686 -78.918 1.00 33.35 106 TYR B CA 1
ATOM 2479 C C . TYR B 1 106 ? -41.212 26.981 -77.654 1.00 33.52 106 TYR B C 1
ATOM 2480 O O . TYR B 1 106 ? -40.430 26.294 -76.985 1.00 33.01 106 TYR B O 1
ATOM 2489 N N . MET B 1 107 ? -42.519 27.080 -77.406 1.00 34.13 107 MET B N 1
ATOM 2490 C CA . MET B 1 107 ? -43.099 26.665 -76.155 1.00 34.30 107 MET B CA 1
ATOM 2491 C C . MET B 1 107 ? -44.587 26.970 -76.212 1.00 35.22 107 MET B C 1
ATOM 2492 O O . MET B 1 107 ? -45.054 27.748 -77.067 1.00 36.43 107 MET B O 1
ATOM 2497 N N . THR B 1 108 ? -45.352 26.312 -75.350 1.00 35.39 108 THR B N 1
ATOM 2498 C CA . THR B 1 108 ? -46.764 26.611 -75.209 1.00 35.71 108 THR B CA 1
ATOM 2499 C C . THR B 1 108 ? -47.113 26.802 -73.740 1.00 34.91 108 THR B C 1
ATOM 2500 O O . THR B 1 108 ? -46.540 26.135 -72.852 1.00 35.17 108 THR B O 1
ATOM 2504 N N . ALA B 1 109 ? -48.071 27.706 -73.505 1.00 34.66 109 ALA B N 1
ATOM 2505 C CA . ALA B 1 109 ? -48.560 28.017 -72.175 1.00 33.78 109 ALA B CA 1
ATOM 2506 C C . ALA B 1 109 ? -50.033 28.390 -72.119 1.00 34.60 109 ALA B C 1
ATOM 2507 O O . ALA B 1 109 ? -50.503 29.179 -72.912 1.00 35.15 109 ALA B O 1
ATOM 2509 N N . GLY B 1 110 ? -50.748 27.831 -71.154 1.00 34.83 110 GLY B N 1
ATOM 2510 C CA . GLY B 1 110 ? -52.108 28.243 -70.839 1.00 35.81 110 GLY B CA 1
ATOM 2511 C C . GLY B 1 110 ? -52.032 29.124 -69.620 1.00 34.68 110 GLY B C 1
ATOM 2512 O O . GLY B 1 110 ? -50.959 29.253 -69.006 1.00 33.22 110 GLY B O 1
ATOM 2513 N N . GLN B 1 111 ? -53.184 29.660 -69.224 1.00 35.91 111 GLN B N 1
ATOM 2514 C CA . GLN B 1 111 ? -53.314 30.461 -68.003 1.00 35.60 111 GLN B CA 1
ATOM 2515 C C . GLN B 1 111 ? -53.740 29.568 -66.858 1.00 35.98 111 GLN B C 1
ATOM 2516 O O . GLN B 1 111 ? -54.669 28.780 -67.004 1.00 36.98 111 GLN B O 1
ATOM 2522 N N . THR B 1 112 ? -53.032 29.666 -65.734 1.00 34.65 112 THR B N 1
ATOM 2523 C CA . THR B 1 112 ? -53.315 28.830 -64.586 1.00 35.38 112 THR B CA 1
ATOM 2524 C C . THR B 1 112 ? -53.549 29.692 -63.361 1.00 35.80 112 THR B C 1
ATOM 2525 O O . THR B 1 112 ? -52.912 30.721 -63.210 1.00 35.03 112 THR B O 1
ATOM 2529 N N . ILE B 1 113 ? -54.441 29.239 -62.486 1.00 37.54 113 ILE B N 1
ATOM 2530 C CA . ILE B 1 113 ? -54.719 29.885 -61.220 1.00 38.58 113 ILE B CA 1
ATOM 2531 C C . ILE B 1 113 ? -54.000 29.152 -60.094 1.00 39.16 113 ILE B C 1
ATOM 2532 O O . ILE B 1 113 ? -54.018 27.934 -60.016 1.00 39.09 113 ILE B O 1
ATOM 2537 N N . LEU B 1 114 ? -53.392 29.928 -59.212 1.00 40.32 114 LEU B N 1
ATOM 2538 C CA . LEU B 1 114 ? -52.670 29.399 -58.089 1.00 42.24 114 LEU B CA 1
ATOM 2539 C C . LEU B 1 114 ? -53.351 29.893 -56.840 1.00 44.60 114 LEU B C 1
ATOM 2540 O O . LEU B 1 114 ? -53.673 31.079 -56.757 1.00 45.37 114 LEU B O 1
ATOM 2545 N N . VAL B 1 115 ? -53.560 28.997 -55.872 1.00 46.71 115 VAL B N 1
ATOM 2546 C CA . VAL B 1 115 ? -54.159 29.352 -54.564 1.00 48.90 115 VAL B CA 1
ATOM 2547 C C . VAL B 1 115 ? -53.479 28.621 -53.393 1.00 51.08 115 VAL B C 1
ATOM 2548 O O . VAL B 1 115 ? -52.690 27.698 -53.600 1.00 50.96 115 VAL B O 1
ATOM 2552 N N . LYS B 1 116 ? -53.772 29.041 -52.165 1.00 53.90 116 LYS B N 1
ATOM 2553 C CA . LYS B 1 116 ? -53.265 28.326 -50.994 1.00 56.04 116 LYS B CA 1
ATOM 2554 C C . LYS B 1 116 ? -53.865 26.926 -50.990 1.00 57.95 116 LYS B C 1
ATOM 2555 O O . LYS B 1 116 ? -55.049 26.787 -51.299 1.00 58.53 116 LYS B O 1
ATOM 2561 N N . LYS B 1 117 ? -53.074 25.907 -50.625 1.00 59.99 117 LYS B N 1
ATOM 2562 C CA . LYS B 1 117 ? -53.584 24.525 -50.493 1.00 62.71 117 LYS B CA 1
ATOM 2563 C C . LYS B 1 117 ? -54.850 24.457 -49.632 1.00 66.70 117 LYS B C 1
ATOM 2564 O O . LYS B 1 117 ? -55.814 23.799 -50.021 1.00 68.77 117 LYS B O 1
ATOM 2566 N N . ASP B 1 118 ? -54.859 25.158 -48.493 1.00 69.55 118 ASP B N 1
ATOM 2567 C CA . ASP B 1 118 ? -56.055 25.272 -47.641 1.00 73.17 118 ASP B CA 1
ATOM 2568 C C . ASP B 1 118 ? -57.290 25.717 -48.460 1.00 74.31 118 ASP B C 1
ATOM 2569 O O . ASP B 1 118 ? -58.306 25.013 -48.498 1.00 75.71 118 ASP B O 1
ATOM 2571 N N . ASN B 1 119 ? -57.171 26.850 -49.158 1.00 74.10 119 ASN B N 1
ATOM 2572 C CA . ASN B 1 119 ? -58.289 27.458 -49.914 1.00 74.91 119 ASN B CA 1
ATOM 2573 C C . ASN B 1 119 ? -58.572 26.824 -51.295 1.00 74.32 119 ASN B C 1
ATOM 2574 O O . ASN B 1 119 ? -59.312 27.404 -52.102 1.00 74.24 119 ASN B O 1
ATOM 2576 N N . ALA B 1 120 ? -58.015 25.636 -51.544 1.00 92.68 120 ALA B N 1
ATOM 2577 C CA . ALA B 1 120 ? -58.261 24.888 -52.785 1.00 95.80 120 ALA B CA 1
ATOM 2578 C C . ALA B 1 120 ? -59.686 24.327 -52.873 1.00 102.18 120 ALA B C 1
ATOM 2579 O O . ALA B 1 120 ? -60.181 24.041 -53.962 1.00 103.35 120 ALA B O 1
ATOM 2581 N N . ASP B 1 121 ? -60.341 24.158 -51.726 1.00 107.19 121 ASP B N 1
ATOM 2582 C CA . ASP B 1 121 ? -61.757 23.761 -51.706 1.00 111.26 121 ASP B CA 1
ATOM 2583 C C . ASP B 1 121 ? -62.720 24.797 -52.318 1.00 109.66 121 ASP B C 1
ATOM 2584 O O . ASP B 1 121 ? -63.633 24.428 -53.050 1.00 110.73 121 ASP B O 1
ATOM 2586 N N . LYS B 1 122 ? -62.518 26.084 -52.043 1.00 107.96 122 LYS B N 1
ATOM 2587 C CA . LYS B 1 122 ? -63.507 27.100 -52.443 1.00 106.47 122 LYS B CA 1
ATOM 2588 C C . LYS B 1 122 ? -63.545 27.428 -53.962 1.00 103.90 122 LYS B C 1
ATOM 2589 O O . LYS B 1 122 ? -64.433 28.153 -54.410 1.00 101.67 122 LYS B O 1
ATOM 2591 N N . ILE B 1 123 ? -62.617 26.881 -54.755 1.00 104.41 123 ILE B N 1
ATOM 2592 C CA . ILE B 1 123 ? -62.344 27.405 -56.108 1.00 102.25 123 ILE B CA 1
ATOM 2593 C C . ILE B 1 123 ? -62.302 26.336 -57.211 1.00 102.60 123 ILE B C 1
ATOM 2594 O O . ILE B 1 123 ? -61.255 25.760 -57.495 1.00 100.81 123 ILE B O 1
ATOM 2599 N N . LYS B 1 124 ? -63.441 26.120 -57.865 1.00 104.02 124 LYS B N 1
ATOM 2600 C CA . LYS B 1 124 ? -63.537 25.150 -58.960 1.00 105.72 124 LYS B CA 1
ATOM 2601 C C . LYS B 1 124 ? -62.902 25.676 -60.252 1.00 102.29 124 LYS B C 1
ATOM 2602 O O . LYS B 1 124 ? -62.176 24.943 -60.915 1.00 103.27 124 LYS B O 1
ATOM 2604 N N . SER B 1 125 ? -63.170 26.940 -60.599 1.00 98.10 125 SER B N 1
ATOM 2605 C CA . SER B 1 125 ? -62.768 27.500 -61.902 1.00 93.49 125 SER B CA 1
ATOM 2606 C C . SER B 1 125 ? -62.559 29.018 -61.877 1.00 85.89 125 SER B C 1
ATOM 2607 O O . SER B 1 125 ? -62.635 29.654 -60.828 1.00 84.02 125 SER B O 1
ATOM 2610 N N . PHE B 1 126 ? -62.277 29.581 -63.049 1.00 81.71 126 PHE B N 1
ATOM 2611 C CA . PHE B 1 126 ? -62.170 31.028 -63.218 1.00 76.24 126 PHE B CA 1
ATOM 2612 C C . PHE B 1 126 ? -63.405 31.742 -62.718 1.00 73.66 126 PHE B C 1
ATOM 2613 O O . PHE B 1 126 ? -63.298 32.723 -62.005 1.00 70.58 126 PHE B O 1
ATOM 2621 N N . GLU B 1 127 ? -64.568 31.239 -63.107 1.00 74.49 127 GLU B N 1
ATOM 2622 C CA . GLU B 1 127 ? -65.843 31.810 -62.680 1.00 74.55 127 GLU B CA 1
ATOM 2623 C C . GLU B 1 127 ? -65.937 31.999 -61.169 1.00 72.87 127 GLU B C 1
ATOM 2624 O O . GLU B 1 127 ? -66.457 33.008 -60.704 1.00 71.75 127 GLU B O 1
ATOM 2626 N N . ASP B 1 128 ? -65.413 31.048 -60.405 1.00 73.44 128 ASP B N 1
ATOM 2627 C CA . ASP B 1 128 ? -65.430 31.148 -58.937 1.00 74.00 128 ASP B CA 1
ATOM 2628 C C . ASP B 1 128 ? -64.607 32.322 -58.351 1.00 69.91 128 ASP B C 1
ATOM 2629 O O . ASP B 1 128 ? -64.788 32.696 -57.192 1.00 69.08 128 ASP B O 1
ATOM 2634 N N . LEU B 1 129 ? -63.710 32.892 -59.154 1.00 67.43 129 LEU B N 1
ATOM 2635 C CA . LEU B 1 129 ? -62.918 34.062 -58.753 1.00 65.48 129 LEU B CA 1
ATOM 2636 C C . LEU B 1 129 ? -63.549 35.392 -59.153 1.00 64.56 129 LEU B C 1
ATOM 2637 O O . LEU B 1 129 ? -63.074 36.449 -58.743 1.00 61.73 129 LEU B O 1
ATOM 2642 N N . ASN B 1 130 ? -64.591 35.342 -59.977 1.00 66.49 130 ASN B N 1
ATOM 2643 C CA . ASN B 1 130 ? -65.231 36.551 -60.492 1.00 67.75 130 ASN B CA 1
ATOM 2644 C C . ASN B 1 130 ? -66.300 37.073 -59.534 1.00 71.84 130 ASN B C 1
ATOM 2645 O O . ASN B 1 130 ? -67.449 37.333 -59.936 1.00 75.21 130 ASN B O 1
ATOM 2650 N N . LYS B 1 131 ? -65.923 37.183 -58.264 1.00 72.39 131 LYS B N 1
ATOM 2651 C CA . LYS B 1 131 ? -66.760 37.765 -57.228 1.00 76.24 131 LYS B CA 1
ATOM 2652 C C . LYS B 1 131 ? -66.148 39.100 -56.814 1.00 74.21 131 LYS B C 1
ATOM 2653 O O . LYS B 1 131 ? -64.973 39.302 -57.029 1.00 70.19 131 LYS B O 1
ATOM 2659 N N . PRO B 1 132 ? -66.938 40.002 -56.203 1.00 77.57 132 PRO B N 1
ATOM 2660 C CA . PRO B 1 132 ? -66.394 41.323 -55.882 1.00 77.96 132 PRO B CA 1
ATOM 2661 C C . PRO B 1 132 ? -65.474 41.392 -54.655 1.00 78.57 132 PRO B C 1
ATOM 2662 O O . PRO B 1 132 ? -64.718 42.356 -54.508 1.00 77.51 132 PRO B O 1
ATOM 2666 N N . ASP B 1 133 ? -65.532 40.381 -53.792 1.00 81.14 133 ASP B N 1
ATOM 2667 C CA . ASP B 1 133 ? -64.649 40.296 -52.600 1.00 82.38 133 ASP B CA 1
ATOM 2668 C C . ASP B 1 133 ? -63.287 39.615 -52.869 1.00 74.67 133 ASP B C 1
ATOM 2669 O O . ASP B 1 133 ? -62.391 39.637 -52.027 1.00 73.41 133 ASP B O 1
ATOM 2674 N N . VAL B 1 134 ? -63.148 39.008 -54.045 1.00 70.09 134 VAL B N 1
ATOM 2675 C CA . VAL B 1 134 ? -61.933 38.275 -54.415 1.00 65.69 134 VAL B CA 1
ATOM 2676 C C . VAL B 1 134 ? -60.830 39.206 -54.932 1.00 60.73 134 VAL B C 1
ATOM 2677 O O . VAL B 1 134 ? -61.072 39.994 -55.849 1.00 59.50 134 VAL B O 1
ATOM 2681 N N . LYS B 1 135 ? -59.629 39.082 -54.351 1.00 56.38 135 LYS B N 1
ATOM 2682 C CA . LYS B 1 135 ? -58.430 39.784 -54.829 1.00 52.55 135 LYS B CA 1
ATOM 2683 C C . LYS B 1 135 ? -57.530 38.802 -55.554 1.00 48.32 135 LYS B C 1
ATOM 2684 O O . LYS B 1 135 ? -57.162 37.774 -55.001 1.00 47.58 135 LYS B O 1
ATOM 2690 N N . VAL B 1 136 ? -57.178 39.126 -56.795 1.00 45.60 136 VAL B N 1
ATOM 2691 C CA . VAL B 1 136 ? -56.239 38.303 -57.561 1.00 43.72 136 VAL B CA 1
ATOM 2692 C C . VAL B 1 136 ? -55.039 39.101 -58.074 1.00 40.76 136 VAL B C 1
ATOM 2693 O O . VAL B 1 136 ? -55.188 40.209 -58.582 1.00 39.87 136 VAL B O 1
ATOM 2697 N N . ALA B 1 137 ? -53.859 38.490 -57.940 1.00 38.72 137 ALA B N 1
ATOM 2698 C CA . ALA B 1 137 ? -52.608 39.122 -58.290 1.00 36.91 137 ALA B CA 1
ATOM 2699 C C . ALA B 1 137 ? -52.102 38.612 -59.635 1.00 35.14 137 ALA B C 1
ATOM 2700 O O . ALA B 1 137 ? -52.255 37.436 -59.965 1.00 34.87 137 ALA B O 1
ATOM 2702 N N . VAL B 1 138 ? -51.456 39.503 -60.381 1.00 34.02 138 VAL B N 1
ATOM 2703 C CA . VAL B 1 138 ? -50.870 39.184 -61.684 1.00 32.79 138 VAL B CA 1
ATOM 2704 C C . VAL B 1 138 ? -49.702 40.099 -61.962 1.00 32.29 138 VAL B C 1
ATOM 2705 O O . VAL B 1 138 ? -49.564 41.165 -61.342 1.00 32.96 138 VAL B O 1
ATOM 2709 N N . GLN B 1 139 ? -48.869 39.702 -62.916 1.00 32.10 139 GLN B N 1
ATOM 2710 C CA . GLN B 1 139 ? -47.747 40.544 -63.336 1.00 32.03 139 GLN B CA 1
ATOM 2711 C C . GLN B 1 139 ? -48.252 41.600 -64.285 1.00 31.64 139 GLN B C 1
ATOM 2712 O O . GLN B 1 139 ? -48.978 41.301 -65.216 1.00 31.76 139 GLN B O 1
ATOM 2718 N N . LEU B 1 140 ? -47.868 42.840 -64.046 1.00 32.11 140 LEU B N 1
ATOM 2719 C CA . LEU B 1 140 ? -48.331 43.975 -64.861 1.00 32.89 140 LEU B CA 1
ATOM 2720 C C . LEU B 1 140 ? -47.898 43.823 -66.330 1.00 32.66 140 LEU B C 1
ATOM 2721 O O . LEU B 1 140 ? -46.745 43.511 -66.602 1.00 31.96 140 LEU B O 1
ATOM 2726 N N . GLY B 1 141 ? -48.836 44.025 -67.259 1.00 33.23 141 GLY B N 1
ATOM 2727 C CA . GLY B 1 141 ? -48.539 44.007 -68.692 1.00 33.74 141 GLY B CA 1
ATOM 2728 C C . GLY B 1 141 ? -48.387 42.632 -69.316 1.00 33.45 141 GLY B C 1
ATOM 2729 O O . GLY B 1 141 ? -47.685 42.475 -70.334 1.00 34.00 141 GLY B O 1
ATOM 2730 N N . THR B 1 142 ? -49.016 41.626 -68.706 1.00 32.74 142 THR B N 1
ATOM 2731 C CA . THR B 1 142 ? -48.909 40.239 -69.170 1.00 32.75 142 THR B CA 1
ATOM 2732 C C . THR B 1 142 ? -50.254 39.729 -69.667 1.00 33.79 142 THR B C 1
ATOM 2733 O O . THR B 1 142 ? -51.287 40.343 -69.424 1.00 33.76 142 THR B O 1
ATOM 2737 N N . THR B 1 143 ? -50.227 38.585 -70.337 1.00 34.94 143 THR B N 1
ATOM 2738 C CA . THR B 1 143 ? -51.443 37.999 -70.845 1.00 37.14 143 THR B CA 1
ATOM 2739 C C . THR B 1 143 ? -52.342 37.562 -69.678 1.00 37.30 143 THR B C 1
ATOM 2740 O O . THR B 1 143 ? -53.566 37.453 -69.835 1.00 38.51 143 THR B O 1
ATOM 2744 N N . SER B 1 144 ? -51.741 37.316 -68.516 1.00 36.37 144 SER B N 1
ATOM 2745 C CA . SER B 1 144 ? -52.504 36.954 -67.328 1.00 36.62 144 SER B CA 1
ATOM 2746 C C . SER B 1 144 ? -53.308 38.155 -66.816 1.00 36.79 144 SER B C 1
ATOM 2747 O O . SER B 1 144 ? -54.459 38.010 -66.392 1.00 37.88 144 SER B O 1
ATOM 2750 N N . GLU B 1 145 ? -52.735 39.349 -66.891 1.00 37.11 145 GLU B N 1
ATOM 2751 C CA . GLU B 1 145 ? -53.494 40.558 -66.564 1.00 38.70 145 GLU B CA 1
ATOM 2752 C C . GLU B 1 145 ? -54.704 40.665 -67.464 1.00 41.28 145 GLU B C 1
ATOM 2753 O O . GLU B 1 145 ? -55.805 40.940 -67.005 1.00 42.45 145 GLU B O 1
ATOM 2759 N N . GLN B 1 146 ? -54.472 40.483 -68.758 1.00 44.28 146 GLN B N 1
ATOM 2760 C CA . GLN B 1 146 ? -55.538 40.596 -69.739 1.00 48.48 146 GLN B CA 1
ATOM 2761 C C . GLN B 1 146 ? -56.594 39.543 -69.484 1.00 49.69 146 GLN B C 1
ATOM 2762 O O . GLN B 1 146 ? -57.785 39.834 -69.541 1.00 51.54 146 GLN B O 1
ATOM 2768 N N . ALA B 1 147 ? -56.156 38.326 -69.183 1.00 49.01 147 ALA B N 1
ATOM 2769 C CA . ALA B 1 147 ? -57.099 37.229 -68.957 1.00 51.32 147 ALA B CA 1
ATOM 2770 C C . ALA B 1 147 ? -57.969 37.496 -67.742 1.00 51.25 147 ALA B C 1
ATOM 2771 O O . ALA B 1 147 ? -59.172 37.289 -67.784 1.00 53.65 147 ALA B O 1
ATOM 2773 N N . ALA B 1 148 ? -57.362 38.016 -66.678 1.00 50.18 148 ALA B N 1
ATOM 2774 C CA . ALA B 1 148 ? -58.109 38.382 -65.475 1.00 51.12 148 ALA B CA 1
ATOM 2775 C C . ALA B 1 148 ? -59.048 39.566 -65.701 1.00 53.52 148 ALA B C 1
ATOM 2776 O O . ALA B 1 148 ? -60.161 39.564 -65.179 1.00 54.10 148 ALA B O 1
ATOM 2778 N N . LYS B 1 149 ? -58.606 40.565 -66.469 1.00 55.15 149 LYS B N 1
ATOM 2779 C CA . LYS B 1 149 ? -59.454 41.726 -66.803 1.00 59.72 149 LYS B CA 1
ATOM 2780 C C . LYS B 1 149 ? -60.723 41.325 -67.529 1.00 61.29 149 LYS B C 1
ATOM 2781 O O . LYS B 1 149 ? -61.803 41.801 -67.221 1.00 63.12 149 LYS B O 1
ATOM 2787 N N . GLU B 1 150 ? -60.546 40.467 -68.521 1.00 61.41 150 GLU B N 1
ATOM 2788 C CA . GLU B 1 150 ? -61.611 40.005 -69.385 1.00 65.04 150 GLU B CA 1
ATOM 2789 C C . GLU B 1 150 ? -62.542 39.062 -68.639 1.00 66.01 150 GLU B C 1
ATOM 2790 O O . GLU B 1 150 ? -63.749 39.272 -68.622 1.00 67.60 150 GLU B O 1
ATOM 2796 N N . PHE B 1 151 ? -61.969 38.047 -67.999 1.00 65.35 151 PHE B N 1
ATOM 2797 C CA . PHE B 1 151 ? -62.759 36.946 -67.440 1.00 68.14 151 PHE B CA 1
ATOM 2798 C C . PHE B 1 151 ? -63.078 37.058 -65.943 1.00 65.90 151 PHE B C 1
ATOM 2799 O O . PHE B 1 151 ? -63.770 36.193 -65.414 1.00 66.61 151 PHE B O 1
ATOM 2807 N N . LEU B 1 152 ? -62.577 38.095 -65.268 1.00 62.50 152 LEU B N 1
ATOM 2808 C CA . LEU B 1 152 ? -62.868 38.326 -63.848 1.00 61.59 152 LEU B CA 1
ATOM 2809 C C . LEU B 1 152 ? -63.087 39.815 -63.584 1.00 61.93 152 LEU B C 1
ATOM 2810 O O . LEU B 1 152 ? -62.448 40.399 -62.698 1.00 59.92 152 LEU B O 1
ATOM 2815 N N . PRO B 1 153 ? -64.006 40.427 -64.328 1.00 64.27 153 PRO B N 1
ATOM 2816 C CA . PRO B 1 153 ? -64.189 41.867 -64.230 1.00 66.55 153 PRO B CA 1
ATOM 2817 C C . PRO B 1 153 ? -64.771 42.353 -62.892 1.00 68.38 153 PRO B C 1
ATOM 2818 O O . PRO B 1 153 ? -64.542 43.502 -62.504 1.00 68.14 153 PRO B O 1
ATOM 2822 N N . LYS B 1 154 ? -65.530 41.498 -62.205 1.00 69.76 154 LYS B N 1
ATOM 2823 C CA . LYS B 1 154 ? -66.032 41.825 -60.864 1.00 71.06 154 LYS B CA 1
ATOM 2824 C C . LYS B 1 154 ? -64.956 41.792 -59.762 1.00 68.12 154 LYS B C 1
ATOM 2825 O O . LYS B 1 154 ? -65.123 42.438 -58.731 1.00 69.10 154 LYS B O 1
ATOM 2827 N N . ALA B 1 155 ? -63.853 41.069 -59.984 1.00 64.23 155 ALA B N 1
ATOM 2828 C CA . ALA B 1 155 ? -62.810 40.913 -58.952 1.00 61.71 155 ALA B CA 1
ATOM 2829 C C . ALA B 1 155 ? -61.914 42.130 -58.850 1.00 60.27 155 ALA B C 1
ATOM 2830 O O . ALA B 1 155 ? -61.986 43.022 -59.693 1.00 60.80 155 ALA B O 1
ATOM 2832 N N . LYS B 1 156 ? -61.106 42.169 -57.790 1.00 59.27 156 LYS B N 1
ATOM 2833 C CA . LYS B 1 156 ? -60.106 43.212 -57.611 1.00 58.08 156 LYS B CA 1
ATOM 2834 C C . LYS B 1 156 ? -58.785 42.707 -58.118 1.00 54.50 156 LYS B C 1
ATOM 2835 O O . LYS B 1 156 ? -58.170 41.825 -57.522 1.00 55.69 156 LYS B O 1
ATOM 2841 N N . ILE B 1 157 ? -58.339 43.265 -59.233 1.00 51.80 157 ILE B N 1
ATOM 2842 C CA . ILE B 1 157 ? -57.075 42.876 -59.815 1.00 46.80 157 ILE B CA 1
ATOM 2843 C C . ILE B 1 157 ? -56.007 43.770 -59.251 1.00 45.18 157 ILE B C 1
ATOM 2844 O O . ILE B 1 157 ? -56.106 44.987 -59.332 1.00 45.24 157 ILE B O 1
ATOM 2849 N N . ARG B 1 158 ? -54.965 43.149 -58.706 1.00 43.06 158 ARG B N 1
ATOM 2850 C CA . ARG B 1 158 ? -53.795 43.870 -58.221 1.00 41.94 158 ARG B CA 1
ATOM 2851 C C . ARG B 1 158 ? -52.542 43.436 -59.015 1.00 39.19 158 ARG B C 1
ATOM 2852 O O . ARG B 1 158 ? -52.275 42.248 -59.213 1.00 37.16 158 ARG B O 1
ATOM 2854 N N . THR B 1 159 ? -51.792 44.417 -59.503 1.00 38.58 159 THR B N 1
ATOM 2855 C CA . THR B 1 159 ? -50.704 44.158 -60.424 1.00 36.27 159 THR B CA 1
ATOM 2856 C C . THR B 1 159 ? -49.356 44.360 -59.764 1.00 36.20 159 THR B C 1
ATOM 2857 O O . THR B 1 159 ? -49.214 45.124 -58.817 1.00 37.76 159 THR B O 1
ATOM 2861 N N . PHE B 1 160 ? -48.358 43.673 -60.289 1.00 36.13 160 PHE B N 1
ATOM 2862 C CA . PHE B 1 160 ? -47.025 43.694 -59.723 1.00 36.11 160 PHE B CA 1
ATOM 2863 C C . PHE B 1 160 ? -45.987 43.746 -60.834 1.00 37.82 160 PHE B C 1
ATOM 2864 O O . PHE B 1 160 ? -46.167 43.080 -61.858 1.00 38.20 160 PHE B O 1
ATOM 2872 N N . GLU B 1 161 ? -44.884 44.470 -60.604 1.00 39.78 161 GLU B N 1
ATOM 2873 C CA . GLU B 1 161 ? -43.807 44.580 -61.601 1.00 41.96 161 GLU B CA 1
ATOM 2874 C C . GLU B 1 161 ? -43.159 43.216 -61.898 1.00 42.13 161 GLU B C 1
ATOM 2875 O O . GLU B 1 161 ? -42.808 42.927 -63.040 1.00 43.18 161 GLU B O 1
ATOM 2877 N N . ASN B 1 162 ? -43.070 42.347 -60.893 1.00 42.83 162 ASN B N 1
ATOM 2878 C CA . ASN B 1 162 ? -42.583 40.982 -61.126 1.00 43.53 162 ASN B CA 1
ATOM 2879 C C . ASN B 1 162 ? -43.434 39.911 -60.468 1.00 41.63 162 ASN B C 1
ATOM 2880 O O . ASN B 1 162 ? -44.278 40.189 -59.611 1.00 40.93 162 ASN B O 1
ATOM 2885 N N . ASN B 1 163 ? -43.228 38.673 -60.888 1.00 41.86 163 ASN B N 1
ATOM 2886 C CA . ASN B 1 163 ? -44.070 37.583 -60.410 1.00 40.98 163 ASN B CA 1
ATOM 2887 C C . ASN B 1 163 ? -43.841 37.217 -58.959 1.00 40.09 163 ASN B C 1
ATOM 2888 O O . ASN B 1 163 ? -44.765 36.755 -58.294 1.00 38.61 163 ASN B O 1
ATOM 2893 N N . ALA B 1 164 ? -42.611 37.388 -58.485 1.00 41.85 164 ALA B N 1
ATOM 2894 C CA . ALA B 1 164 ? -42.269 36.943 -57.136 1.00 43.12 164 ALA B CA 1
ATOM 2895 C C . ALA B 1 164 ? -43.170 37.634 -56.121 1.00 42.78 164 ALA B C 1
ATOM 2896 O O . ALA B 1 164 ? -43.684 36.983 -55.205 1.00 42.75 164 ALA B O 1
ATOM 2898 N N . GLU B 1 165 ? -43.379 38.938 -56.294 1.00 43.45 165 GLU B N 1
ATOM 2899 C CA . GLU B 1 165 ? -44.283 39.695 -55.423 1.00 44.33 165 GLU B CA 1
ATOM 2900 C C . GLU B 1 165 ? -45.734 39.184 -55.465 1.00 41.56 165 GLU B C 1
ATOM 2901 O O . GLU B 1 165 ? -46.416 39.122 -54.432 1.00 38.87 165 GLU B O 1
ATOM 2907 N N . ALA B 1 166 ? -46.188 38.839 -56.670 1.00 40.14 166 ALA B N 1
ATOM 2908 C CA . ALA B 1 166 ? -47.524 38.316 -56.840 1.00 39.05 166 ALA B CA 1
ATOM 2909 C C . ALA B 1 166 ? -47.638 37.011 -56.089 1.00 37.77 166 ALA B C 1
ATOM 2910 O O . ALA B 1 166 ? -48.586 36.803 -55.346 1.00 37.63 166 ALA B O 1
ATOM 2912 N N . PHE B 1 167 ? -46.645 36.148 -56.264 1.00 37.43 167 PHE B N 1
ATOM 2913 C CA . PHE B 1 167 ? -46.533 34.913 -55.465 1.00 37.71 167 PHE B CA 1
ATOM 2914 C C . PHE B 1 167 ? -46.618 35.251 -53.982 1.00 37.10 167 PHE B C 1
ATOM 2915 O O . PHE B 1 167 ? -47.394 34.657 -53.252 1.00 36.74 167 PHE B O 1
ATOM 2923 N N . GLN B 1 168 ? -45.821 36.217 -53.545 1.00 37.68 168 GLN B N 1
ATOM 2924 C CA . GLN B 1 168 ? -45.782 36.611 -52.130 1.00 38.79 168 GLN B CA 1
ATOM 2925 C C . GLN B 1 168 ? -47.149 37.112 -51.636 1.00 37.00 168 GLN B C 1
ATOM 2926 O O . GLN B 1 168 ? -47.568 36.767 -50.518 1.00 37.16 168 GLN B O 1
ATOM 2932 N N . GLU B 1 169 ? -47.856 37.877 -52.477 1.00 34.58 169 GLU B N 1
ATOM 2933 C CA . GLU B 1 169 ? -49.216 38.324 -52.137 1.00 33.73 169 GLU B CA 1
ATOM 2934 C C . GLU B 1 169 ? -50.218 37.207 -51.887 1.00 32.88 169 GLU B C 1
ATOM 2935 O O . GLU B 1 169 ? -51.051 37.340 -50.984 1.00 33.17 169 GLU B O 1
ATOM 2941 N N . VAL B 1 170 ? -50.155 36.133 -52.681 1.00 31.87 170 VAL B N 1
ATOM 2942 C CA . VAL B 1 170 ? -51.070 34.989 -52.478 1.00 32.38 170 VAL B CA 1
ATOM 2943 C C . VAL B 1 170 ? -50.692 34.182 -51.235 1.00 33.55 170 VAL B C 1
ATOM 2944 O O . VAL B 1 170 ? -51.573 33.817 -50.437 1.00 34.43 170 VAL B O 1
ATOM 2948 N N . VAL B 1 171 ? -49.399 33.967 -51.016 1.00 34.07 171 VAL B N 1
ATOM 2949 C CA . VAL B 1 171 ? -48.970 33.241 -49.809 1.00 36.08 171 VAL B CA 1
ATOM 2950 C C . VAL B 1 171 ? -49.286 33.997 -48.514 1.00 37.43 171 VAL B C 1
ATOM 2951 O O . VAL B 1 171 ? -49.753 33.397 -47.537 1.00 38.91 171 VAL B O 1
ATOM 2955 N N . SER B 1 172 ? -49.052 35.309 -48.521 1.00 37.27 172 SER B N 1
ATOM 2956 C CA . SER B 1 172 ? -49.288 36.142 -47.345 1.00 38.60 172 SER B CA 1
ATOM 2957 C C . SER B 1 172 ? -50.773 36.323 -47.035 1.00 38.74 172 SER B C 1
ATOM 2958 O O . SER B 1 172 ? -51.131 36.803 -45.942 1.00 40.75 172 SER B O 1
ATOM 2961 N N . GLY B 1 173 ? -51.641 35.947 -47.974 1.00 37.37 173 GLY B N 1
ATOM 2962 C CA . GLY B 1 173 ? -53.077 36.067 -47.774 1.00 37.86 173 GLY B CA 1
ATOM 2963 C C . GLY B 1 173 ? -53.640 37.388 -48.253 1.00 37.19 173 GLY B C 1
ATOM 2964 O O . GLY B 1 173 ? -54.850 37.570 -48.239 1.00 38.50 173 GLY B O 1
ATOM 2965 N N . ARG B 1 174 ? -52.792 38.309 -48.704 1.00 35.74 174 ARG B N 1
ATOM 2966 C CA . ARG B 1 174 ? -53.282 39.589 -49.235 1.00 35.46 174 ARG B CA 1
ATOM 2967 C C . ARG B 1 174 ? -54.006 39.472 -50.585 1.00 34.99 174 ARG B C 1
ATOM 2968 O O . ARG B 1 174 ? -54.684 40.410 -51.028 1.00 35.07 174 ARG B O 1
ATOM 2976 N N . ALA B 1 175 ? -53.829 38.332 -51.244 1.00 34.51 175 ALA B N 1
ATOM 2977 C CA . ALA B 1 175 ? -54.590 38.012 -52.437 1.00 34.89 175 ALA B CA 1
ATOM 2978 C C . ALA B 1 175 ? -55.068 36.592 -52.318 1.00 35.46 175 ALA B C 1
ATOM 2979 O O . ALA B 1 175 ? -54.455 35.757 -51.644 1.00 35.32 175 ALA B O 1
ATOM 2981 N N . ASP B 1 176 ? -56.191 36.325 -52.948 1.00 36.98 176 ASP B N 1
ATOM 2982 C CA . ASP B 1 176 ? -56.823 35.029 -52.809 1.00 38.36 176 ASP B CA 1
ATOM 2983 C C . ASP B 1 176 ? -56.281 34.065 -53.823 1.00 37.92 176 ASP B C 1
ATOM 2984 O O . ASP B 1 176 ? -56.282 32.857 -53.601 1.00 38.45 176 ASP B O 1
ATOM 2989 N N . ALA B 1 177 ? -55.796 34.618 -54.929 1.00 37.72 177 ALA B N 1
ATOM 2990 C CA . ALA B 1 177 ? -55.228 33.822 -55.993 1.00 37.61 177 ALA B CA 1
ATOM 2991 C C . ALA B 1 177 ? -54.279 34.647 -56.839 1.00 36.45 177 ALA B C 1
ATOM 2992 O O . ALA B 1 177 ? -54.241 35.884 -56.730 1.00 36.91 177 ALA B O 1
ATOM 2994 N N . MET B 1 178 ? -53.483 33.961 -57.650 1.00 35.50 178 MET B N 1
ATOM 2995 C CA . MET B 1 178 ? -52.735 34.624 -58.718 1.00 34.81 178 MET B CA 1
ATOM 2996 C C . MET B 1 178 ? -52.901 33.839 -59.997 1.00 33.91 178 MET B C 1
ATOM 2997 O O . MET B 1 178 ? -53.082 32.608 -59.965 1.00 34.25 178 MET B O 1
ATOM 3002 N N . VAL B 1 179 ? -52.846 34.552 -61.120 1.00 32.43 179 VAL B N 1
ATOM 3003 C CA . VAL B 1 179 ? -52.890 33.914 -62.422 1.00 32.26 179 VAL B CA 1
ATOM 3004 C C . VAL B 1 179 ? -51.553 34.109 -63.092 1.00 30.46 179 VAL B C 1
ATOM 3005 O O . VAL B 1 179 ? -50.928 35.155 -62.936 1.00 29.98 179 VAL B O 1
ATOM 3009 N N . THR B 1 180 ? -51.085 33.079 -63.778 1.00 29.73 180 THR B N 1
ATOM 3010 C CA . THR B 1 180 ? -49.789 33.113 -64.415 1.00 28.77 180 THR B CA 1
ATOM 3011 C C . THR B 1 180 ? -49.723 32.017 -65.460 1.00 29.50 180 THR B C 1
ATOM 3012 O O . THR B 1 180 ? -50.635 31.201 -65.556 1.00 30.52 180 THR B O 1
ATOM 3016 N N . ASP B 1 181 ? -48.677 32.010 -66.284 1.00 29.46 181 ASP B N 1
ATOM 3017 C CA . ASP B 1 181 ? -48.520 30.977 -67.320 1.00 30.43 181 ASP B CA 1
ATOM 3018 C C . ASP B 1 181 ? -48.393 29.594 -66.665 1.00 29.91 181 ASP B C 1
ATOM 3019 O O . ASP B 1 181 ? -47.763 29.468 -65.609 1.00 28.39 181 ASP B O 1
ATOM 3024 N N . SER B 1 182 ? -49.003 28.573 -67.281 1.00 31.39 182 SER B N 1
ATOM 3025 C CA . SER B 1 182 ? -49.029 27.241 -66.683 1.00 31.52 182 SER B CA 1
ATOM 3026 C C . SER B 1 182 ? -47.668 26.767 -66.210 1.00 30.60 182 SER B C 1
ATOM 3027 O O . SER B 1 182 ? -47.549 26.269 -65.105 1.00 29.95 182 SER B O 1
ATOM 3030 N N . PRO B 1 183 ? -46.640 26.876 -67.055 1.00 31.11 183 PRO B N 1
ATOM 3031 C CA . PRO B 1 183 ? -45.331 26.389 -66.617 1.00 30.98 183 PRO B CA 1
ATOM 3032 C C . PRO B 1 183 ? -44.734 27.159 -65.438 1.00 30.00 183 PRO B C 1
ATOM 3033 O O . PRO B 1 183 ? -43.966 26.590 -64.672 1.00 30.16 183 PRO B O 1
ATOM 3037 N N . VAL B 1 184 ? -45.084 28.433 -65.290 1.00 29.65 184 VAL B N 1
ATOM 3038 C CA . VAL B 1 184 ? -44.626 29.205 -64.144 1.00 29.07 184 VAL B CA 1
ATOM 3039 C C . VAL B 1 184 ? -45.386 28.734 -62.908 1.00 29.12 184 VAL B C 1
ATOM 3040 O O . VAL B 1 184 ? -44.778 28.533 -61.852 1.00 29.09 184 VAL B O 1
ATOM 3044 N N . ALA B 1 185 ? -46.704 28.565 -63.048 1.00 29.78 185 ALA B N 1
ATOM 3045 C CA . ALA B 1 185 ? -47.547 28.099 -61.968 1.00 30.33 185 ALA B CA 1
ATOM 3046 C C . ALA B 1 185 ? -47.076 26.749 -61.438 1.00 31.74 185 ALA B C 1
ATOM 3047 O O . ALA B 1 185 ? -47.022 26.523 -60.224 1.00 31.98 185 ALA B O 1
ATOM 3049 N N . ALA B 1 186 ? -46.740 25.848 -62.350 1.00 33.48 186 ALA B N 1
ATOM 3050 C CA . ALA B 1 186 ? -46.281 24.521 -61.978 1.00 35.33 186 ALA B CA 1
ATOM 3051 C C . ALA B 1 186 ? -44.979 24.637 -61.221 1.00 36.40 186 ALA B C 1
ATOM 3052 O O . ALA B 1 186 ? -44.823 24.049 -60.150 1.00 37.54 186 ALA B O 1
ATOM 3054 N N . TYR B 1 187 ? -44.051 25.419 -61.766 1.00 37.69 187 TYR B N 1
ATOM 3055 C CA . TYR B 1 187 ? -42.768 25.633 -61.116 1.00 39.88 187 TYR B CA 1
ATOM 3056 C C . TYR B 1 187 ? -42.950 26.163 -59.687 1.00 39.77 187 TYR B C 1
ATOM 3057 O O . TYR B 1 187 ? -42.329 25.645 -58.771 1.00 40.57 187 TYR B O 1
ATOM 3066 N N . TYR B 1 188 ? -43.817 27.160 -59.496 1.00 39.61 188 TYR B N 1
ATOM 3067 C CA . TYR B 1 188 ? -44.089 27.692 -58.154 1.00 40.54 188 TYR B CA 1
ATOM 3068 C C . TYR B 1 188 ? -44.737 26.661 -57.220 1.00 40.90 188 TYR B C 1
ATOM 3069 O O . TYR B 1 188 ? -44.585 26.775 -56.005 1.00 43.46 188 TYR B O 1
ATOM 3078 N N . ALA B 1 189 ? -45.441 25.663 -57.762 1.00 39.74 189 ALA B N 1
ATOM 3079 C CA . ALA B 1 189 ? -46.058 24.596 -56.941 1.00 39.61 189 ALA B CA 1
ATOM 3080 C C . ALA B 1 189 ? -45.065 23.532 -56.394 1.00 41.09 189 ALA B C 1
ATOM 3081 O O . ALA B 1 189 ? -45.359 22.896 -55.396 1.00 41.87 189 ALA B O 1
ATOM 3083 N N . LYS B 1 190 ? -43.905 23.370 -57.036 1.00 41.97 190 LYS B N 1
ATOM 3084 C CA . LYS B 1 190 ? -42.661 22.679 -56.487 1.00 44.32 190 LYS B CA 1
ATOM 3085 C C . LYS B 1 190 ? -41.760 22.110 -57.559 1.00 45.23 190 LYS B C 1
ATOM 3086 O O . LYS B 1 190 ? -42.235 21.438 -58.462 1.00 44.66 190 LYS B O 1
ATOM 3088 N N . LEU B 1 195 ? -42.994 24.471 -53.955 1.00 63.09 195 LEU B N 1
ATOM 3089 C CA . LEU B 1 195 ? -42.983 25.396 -52.828 1.00 66.10 195 LEU B CA 1
ATOM 3090 C C . LEU B 1 195 ? -44.345 25.405 -52.093 1.00 65.11 195 LEU B C 1
ATOM 3091 O O . LEU B 1 195 ? -44.973 26.471 -51.900 1.00 61.37 195 LEU B O 1
ATOM 3096 N N . ALA B 1 196 ? -44.701 24.189 -51.633 1.00 63.73 196 ALA B N 1
ATOM 3097 C CA . ALA B 1 196 ? -46.069 23.709 -51.235 1.00 60.51 196 ALA B CA 1
ATOM 3098 C C . ALA B 1 196 ? -47.324 24.655 -51.193 1.00 57.49 196 ALA B C 1
ATOM 3099 O O . ALA B 1 196 ? -48.098 24.631 -50.242 1.00 55.97 196 ALA B O 1
ATOM 3101 N N . VAL B 1 197 ? -47.517 25.471 -52.229 1.00 55.56 197 VAL B N 1
ATOM 3102 C CA . VAL B 1 197 ? -48.836 26.096 -52.604 1.00 54.82 197 VAL B CA 1
ATOM 3103 C C . VAL B 1 197 ? -49.456 25.249 -53.754 1.00 54.80 197 VAL B C 1
ATOM 3104 O O . VAL B 1 197 ? -48.865 24.217 -54.079 1.00 57.41 197 VAL B O 1
ATOM 3108 N N . VAL B 1 198 ? -50.636 25.558 -54.327 1.00 53.84 198 VAL B N 1
ATOM 3109 C CA . VAL B 1 198 ? -51.192 24.653 -55.385 1.00 53.23 198 VAL B CA 1
ATOM 3110 C C . VAL B 1 198 ? -52.046 25.216 -56.539 1.00 51.57 198 VAL B C 1
ATOM 3111 O O . VAL B 1 198 ? -52.617 26.332 -56.510 1.00 51.26 198 VAL B O 1
ATOM 3115 N N . VAL B 1 199 ? -52.135 24.359 -57.548 1.00 50.57 199 VAL B N 1
ATOM 3116 C CA . VAL B 1 199 ? -52.666 24.704 -58.856 1.00 50.43 199 VAL B CA 1
ATOM 3117 C C . VAL B 1 199 ? -54.105 24.228 -59.033 1.00 52.32 199 VAL B C 1
ATOM 3118 O O . VAL B 1 199 ? -54.446 23.130 -58.607 1.00 53.81 199 VAL B O 1
ATOM 3122 N N . VAL B 1 200 ? -54.940 25.040 -59.679 1.00 53.26 200 VAL B N 1
ATOM 3123 C CA . VAL B 1 200 ? -56.304 24.582 -60.011 1.00 58.37 200 VAL B CA 1
ATOM 3124 C C . VAL B 1 200 ? -56.479 24.229 -61.500 1.00 61.92 200 VAL B C 1
ATOM 3125 O O . VAL B 1 200 ? -55.938 24.904 -62.381 1.00 62.17 200 VAL B O 1
ATOM 3129 N N . ASP B 1 201 ? -57.240 23.160 -61.769 1.00 66.29 201 ASP B N 1
ATOM 3130 C CA . ASP B 1 201 ? -57.368 22.614 -63.134 1.00 68.45 201 ASP B CA 1
ATOM 3131 C C . ASP B 1 201 ? -58.545 23.200 -63.887 1.00 70.74 201 ASP B C 1
ATOM 3132 O O . ASP B 1 201 ? -59.682 22.917 -63.534 1.00 72.35 201 ASP B O 1
ATOM 3137 N N . PHE B 1 204 ? -59.465 26.641 -70.763 1.00 106.83 204 PHE B N 1
ATOM 3138 C CA . PHE B 1 204 ? -58.914 27.728 -71.567 1.00 105.58 204 PHE B CA 1
ATOM 3139 C C . PHE B 1 204 ? -57.749 27.286 -72.455 1.00 96.17 204 PHE B C 1
ATOM 3140 O O . PHE B 1 204 ? -56.917 26.456 -72.070 1.00 91.68 204 PHE B O 1
ATOM 3148 N N . THR B 1 205 ? -57.687 27.908 -73.628 1.00 90.07 205 THR B N 1
ATOM 3149 C CA . THR B 1 205 ? -56.781 27.535 -74.698 1.00 83.31 205 THR B CA 1
ATOM 3150 C C . THR B 1 205 ? -55.319 27.848 -74.331 1.00 74.88 205 THR B C 1
ATOM 3151 O O . THR B 1 205 ? -55.008 28.643 -73.418 1.00 72.58 205 THR B O 1
ATOM 3155 N N . HIS B 1 206 ? -54.437 27.179 -75.057 1.00 68.84 206 HIS B N 1
ATOM 3156 C CA . HIS B 1 206 ? -53.011 27.356 -74.913 1.00 62.44 206 HIS B CA 1
ATOM 3157 C C . HIS B 1 206 ? -52.557 28.273 -76.011 1.00 58.31 206 HIS B C 1
ATOM 3158 O O . HIS B 1 206 ? -53.158 28.303 -77.084 1.00 60.67 206 HIS B O 1
ATOM 3165 N N . GLU B 1 207 ? -51.495 29.014 -75.735 1.00 52.36 207 GLU B N 1
ATOM 3166 C CA . GLU B 1 207 ? -50.968 29.989 -76.658 1.00 49.23 207 GLU B CA 1
ATOM 3167 C C . GLU B 1 207 ? -49.464 29.791 -76.814 1.00 45.22 207 GLU B C 1
ATOM 3168 O O . GLU B 1 207 ? -48.759 29.436 -75.880 1.00 44.05 207 GLU B O 1
ATOM 3174 N N . PRO B 1 208 ? -48.960 30.010 -78.015 1.00 43.10 208 PRO B N 1
ATOM 3175 C CA . PRO B 1 208 ? -47.541 29.803 -78.256 1.00 40.31 208 PRO B CA 1
ATOM 3176 C C . PRO B 1 208 ? -46.698 30.953 -77.698 1.00 37.54 208 PRO B C 1
ATOM 3177 O O . PRO B 1 208 ? -47.153 32.092 -77.701 1.00 37.57 208 PRO B O 1
ATOM 3181 N N . LEU B 1 209 ? -45.498 30.639 -77.219 1.00 35.10 209 LEU B N 1
ATOM 3182 C CA . LEU B 1 209 ? -44.509 31.653 -76.895 1.00 33.01 209 LEU B CA 1
ATOM 3183 C C . LEU B 1 209 ? -43.555 31.741 -78.064 1.00 31.72 209 LEU B C 1
ATOM 3184 O O . LEU B 1 209 ? -43.354 30.761 -78.770 1.00 31.66 209 LEU B O 1
ATOM 3189 N N . GLY B 1 210 ? -42.983 32.922 -78.256 1.00 30.60 210 GLY B N 1
ATOM 3190 C CA . GLY B 1 210 ? -41.975 33.133 -79.291 1.00 29.77 210 GLY B CA 1
ATOM 3191 C C . GLY B 1 210 ? -40.915 34.139 -78.860 1.00 28.39 210 GLY B C 1
ATOM 3192 O O . GLY B 1 210 ? -41.077 34.813 -77.855 1.00 29.06 210 GLY B O 1
ATOM 3193 N N . PHE B 1 211 ? -39.833 34.204 -79.618 1.00 27.24 211 PHE B N 1
ATOM 3194 C CA . PHE B 1 211 ? -38.852 35.247 -79.507 1.00 26.53 211 PHE B CA 1
ATOM 3195 C C . PHE B 1 211 ? -39.157 36.394 -80.455 1.00 27.35 211 PHE B C 1
ATOM 3196 O O . PHE B 1 211 ? -39.430 36.170 -81.623 1.00 27.81 211 PHE B O 1
ATOM 3204 N N . ALA B 1 212 ? -39.062 37.623 -79.953 1.00 27.78 212 ALA B N 1
ATOM 3205 C CA . ALA B 1 212 ? -39.447 38.798 -80.713 1.00 29.36 212 ALA B CA 1
ATOM 3206 C C . ALA B 1 212 ? -38.256 39.490 -81.309 1.00 29.62 212 ALA B C 1
ATOM 3207 O O . ALA B 1 212 ? -37.236 39.577 -80.667 1.00 29.25 212 ALA B O 1
ATOM 3209 N N . ILE B 1 213 ? -38.397 39.993 -82.532 1.00 30.87 213 ILE B N 1
ATOM 3210 C CA . ILE B 1 213 ? -37.396 40.868 -83.119 1.00 31.67 213 ILE B CA 1
ATOM 3211 C C . ILE B 1 213 ? -38.077 42.009 -83.862 1.00 34.08 213 ILE B C 1
ATOM 3212 O O . ILE B 1 213 ? -39.271 41.935 -84.170 1.00 35.04 213 ILE B O 1
ATOM 3217 N N . ARG B 1 214 ? -37.324 43.079 -84.123 1.00 35.36 214 ARG B N 1
ATOM 3218 C CA . ARG B 1 214 ? -37.858 44.213 -84.864 1.00 38.03 214 ARG B CA 1
ATOM 3219 C C . ARG B 1 214 ? -38.313 43.764 -86.227 1.00 40.27 214 ARG B C 1
ATOM 3220 O O . ARG B 1 214 ? -37.700 42.872 -86.827 1.00 39.29 214 ARG B O 1
ATOM 3228 N N . LYS B 1 215 ? -39.368 44.424 -86.721 1.00 44.39 215 LYS B N 1
ATOM 3229 C CA . LYS B 1 215 ? -39.827 44.290 -88.116 1.00 47.48 215 LYS B CA 1
ATOM 3230 C C . LYS B 1 215 ? -38.717 44.664 -89.111 1.00 49.86 215 LYS B C 1
ATOM 3231 O O . LYS B 1 215 ? -37.745 45.356 -88.761 1.00 48.85 215 LYS B O 1
ATOM 3237 N N . GLY B 1 216 ? -38.852 44.160 -90.333 1.00 53.60 216 GLY B N 1
ATOM 3238 C CA . GLY B 1 216 ? -37.924 44.475 -91.409 1.00 58.03 216 GLY B CA 1
ATOM 3239 C C . GLY B 1 216 ? -36.547 43.820 -91.306 1.00 58.87 216 GLY B C 1
ATOM 3240 O O . GLY B 1 216 ? -35.533 44.428 -91.694 1.00 61.37 216 GLY B O 1
ATOM 3241 N N . ASP B 1 217 ? -36.497 42.586 -90.805 1.00 57.58 217 ASP B N 1
ATOM 3242 C CA . ASP B 1 217 ? -35.219 41.896 -90.624 1.00 55.58 217 ASP B CA 1
ATOM 3243 C C . ASP B 1 217 ? -35.362 40.405 -90.847 1.00 53.29 217 ASP B C 1
ATOM 3244 O O . ASP B 1 217 ? -35.040 39.616 -89.968 1.00 52.29 217 ASP B O 1
ATOM 3249 N N . PRO B 1 218 ? -35.830 40.013 -92.041 1.00 53.61 218 PRO B N 1
ATOM 3250 C CA . PRO B 1 218 ? -36.141 38.599 -92.296 1.00 52.12 218 PRO B CA 1
ATOM 3251 C C . PRO B 1 218 ? -34.916 37.688 -92.243 1.00 49.73 218 PRO B C 1
ATOM 3252 O O . PRO B 1 218 ? -35.056 36.501 -92.004 1.00 49.60 218 PRO B O 1
ATOM 3256 N N . GLU B 1 219 ? -33.721 38.235 -92.463 1.00 48.52 219 GLU B N 1
ATOM 3257 C CA . GLU B 1 219 ? -32.495 37.440 -92.335 1.00 46.10 219 GLU B CA 1
ATOM 3258 C C . GLU B 1 219 ? -32.414 36.883 -90.924 1.00 43.02 219 GLU B C 1
ATOM 3259 O O . GLU B 1 219 ? -32.264 35.677 -90.724 1.00 42.64 219 GLU B O 1
ATOM 3265 N N . LEU B 1 220 ? -32.541 37.764 -89.947 1.00 41.63 220 LEU B N 1
ATOM 3266 C CA . LEU B 1 220 ? -32.468 37.358 -88.540 1.00 39.73 220 LEU B CA 1
ATOM 3267 C C . LEU B 1 220 ? -33.614 36.421 -88.166 1.00 38.61 220 LEU B C 1
ATOM 3268 O O . LEU B 1 220 ? -33.407 35.410 -87.496 1.00 36.42 220 LEU B O 1
ATOM 3273 N N . LEU B 1 221 ? -34.813 36.749 -88.642 1.00 39.37 221 LEU B N 1
ATOM 3274 C CA . LEU B 1 221 ? -35.982 35.917 -88.369 1.00 39.38 221 LEU B CA 1
ATOM 3275 C C . LEU B 1 221 ? -35.827 34.507 -88.927 1.00 39.32 221 LEU B C 1
ATOM 3276 O O . LEU B 1 221 ? -36.069 33.521 -88.221 1.00 39.02 221 LEU B O 1
ATOM 3281 N N . ASN B 1 222 ? -35.402 34.412 -90.181 1.00 39.83 222 ASN B N 1
ATOM 3282 C CA . ASN B 1 222 ? -35.131 33.107 -90.796 1.00 39.73 222 ASN B CA 1
ATOM 3283 C C . ASN B 1 222 ? -34.057 32.337 -90.039 1.00 37.68 222 ASN B C 1
ATOM 3284 O O . ASN B 1 222 ? -34.153 31.118 -89.863 1.00 37.58 222 ASN B O 1
ATOM 3289 N N . TRP B 1 223 ? -33.031 33.057 -89.603 1.00 36.07 223 TRP B N 1
ATOM 3290 C CA . TRP B 1 223 ? -31.927 32.446 -88.920 1.00 35.01 223 TRP B CA 1
ATOM 3291 C C . TRP B 1 223 ? -32.416 31.792 -87.629 1.00 34.29 223 TRP B C 1
ATOM 3292 O O . TRP B 1 223 ? -32.191 30.595 -87.375 1.00 33.21 223 TRP B O 1
ATOM 3303 N N . VAL B 1 224 ? -33.119 32.594 -86.841 1.00 33.55 224 VAL B N 1
ATOM 3304 C CA . VAL B 1 224 ? -33.708 32.116 -85.602 1.00 32.50 224 VAL B CA 1
ATOM 3305 C C . VAL B 1 224 ? -34.573 30.909 -85.896 1.00 33.32 224 VAL B C 1
ATOM 3306 O O . VAL B 1 224 ? -34.416 29.880 -85.248 1.00 34.17 224 VAL B O 1
ATOM 3310 N N . ASN B 1 225 ? -35.472 31.008 -86.877 1.00 34.57 225 ASN B N 1
ATOM 3311 C CA . ASN B 1 225 ? -36.360 29.881 -87.169 1.00 35.68 225 ASN B CA 1
ATOM 3312 C C . ASN B 1 225 ? -35.580 28.655 -87.592 1.00 37.04 225 ASN B C 1
ATOM 3313 O O . ASN B 1 225 ? -35.882 27.547 -87.168 1.00 37.31 225 ASN B O 1
ATOM 3318 N N . ASN B 1 226 ? -34.550 28.847 -88.399 1.00 38.57 226 ASN B N 1
ATOM 3319 C CA . ASN B 1 226 ? -33.750 27.713 -88.824 1.00 40.24 226 ASN B CA 1
ATOM 3320 C C . ASN B 1 226 ? -33.107 27.065 -87.621 1.00 39.47 226 ASN B C 1
ATOM 3321 O O . ASN B 1 226 ? -33.128 25.831 -87.490 1.00 40.26 226 ASN B O 1
ATOM 3326 N N . TRP B 1 227 ? -32.565 27.914 -86.743 1.00 38.40 227 TRP B N 1
ATOM 3327 C CA . TRP B 1 227 ? -31.810 27.485 -85.561 1.00 37.48 227 TRP B CA 1
ATOM 3328 C C . TRP B 1 227 ? -32.682 26.671 -84.648 1.00 36.91 227 TRP B C 1
ATOM 3329 O O . TRP B 1 227 ? -32.290 25.619 -84.150 1.00 36.59 227 TRP B O 1
ATOM 3340 N N . LEU B 1 228 ? -33.879 27.183 -84.438 1.00 37.05 228 LEU B N 1
ATOM 3341 C CA . LEU B 1 228 ? -34.862 26.534 -83.602 1.00 37.36 228 LEU B CA 1
ATOM 3342 C C . LEU B 1 228 ? -35.274 25.198 -84.203 1.00 39.12 228 LEU B C 1
ATOM 3343 O O . LEU B 1 228 ? -35.274 24.176 -83.530 1.00 41.01 228 LEU B O 1
ATOM 3348 N N . LYS B 1 229 ? -35.614 25.207 -85.475 1.00 40.86 229 LYS B N 1
ATOM 3349 C CA . LYS B 1 229 ? -35.923 23.975 -86.225 1.00 43.80 229 LYS B CA 1
ATOM 3350 C C . LYS B 1 229 ? -34.847 22.880 -85.994 1.00 43.06 229 LYS B C 1
ATOM 3351 O O . LYS B 1 229 ? -35.156 21.731 -85.685 1.00 43.36 229 LYS B O 1
ATOM 3357 N N . GLN B 1 230 ? -33.592 23.277 -86.152 1.00 41.50 230 GLN B N 1
ATOM 3358 C CA . GLN B 1 230 ? -32.457 22.401 -85.950 1.00 41.89 230 GLN B CA 1
ATOM 3359 C C . GLN B 1 230 ? -32.396 21.786 -84.545 1.00 42.47 230 GLN B C 1
ATOM 3360 O O . GLN B 1 230 ? -32.087 20.610 -84.400 1.00 43.60 230 GLN B O 1
ATOM 3366 N N . MET B 1 231 ? -32.686 22.571 -83.513 1.00 41.95 231 MET B N 1
ATOM 3367 C CA . MET B 1 231 ? -32.602 22.076 -82.146 1.00 43.07 231 MET B CA 1
ATOM 3368 C C . MET B 1 231 ? -33.704 21.086 -81.796 1.00 45.06 231 MET B C 1
ATOM 3369 O O . MET B 1 231 ? -33.511 20.206 -80.935 1.00 46.58 231 MET B O 1
ATOM 3374 N N . LYS B 1 232 ? -34.862 21.257 -82.422 1.00 45.40 232 LYS B N 1
ATOM 3375 C CA . LYS B 1 232 ? -35.966 20.332 -82.236 1.00 47.79 232 LYS B CA 1
ATOM 3376 C C . LYS B 1 232 ? -35.706 19.018 -82.956 1.00 51.93 232 LYS B C 1
ATOM 3377 O O . LYS B 1 232 ? -36.195 17.971 -82.543 1.00 54.10 232 LYS B O 1
ATOM 3383 N N . LYS B 1 233 ? -34.933 19.091 -84.033 1.00 54.34 233 LYS B N 1
ATOM 3384 C CA . LYS B 1 233 ? -34.582 17.923 -84.838 1.00 57.77 233 LYS B CA 1
ATOM 3385 C C . LYS B 1 233 ? -33.514 17.046 -84.181 1.00 57.42 233 LYS B C 1
ATOM 3386 O O . LYS B 1 233 ? -33.575 15.829 -84.296 1.00 60.49 233 LYS B O 1
ATOM 3392 N N . ASP B 1 234 ? -32.542 17.656 -83.507 1.00 54.60 234 ASP B N 1
ATOM 3393 C CA . ASP B 1 234 ? -31.319 16.948 -83.122 1.00 55.28 234 ASP B CA 1
ATOM 3394 C C . ASP B 1 234 ? -31.226 16.646 -81.627 1.00 55.34 234 ASP B C 1
ATOM 3395 O O . ASP B 1 234 ? -30.140 16.391 -81.108 1.00 55.53 234 ASP B O 1
ATOM 3400 N N . GLY B 1 235 ? -32.361 16.697 -80.941 1.00 54.97 235 GLY B N 1
ATOM 3401 C CA . GLY B 1 235 ? -32.421 16.343 -79.531 1.00 55.04 235 GLY B CA 1
ATOM 3402 C C . GLY B 1 235 ? -32.119 17.455 -78.546 1.00 52.61 235 GLY B C 1
ATOM 3403 O O . GLY B 1 235 ? -32.480 17.347 -77.381 1.00 53.29 235 GLY B O 1
ATOM 3404 N N . THR B 1 236 ? -31.460 18.516 -78.998 1.00 50.87 236 THR B N 1
ATOM 3405 C CA . THR B 1 236 ? -30.952 19.562 -78.098 1.00 49.68 236 THR B CA 1
ATOM 3406 C C . THR B 1 236 ? -32.059 20.303 -77.358 1.00 48.05 236 THR B C 1
ATOM 3407 O O . THR B 1 236 ? -31.883 20.683 -76.208 1.00 46.28 236 THR B O 1
ATOM 3411 N N . TYR B 1 237 ? -33.171 20.541 -78.049 1.00 48.35 237 TYR B N 1
ATOM 3412 C CA . TYR B 1 237 ? -34.319 21.226 -77.450 1.00 46.83 237 TYR B CA 1
ATOM 3413 C C . TYR B 1 237 ? -34.979 20.342 -76.383 1.00 48.99 237 TYR B C 1
ATOM 3414 O O . TYR B 1 237 ? -35.246 20.803 -75.271 1.00 50.16 237 TYR B O 1
ATOM 3423 N N . ASP B 1 238 ? -35.257 19.085 -76.730 1.00 50.67 238 ASP B N 1
ATOM 3424 C CA . ASP B 1 238 ? -35.910 18.164 -75.801 1.00 51.82 238 ASP B CA 1
ATOM 3425 C C . ASP B 1 238 ? -35.115 18.025 -74.518 1.00 52.09 238 ASP B C 1
ATOM 3426 O O . ASP B 1 238 ? -35.698 18.077 -73.435 1.00 52.83 238 ASP B O 1
ATOM 3431 N N . LYS B 1 239 ? -33.791 17.906 -74.630 1.00 51.67 239 LYS B N 1
ATOM 3432 C CA . LYS B 1 239 ? -32.933 17.830 -73.443 1.00 52.61 239 LYS B CA 1
ATOM 3433 C C . LYS B 1 239 ? -33.194 19.037 -72.558 1.00 51.04 239 LYS B C 1
ATOM 3434 O O . LYS B 1 239 ? -33.327 18.932 -71.338 1.00 53.77 239 LYS B O 1
ATOM 3436 N N . LEU B 1 240 ? -33.308 20.186 -73.194 1.00 49.14 240 LEU B N 1
ATOM 3437 C CA . LEU B 1 240 ? -33.466 21.447 -72.492 1.00 47.18 240 LEU B CA 1
ATOM 3438 C C . LEU B 1 240 ? -34.860 21.642 -71.922 1.00 45.66 240 LEU B C 1
ATOM 3439 O O . LEU B 1 240 ? -35.015 22.237 -70.858 1.00 44.86 240 LEU B O 1
ATOM 3444 N N . TYR B 1 241 ? -35.870 21.177 -72.646 1.00 45.00 241 TYR B N 1
ATOM 3445 C CA . TYR B 1 241 ? -37.244 21.258 -72.174 1.00 45.48 241 TYR B CA 1
ATOM 3446 C C . TYR B 1 241 ? -37.407 20.437 -70.893 1.00 48.12 241 TYR B C 1
ATOM 3447 O O . TYR B 1 241 ? -37.900 20.930 -69.882 1.00 47.68 241 TYR B O 1
ATOM 3456 N N . GLU B 1 242 ? -37.019 19.172 -70.951 1.00 51.54 242 GLU B N 1
ATOM 3457 C CA . GLU B 1 242 ? -37.177 18.284 -69.794 1.00 54.92 242 GLU B CA 1
ATOM 3458 C C . GLU B 1 242 ? -36.338 18.758 -68.614 1.00 52.87 242 GLU B C 1
ATOM 3459 O O . GLU B 1 242 ? -36.655 18.454 -67.475 1.00 54.84 242 GLU B O 1
ATOM 3465 N N . LYS B 1 243 ? -35.274 19.500 -68.895 1.00 48.67 243 LYS B N 1
ATOM 3466 C CA . LYS B 1 243 ? -34.438 20.041 -67.850 1.00 47.04 243 LYS B CA 1
ATOM 3467 C C . LYS B 1 243 ? -35.182 21.073 -67.022 1.00 45.80 243 LYS B C 1
ATOM 3468 O O . LYS B 1 243 ? -34.976 21.152 -65.819 1.00 46.84 243 LYS B O 1
ATOM 3474 N N . TRP B 1 244 ? -36.023 21.881 -67.663 1.00 43.39 244 TRP B N 1
ATOM 3475 C CA . TRP B 1 244 ? -36.708 22.981 -66.969 1.00 42.56 244 TRP B CA 1
ATOM 3476 C C . TRP B 1 244 ? -38.170 22.711 -66.610 1.00 43.22 244 TRP B C 1
ATOM 3477 O O . TRP B 1 244 ? -38.712 23.392 -65.739 1.00 43.45 244 TRP B O 1
ATOM 3488 N N . PHE B 1 245 ? -38.802 21.741 -67.288 1.00 43.83 245 PHE B N 1
ATOM 3489 C CA . PHE B 1 245 ? -40.228 21.422 -67.087 1.00 44.39 245 PHE B CA 1
ATOM 3490 C C . PHE B 1 245 ? -40.540 19.957 -66.708 1.00 47.16 245 PHE B C 1
ATOM 3491 O O . PHE B 1 245 ? -41.702 19.575 -66.593 1.00 48.79 245 PHE B O 1
ATOM 3499 N N . LYS B 1 246 ? -39.521 19.140 -66.465 1.00 48.60 246 LYS B N 1
ATOM 3500 C CA . LYS B 1 246 ? -39.748 17.710 -66.113 1.00 51.54 246 LYS B CA 1
ATOM 3501 C C . LYS B 1 246 ? -41.232 17.257 -66.122 1.00 52.81 246 LYS B C 1
ATOM 3502 O O . LYS B 1 246 ? -41.822 16.892 -65.097 1.00 55.42 246 LYS B O 1
ATOM 3504 N N . SER C 1 14 ? -2.345 0.917 -28.093 1.00 87.20 14 SER C N 1
ATOM 3505 C CA . SER C 1 14 ? -3.583 1.206 -28.867 1.00 82.15 14 SER C CA 1
ATOM 3506 C C . SER C 1 14 ? -3.253 1.930 -30.162 1.00 78.83 14 SER C C 1
ATOM 3507 O O . SER C 1 14 ? -2.396 2.820 -30.201 1.00 81.00 14 SER C O 1
ATOM 3510 N N . THR C 1 15 ? -3.947 1.557 -31.229 1.00 75.71 15 THR C N 1
ATOM 3511 C CA . THR C 1 15 ? -3.801 2.237 -32.514 1.00 71.84 15 THR C CA 1
ATOM 3512 C C . THR C 1 15 ? -4.104 3.739 -32.357 1.00 66.68 15 THR C C 1
ATOM 3513 O O . THR C 1 15 ? -3.505 4.573 -33.031 1.00 65.37 15 THR C O 1
ATOM 3517 N N . LEU C 1 16 ? -5.003 4.087 -31.440 1.00 63.03 16 LEU C N 1
ATOM 3518 C CA . LEU C 1 16 ? -5.309 5.491 -31.183 1.00 59.58 16 LEU C CA 1
ATOM 3519 C C . LEU C 1 16 ? -4.046 6.272 -30.861 1.00 62.03 16 LEU C C 1
ATOM 3520 O O . LEU C 1 16 ? -3.800 7.348 -31.423 1.00 60.45 16 LEU C O 1
ATOM 3525 N N . ASP C 1 17 ? -3.229 5.714 -29.974 1.00 66.82 17 ASP C N 1
ATOM 3526 C CA . ASP C 1 17 ? -1.975 6.352 -29.597 1.00 70.62 17 ASP C CA 1
ATOM 3527 C C . ASP C 1 17 ? -1.078 6.430 -30.840 1.00 70.59 17 ASP C C 1
ATOM 3528 O O . ASP C 1 17 ? -0.560 7.504 -31.178 1.00 71.17 17 ASP C O 1
ATOM 3533 N N . GLU C 1 18 ? -0.949 5.303 -31.541 1.00 68.82 18 GLU C N 1
ATOM 3534 C CA . GLU C 1 18 ? -0.150 5.236 -32.770 1.00 69.50 18 GLU C CA 1
ATOM 3535 C C . GLU C 1 18 ? -0.588 6.289 -33.783 1.00 67.01 18 GLU C C 1
ATOM 3536 O O . GLU C 1 18 ? 0.249 6.983 -34.351 1.00 69.94 18 GLU C O 1
ATOM 3538 N N . ILE C 1 19 ? -1.896 6.429 -33.981 1.00 63.68 19 ILE C N 1
ATOM 3539 C CA . ILE C 1 19 ? -2.437 7.437 -34.900 1.00 61.88 19 ILE C CA 1
ATOM 3540 C C . ILE C 1 19 ? -1.961 8.831 -34.512 1.00 62.81 19 ILE C C 1
ATOM 3541 O O . ILE C 1 19 ? -1.375 9.548 -35.326 1.00 65.03 19 ILE C O 1
ATOM 3546 N N . MET C 1 20 ? -2.202 9.207 -33.261 1.00 62.02 20 MET C N 1
ATOM 3547 C CA . MET C 1 20 ? -1.921 10.579 -32.817 1.00 63.66 20 MET C CA 1
ATOM 3548 C C . MET C 1 20 ? -0.431 10.928 -32.770 1.00 65.73 20 MET C C 1
ATOM 3549 O O . MET C 1 20 ? -0.066 12.056 -33.110 1.00 66.18 20 MET C O 1
ATOM 3554 N N . LYS C 1 21 ? 0.408 9.966 -32.373 1.00 66.27 21 LYS C N 1
ATOM 3555 C CA . LYS C 1 21 ? 1.867 10.123 -32.445 1.00 69.17 21 LYS C CA 1
ATOM 3556 C C . LYS C 1 21 ? 2.327 10.344 -33.881 1.00 69.63 21 LYS C C 1
ATOM 3557 O O . LYS C 1 21 ? 3.061 11.284 -34.169 1.00 70.79 21 LYS C O 1
ATOM 3559 N N . ARG C 1 22 ? 1.882 9.470 -34.775 1.00 68.57 22 ARG C N 1
ATOM 3560 C CA . ARG C 1 22 ? 2.288 9.523 -36.176 1.00 71.17 22 ARG C CA 1
ATOM 3561 C C . ARG C 1 22 ? 1.755 10.775 -36.889 1.00 69.35 22 ARG C C 1
ATOM 3562 O O . ARG C 1 22 ? 2.378 11.259 -37.827 1.00 71.56 22 ARG C O 1
ATOM 3570 N N . GLY C 1 23 ? 0.604 11.282 -36.459 1.00 65.92 23 GLY C N 1
ATOM 3571 C CA . GLY C 1 23 ? 0.042 12.520 -37.015 1.00 65.16 23 GLY C CA 1
ATOM 3572 C C . GLY C 1 23 ? -0.923 12.351 -38.189 1.00 64.11 23 GLY C C 1
ATOM 3573 O O . GLY C 1 23 ? -1.393 13.345 -38.752 1.00 63.62 23 GLY C O 1
ATOM 3574 N N . THR C 1 24 ? -1.231 11.103 -38.557 1.00 62.85 24 THR C N 1
ATOM 3575 C CA . THR C 1 24 ? -2.080 10.822 -39.718 1.00 61.78 24 THR C CA 1
ATOM 3576 C C . THR C 1 24 ? -3.015 9.660 -39.417 1.00 58.25 24 THR C C 1
ATOM 3577 O O . THR C 1 24 ? -2.634 8.718 -38.710 1.00 58.79 24 THR C O 1
ATOM 3581 N N . LEU C 1 25 ? -4.221 9.720 -39.973 1.00 54.59 25 LEU C N 1
ATOM 3582 C CA . LEU C 1 25 ? -5.148 8.603 -39.908 1.00 52.52 25 LEU C CA 1
ATOM 3583 C C . LEU C 1 25 ? -5.096 7.838 -41.229 1.00 55.75 25 LEU C C 1
ATOM 3584 O O . LEU C 1 25 ? -5.323 8.425 -42.291 1.00 59.47 25 LEU C O 1
ATOM 3589 N N . ARG C 1 26 ? -4.825 6.534 -41.170 1.00 56.55 26 ARG C N 1
ATOM 3590 C CA . ARG C 1 26 ? -4.721 5.710 -42.383 1.00 57.17 26 ARG C CA 1
ATOM 3591 C C . ARG C 1 26 ? -6.023 4.952 -42.586 1.00 54.23 26 ARG C C 1
ATOM 3592 O O . ARG C 1 26 ? -6.372 4.073 -41.778 1.00 54.23 26 ARG C O 1
ATOM 3600 N N . VAL C 1 27 ? -6.736 5.294 -43.658 1.00 51.61 27 VAL C N 1
ATOM 3601 C CA . VAL C 1 27 ? -8.052 4.706 -43.943 1.00 48.66 27 VAL C CA 1
ATOM 3602 C C . VAL C 1 27 ? -8.016 3.741 -45.113 1.00 49.71 27 VAL C C 1
ATOM 3603 O O . VAL C 1 27 ? -7.832 4.157 -46.259 1.00 50.71 27 VAL C O 1
ATOM 3607 N N . GLY C 1 28 ? -8.196 2.459 -44.813 1.00 49.40 28 GLY C N 1
ATOM 3608 C CA . GLY C 1 28 ? -8.298 1.439 -45.834 1.00 51.34 28 GLY C CA 1
ATOM 3609 C C . GLY C 1 28 ? -9.606 1.570 -46.582 1.00 50.15 28 GLY C C 1
ATOM 3610 O O . GLY C 1 28 ? -10.675 1.508 -45.995 1.00 46.81 28 GLY C O 1
ATOM 3611 N N . THR C 1 29 ? -9.517 1.742 -47.894 1.00 52.56 29 THR C N 1
ATOM 3612 C CA . THR C 1 29 ? -10.717 1.890 -48.703 1.00 52.88 29 THR C CA 1
ATOM 3613 C C . THR C 1 29 ? -10.492 1.513 -50.162 1.00 55.52 29 THR C C 1
ATOM 3614 O O . THR C 1 29 ? -9.387 1.134 -50.588 1.00 57.05 29 THR C O 1
ATOM 3618 N N . ASP C 1 30 ? -11.577 1.645 -50.914 1.00 56.80 30 ASP C N 1
ATOM 3619 C CA . ASP C 1 30 ? -11.678 1.130 -52.269 1.00 59.71 30 ASP C CA 1
ATOM 3620 C C . ASP C 1 30 ? -11.593 2.266 -53.266 1.00 58.77 30 ASP C C 1
ATOM 3621 O O . ASP C 1 30 ? -12.279 3.271 -53.124 1.00 55.94 30 ASP C O 1
ATOM 3626 N N . ALA C 1 31 ? -10.774 2.084 -54.295 1.00 59.73 31 ALA C N 1
ATOM 3627 C CA . ALA C 1 31 ? -10.660 3.075 -55.358 1.00 60.55 31 ALA C CA 1
ATOM 3628 C C . ALA C 1 31 ? -11.862 3.112 -56.311 1.00 59.91 31 ALA C C 1
ATOM 3629 O O . ALA C 1 31 ? -11.925 4.000 -57.134 1.00 61.06 31 ALA C O 1
ATOM 3631 N N . ASP C 1 32 ? -12.798 2.167 -56.236 1.00 59.30 32 ASP C N 1
ATOM 3632 C CA . ASP C 1 32 ? -13.925 2.178 -57.179 1.00 60.26 32 ASP C CA 1
ATOM 3633 C C . ASP C 1 32 ? -15.231 1.595 -56.636 1.00 57.34 32 ASP C C 1
ATOM 3634 O O . ASP C 1 32 ? -15.582 0.445 -56.903 1.00 56.60 32 ASP C O 1
ATOM 3639 N N . TYR C 1 33 ? -15.955 2.395 -55.860 1.00 54.52 33 TYR C N 1
ATOM 3640 C CA . TYR C 1 33 ? -17.176 1.918 -55.210 1.00 52.27 33 TYR C CA 1
ATOM 3641 C C . TYR C 1 33 ? -18.057 3.117 -54.915 1.00 49.97 33 TYR C C 1
ATOM 3642 O O . TYR C 1 33 ? -18.304 3.461 -53.770 1.00 48.62 33 TYR C O 1
ATOM 3651 N N . LYS C 1 34 ? -18.520 3.745 -55.983 1.00 50.03 34 LYS C N 1
ATOM 3652 C CA . LYS C 1 34 ? -19.388 4.899 -55.886 1.00 48.64 34 LYS C CA 1
ATOM 3653 C C . LYS C 1 34 ? -20.734 4.418 -55.308 1.00 47.00 34 LYS C C 1
ATOM 3654 O O . LYS C 1 34 ? -21.204 3.326 -55.636 1.00 47.19 34 LYS C O 1
ATOM 3656 N N . PRO C 1 35 ? -21.361 5.226 -54.441 1.00 45.55 35 PRO C N 1
ATOM 3657 C CA . PRO C 1 35 ? -20.926 6.557 -54.038 1.00 45.43 35 PRO C CA 1
ATOM 3658 C C . PRO C 1 35 ? -20.129 6.575 -52.731 1.00 43.83 35 PRO C C 1
ATOM 3659 O O . PRO C 1 35 ? -20.026 7.619 -52.099 1.00 43.22 35 PRO C O 1
ATOM 3663 N N . PHE C 1 36 ? -19.581 5.432 -52.321 1.00 43.50 36 PHE C N 1
ATOM 3664 C CA . PHE C 1 36 ? -18.928 5.341 -51.024 1.00 42.87 36 PHE C CA 1
ATOM 3665 C C . PHE C 1 36 ? -17.495 5.829 -51.110 1.00 45.55 36 PHE C C 1
ATOM 3666 O O . PHE C 1 36 ? -17.103 6.680 -50.299 1.00 47.35 36 PHE C O 1
ATOM 3674 N N . SER C 1 37 ? -16.718 5.311 -52.063 1.00 47.60 37 SER C N 1
ATOM 3675 C CA . SER C 1 37 ? -15.374 5.834 -52.305 1.00 50.43 37 SER C CA 1
ATOM 3676 C C . SER C 1 37 ? -14.899 5.595 -53.731 1.00 56.45 37 SER C C 1
ATOM 3677 O O . SER C 1 37 ? -15.048 4.486 -54.250 1.00 60.35 37 SER C O 1
ATOM 3680 N N . PHE C 1 38 ? -14.327 6.639 -54.339 1.00 61.34 38 PHE C N 1
ATOM 3681 C CA . PHE C 1 38 ? -13.737 6.602 -55.691 1.00 66.69 38 PHE C CA 1
ATOM 3682 C C . PHE C 1 38 ? -12.513 7.499 -55.756 1.00 70.22 38 PHE C C 1
ATOM 3683 O O . PHE C 1 38 ? -12.586 8.576 -55.189 1.00 69.35 38 PHE C O 1
ATOM 3691 N N . LYS C 1 39 ? -11.420 7.065 -56.421 1.00 74.01 39 LYS C N 1
ATOM 3692 C CA . LYS C 1 39 ? -10.256 7.925 -56.711 1.00 77.55 39 LYS C CA 1
ATOM 3693 C C . LYS C 1 39 ? -10.140 8.309 -58.170 1.00 81.98 39 LYS C C 1
ATOM 3694 O O . LYS C 1 39 ? -10.205 7.444 -59.027 1.00 85.33 39 LYS C O 1
ATOM 3696 N N . ASP C 1 40 ? -9.909 9.590 -58.443 1.00 85.52 40 ASP C N 1
ATOM 3697 C CA . ASP C 1 40 ? -9.872 10.100 -59.827 1.00 89.85 40 ASP C CA 1
ATOM 3698 C C . ASP C 1 40 ? -8.487 10.009 -60.499 1.00 95.09 40 ASP C C 1
ATOM 3699 O O . ASP C 1 40 ? -7.522 9.505 -59.911 1.00 93.68 40 ASP C O 1
ATOM 3704 N N . LYS C 1 41 ? -8.416 10.488 -61.744 1.00 101.28 41 LYS C N 1
ATOM 3705 C CA . LYS C 1 41 ? -7.168 10.527 -62.531 1.00 106.87 41 LYS C CA 1
ATOM 3706 C C . LYS C 1 41 ? -5.955 11.149 -61.808 1.00 108.93 41 LYS C C 1
ATOM 3707 O O . LYS C 1 41 ? -4.815 10.744 -62.053 1.00 112.05 41 LYS C O 1
ATOM 3709 N N . ASN C 1 42 ? -6.198 12.113 -60.919 1.00 106.76 42 ASN C N 1
ATOM 3710 C CA . ASN C 1 42 ? -5.124 12.730 -60.127 1.00 106.59 42 ASN C CA 1
ATOM 3711 C C . ASN C 1 42 ? -4.893 12.051 -58.771 1.00 101.40 42 ASN C C 1
ATOM 3712 O O . ASN C 1 42 ? -4.301 12.657 -57.873 1.00 99.54 42 ASN C O 1
ATOM 3717 N N . GLY C 1 43 ? -5.368 10.813 -58.611 1.00 96.67 43 GLY C N 1
ATOM 3718 C CA . GLY C 1 43 ? -5.262 10.105 -57.334 1.00 91.69 43 GLY C CA 1
ATOM 3719 C C . GLY C 1 43 ? -5.973 10.781 -56.168 1.00 86.31 43 GLY C C 1
ATOM 3720 O O . GLY C 1 43 ? -5.574 10.594 -55.016 1.00 83.92 43 GLY C O 1
ATOM 3721 N N . GLN C 1 44 ? -6.998 11.589 -56.457 1.00 83.42 44 GLN C N 1
ATOM 3722 C CA . GLN C 1 44 ? -7.802 12.230 -55.400 1.00 77.41 44 GLN C CA 1
ATOM 3723 C C . GLN C 1 44 ? -9.091 11.472 -55.142 1.00 71.25 44 GLN C C 1
ATOM 3724 O O . GLN C 1 44 ? -9.660 10.869 -56.040 1.00 71.90 44 GLN C O 1
ATOM 3726 N N . TYR C 1 45 ? -9.562 11.551 -53.908 1.00 64.65 45 TYR C N 1
ATOM 3727 C CA . TYR C 1 45 ? -10.582 10.635 -53.391 1.00 58.83 45 TYR C CA 1
ATOM 3728 C C . TYR C 1 45 ? -11.863 11.355 -53.070 1.00 56.80 45 TYR C C 1
ATOM 3729 O O . TYR C 1 45 ? -11.843 12.497 -52.650 1.00 58.70 45 TYR C O 1
ATOM 3738 N N . THR C 1 46 ? -12.989 10.684 -53.254 1.00 55.62 46 THR C N 1
ATOM 3739 C CA . THR C 1 46 ? -14.266 11.331 -53.051 1.00 55.79 46 THR C CA 1
ATOM 3740 C C . THR C 1 46 ? -15.376 10.313 -52.790 1.00 53.77 46 THR C C 1
ATOM 3741 O O . THR C 1 46 ? -15.283 9.170 -53.206 1.00 54.33 46 THR C O 1
ATOM 3745 N N . GLY C 1 47 ? -16.398 10.720 -52.048 1.00 52.79 47 GLY C N 1
ATOM 3746 C CA . GLY C 1 47 ? -17.458 9.806 -51.631 1.00 51.30 47 GLY C CA 1
ATOM 3747 C C . GLY C 1 47 ? -17.881 9.981 -50.186 1.00 49.09 47 GLY C C 1
ATOM 3748 O O . GLY C 1 47 ? -17.287 10.763 -49.436 1.00 48.90 47 GLY C O 1
ATOM 3749 N N . PHE C 1 48 ? -18.926 9.251 -49.811 1.00 47.00 48 PHE C N 1
ATOM 3750 C CA . PHE C 1 48 ? -19.496 9.286 -48.461 1.00 45.42 48 PHE C CA 1
ATOM 3751 C C . PHE C 1 48 ? -18.479 8.817 -47.443 1.00 43.48 48 PHE C C 1
ATOM 3752 O O . PHE C 1 48 ? -18.235 9.493 -46.451 1.00 42.39 48 PHE C O 1
ATOM 3760 N N . ASP C 1 49 ? -17.859 7.671 -47.704 1.00 42.90 49 ASP C N 1
ATOM 3761 C CA . ASP C 1 49 ? -16.850 7.145 -46.787 1.00 42.54 49 ASP C CA 1
ATOM 3762 C C . ASP C 1 49 ? -15.657 8.078 -46.689 1.00 43.18 49 ASP C C 1
ATOM 3763 O O . ASP C 1 49 ? -15.009 8.156 -45.647 1.00 44.08 49 ASP C O 1
ATOM 3768 N N . ILE C 1 50 ? -15.372 8.797 -47.773 1.00 43.23 50 ILE C N 1
ATOM 3769 C CA . ILE C 1 50 ? -14.240 9.701 -47.814 1.00 43.37 50 ILE C CA 1
ATOM 3770 C C . ILE C 1 50 ? -14.541 10.903 -46.940 1.00 42.61 50 ILE C C 1
ATOM 3771 O O . ILE C 1 50 ? -13.741 11.292 -46.104 1.00 40.98 50 ILE C O 1
ATOM 3776 N N . ASP C 1 51 ? -15.704 11.495 -47.128 1.00 42.53 51 ASP C N 1
ATOM 3777 C CA . ASP C 1 51 ? -16.064 12.642 -46.319 1.00 41.56 51 ASP C CA 1
ATOM 3778 C C . ASP C 1 51 ? -16.100 12.277 -44.836 1.00 38.98 51 ASP C C 1
ATOM 3779 O O . ASP C 1 51 ? -15.646 13.045 -43.985 1.00 39.43 51 ASP C O 1
ATOM 3784 N N . LEU C 1 52 ? -16.651 11.111 -44.523 1.00 37.35 52 LEU C N 1
ATOM 3785 C CA . LEU C 1 52 ? -16.681 10.635 -43.134 1.00 35.26 52 LEU C CA 1
ATOM 3786 C C . LEU C 1 52 ? -15.269 10.479 -42.618 1.00 34.36 52 LEU C C 1
ATOM 3787 O O . LEU C 1 52 ? -14.933 10.985 -41.567 1.00 33.54 52 LEU C O 1
ATOM 3792 N N . ALA C 1 53 ? -14.438 9.785 -43.387 1.00 35.05 53 ALA C N 1
ATOM 3793 C CA . ALA C 1 53 ? -13.029 9.659 -43.050 1.00 35.62 53 ALA C CA 1
ATOM 3794 C C . ALA C 1 53 ? -12.407 11.023 -42.721 1.00 36.46 53 ALA C C 1
ATOM 3795 O O . ALA C 1 53 ? -11.692 11.167 -41.722 1.00 36.89 53 ALA C O 1
ATOM 3797 N N . LYS C 1 54 ? -12.670 12.011 -43.563 1.00 36.98 54 LYS C N 1
ATOM 3798 C CA . LYS C 1 54 ? -12.162 13.345 -43.329 1.00 38.50 54 LYS C CA 1
ATOM 3799 C C . LYS C 1 54 ? -12.641 13.906 -42.007 1.00 38.41 54 LYS C C 1
ATOM 3800 O O . LYS C 1 54 ? -11.860 14.510 -41.282 1.00 38.73 54 LYS C O 1
ATOM 3806 N N . ALA C 1 55 ? -13.929 13.714 -41.724 1.00 37.38 55 ALA C N 1
ATOM 3807 C CA . ALA C 1 55 ? -14.522 14.231 -40.508 1.00 37.14 55 ALA C CA 1
ATOM 3808 C C . ALA C 1 55 ? -13.866 13.596 -39.285 1.00 37.98 55 ALA C C 1
ATOM 3809 O O . ALA C 1 55 ? -13.532 14.294 -38.321 1.00 38.29 55 ALA C O 1
ATOM 3811 N N . LEU C 1 56 ? -13.668 12.280 -39.341 1.00 38.93 56 LEU C N 1
ATOM 3812 C CA . LEU C 1 56 ? -12.995 11.552 -38.262 1.00 40.76 56 LEU C CA 1
ATOM 3813 C C . LEU C 1 56 ? -11.562 12.057 -38.035 1.00 42.63 56 LEU C C 1
ATOM 3814 O O . LEU C 1 56 ? -11.158 12.327 -36.905 1.00 43.31 56 LEU C O 1
ATOM 3819 N N . ALA C 1 57 ? -10.803 12.193 -39.119 1.00 42.94 57 ALA C N 1
ATOM 3820 C CA . ALA C 1 57 ? -9.472 12.763 -39.034 1.00 43.67 57 ALA C CA 1
ATOM 3821 C C . ALA C 1 57 ? -9.467 14.133 -38.362 1.00 43.41 57 ALA C C 1
ATOM 3822 O O . ALA C 1 57 ? -8.738 14.340 -37.405 1.00 44.93 57 ALA C O 1
ATOM 3824 N N . LYS C 1 58 ? -10.308 15.049 -38.820 1.00 42.64 58 LYS C N 1
ATOM 3825 C CA . LYS C 1 58 ? -10.462 16.345 -38.146 1.00 43.53 58 LYS C CA 1
ATOM 3826 C C . LYS C 1 58 ? -10.677 16.159 -36.631 1.00 42.29 58 LYS C C 1
ATOM 3827 O O . LYS C 1 58 ? -9.935 16.705 -35.825 1.00 43.46 58 LYS C O 1
ATOM 3829 N N . GLU C 1 59 ? -11.686 15.385 -36.258 1.00 41.41 59 GLU C N 1
ATOM 3830 C CA . GLU C 1 59 ? -11.974 15.065 -34.856 1.00 42.70 59 GLU C CA 1
ATOM 3831 C C . GLU C 1 59 ? -10.706 14.634 -34.108 1.00 44.99 59 GLU C C 1
ATOM 3832 O O . GLU C 1 59 ? -10.450 15.076 -32.991 1.00 45.33 59 GLU C O 1
ATOM 3838 N N . LEU C 1 60 ? -9.915 13.787 -34.763 1.00 46.67 60 LEU C N 1
ATOM 3839 C CA . LEU C 1 60 ? -8.672 13.242 -34.216 1.00 47.88 60 LEU C CA 1
ATOM 3840 C C . LEU C 1 60 ? -7.529 14.244 -34.176 1.00 50.74 60 LEU C C 1
ATOM 3841 O O . LEU C 1 60 ? -6.487 13.945 -33.598 1.00 52.22 60 LEU C O 1
ATOM 3846 N N . GLY C 1 61 ? -7.702 15.407 -34.806 1.00 52.54 61 GLY C N 1
ATOM 3847 C CA . GLY C 1 61 ? -6.624 16.395 -34.937 1.00 56.84 61 GLY C CA 1
ATOM 3848 C C . GLY C 1 61 ? -5.485 15.946 -35.838 1.00 60.85 61 GLY C C 1
ATOM 3849 O O . GLY C 1 61 ? -4.325 16.284 -35.599 1.00 66.83 61 GLY C O 1
ATOM 3850 N N . VAL C 1 62 ? -5.789 15.161 -36.867 1.00 60.84 62 VAL C N 1
ATOM 3851 C CA . VAL C 1 62 ? -4.742 14.630 -37.741 1.00 61.69 62 VAL C CA 1
ATOM 3852 C C . VAL C 1 62 ? -5.121 14.709 -39.216 1.00 62.47 62 VAL C C 1
ATOM 3853 O O . VAL C 1 62 ? -6.277 14.943 -39.565 1.00 59.19 62 VAL C O 1
ATOM 3857 N N . LYS C 1 63 ? -4.119 14.522 -40.066 1.00 67.29 63 LYS C N 1
ATOM 3858 C CA . LYS C 1 63 ? -4.316 14.413 -41.511 1.00 69.94 63 LYS C CA 1
ATOM 3859 C C . LYS C 1 63 ? -4.807 13.014 -41.898 1.00 65.50 63 LYS C C 1
ATOM 3860 O O . LYS C 1 63 ? -4.716 12.058 -41.109 1.00 62.90 63 LYS C O 1
ATOM 3866 N N . VAL C 1 64 ? -5.396 12.937 -43.088 1.00 62.66 64 VAL C N 1
ATOM 3867 C CA . VAL C 1 64 ? -5.922 11.691 -43.625 1.00 59.32 64 VAL C CA 1
ATOM 3868 C C . VAL C 1 64 ? -5.049 11.170 -44.735 1.00 60.27 64 VAL C C 1
ATOM 3869 O O . VAL C 1 64 ? -4.684 11.906 -45.627 1.00 60.33 64 VAL C O 1
ATOM 3873 N N . GLU C 1 65 ? -4.802 9.869 -44.714 1.00 60.21 65 GLU C N 1
ATOM 3874 C CA . GLU C 1 65 ? -4.206 9.185 -45.839 1.00 61.88 65 GLU C CA 1
ATOM 3875 C C . GLU C 1 65 ? -5.080 7.987 -46.206 1.00 58.88 65 GLU C C 1
ATOM 3876 O O . GLU C 1 65 ? -5.444 7.188 -45.345 1.00 57.02 65 GLU C O 1
ATOM 3882 N N . PHE C 1 66 ? -5.410 7.859 -47.484 1.00 59.15 66 PHE C N 1
ATOM 3883 C CA . PHE C 1 66 ? -6.222 6.739 -47.953 1.00 57.84 66 PHE C CA 1
ATOM 3884 C C . PHE C 1 66 ? -5.341 5.666 -48.564 1.00 61.39 66 PHE C C 1
ATOM 3885 O O . PHE C 1 66 ? -4.419 5.946 -49.328 1.00 62.84 66 PHE C O 1
ATOM 3893 N N . VAL C 1 67 ? -5.624 4.426 -48.183 1.00 63.16 67 VAL C N 1
ATOM 3894 C CA . VAL C 1 67 ? -4.838 3.293 -48.612 1.00 66.48 67 VAL C CA 1
ATOM 3895 C C . VAL C 1 67 ? -5.714 2.462 -49.541 1.00 66.75 67 VAL C C 1
ATOM 3896 O O . VAL C 1 67 ? -6.525 1.659 -49.080 1.00 66.05 67 VAL C O 1
ATOM 3900 N N . PRO C 1 68 ? -5.556 2.651 -50.861 1.00 70.59 68 PRO C N 1
ATOM 3901 C CA . PRO C 1 68 ? -6.348 1.845 -51.779 1.00 71.23 68 PRO C CA 1
ATOM 3902 C C . PRO C 1 68 ? -6.091 0.377 -51.519 1.00 71.58 68 PRO C C 1
ATOM 3903 O O . PRO C 1 68 ? -4.938 -0.020 -51.332 1.00 73.61 68 PRO C O 1
ATOM 3907 N N . THR C 1 69 ? -7.159 -0.402 -51.461 1.00 70.74 69 THR C N 1
ATOM 3908 C CA . THR C 1 69 ? -7.060 -1.808 -51.127 1.00 74.13 69 THR C CA 1
ATOM 3909 C C . THR C 1 69 ? -8.121 -2.581 -51.873 1.00 74.65 69 THR C C 1
ATOM 3910 O O . THR C 1 69 ? -9.257 -2.131 -51.991 1.00 75.85 69 THR C O 1
ATOM 3914 N N . THR C 1 70 ? -7.737 -3.748 -52.364 1.00 75.64 70 THR C N 1
ATOM 3915 C CA . THR C 1 70 ? -8.665 -4.636 -53.040 1.00 74.54 70 THR C CA 1
ATOM 3916 C C . THR C 1 70 ? -9.661 -5.170 -52.034 1.00 70.79 70 THR C C 1
ATOM 3917 O O . THR C 1 70 ? -9.261 -5.603 -50.970 1.00 72.33 70 THR C O 1
ATOM 3921 N N . TRP C 1 71 ? -10.950 -5.152 -52.370 1.00 66.67 71 TRP C N 1
ATOM 3922 C CA . TRP C 1 71 ? -11.985 -5.625 -51.440 1.00 63.56 71 TRP C CA 1
ATOM 3923 C C . TRP C 1 71 ? -11.686 -6.987 -50.814 1.00 65.93 71 TRP C C 1
ATOM 3924 O O . TRP C 1 71 ? -11.822 -7.169 -49.597 1.00 65.63 71 TRP C O 1
ATOM 3935 N N . ASP C 1 72 ? -11.295 -7.940 -51.643 1.00 69.59 72 ASP C N 1
ATOM 3936 C CA . ASP C 1 72 ? -11.165 -9.318 -51.192 1.00 74.47 72 ASP C CA 1
ATOM 3937 C C . ASP C 1 72 ? -10.186 -9.467 -50.039 1.00 75.57 72 ASP C C 1
ATOM 3938 O O . ASP C 1 72 ? -10.456 -10.231 -49.111 1.00 79.94 72 ASP C O 1
ATOM 3943 N N . GLY C 1 73 ? -9.077 -8.729 -50.089 1.00 73.84 73 GLY C N 1
ATOM 3944 C CA . GLY C 1 73 ? -8.069 -8.779 -49.039 1.00 74.08 73 GLY C CA 1
ATOM 3945 C C . GLY C 1 73 ? -8.120 -7.614 -48.070 1.00 71.54 73 GLY C C 1
ATOM 3946 O O . GLY C 1 73 ? -7.154 -7.358 -47.350 1.00 72.69 73 GLY C O 1
ATOM 3947 N N . ILE C 1 74 ? -9.258 -6.934 -47.984 1.00 68.25 74 ILE C N 1
ATOM 3948 C CA . ILE C 1 74 ? -9.322 -5.734 -47.147 1.00 66.26 74 ILE C CA 1
ATOM 3949 C C . ILE C 1 74 ? -9.259 -6.030 -45.640 1.00 66.32 74 ILE C C 1
ATOM 3950 O O . ILE C 1 74 ? -8.650 -5.274 -44.888 1.00 64.38 74 ILE C O 1
ATOM 3955 N N . ILE C 1 75 ? -9.883 -7.120 -45.203 1.00 68.31 75 ILE C N 1
ATOM 3956 C CA . ILE C 1 75 ? -9.801 -7.504 -43.806 1.00 71.16 75 ILE C CA 1
ATOM 3957 C C . ILE C 1 75 ? -8.392 -8.005 -43.433 1.00 76.28 75 ILE C C 1
ATOM 3958 O O . ILE C 1 75 ? -7.867 -7.637 -42.388 1.00 78.25 75 ILE C O 1
ATOM 3963 N N . PRO C 1 76 ? -7.779 -8.856 -44.272 1.00 80.54 76 PRO C N 1
ATOM 3964 C CA . PRO C 1 76 ? -6.387 -9.223 -43.977 1.00 82.57 76 PRO C CA 1
ATOM 3965 C C . PRO C 1 76 ? -5.431 -8.035 -43.946 1.00 80.19 76 PRO C C 1
ATOM 3966 O O . PRO C 1 76 ? -4.500 -8.007 -43.140 1.00 80.98 76 PRO C O 1
ATOM 3970 N N . ALA C 1 77 ? -5.662 -7.057 -44.816 1.00 78.37 77 ALA C N 1
ATOM 3971 C CA . ALA C 1 77 ? -4.829 -5.857 -44.833 1.00 78.54 77 ALA C CA 1
ATOM 3972 C C . ALA C 1 77 ? -4.965 -5.105 -43.517 1.00 78.02 77 ALA C C 1
ATOM 3973 O O . ALA C 1 77 ? -3.982 -4.604 -42.968 1.00 79.94 77 ALA C O 1
ATOM 3975 N N . LEU C 1 78 ? -6.191 -5.053 -43.004 1.00 75.72 78 LEU C N 1
ATOM 3976 C CA . LEU C 1 78 ? -6.460 -4.382 -41.744 1.00 71.91 78 LEU C CA 1
ATOM 3977 C C . LEU C 1 78 ? -5.753 -5.122 -40.630 1.00 75.45 78 LEU C C 1
ATOM 3978 O O . LEU C 1 78 ? -5.062 -4.502 -39.819 1.00 77.62 78 LEU C O 1
ATOM 3983 N N . GLN C 1 79 ? -5.961 -6.440 -40.576 1.00 76.67 79 GLN C N 1
ATOM 3984 C CA . GLN C 1 79 ? -5.423 -7.267 -39.487 1.00 79.33 79 GLN C CA 1
ATOM 3985 C C . GLN C 1 79 ? -3.908 -7.256 -39.426 1.00 80.60 79 GLN C C 1
ATOM 3986 O O . GLN C 1 79 ? -3.349 -7.476 -38.361 1.00 82.65 79 GLN C O 1
ATOM 3992 N N . THR C 1 80 ? -3.251 -7.007 -40.555 1.00 79.63 80 THR C N 1
ATOM 3993 C CA . THR C 1 80 ? -1.786 -6.984 -40.601 1.00 82.04 80 THR C CA 1
ATOM 3994 C C . THR C 1 80 ? -1.267 -5.551 -40.583 1.00 79.49 80 THR C C 1
ATOM 3995 O O . THR C 1 80 ? -0.124 -5.304 -40.932 1.00 82.19 80 THR C O 1
ATOM 3999 N N . GLY C 1 81 ? -2.105 -4.607 -40.178 1.00 74.15 81 GLY C N 1
ATOM 4000 C CA . GLY C 1 81 ? -1.649 -3.244 -39.956 1.00 72.37 81 GLY C CA 1
ATOM 4001 C C . GLY C 1 81 ? -1.271 -2.429 -41.184 1.00 70.59 81 GLY C C 1
ATOM 4002 O O . GLY C 1 81 ? -0.460 -1.525 -41.079 1.00 71.81 81 GLY C O 1
ATOM 4003 N N . LYS C 1 82 ? -1.875 -2.697 -42.334 1.00 68.19 82 LYS C N 1
ATOM 4004 C CA . LYS C 1 82 ? -1.641 -1.846 -43.509 1.00 67.01 82 LYS C CA 1
ATOM 4005 C C . LYS C 1 82 ? -2.368 -0.491 -43.379 1.00 63.69 82 LYS C C 1
ATOM 4006 O O . LYS C 1 82 ? -2.017 0.481 -44.052 1.00 63.97 82 LYS C O 1
ATOM 4008 N N . PHE C 1 83 ? -3.376 -0.423 -42.505 1.00 60.37 83 PHE C N 1
ATOM 4009 C CA . PHE C 1 83 ? -4.051 0.840 -42.186 1.00 57.46 83 PHE C CA 1
ATOM 4010 C C . PHE C 1 83 ? -4.789 0.684 -40.850 1.00 55.05 83 PHE C C 1
ATOM 4011 O O . PHE C 1 83 ? -4.850 -0.419 -40.317 1.00 56.51 83 PHE C O 1
ATOM 4019 N N . ASP C 1 84 ? -5.367 1.768 -40.334 1.00 50.54 84 ASP C N 1
ATOM 4020 C CA . ASP C 1 84 ? -6.016 1.741 -39.024 1.00 47.11 84 ASP C CA 1
ATOM 4021 C C . ASP C 1 84 ? -7.483 1.389 -39.032 1.00 43.78 84 ASP C C 1
ATOM 4022 O O . ASP C 1 84 ? -7.980 0.876 -38.038 1.00 42.87 84 ASP C O 1
ATOM 4027 N N . ILE C 1 85 ? -8.186 1.660 -40.131 1.00 41.68 85 ILE C N 1
ATOM 4028 C CA . ILE C 1 85 ? -9.655 1.547 -40.127 1.00 38.79 85 ILE C CA 1
ATOM 4029 C C . ILE C 1 85 ? -10.202 1.349 -41.524 1.00 37.42 85 ILE C C 1
ATOM 4030 O O . ILE C 1 85 ? -9.716 1.953 -42.466 1.00 38.35 85 ILE C O 1
ATOM 4035 N N . VAL C 1 86 ? -11.224 0.508 -41.644 1.00 36.32 86 VAL C N 1
ATOM 4036 C CA . VAL C 1 86 ? -11.888 0.254 -42.933 1.00 35.81 86 VAL C CA 1
ATOM 4037 C C . VAL C 1 86 ? -13.083 1.158 -43.044 1.00 35.10 86 VAL C C 1
ATOM 4038 O O . VAL C 1 86 ? -13.986 1.110 -42.222 1.00 34.00 86 VAL C O 1
ATOM 4042 N N . MET C 1 87 ? -13.096 2.000 -44.067 1.00 36.79 87 MET C N 1
ATOM 4043 C CA . MET C 1 87 ? -14.272 2.803 -44.371 1.00 36.79 87 MET C CA 1
ATOM 4044 C C . MET C 1 87 ? -14.550 2.577 -45.833 1.00 37.39 87 MET C C 1
ATOM 4045 O O . MET C 1 87 ? -14.009 3.285 -46.685 1.00 40.47 87 MET C O 1
ATOM 4050 N N . SER C 1 88 ? -15.390 1.596 -46.117 1.00 36.09 88 SER C N 1
ATOM 4051 C CA . SER C 1 88 ? -15.527 1.099 -47.479 1.00 37.50 88 SER C CA 1
ATOM 4052 C C . SER C 1 88 ? -16.839 0.363 -47.720 1.00 36.51 88 SER C C 1
ATOM 4053 O O . SER C 1 88 ? -16.862 -0.685 -48.324 1.00 34.80 88 SER C O 1
ATOM 4056 N N . GLY C 1 89 ? -17.925 0.957 -47.240 1.00 37.74 89 GLY C N 1
ATOM 4057 C CA . GLY C 1 89 ? -19.272 0.425 -47.424 1.00 37.97 89 GLY C CA 1
ATOM 4058 C C . GLY C 1 89 ? -19.443 -0.974 -46.881 1.00 38.21 89 GLY C C 1
ATOM 4059 O O . GLY C 1 89 ? -20.139 -1.788 -47.458 1.00 38.99 89 GLY C O 1
ATOM 4060 N N . MET C 1 90 ? -18.816 -1.251 -45.753 1.00 39.52 90 MET C N 1
ATOM 4061 C CA . MET C 1 90 ? -18.780 -2.609 -45.219 1.00 39.48 90 MET C CA 1
ATOM 4062 C C . MET C 1 90 ? -19.975 -2.952 -44.334 1.00 38.80 90 MET C C 1
ATOM 4063 O O . MET C 1 90 ? -20.212 -2.351 -43.294 1.00 38.38 90 MET C O 1
ATOM 4068 N N . THR C 1 91 ? -20.732 -3.940 -44.763 1.00 39.38 91 THR C N 1
ATOM 4069 C CA . THR C 1 91 ? -21.824 -4.485 -43.971 1.00 40.01 91 THR C CA 1
ATOM 4070 C C . THR C 1 91 ? -21.281 -5.212 -42.742 1.00 41.40 91 THR C C 1
ATOM 4071 O O . THR C 1 91 ? -20.282 -5.922 -42.833 1.00 41.70 91 THR C O 1
ATOM 4075 N N . ILE C 1 92 ? -21.944 -5.024 -41.603 1.00 43.40 92 ILE C N 1
ATOM 4076 C CA . ILE C 1 92 ? -21.626 -5.760 -40.370 1.00 46.41 92 ILE C CA 1
ATOM 4077 C C . ILE C 1 92 ? -22.269 -7.137 -40.432 1.00 49.14 92 ILE C C 1
ATOM 4078 O O . ILE C 1 92 ? -23.488 -7.244 -40.562 1.00 49.87 92 ILE C O 1
ATOM 4083 N N . THR C 1 93 ? -21.453 -8.184 -40.353 1.00 51.89 93 THR C N 1
ATOM 4084 C CA . THR C 1 93 ? -21.975 -9.565 -40.338 1.00 55.50 93 THR C CA 1
ATOM 4085 C C . THR C 1 93 ? -21.372 -10.360 -39.179 1.00 59.05 93 THR C C 1
ATOM 4086 O O . THR C 1 93 ? -20.289 -10.030 -38.713 1.00 57.67 93 THR C O 1
ATOM 4090 N N . PRO C 1 94 ? -22.076 -11.411 -38.725 1.00 63.95 94 PRO C N 1
ATOM 4091 C CA . PRO C 1 94 ? -21.535 -12.276 -37.693 1.00 68.19 94 PRO C CA 1
ATOM 4092 C C . PRO C 1 94 ? -20.167 -12.839 -38.068 1.00 69.83 94 PRO C C 1
ATOM 4093 O O . PRO C 1 94 ? -19.218 -12.742 -37.284 1.00 71.69 94 PRO C O 1
ATOM 4097 N N . GLU C 1 95 ? -20.065 -13.399 -39.266 1.00 70.74 95 GLU C N 1
ATOM 4098 C CA . GLU C 1 95 ? -18.820 -14.013 -39.718 1.00 74.41 95 GLU C CA 1
ATOM 4099 C C . GLU C 1 95 ? -17.655 -13.014 -39.649 1.00 70.41 95 GLU C C 1
ATOM 4100 O O . GLU C 1 95 ? -16.573 -13.358 -39.196 1.00 71.91 95 GLU C O 1
ATOM 4106 N N . ARG C 1 96 ? -17.888 -11.775 -40.075 1.00 65.76 96 ARG C N 1
ATOM 4107 C CA . ARG C 1 96 ? -16.859 -10.726 -40.035 1.00 63.24 96 ARG C CA 1
ATOM 4108 C C . ARG C 1 96 ? -16.550 -10.219 -38.612 1.00 62.77 96 ARG C C 1
ATOM 4109 O O . ARG C 1 96 ? -15.412 -9.857 -38.320 1.00 61.37 96 ARG C O 1
ATOM 4117 N N . LYS C 1 97 ? -17.575 -10.142 -37.764 1.00 62.25 97 LYS C N 1
ATOM 4118 C CA . LYS C 1 97 ? -17.400 -9.776 -36.354 1.00 62.80 97 LYS C CA 1
ATOM 4119 C C . LYS C 1 97 ? -16.409 -10.669 -35.622 1.00 65.11 97 LYS C C 1
ATOM 4120 O O . LYS C 1 97 ? -15.770 -10.224 -34.681 1.00 63.06 97 LYS C O 1
ATOM 4122 N N . LYS C 1 98 ? -16.288 -11.918 -36.065 1.00 67.03 98 LYS C N 1
ATOM 4123 C CA . LYS C 1 98 ? -15.304 -12.842 -35.507 1.00 70.61 98 LYS C CA 1
ATOM 4124 C C . LYS C 1 98 ? -13.863 -12.462 -35.833 1.00 67.98 98 LYS C C 1
ATOM 4125 O O . LYS C 1 98 ? -12.957 -12.896 -35.145 1.00 69.53 98 LYS C O 1
ATOM 4131 N N . LYS C 1 99 ? -13.647 -11.682 -36.887 1.00 64.08 99 LYS C N 1
ATOM 4132 C CA . LYS C 1 99 ? -12.270 -11.301 -37.274 1.00 62.72 99 LYS C CA 1
ATOM 4133 C C . LYS C 1 99 ? -11.923 -9.852 -36.894 1.00 59.38 99 LYS C C 1
ATOM 4134 O O . LYS C 1 99 ? -10.775 -9.545 -36.602 1.00 58.05 99 LYS C O 1
ATOM 4136 N N . VAL C 1 100 ? -12.917 -8.964 -36.891 1.00 57.36 100 VAL C N 1
ATOM 4137 C CA . VAL C 1 100 ? -12.681 -7.556 -36.580 1.00 54.35 100 VAL C CA 1
ATOM 4138 C C . VAL C 1 100 ? -13.813 -7.005 -35.732 1.00 52.79 100 VAL C C 1
ATOM 4139 O O . VAL C 1 100 ? -14.845 -7.647 -35.581 1.00 52.64 100 VAL C O 1
ATOM 4143 N N . ASP C 1 101 ? -13.601 -5.806 -35.184 1.00 51.68 101 ASP C N 1
ATOM 4144 C CA . ASP C 1 101 ? -14.641 -5.088 -34.444 1.00 50.25 101 ASP C CA 1
ATOM 4145 C C . ASP C 1 101 ? -15.256 -4.029 -35.348 1.00 45.60 101 ASP C C 1
ATOM 4146 O O . ASP C 1 101 ? -14.562 -3.368 -36.107 1.00 42.89 101 ASP C O 1
ATOM 4151 N N . PHE C 1 102 ? -16.565 -3.856 -35.239 1.00 44.64 102 PHE C N 1
ATOM 4152 C CA . PHE C 1 102 ? -17.270 -2.831 -35.984 1.00 42.31 102 PHE C CA 1
ATOM 4153 C C . PHE C 1 102 ? -17.765 -1.696 -35.103 1.00 41.93 102 PHE C C 1
ATOM 4154 O O . PHE C 1 102 ? -18.194 -1.911 -33.972 1.00 43.39 102 PHE C O 1
ATOM 4162 N N . SER C 1 103 ? -17.740 -0.490 -35.662 1.00 39.46 103 SER C N 1
ATOM 4163 C CA . SER C 1 103 ? -18.397 0.655 -35.073 1.00 38.85 103 SER C CA 1
ATOM 4164 C C . SER C 1 103 ? -19.897 0.428 -34.992 1.00 39.94 103 SER C C 1
ATOM 4165 O O . SER C 1 103 ? -20.414 -0.586 -35.477 1.00 39.79 103 SER C O 1
ATOM 4168 N N . ASP C 1 104 ? -20.596 1.381 -34.390 1.00 40.93 104 ASP C N 1
ATOM 4169 C CA . ASP C 1 104 ? -22.045 1.435 -34.492 1.00 42.99 104 ASP C CA 1
ATOM 4170 C C . ASP C 1 104 ? -22.418 1.676 -35.951 1.00 41.95 104 ASP C C 1
ATOM 4171 O O . ASP C 1 104 ? -21.618 2.230 -36.704 1.00 40.19 104 ASP C O 1
ATOM 4176 N N . PRO C 1 105 ? -23.640 1.292 -36.345 1.00 43.58 105 PRO C N 1
ATOM 4177 C CA . PRO C 1 105 ? -24.053 1.437 -37.729 1.00 43.81 105 PRO C CA 1
ATOM 4178 C C . PRO C 1 105 ? -23.933 2.862 -38.226 1.00 44.03 105 PRO C C 1
ATOM 4179 O O . PRO C 1 105 ? -24.369 3.757 -37.524 1.00 46.47 105 PRO C O 1
ATOM 4183 N N . TYR C 1 106 ? -23.347 3.077 -39.404 1.00 43.42 106 TYR C N 1
ATOM 4184 C CA . TYR C 1 106 ? -23.289 4.429 -39.982 1.00 44.91 106 TYR C CA 1
ATOM 4185 C C . TYR C 1 106 ? -24.199 4.650 -41.182 1.00 47.30 106 TYR C C 1
ATOM 4186 O O . TYR C 1 106 ? -24.205 5.726 -41.782 1.00 48.61 106 TYR C O 1
ATOM 4195 N N . MET C 1 107 ? -24.992 3.637 -41.493 1.00 49.58 107 MET C N 1
ATOM 4196 C CA . MET C 1 107 ? -25.718 3.570 -42.742 1.00 51.31 107 MET C CA 1
ATOM 4197 C C . MET C 1 107 ? -26.493 2.260 -42.734 1.00 52.74 107 MET C C 1
ATOM 4198 O O . MET C 1 107 ? -26.151 1.317 -41.997 1.00 51.55 107 MET C O 1
ATOM 4203 N N . THR C 1 108 ? -27.523 2.188 -43.568 1.00 55.60 108 THR C N 1
ATOM 4204 C CA . THR C 1 108 ? -28.176 0.913 -43.838 1.00 57.12 108 THR C CA 1
ATOM 4205 C C . THR C 1 108 ? -28.338 0.686 -45.318 1.00 55.16 108 THR C C 1
ATOM 4206 O O . THR C 1 108 ? -28.552 1.619 -46.096 1.00 58.08 108 THR C O 1
ATOM 4210 N N . ALA C 1 109 ? -28.234 -0.567 -45.711 1.00 51.57 109 ALA C N 1
ATOM 4211 C CA . ALA C 1 109 ? -28.363 -0.904 -47.109 1.00 49.41 109 ALA C CA 1
ATOM 4212 C C . ALA C 1 109 ? -29.139 -2.178 -47.217 1.00 48.39 109 ALA C C 1
ATOM 4213 O O . ALA C 1 109 ? -28.854 -3.148 -46.523 1.00 45.82 109 ALA C O 1
ATOM 4215 N N . GLY C 1 110 ? -30.099 -2.163 -48.130 1.00 49.41 110 GLY C N 1
ATOM 4216 C CA . GLY C 1 110 ? -30.798 -3.349 -48.514 1.00 50.08 110 GLY C CA 1
ATOM 4217 C C . GLY C 1 110 ? -30.166 -3.874 -49.774 1.00 48.57 110 GLY C C 1
ATOM 4218 O O . GLY C 1 110 ? -29.301 -3.234 -50.381 1.00 49.73 110 GLY C O 1
ATOM 4219 N N . GLN C 1 111 ? -30.603 -5.054 -50.156 1.00 48.76 111 GLN C N 1
ATOM 4220 C CA . GLN C 1 111 ? -30.149 -5.693 -51.370 1.00 47.68 111 GLN C CA 1
ATOM 4221 C C . GLN C 1 111 ? -31.132 -5.339 -52.466 1.00 49.25 111 GLN C C 1
ATOM 4222 O O . GLN C 1 111 ? -32.332 -5.432 -52.271 1.00 50.08 111 GLN C O 1
ATOM 4228 N N . THR C 1 112 ? -30.612 -4.911 -53.612 1.00 49.24 112 THR C N 1
ATOM 4229 C CA . THR C 1 112 ? -31.440 -4.504 -54.734 1.00 49.12 112 THR C CA 1
ATOM 4230 C C . THR C 1 112 ? -31.045 -5.283 -55.967 1.00 49.57 112 THR C C 1
ATOM 4231 O O . THR C 1 112 ? -29.875 -5.586 -56.164 1.00 46.87 112 THR C O 1
ATOM 4235 N N . ILE C 1 113 ? -32.043 -5.591 -56.794 1.00 52.37 113 ILE C N 1
ATOM 4236 C CA . ILE C 1 113 ? -31.842 -6.256 -58.062 1.00 53.68 113 ILE C CA 1
ATOM 4237 C C . ILE C 1 113 ? -31.882 -5.241 -59.188 1.00 54.82 113 ILE C C 1
ATOM 4238 O O . ILE C 1 113 ? -32.762 -4.386 -59.240 1.00 55.47 113 ILE C O 1
ATOM 4243 N N . LEU C 1 114 ? -30.946 -5.385 -60.116 1.00 55.16 114 LEU C N 1
ATOM 4244 C CA . LEU C 1 114 ? -30.850 -4.514 -61.268 1.00 56.41 114 LEU C CA 1
ATOM 4245 C C . LEU C 1 114 ? -31.060 -5.364 -62.504 1.00 55.91 114 LEU C C 1
ATOM 4246 O O . LEU C 1 114 ? -30.473 -6.444 -62.600 1.00 54.55 114 LEU C O 1
ATOM 4251 N N . VAL C 1 115 ? -31.889 -4.891 -63.430 1.00 56.61 115 VAL C N 1
ATOM 4252 C CA . VAL C 1 115 ? -32.118 -5.573 -64.718 1.00 57.77 115 VAL C CA 1
ATOM 4253 C C . VAL C 1 115 ? -32.185 -4.602 -65.906 1.00 60.54 115 VAL C C 1
ATOM 4254 O O . VAL C 1 115 ? -32.261 -3.399 -65.724 1.00 61.34 115 VAL C O 1
ATOM 4258 N N . LYS C 1 116 ? -32.144 -5.131 -67.125 1.00 63.73 116 LYS C N 1
ATOM 4259 C CA . LYS C 1 116 ? -32.325 -4.301 -68.319 1.00 68.55 116 LYS C CA 1
ATOM 4260 C C . LYS C 1 116 ? -33.745 -3.747 -68.301 1.00 73.44 116 LYS C C 1
ATOM 4261 O O . LYS C 1 116 ? -34.669 -4.468 -67.932 1.00 72.64 116 LYS C O 1
ATOM 4267 N N . LYS C 1 117 ? -33.922 -2.481 -68.700 1.00 80.17 117 LYS C N 1
ATOM 4268 C CA . LYS C 1 117 ? -35.264 -1.876 -68.841 1.00 85.42 117 LYS C CA 1
ATOM 4269 C C . LYS C 1 117 ? -36.225 -2.772 -69.625 1.00 89.72 117 LYS C C 1
ATOM 4270 O O . LYS C 1 117 ? -37.359 -2.960 -69.204 1.00 92.39 117 LYS C O 1
ATOM 4272 N N . ASP C 1 118 ? -35.763 -3.324 -70.748 1.00 94.67 118 ASP C N 1
ATOM 4273 C CA . ASP C 1 118 ? -36.538 -4.303 -71.526 1.00 99.72 118 ASP C CA 1
ATOM 4274 C C . ASP C 1 118 ? -37.100 -5.408 -70.642 1.00 99.09 118 ASP C C 1
ATOM 4275 O O . ASP C 1 118 ? -38.310 -5.622 -70.596 1.00 97.33 118 ASP C O 1
ATOM 4280 N N . ASN C 1 119 ? -36.194 -6.107 -69.950 1.00 124.60 119 ASN C N 1
ATOM 4281 C CA . ASN C 1 119 ? -36.539 -7.295 -69.156 1.00 121.88 119 ASN C CA 1
ATOM 4282 C C . ASN C 1 119 ? -37.147 -6.988 -67.776 1.00 123.03 119 ASN C C 1
ATOM 4283 O O . ASN C 1 119 ? -37.261 -7.886 -66.938 1.00 120.29 119 ASN C O 1
ATOM 4285 N N . ALA C 1 120 ? -37.561 -5.738 -67.555 1.00 129.09 120 ALA C N 1
ATOM 4286 C CA . ALA C 1 120 ? -38.227 -5.335 -66.309 1.00 131.30 120 ALA C CA 1
ATOM 4287 C C . ALA C 1 120 ? -39.641 -5.926 -66.175 1.00 137.79 120 ALA C C 1
ATOM 4288 O O . ALA C 1 120 ? -40.172 -6.032 -65.064 1.00 136.38 120 ALA C O 1
ATOM 4290 N N . ASP C 1 121 ? -40.251 -6.286 -67.308 1.00 143.87 121 ASP C N 1
ATOM 4291 C CA . ASP C 1 121 ? -41.500 -7.046 -67.316 1.00 146.56 121 ASP C CA 1
ATOM 4292 C C . ASP C 1 121 ? -41.160 -8.453 -66.814 1.00 140.32 121 ASP C C 1
ATOM 4293 O O . ASP C 1 121 ? -40.091 -8.975 -67.131 1.00 139.46 121 ASP C O 1
ATOM 4295 N N . LYS C 1 122 ? -42.027 -9.045 -65.998 1.00 137.09 122 LYS C N 1
ATOM 4296 C CA . LYS C 1 122 ? -41.855 -10.442 -65.573 1.00 129.70 122 LYS C CA 1
ATOM 4297 C C . LYS C 1 122 ? -40.718 -10.723 -64.585 1.00 120.49 122 LYS C C 1
ATOM 4298 O O . LYS C 1 122 ? -40.391 -11.890 -64.375 1.00 116.44 122 LYS C O 1
ATOM 4300 N N . ILE C 1 123 ? -40.094 -9.687 -64.011 1.00 115.30 123 ILE C N 1
ATOM 4301 C CA . ILE C 1 123 ? -39.324 -9.854 -62.759 1.00 106.06 123 ILE C CA 1
ATOM 4302 C C . ILE C 1 123 ? -39.967 -9.034 -61.641 1.00 104.27 123 ILE C C 1
ATOM 4303 O O . ILE C 1 123 ? -39.599 -7.879 -61.421 1.00 104.40 123 ILE C O 1
ATOM 4308 N N . LYS C 1 124 ? -40.903 -9.654 -60.927 1.00 102.01 124 LYS C N 1
ATOM 4309 C CA . LYS C 1 124 ? -41.590 -9.005 -59.808 1.00 102.81 124 LYS C CA 1
ATOM 4310 C C . LYS C 1 124 ? -40.705 -8.918 -58.560 1.00 95.94 124 LYS C C 1
ATOM 4311 O O . LYS C 1 124 ? -40.648 -7.872 -57.926 1.00 97.14 124 LYS C O 1
ATOM 4313 N N . SER C 1 125 ? -40.003 -10.005 -58.225 1.00 88.51 125 SER C N 1
ATOM 4314 C CA . SER C 1 125 ? -39.262 -10.103 -56.952 1.00 82.75 125 SER C CA 1
ATOM 4315 C C . SER C 1 125 ? -38.069 -11.052 -57.021 1.00 75.08 125 SER C C 1
ATOM 4316 O O . SER C 1 125 ? -37.732 -11.580 -58.089 1.00 73.95 125 SER C O 1
ATOM 4319 N N . PHE C 1 126 ? -37.419 -11.249 -55.877 1.00 70.49 126 PHE C N 1
ATOM 4320 C CA . PHE C 1 126 ? -36.328 -12.212 -55.761 1.00 65.46 126 PHE C CA 1
ATOM 4321 C C . PHE C 1 126 ? -36.732 -13.587 -56.232 1.00 65.37 126 PHE C C 1
ATOM 4322 O O . PHE C 1 126 ? -35.996 -14.224 -56.984 1.00 64.29 126 PHE C O 1
ATOM 4330 N N . GLU C 1 127 ? -37.895 -14.037 -55.782 1.00 67.72 127 GLU C N 1
ATOM 4331 C CA . GLU C 1 127 ? -38.418 -15.344 -56.169 1.00 68.34 127 GLU C CA 1
ATOM 4332 C C . GLU C 1 127 ? -38.452 -15.571 -57.673 1.00 67.64 127 GLU C C 1
ATOM 4333 O O . GLU C 1 127 ? -38.131 -16.661 -58.142 1.00 65.69 127 GLU C O 1
ATOM 4339 N N . ASP C 1 128 ? -38.772 -14.525 -58.430 1.00 68.26 128 ASP C N 1
ATOM 4340 C CA . ASP C 1 128 ? -38.790 -14.626 -59.900 1.00 67.84 128 ASP C CA 1
ATOM 4341 C C . ASP C 1 128 ? -37.411 -14.900 -60.559 1.00 63.19 128 ASP C C 1
ATOM 4342 O O . ASP C 1 128 ? -37.341 -15.316 -61.708 1.00 63.73 128 ASP C O 1
ATOM 4347 N N . LEU C 1 129 ? -36.326 -14.667 -59.827 1.00 59.92 129 LEU C N 1
ATOM 4348 C CA . LEU C 1 129 ? -34.963 -14.962 -60.293 1.00 56.81 129 LEU C CA 1
ATOM 4349 C C . LEU C 1 129 ? -34.466 -16.337 -59.893 1.00 56.25 129 LEU C C 1
ATOM 4350 O O . LEU C 1 129 ? -33.405 -16.770 -60.360 1.00 54.68 129 LEU C O 1
ATOM 4355 N N . ASN C 1 130 ? -35.204 -17.015 -59.021 1.00 58.55 130 ASN C N 1
ATOM 4356 C CA . ASN C 1 130 ? -34.807 -18.331 -58.520 1.00 59.47 130 ASN C CA 1
ATOM 4357 C C . ASN C 1 130 ? -35.278 -19.458 -59.453 1.00 61.19 130 ASN C C 1
ATOM 4358 O O . ASN C 1 130 ? -35.883 -20.438 -59.008 1.00 63.49 130 ASN C O 1
ATOM 4363 N N . LYS C 1 131 ? -34.996 -19.285 -60.743 1.00 60.09 131 LYS C N 1
ATOM 4364 C CA . LYS C 1 131 ? -35.229 -20.286 -61.764 1.00 61.85 131 LYS C CA 1
ATOM 4365 C C . LYS C 1 131 ? -33.877 -20.812 -62.262 1.00 59.98 131 LYS C C 1
ATOM 4366 O O . LYS C 1 131 ? -32.872 -20.149 -62.091 1.00 56.77 131 LYS C O 1
ATOM 4372 N N . PRO C 1 132 ? -33.845 -22.013 -62.881 1.00 62.04 132 PRO C N 1
ATOM 4373 C CA . PRO C 1 132 ? -32.547 -22.587 -63.249 1.00 60.64 132 PRO C CA 1
ATOM 4374 C C . PRO C 1 132 ? -31.905 -21.989 -64.508 1.00 59.06 132 PRO C C 1
ATOM 4375 O O . PRO C 1 132 ? -30.715 -22.182 -64.730 1.00 57.53 132 PRO C O 1
ATOM 4379 N N . ASP C 1 133 ? -32.696 -21.300 -65.325 1.00 59.79 133 ASP C N 1
ATOM 4380 C CA . ASP C 1 133 ? -32.202 -20.648 -66.550 1.00 59.80 133 ASP C CA 1
ATOM 4381 C C . ASP C 1 133 ? -31.671 -19.234 -66.311 1.00 57.54 133 ASP C C 1
ATOM 4382 O O . ASP C 1 133 ? -31.017 -18.651 -67.179 1.00 57.58 133 ASP C O 1
ATOM 4387 N N . VAL C 1 134 ? -31.937 -18.695 -65.130 1.00 56.51 134 VAL C N 1
ATOM 4388 C CA . VAL C 1 134 ? -31.530 -17.335 -64.794 1.00 55.16 134 VAL C CA 1
ATOM 4389 C C . VAL C 1 134 ? -30.059 -17.248 -64.349 1.00 52.41 134 VAL C C 1
ATOM 4390 O O . VAL C 1 134 ? -29.641 -17.967 -63.437 1.00 52.12 134 VAL C O 1
ATOM 4394 N N . LYS C 1 135 ? -29.298 -16.344 -64.972 1.00 51.34 135 LYS C N 1
ATOM 4395 C CA . LYS C 1 135 ? -27.921 -16.026 -64.553 1.00 49.58 135 LYS C CA 1
ATOM 4396 C C . LYS C 1 135 ? -27.907 -14.673 -63.841 1.00 47.22 135 LYS C C 1
ATOM 4397 O O . LYS C 1 135 ? -28.389 -13.684 -64.385 1.00 48.14 135 LYS C O 1
ATOM 4403 N N . VAL C 1 136 ? -27.361 -14.634 -62.633 1.00 44.73 136 VAL C N 1
ATOM 4404 C CA . VAL C 1 136 ? -27.233 -13.378 -61.886 1.00 43.75 136 VAL C CA 1
ATOM 4405 C C . VAL C 1 136 ? -25.801 -13.107 -61.424 1.00 41.63 136 VAL C C 1
ATOM 4406 O O . VAL C 1 136 ? -25.108 -14.011 -60.960 1.00 40.98 136 VAL C O 1
ATOM 4410 N N . ALA C 1 137 ? -25.392 -11.850 -61.576 1.00 40.92 137 ALA C N 1
ATOM 4411 C CA . ALA C 1 137 ? -24.021 -11.417 -61.319 1.00 40.14 137 ALA C CA 1
ATOM 4412 C C . ALA C 1 137 ? -23.936 -10.687 -60.000 1.00 39.42 137 ALA C C 1
ATOM 4413 O O . ALA C 1 137 ? -24.869 -9.972 -59.621 1.00 40.48 137 ALA C O 1
ATOM 4415 N N . VAL C 1 138 ? -22.824 -10.893 -59.299 1.00 38.63 138 VAL C N 1
ATOM 4416 C CA . VAL C 1 138 ? -22.565 -10.262 -58.005 1.00 38.10 138 VAL C CA 1
ATOM 4417 C C . VAL C 1 138 ? -21.074 -10.093 -57.788 1.00 37.67 138 VAL C C 1
ATOM 4418 O O . VAL C 1 138 ? -20.269 -10.757 -58.443 1.00 37.25 138 VAL C O 1
ATOM 4422 N N . GLN C 1 139 ? -20.718 -9.197 -56.875 1.00 37.72 139 GLN C N 1
ATOM 4423 C CA . GLN C 1 139 ? -19.323 -9.002 -56.518 1.00 38.37 139 GLN C CA 1
ATOM 4424 C C . GLN C 1 139 ? -18.896 -10.122 -55.582 1.00 38.56 139 GLN C C 1
ATOM 4425 O O . GLN C 1 139 ? -19.569 -10.412 -54.614 1.00 38.85 139 GLN C O 1
ATOM 4431 N N . LEU C 1 140 ? -17.757 -10.736 -55.868 1.00 39.11 140 LEU C N 1
ATOM 4432 C CA . LEU C 1 140 ? -17.249 -11.857 -55.073 1.00 40.04 140 LEU C CA 1
ATOM 4433 C C . LEU C 1 140 ? -16.971 -11.440 -53.625 1.00 40.50 140 LEU C C 1
ATOM 4434 O O . LEU C 1 140 ? -16.354 -10.409 -53.377 1.00 40.22 140 LEU C O 1
ATOM 4439 N N . GLY C 1 141 ? -17.437 -12.257 -52.682 1.00 41.00 141 GLY C N 1
ATOM 4440 C CA . GLY C 1 141 ? -17.187 -12.042 -51.258 1.00 42.40 141 GLY C CA 1
ATOM 4441 C C . GLY C 1 141 ? -18.028 -10.962 -50.602 1.00 41.04 141 GLY C C 1
ATOM 4442 O O . GLY C 1 141 ? -17.622 -10.394 -49.597 1.00 41.79 141 GLY C O 1
ATOM 4443 N N . THR C 1 142 ? -19.187 -10.669 -51.180 1.00 39.26 142 THR C N 1
ATOM 4444 C CA . THR C 1 142 ? -20.053 -9.627 -50.667 1.00 39.40 142 THR C CA 1
ATOM 4445 C C . THR C 1 142 ? -21.325 -10.218 -50.110 1.00 40.32 142 THR C C 1
ATOM 4446 O O . THR C 1 142 ? -21.657 -11.368 -50.340 1.00 41.99 142 THR C O 1
ATOM 4450 N N . THR C 1 143 ? -22.066 -9.390 -49.405 1.00 41.33 143 THR C N 1
ATOM 4451 C CA . THR C 1 143 ? -23.321 -9.824 -48.844 1.00 42.73 143 THR C CA 1
ATOM 4452 C C . THR C 1 143 ? -24.351 -10.099 -49.925 1.00 41.60 143 THR C C 1
ATOM 4453 O O . THR C 1 143 ? -25.281 -10.877 -49.721 1.00 43.57 143 THR C O 1
ATOM 4457 N N . SER C 1 144 ? -24.169 -9.496 -51.090 1.00 40.16 144 SER C N 1
ATOM 4458 C CA . SER C 1 144 ? -25.027 -9.777 -52.230 1.00 39.45 144 SER C CA 1
ATOM 4459 C C . SER C 1 144 ? -24.785 -11.209 -52.750 1.00 39.89 144 SER C C 1
ATOM 4460 O O . SER C 1 144 ? -25.732 -11.892 -53.143 1.00 39.03 144 SER C O 1
ATOM 4463 N N . GLU C 1 145 ? -23.530 -11.660 -52.742 1.00 41.38 145 GLU C N 1
ATOM 4464 C CA . GLU C 1 145 ? -23.233 -13.058 -53.097 1.00 44.16 145 GLU C CA 1
ATOM 4465 C C . GLU C 1 145 ? -23.958 -13.996 -52.160 1.00 47.87 145 GLU C C 1
ATOM 4466 O O . GLU C 1 145 ? -24.616 -14.942 -52.600 1.00 48.57 145 GLU C O 1
ATOM 4472 N N . GLN C 1 146 ? -23.851 -13.708 -50.871 1.00 50.14 146 GLN C N 1
ATOM 4473 C CA . GLN C 1 146 ? -24.507 -14.527 -49.873 1.00 55.50 146 GLN C CA 1
ATOM 4474 C C . GLN C 1 146 ? -26.014 -14.501 -50.056 1.00 55.53 146 GLN C C 1
ATOM 4475 O O . GLN C 1 146 ? -26.667 -15.522 -49.938 1.00 57.27 146 GLN C O 1
ATOM 4481 N N . ALA C 1 147 ? -26.565 -13.322 -50.330 1.00 54.73 147 ALA C N 1
ATOM 4482 C CA . ALA C 1 147 ? -28.013 -13.177 -50.455 1.00 56.86 147 ALA C CA 1
ATOM 4483 C C . ALA C 1 147 ? -28.514 -13.970 -51.635 1.00 57.66 147 ALA C C 1
ATOM 4484 O O . ALA C 1 147 ? -29.528 -14.653 -51.534 1.00 62.11 147 ALA C O 1
ATOM 4486 N N . ALA C 1 148 ? -27.788 -13.909 -52.739 1.00 55.77 148 ALA C N 1
ATOM 4487 C CA . ALA C 1 148 ? -28.153 -14.689 -53.924 1.00 56.33 148 ALA C CA 1
ATOM 4488 C C . ALA C 1 148 ? -27.998 -16.193 -53.696 1.00 58.39 148 ALA C C 1
ATOM 4489 O O . ALA C 1 148 ? -28.819 -16.955 -54.171 1.00 58.99 148 ALA C O 1
ATOM 4491 N N . LYS C 1 149 ? -26.942 -16.608 -52.991 1.00 60.51 149 LYS C N 1
ATOM 4492 C CA . LYS C 1 149 ? -26.720 -18.019 -52.665 1.00 64.95 149 LYS C CA 1
ATOM 4493 C C . LYS C 1 149 ? -27.869 -18.596 -51.876 1.00 67.16 149 LYS C C 1
ATOM 4494 O O . LYS C 1 149 ? -28.338 -19.694 -52.147 1.00 69.98 149 LYS C O 1
ATOM 4500 N N . GLU C 1 150 ? -28.274 -17.861 -50.855 1.00 67.75 150 GLU C N 1
ATOM 4501 C CA . GLU C 1 150 ? -29.314 -18.305 -49.938 1.00 70.96 150 GLU C CA 1
ATOM 4502 C C . GLU C 1 150 ? -30.687 -18.244 -50.602 1.00 70.26 150 GLU C C 1
ATOM 4503 O O . GLU C 1 150 ? -31.430 -19.218 -50.551 1.00 73.99 150 GLU C O 1
ATOM 4505 N N . PHE C 1 151 ? -30.997 -17.122 -51.246 1.00 65.48 151 PHE C N 1
ATOM 4506 C CA . PHE C 1 151 ? -32.353 -16.832 -51.697 1.00 66.01 151 PHE C CA 1
ATOM 4507 C C . PHE C 1 151 ? -32.598 -17.083 -53.200 1.00 64.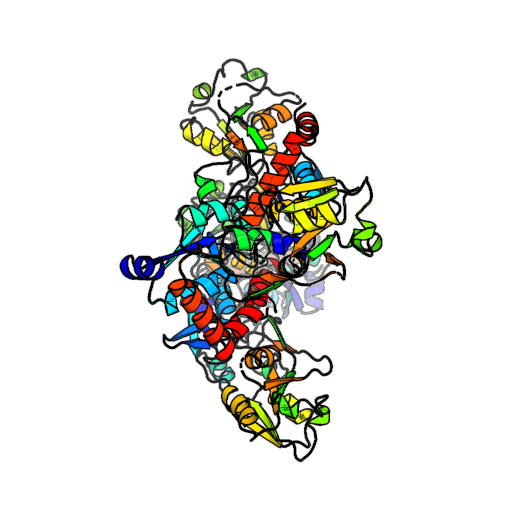19 151 PHE C C 1
ATOM 4508 O O . PHE C 1 151 ? -33.732 -16.993 -53.660 1.00 66.22 151 PHE C O 1
ATOM 4516 N N . LEU C 1 152 ? -31.565 -17.504 -53.933 1.00 61.05 152 LEU C N 1
ATOM 4517 C CA . LEU C 1 152 ? -31.700 -17.915 -55.346 1.00 59.10 152 LEU C CA 1
ATOM 4518 C C . LEU C 1 152 ? -30.846 -19.145 -55.657 1.00 57.65 152 LEU C C 1
ATOM 4519 O O . LEU C 1 152 ? -30.023 -19.134 -56.573 1.00 54.78 152 LEU C O 1
ATOM 4524 N N . PRO C 1 153 ? -31.036 -20.214 -54.887 1.00 59.23 153 PRO C N 1
ATOM 4525 C CA . PRO C 1 153 ? -30.157 -21.363 -55.029 1.00 60.11 153 PRO C CA 1
ATOM 4526 C C . PRO C 1 153 ? -30.295 -22.120 -56.359 1.00 60.06 153 PRO C C 1
ATOM 4527 O O . PRO C 1 153 ? -29.359 -22.808 -56.776 1.00 59.95 153 PRO C O 1
ATOM 4531 N N . LYS C 1 154 ? -31.470 -22.054 -56.974 1.00 60.09 154 LYS C N 1
ATOM 4532 C CA . LYS C 1 154 ? -31.679 -22.656 -58.272 1.00 61.24 154 LYS C CA 1
ATOM 4533 C C . LYS C 1 154 ? -30.984 -21.902 -59.424 1.00 57.85 154 LYS C C 1
ATOM 4534 O O . LYS C 1 154 ? -30.703 -22.493 -60.477 1.00 59.11 154 LYS C O 1
ATOM 4536 N N . ALA C 1 155 ? -30.705 -20.618 -59.238 1.00 54.67 155 ALA C N 1
ATOM 4537 C CA . ALA C 1 155 ? -30.112 -19.800 -60.303 1.00 52.61 155 ALA C CA 1
ATOM 4538 C C . ALA C 1 155 ? -28.622 -20.058 -60.464 1.00 51.85 155 ALA C C 1
ATOM 4539 O O . ALA C 1 155 ? -28.006 -20.725 -59.645 1.00 52.64 155 ALA C O 1
ATOM 4541 N N . LYS C 1 156 ? -28.064 -19.548 -61.555 1.00 51.80 156 LYS C N 1
ATOM 4542 C CA . LYS C 1 156 ? -26.618 -19.610 -61.800 1.00 51.84 156 LYS C CA 1
ATOM 4543 C C . LYS C 1 156 ? -25.978 -18.315 -61.335 1.00 48.62 156 LYS C C 1
ATOM 4544 O O . LYS C 1 156 ? -26.187 -17.266 -61.933 1.00 47.27 156 LYS C O 1
ATOM 4550 N N . ILE C 1 157 ? -25.220 -18.391 -60.252 1.00 47.97 157 ILE C N 1
ATOM 4551 C CA . ILE C 1 157 ? -24.565 -17.233 -59.703 1.00 46.10 157 ILE C CA 1
ATOM 4552 C C . ILE C 1 157 ? -23.179 -17.109 -60.293 1.00 46.40 157 ILE C C 1
ATOM 4553 O O . ILE C 1 157 ? -22.398 -18.060 -60.275 1.00 48.20 157 ILE C O 1
ATOM 4558 N N . ARG C 1 158 ? -22.895 -15.943 -60.860 1.00 45.34 158 ARG C N 1
ATOM 4559 C CA . ARG C 1 158 ? -21.577 -15.661 -61.421 1.00 45.76 158 ARG C CA 1
ATOM 4560 C C . ARG C 1 158 ? -20.948 -14.485 -60.663 1.00 43.31 158 ARG C C 1
ATOM 4561 O O . ARG C 1 158 ? -21.570 -13.446 -60.478 1.00 42.06 158 ARG C O 1
ATOM 4563 N N . THR C 1 159 ? -19.700 -14.659 -60.251 1.00 43.19 159 THR C N 1
ATOM 4564 C CA . THR C 1 159 ? -19.049 -13.706 -59.385 1.00 41.97 159 THR C CA 1
ATOM 4565 C C . THR C 1 159 ? -17.974 -12.906 -60.114 1.00 43.08 159 THR C C 1
ATOM 4566 O O . THR C 1 159 ? -17.393 -13.362 -61.081 1.00 44.35 159 THR C O 1
ATOM 4570 N N . PHE C 1 160 ? -17.715 -11.698 -59.616 1.00 43.59 160 PHE C N 1
ATOM 4571 C CA . PHE C 1 160 ? -16.773 -10.762 -60.228 1.00 44.56 160 PHE C CA 1
ATOM 4572 C C . PHE C 1 160 ? -15.972 -10.012 -59.169 1.00 45.45 160 PHE C C 1
ATOM 4573 O O . PHE C 1 160 ? -16.499 -9.707 -58.102 1.00 42.94 160 PHE C O 1
ATOM 4581 N N . GLU C 1 161 ? -14.693 -9.755 -59.459 1.00 48.54 161 GLU C N 1
ATOM 4582 C CA . GLU C 1 161 ? -13.789 -9.089 -58.506 1.00 50.91 161 GLU C CA 1
ATOM 4583 C C . GLU C 1 161 ? -14.296 -7.684 -58.169 1.00 50.20 161 GLU C C 1
ATOM 4584 O O . GLU C 1 161 ? -14.167 -7.221 -57.042 1.00 49.62 161 GLU C O 1
ATOM 4586 N N . ASN C 1 162 ? -14.913 -7.027 -59.142 1.00 50.68 162 ASN C N 1
ATOM 4587 C CA . ASN C 1 162 ? -15.503 -5.710 -58.887 1.00 50.24 162 ASN C CA 1
ATOM 4588 C C . ASN C 1 162 ? -16.903 -5.581 -59.474 1.00 47.61 162 ASN C C 1
ATOM 4589 O O . ASN C 1 162 ? -17.319 -6.360 -60.324 1.00 48.04 162 ASN C O 1
ATOM 4594 N N . ASN C 1 163 ? -17.609 -4.563 -59.035 1.00 46.27 163 ASN C N 1
ATOM 4595 C CA . ASN C 1 163 ? -18.975 -4.365 -59.464 1.00 45.56 163 ASN C CA 1
ATOM 4596 C C . ASN C 1 163 ? -19.125 -3.926 -60.909 1.00 47.01 163 ASN C C 1
ATOM 4597 O O . ASN C 1 163 ? -20.125 -4.256 -61.540 1.00 47.60 163 ASN C O 1
ATOM 4602 N N . ALA C 1 164 ? -18.146 -3.198 -61.438 1.00 37.32 164 ALA C N 1
ATOM 4603 C CA . ALA C 1 164 ? -18.262 -2.691 -62.795 1.00 37.90 164 ALA C CA 1
ATOM 4604 C C . ALA C 1 164 ? -18.462 -3.842 -63.787 1.00 38.30 164 ALA C C 1
ATOM 4605 O O . ALA C 1 164 ? -19.293 -3.735 -64.701 1.00 38.44 164 ALA C O 1
ATOM 4607 N N . GLU C 1 165 ? -17.696 -4.920 -63.623 1.00 38.87 165 GLU C N 1
ATOM 4608 C CA . GLU C 1 165 ? -17.835 -6.084 -64.484 1.00 40.63 165 GLU C CA 1
ATOM 4609 C C . GLU C 1 165 ? -19.211 -6.701 -64.399 1.00 39.33 165 GLU C C 1
ATOM 4610 O O . GLU C 1 165 ? -19.774 -7.179 -65.410 1.00 38.99 165 GLU C O 1
ATOM 4616 N N . ALA C 1 166 ? -19.730 -6.745 -63.176 1.00 37.66 166 ALA C N 1
ATOM 4617 C CA . ALA C 1 166 ? -21.036 -7.327 -62.948 1.00 36.91 166 ALA C CA 1
ATOM 4618 C C . ALA C 1 166 ? -22.059 -6.497 -63.678 1.00 35.64 166 ALA C C 1
ATOM 4619 O O . ALA C 1 166 ? -22.913 -7.029 -64.384 1.00 35.51 166 ALA C O 1
ATOM 4621 N N . PHE C 1 167 ? -21.937 -5.185 -63.534 1.00 34.59 167 PHE C N 1
ATOM 4622 C CA . PHE C 1 167 ? -22.746 -4.256 -64.325 1.00 34.44 167 PHE C CA 1
ATOM 4623 C C . PHE C 1 167 ? -22.628 -4.578 -65.830 1.00 34.85 167 PHE C C 1
ATOM 4624 O O . PHE C 1 167 ? -23.613 -4.723 -66.510 1.00 34.29 167 PHE C O 1
ATOM 4632 N N . GLN C 1 168 ? -21.405 -4.711 -66.314 1.00 35.89 168 GLN C N 1
ATOM 4633 C CA . GLN C 1 168 ? -21.163 -5.014 -67.711 1.00 37.68 168 GLN C CA 1
ATOM 4634 C C . GLN C 1 168 ? -21.821 -6.331 -68.158 1.00 38.44 168 GLN C C 1
ATOM 4635 O O . GLN C 1 168 ? -22.361 -6.423 -69.263 1.00 38.15 168 GLN C O 1
ATOM 4641 N N . GLU C 1 169 ? -21.760 -7.349 -67.303 1.00 39.34 169 GLU C N 1
ATOM 4642 C CA . GLU C 1 169 ? -22.398 -8.624 -67.607 1.00 40.58 169 GLU C CA 1
ATOM 4643 C C . GLU C 1 169 ? -23.900 -8.545 -67.819 1.00 40.37 169 GLU C C 1
ATOM 4644 O O . GLU C 1 169 ? -24.446 -9.252 -68.687 1.00 40.48 169 GLU C O 1
ATOM 4650 N N . VAL C 1 170 ? -24.582 -7.734 -67.016 1.00 39.52 170 VAL C N 1
ATOM 4651 C CA . VAL C 1 170 ? -26.026 -7.602 -67.201 1.00 40.13 170 VAL C CA 1
ATOM 4652 C C . VAL C 1 170 ? -26.351 -6.773 -68.448 1.00 40.73 170 VAL C C 1
ATOM 4653 O O . VAL C 1 170 ? -27.283 -7.102 -69.193 1.00 41.35 170 VAL C O 1
ATOM 4657 N N . VAL C 1 171 ? -25.572 -5.724 -68.712 1.00 40.48 171 VAL C N 1
ATOM 4658 C CA . VAL C 1 171 ? -25.824 -4.906 -69.909 1.00 40.87 171 VAL C CA 1
ATOM 4659 C C . VAL C 1 171 ? -25.570 -5.695 -71.194 1.00 40.61 171 VAL C C 1
ATOM 4660 O O . VAL C 1 171 ? -26.336 -5.583 -72.154 1.00 42.56 171 VAL C O 1
ATOM 4664 N N . SER C 1 172 ? -24.504 -6.486 -71.207 1.00 38.88 172 SER C N 1
ATOM 4665 C CA . SER C 1 172 ? -24.127 -7.251 -72.392 1.00 38.62 172 SER C CA 1
ATOM 4666 C C . SER C 1 172 ? -25.091 -8.413 -72.666 1.00 38.63 172 SER C C 1
ATOM 4667 O O . SER C 1 172 ? -25.034 -9.046 -73.716 1.00 38.77 172 SER C O 1
ATOM 4670 N N . GLY C 1 173 ? -25.955 -8.714 -71.699 1.00 38.13 173 GLY C N 1
ATOM 4671 C CA . GLY C 1 173 ? -26.894 -9.819 -71.824 1.00 37.86 173 GLY C CA 1
ATOM 4672 C C . GLY C 1 173 ? -26.370 -11.142 -71.286 1.00 37.01 173 GLY C C 1
ATOM 4673 O O . GLY C 1 173 ? -27.110 -12.119 -71.264 1.00 37.99 173 GLY C O 1
ATOM 4674 N N . ARG C 1 174 ? -25.110 -11.196 -70.855 1.00 35.37 174 ARG C N 1
ATOM 4675 C CA . ARG C 1 174 ? -24.547 -12.443 -70.321 1.00 34.94 174 ARG C CA 1
ATOM 4676 C C . ARG C 1 174 ? -25.106 -12.805 -68.955 1.00 35.33 174 ARG C C 1
ATOM 4677 O O . ARG C 1 174 ? -24.931 -13.935 -68.479 1.00 35.96 174 ARG C O 1
ATOM 4685 N N . ALA C 1 175 ? -25.764 -11.844 -68.319 1.00 35.24 175 ALA C N 1
ATOM 4686 C CA . ALA C 1 175 ? -26.489 -12.117 -67.088 1.00 36.34 175 ALA C CA 1
ATOM 4687 C C . ALA C 1 175 ? -27.828 -11.441 -67.176 1.00 37.03 175 ALA C C 1
ATOM 4688 O O . ALA C 1 175 ? -27.992 -10.446 -67.862 1.00 36.04 175 ALA C O 1
ATOM 4690 N N . ASP C 1 176 ? -28.796 -12.013 -66.487 1.00 39.21 176 ASP C N 1
ATOM 4691 C CA . ASP C 1 176 ? -30.153 -11.512 -66.548 1.00 41.08 176 ASP C CA 1
ATOM 4692 C C . ASP C 1 176 ? -30.375 -10.435 -65.511 1.00 41.25 176 ASP C C 1
ATOM 4693 O O . ASP C 1 176 ? -31.237 -9.573 -65.696 1.00 41.84 176 ASP C O 1
ATOM 4698 N N . ALA C 1 177 ? -29.586 -10.481 -64.436 1.00 40.97 177 ALA C N 1
ATOM 4699 C CA . ALA C 1 177 ? -29.686 -9.515 -63.366 1.00 41.34 177 ALA C CA 1
ATOM 4700 C C . ALA C 1 177 ? -28.392 -9.432 -62.596 1.00 40.59 177 ALA C C 1
ATOM 4701 O O . ALA C 1 177 ? -27.525 -10.280 -62.740 1.00 40.14 177 ALA C O 1
ATOM 4703 N N . MET C 1 178 ? -28.261 -8.368 -61.810 1.00 40.96 178 MET C N 1
ATOM 4704 C CA . MET C 1 178 ? -27.226 -8.295 -60.783 1.00 40.79 178 MET C CA 1
ATOM 4705 C C . MET C 1 178 ? -27.826 -7.804 -59.459 1.00 40.71 178 MET C C 1
ATOM 4706 O O . MET C 1 178 ? -28.831 -7.087 -59.444 1.00 41.36 178 MET C O 1
ATOM 4711 N N . VAL C 1 179 ? -27.238 -8.257 -58.360 1.00 39.79 179 VAL C N 1
ATOM 4712 C CA . VAL C 1 179 ? -27.664 -7.843 -57.057 1.00 40.32 179 VAL C CA 1
ATOM 4713 C C . VAL C 1 179 ? -26.529 -7.044 -56.454 1.00 39.33 179 VAL C C 1
ATOM 4714 O O . VAL C 1 179 ? -25.360 -7.381 -56.628 1.00 39.12 179 VAL C O 1
ATOM 4718 N N . THR C 1 180 ? -26.887 -5.994 -55.733 1.00 39.71 180 THR C N 1
ATOM 4719 C CA . THR C 1 180 ? -25.911 -5.124 -55.118 1.00 39.18 180 THR C CA 1
ATOM 4720 C C . THR C 1 180 ? -26.602 -4.305 -54.018 1.00 39.51 180 THR C C 1
ATOM 4721 O O . THR C 1 180 ? -27.824 -4.356 -53.886 1.00 39.93 180 THR C O 1
ATOM 4725 N N . ASP C 1 181 ? -25.829 -3.578 -53.214 1.00 39.21 181 ASP C N 1
ATOM 4726 C CA . ASP C 1 181 ? -26.408 -2.730 -52.157 1.00 40.40 181 ASP C CA 1
ATOM 4727 C C . ASP C 1 181 ? -27.323 -1.679 -52.764 1.00 41.66 181 ASP C C 1
ATOM 4728 O O . ASP C 1 181 ? -27.003 -1.118 -53.832 1.00 42.43 181 ASP C O 1
ATOM 4733 N N . SER C 1 182 ? -28.441 -1.385 -52.104 1.00 44.46 182 SER C N 1
ATOM 4734 C CA . SER C 1 182 ? -29.429 -0.432 -52.669 1.00 46.85 182 SER C CA 1
ATOM 4735 C C . SER C 1 182 ? -28.802 0.858 -53.170 1.00 46.58 182 SER C C 1
ATOM 4736 O O . SER C 1 182 ? -29.118 1.317 -54.268 1.00 48.04 182 SER C O 1
ATOM 4739 N N . PRO C 1 183 ? -27.938 1.471 -52.355 1.00 45.84 183 PRO C N 1
ATOM 4740 C CA . PRO C 1 183 ? -27.404 2.756 -52.782 1.00 45.54 183 PRO C CA 1
ATOM 4741 C C . PRO C 1 183 ? -26.463 2.656 -53.989 1.00 44.81 183 PRO C C 1
ATOM 4742 O O . PRO C 1 183 ? -26.341 3.603 -54.774 1.00 45.10 183 PRO C O 1
ATOM 4746 N N . VAL C 1 184 ? -25.842 1.497 -54.173 1.00 43.92 184 VAL C N 1
ATOM 4747 C CA . VAL C 1 184 ? -25.019 1.270 -55.365 1.00 42.62 184 VAL C CA 1
ATOM 4748 C C . VAL C 1 184 ? -25.902 1.055 -56.587 1.00 42.88 184 VAL C C 1
ATOM 4749 O O . VAL C 1 184 ? -25.642 1.604 -57.655 1.00 42.89 184 VAL C O 1
ATOM 4753 N N . ALA C 1 185 ? -26.952 0.263 -56.411 1.00 44.18 185 ALA C N 1
ATOM 4754 C CA . ALA C 1 185 ? -27.914 -0.004 -57.471 1.00 46.43 185 ALA C CA 1
ATOM 4755 C C . ALA C 1 185 ? -28.514 1.296 -58.005 1.00 49.99 185 ALA C C 1
ATOM 4756 O O . ALA C 1 185 ? -28.669 1.475 -59.226 1.00 50.90 185 ALA C O 1
ATOM 4758 N N . ALA C 1 186 ? -28.859 2.195 -57.087 1.00 52.25 186 ALA C N 1
ATOM 4759 C CA . ALA C 1 186 ? -29.441 3.466 -57.466 1.00 55.25 186 ALA C CA 1
ATOM 4760 C C . ALA C 1 186 ? -28.433 4.255 -58.292 1.00 58.03 186 ALA C C 1
ATOM 4761 O O . ALA C 1 186 ? -28.759 4.784 -59.360 1.00 59.76 186 ALA C O 1
ATOM 4763 N N . TYR C 1 187 ? -27.203 4.314 -57.800 1.00 58.87 187 TYR C N 1
ATOM 4764 C CA . TYR C 1 187 ? -26.140 5.017 -58.501 1.00 61.18 187 TYR C CA 1
ATOM 4765 C C . TYR C 1 187 ? -25.952 4.475 -59.926 1.00 61.18 187 TYR C C 1
ATOM 4766 O O . TYR C 1 187 ? -25.853 5.258 -60.863 1.00 66.95 187 TYR C O 1
ATOM 4775 N N . TYR C 1 188 ? -25.913 3.155 -60.097 1.00 57.34 188 TYR C N 1
ATOM 4776 C CA . TYR C 1 188 ? -25.797 2.565 -61.441 1.00 56.71 188 TYR C CA 1
ATOM 4777 C C . TYR C 1 188 ? -27.004 2.833 -62.340 1.00 61.94 188 TYR C C 1
ATOM 4778 O O . TYR C 1 188 ? -26.883 2.839 -63.579 1.00 64.76 188 TYR C O 1
ATOM 4787 N N . ALA C 1 189 ? -28.174 3.048 -61.746 1.00 63.55 189 ALA C N 1
ATOM 4788 C CA . ALA C 1 189 ? -29.355 3.315 -62.557 1.00 64.72 189 ALA C CA 1
ATOM 4789 C C . ALA C 1 189 ? -29.230 4.677 -63.250 1.00 65.91 189 ALA C C 1
ATOM 4790 O O . ALA C 1 189 ? -29.918 4.914 -64.234 1.00 66.84 189 ALA C O 1
ATOM 4792 N N . LYS C 1 190 ? -28.394 5.570 -62.696 1.00 65.57 190 LYS C N 1
ATOM 4793 C CA . LYS C 1 190 ? -27.679 6.623 -63.469 1.00 66.52 190 LYS C CA 1
ATOM 4794 C C . LYS C 1 190 ? -27.523 7.923 -62.678 1.00 66.93 190 LYS C C 1
ATOM 4795 O O . LYS C 1 190 ? -28.108 8.108 -61.606 1.00 66.13 190 LYS C O 1
ATOM 4797 N N . LEU C 1 195 ? -28.476 5.739 -70.363 1.00 76.72 195 LEU C N 1
ATOM 4798 C CA . LEU C 1 195 ? -28.247 4.566 -69.516 1.00 75.99 195 LEU C CA 1
ATOM 4799 C C . LEU C 1 195 ? -29.594 3.901 -69.270 1.00 76.07 195 LEU C C 1
ATOM 4800 O O . LEU C 1 195 ? -30.559 4.591 -69.001 1.00 75.07 195 LEU C O 1
ATOM 4805 N N . ALA C 1 196 ? -29.685 2.580 -69.429 1.00 77.31 196 ALA C N 1
ATOM 4806 C CA . ALA C 1 196 ? -30.985 1.934 -69.515 1.00 79.98 196 ALA C CA 1
ATOM 4807 C C . ALA C 1 196 ? -31.059 0.575 -68.813 1.00 80.15 196 ALA C C 1
ATOM 4808 O O . ALA C 1 196 ? -31.698 -0.372 -69.292 1.00 76.80 196 ALA C O 1
ATOM 4810 N N . VAL C 1 197 ? -30.381 0.493 -67.675 1.00 80.62 197 VAL C N 1
ATOM 4811 C CA . VAL C 1 197 ? -30.703 -0.497 -66.649 1.00 79.38 197 VAL C CA 1
ATOM 4812 C C . VAL C 1 197 ? -31.838 0.068 -65.752 1.00 83.31 197 VAL C C 1
ATOM 4813 O O . VAL C 1 197 ? -32.137 1.270 -65.768 1.00 87.26 197 VAL C O 1
ATOM 4817 N N . VAL C 1 198 ? -32.514 -0.810 -65.022 1.00 83.33 198 VAL C N 1
ATOM 4818 C CA . VAL C 1 198 ? -33.585 -0.406 -64.108 1.00 85.03 198 VAL C CA 1
ATOM 4819 C C . VAL C 1 198 ? -33.497 -1.180 -62.790 1.00 82.34 198 VAL C C 1
ATOM 4820 O O . VAL C 1 198 ? -33.012 -2.317 -62.761 1.00 82.43 198 VAL C O 1
ATOM 4824 N N . VAL C 1 199 ? -34.000 -0.552 -61.725 1.00 77.16 199 VAL C N 1
ATOM 4825 C CA . VAL C 1 199 ? -34.058 -1.140 -60.386 1.00 71.17 199 VAL C CA 1
ATOM 4826 C C . VAL C 1 199 ? -35.420 -1.799 -60.156 1.00 70.36 199 VAL C C 1
ATOM 4827 O O . VAL C 1 199 ? -36.442 -1.244 -60.550 1.00 70.93 199 VAL C O 1
ATOM 4831 N N . VAL C 1 200 ? -35.441 -2.958 -59.494 1.00 67.84 200 VAL C N 1
ATOM 4832 C CA . VAL C 1 200 ? -36.738 -3.571 -59.096 1.00 69.29 200 VAL C CA 1
ATOM 4833 C C . VAL C 1 200 ? -37.063 -3.464 -57.585 1.00 70.13 200 VAL C C 1
ATOM 4834 O O . VAL C 1 200 ? -36.159 -3.516 -56.740 1.00 68.30 200 VAL C O 1
ATOM 4838 N N . ASP C 1 201 ? -38.353 -3.280 -57.278 1.00 73.36 201 ASP C N 1
ATOM 4839 C CA . ASP C 1 201 ? -38.865 -3.223 -55.898 1.00 76.55 201 ASP C CA 1
ATOM 4840 C C . ASP C 1 201 ? -39.493 -4.544 -55.368 1.00 80.45 201 ASP C C 1
ATOM 4841 O O . ASP C 1 201 ? -40.317 -5.164 -56.040 1.00 81.45 201 ASP C O 1
ATOM 4843 N N . GLU C 1 202 ? -39.098 -4.951 -54.154 1.00 83.79 202 GLU C N 1
ATOM 4844 C CA . GLU C 1 202 ? -39.598 -6.179 -53.479 1.00 90.46 202 GLU C CA 1
ATOM 4845 C C . GLU C 1 202 ? -40.115 -5.883 -52.022 1.00 97.81 202 GLU C C 1
ATOM 4846 O O . GLU C 1 202 ? -40.799 -4.867 -51.822 1.00 103.86 202 GLU C O 1
ATOM 4848 N N . PRO C 1 203 ? -39.833 -6.766 -51.014 1.00 100.58 203 PRO C N 1
ATOM 4849 C CA . PRO C 1 203 ? -40.073 -6.426 -49.585 1.00 101.74 203 PRO C CA 1
ATOM 4850 C C . PRO C 1 203 ? -38.842 -6.048 -48.725 1.00 100.53 203 PRO C C 1
ATOM 4851 O O . PRO C 1 203 ? -37.729 -6.489 -48.993 1.00 97.22 203 PRO C O 1
ATOM 4855 N N . PHE C 1 204 ? -39.097 -5.309 -47.647 1.00 104.72 204 PHE C N 1
ATOM 4856 C CA . PHE C 1 204 ? -38.053 -4.757 -46.721 1.00 105.29 204 PHE C CA 1
ATOM 4857 C C . PHE C 1 204 ? -37.095 -5.731 -45.971 1.00 102.20 204 PHE C C 1
ATOM 4858 O O . PHE C 1 204 ? -37.559 -6.634 -45.269 1.00 108.28 204 PHE C O 1
ATOM 4866 N N . THR C 1 205 ? -35.771 -5.516 -46.101 1.00 90.90 205 THR C N 1
ATOM 4867 C CA . THR C 1 205 ? -34.729 -6.255 -45.353 1.00 84.24 205 THR C CA 1
ATOM 4868 C C . THR C 1 205 ? -33.332 -5.606 -45.378 1.00 77.47 205 THR C C 1
ATOM 4869 O O . THR C 1 205 ? -32.495 -5.963 -46.223 1.00 72.54 205 THR C O 1
ATOM 4873 N N . HIS C 1 206 ? -33.052 -4.733 -44.409 1.00 73.15 206 HIS C N 1
ATOM 4874 C CA . HIS C 1 206 ? -31.852 -3.893 -44.430 1.00 69.05 206 HIS C CA 1
ATOM 4875 C C . HIS C 1 206 ? -30.812 -4.392 -43.435 1.00 66.57 206 HIS C C 1
ATOM 4876 O O . HIS C 1 206 ? -31.159 -5.017 -42.450 1.00 68.79 206 HIS C O 1
ATOM 4883 N N . GLU C 1 207 ? -29.537 -4.103 -43.706 1.00 61.71 207 GLU C N 1
ATOM 4884 C CA . GLU C 1 207 ? -28.427 -4.466 -42.823 1.00 59.24 207 GLU C CA 1
ATOM 4885 C C . GLU C 1 207 ? -27.583 -3.225 -42.563 1.00 55.11 207 GLU C C 1
ATOM 4886 O O . GLU C 1 207 ? -27.389 -2.401 -43.450 1.00 53.72 207 GLU C O 1
ATOM 4892 N N . PRO C 1 208 ? -27.027 -3.110 -41.356 1.00 52.90 208 PRO C N 1
ATOM 4893 C CA . PRO C 1 208 ? -26.198 -1.969 -41.054 1.00 49.18 208 PRO C CA 1
ATOM 4894 C C . PRO C 1 208 ? -24.813 -2.068 -41.680 1.00 46.32 208 PRO C C 1
ATOM 4895 O O . PRO C 1 208 ? -24.239 -3.148 -41.749 1.00 46.00 208 PRO C O 1
ATOM 4899 N N . LEU C 1 209 ? -24.272 -0.934 -42.106 1.00 44.53 209 LEU C N 1
ATOM 4900 C CA . LEU C 1 209 ? -22.852 -0.824 -42.453 1.00 42.84 209 LEU C CA 1
ATOM 4901 C C . LEU C 1 209 ? -22.107 -0.263 -41.251 1.00 41.52 209 LEU C C 1
ATOM 4902 O O . LEU C 1 209 ? -22.690 0.476 -40.462 1.00 41.59 209 LEU C O 1
ATOM 4907 N N . GLY C 1 210 ? -20.832 -0.628 -41.124 1.00 39.79 210 GLY C N 1
ATOM 4908 C CA . GLY C 1 210 ? -19.978 -0.088 -40.093 1.00 39.03 210 GLY C CA 1
ATOM 4909 C C . GLY C 1 210 ? -18.554 0.077 -40.564 1.00 37.80 210 GLY C C 1
ATOM 4910 O O . GLY C 1 210 ? -18.182 -0.394 -41.636 1.00 37.04 210 GLY C O 1
ATOM 4911 N N . PHE C 1 211 ? -17.765 0.774 -39.756 1.00 37.66 211 PHE C N 1
ATOM 4912 C CA . PHE C 1 211 ? -16.326 0.859 -39.940 1.00 37.91 211 PHE C CA 1
ATOM 4913 C C . PHE C 1 211 ? -15.625 -0.203 -39.099 1.00 40.00 211 PHE C C 1
ATOM 4914 O O . PHE C 1 211 ? -15.912 -0.345 -37.917 1.00 40.95 211 PHE C O 1
ATOM 4922 N N . ALA C 1 212 ? -14.670 -0.899 -39.701 1.00 40.76 212 ALA C N 1
ATOM 4923 C CA . ALA C 1 212 ? -13.992 -2.001 -39.050 1.00 43.09 212 ALA C CA 1
ATOM 4924 C C . ALA C 1 212 ? -12.652 -1.576 -38.469 1.00 44.55 212 ALA C C 1
ATOM 4925 O O . ALA C 1 212 ? -11.940 -0.799 -39.076 1.00 43.39 212 ALA C O 1
ATOM 4927 N N . ILE C 1 213 ? -12.309 -2.105 -37.297 1.00 47.59 213 ILE C N 1
ATOM 4928 C CA . ILE C 1 213 ? -10.960 -1.959 -36.750 1.00 50.37 213 ILE C CA 1
ATOM 4929 C C . ILE C 1 213 ? -10.507 -3.281 -36.168 1.00 54.16 213 ILE C C 1
ATOM 4930 O O . ILE C 1 213 ? -11.336 -4.150 -35.870 1.00 54.09 213 ILE C O 1
ATOM 4935 N N . ARG C 1 214 ? -9.202 -3.414 -35.973 1.00 57.92 214 ARG C N 1
ATOM 4936 C CA . ARG C 1 214 ? -8.671 -4.595 -35.326 1.00 64.28 214 ARG C CA 1
ATOM 4937 C C . ARG C 1 214 ? -9.248 -4.773 -33.928 1.00 67.77 214 ARG C C 1
ATOM 4938 O O . ARG C 1 214 ? -9.516 -3.782 -33.233 1.00 68.67 214 ARG C O 1
ATOM 4946 N N . LYS C 1 215 ? -9.401 -6.036 -33.524 1.00 72.11 215 LYS C N 1
ATOM 4947 C CA . LYS C 1 215 ? -9.758 -6.398 -32.149 1.00 75.59 215 LYS C CA 1
ATOM 4948 C C . LYS C 1 215 ? -8.728 -5.854 -31.167 1.00 77.22 215 LYS C C 1
ATOM 4949 O O . LYS C 1 215 ? -7.583 -5.569 -31.535 1.00 76.82 215 LYS C O 1
ATOM 4955 N N . GLY C 1 216 ? -9.142 -5.729 -29.907 1.00 78.96 216 GLY C N 1
ATOM 4956 C CA . GLY C 1 216 ? -8.240 -5.352 -28.822 1.00 81.06 216 GLY C CA 1
ATOM 4957 C C . GLY C 1 216 ? -7.848 -3.890 -28.811 1.00 79.26 216 GLY C C 1
ATOM 4958 O O . GLY C 1 216 ? -6.722 -3.546 -28.439 1.00 81.11 216 GLY C O 1
ATOM 4959 N N . ASP C 1 217 ? -8.776 -3.023 -29.203 1.00 77.08 217 ASP C N 1
ATOM 4960 C CA . ASP C 1 217 ? -8.496 -1.595 -29.280 1.00 74.57 217 ASP C CA 1
ATOM 4961 C C . ASP C 1 217 ? -9.718 -0.764 -28.934 1.00 70.53 217 ASP C C 1
ATOM 4962 O O . ASP C 1 217 ? -10.135 0.076 -29.725 1.00 68.83 217 ASP C O 1
ATOM 4967 N N . PRO C 1 218 ? -10.279 -0.987 -27.738 1.00 70.16 218 PRO C N 1
ATOM 4968 C CA . PRO C 1 218 ? -11.523 -0.309 -27.367 1.00 67.98 218 PRO C CA 1
ATOM 4969 C C . PRO C 1 218 ? -11.416 1.224 -27.290 1.00 65.16 218 PRO C C 1
ATOM 4970 O O . PRO C 1 218 ? -12.421 1.914 -27.428 1.00 62.06 218 PRO C O 1
ATOM 4974 N N . GLU C 1 219 ? -10.217 1.751 -27.069 1.00 66.10 219 GLU C N 1
ATOM 4975 C CA . GLU C 1 219 ? -10.030 3.200 -27.075 1.00 65.10 219 GLU C CA 1
ATOM 4976 C C . GLU C 1 219 ? -10.466 3.740 -28.431 1.00 61.61 219 GLU C C 1
ATOM 4977 O O . GLU C 1 219 ? -11.282 4.665 -28.521 1.00 60.09 219 GLU C O 1
ATOM 4983 N N . LEU C 1 220 ? -9.915 3.163 -29.487 1.00 60.30 220 LEU C N 1
ATOM 4984 C CA . LEU C 1 220 ? -10.221 3.614 -30.835 1.00 58.51 220 LEU C CA 1
ATOM 4985 C C . LEU C 1 220 ? -11.700 3.400 -31.150 1.00 56.96 220 LEU C C 1
ATOM 4986 O O . LEU C 1 220 ? -12.348 4.255 -31.760 1.00 54.05 220 LEU C O 1
ATOM 4991 N N . LEU C 1 221 ? -12.219 2.242 -30.754 1.00 58.33 221 LEU C N 1
ATOM 4992 C CA . LEU C 1 221 ? -13.614 1.908 -31.030 1.00 57.58 221 LEU C CA 1
ATOM 4993 C C . LEU C 1 221 ? -14.560 2.899 -30.370 1.00 56.17 221 LEU C C 1
ATOM 4994 O O . LEU C 1 221 ? -15.491 3.394 -31.002 1.00 54.28 221 LEU C O 1
ATOM 4999 N N . ASN C 1 222 ? -14.305 3.186 -29.096 1.00 56.51 222 ASN C N 1
ATOM 5000 C CA . ASN C 1 222 ? -15.101 4.162 -28.354 1.00 54.46 222 ASN C CA 1
ATOM 5001 C C . A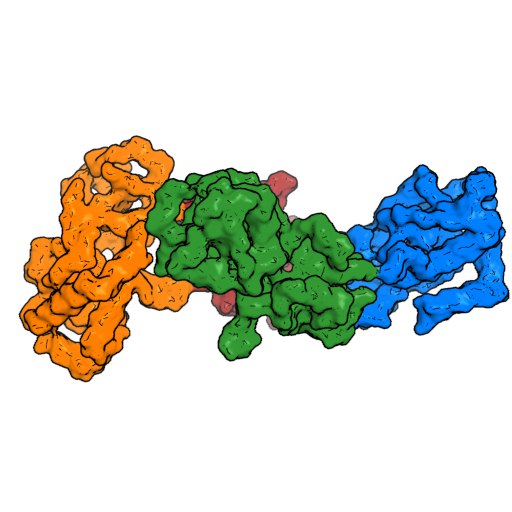SN C 1 222 ? -15.018 5.534 -28.991 1.00 51.38 222 ASN C C 1
ATOM 5002 O O . ASN C 1 222 ? -16.016 6.257 -29.080 1.00 50.37 222 ASN C O 1
ATOM 5007 N N . TRP C 1 223 ? -13.821 5.884 -29.438 1.00 49.05 223 TRP C N 1
ATOM 5008 C CA . TRP C 1 223 ? -13.606 7.175 -30.034 1.00 47.15 223 TRP C CA 1
ATOM 5009 C C . TRP C 1 223 ? -14.474 7.304 -31.283 1.00 45.27 223 TRP C C 1
ATOM 5010 O O . TRP C 1 223 ? -15.228 8.268 -31.445 1.00 43.59 223 TRP C O 1
ATOM 5021 N N . VAL C 1 224 ? -14.339 6.324 -32.168 1.00 44.68 224 VAL C N 1
ATOM 5022 C CA . VAL C 1 224 ? -15.108 6.288 -33.394 1.00 43.40 224 VAL C CA 1
ATOM 5023 C C . VAL C 1 224 ? -16.591 6.378 -33.075 1.00 43.49 224 VAL C C 1
ATOM 5024 O O . VAL C 1 224 ? -17.292 7.226 -33.612 1.00 41.83 224 VAL C O 1
ATOM 5028 N N . ASN C 1 225 ? -17.061 5.551 -32.147 1.00 45.93 225 ASN C N 1
ATOM 5029 C CA . ASN C 1 225 ? -18.479 5.602 -31.788 1.00 46.89 225 ASN C CA 1
ATOM 5030 C C . ASN C 1 225 ? -18.891 6.955 -31.221 1.00 47.24 225 ASN C C 1
ATOM 5031 O O . ASN C 1 225 ? -19.946 7.479 -31.564 1.00 47.39 225 ASN C O 1
ATOM 5036 N N . ASN C 1 226 ? -18.054 7.537 -30.376 1.00 47.88 226 ASN C N 1
ATOM 5037 C CA . ASN C 1 226 ? -18.382 8.842 -29.835 1.00 48.91 226 ASN C CA 1
ATOM 5038 C C . ASN C 1 226 ? -18.505 9.850 -30.967 1.00 47.31 226 ASN C C 1
ATOM 5039 O O . ASN C 1 226 ? -19.436 10.650 -30.999 1.00 46.83 226 ASN C O 1
ATOM 5044 N N . TRP C 1 227 ? -17.542 9.787 -31.882 1.00 46.44 227 TRP C N 1
ATOM 5045 C CA . TRP C 1 227 ? -17.410 10.738 -32.984 1.00 45.59 227 TRP C CA 1
ATOM 5046 C C . TRP C 1 227 ? -18.624 10.675 -33.876 1.00 44.61 227 TRP C C 1
ATOM 5047 O O . TRP C 1 227 ? -19.176 11.702 -34.281 1.00 43.77 227 TRP C O 1
ATOM 5058 N N . LEU C 1 228 ? -19.023 9.449 -34.175 1.00 43.39 228 LEU C N 1
ATOM 5059 C CA . LEU C 1 228 ? -20.181 9.198 -34.992 1.00 43.34 228 LEU C CA 1
ATOM 5060 C C . LEU C 1 228 ? -21.457 9.696 -34.308 1.00 44.31 228 LEU C C 1
ATOM 5061 O O . LEU C 1 228 ? -22.233 10.429 -34.899 1.00 45.44 228 LEU C O 1
ATOM 5066 N N . LYS C 1 229 ? -21.641 9.320 -33.051 1.00 45.50 229 LYS C N 1
ATOM 5067 C CA . LYS C 1 229 ? -22.732 9.832 -32.217 1.00 46.80 229 LYS C CA 1
ATOM 5068 C C . LYS C 1 229 ? -22.859 11.379 -32.318 1.00 46.70 229 LYS C C 1
ATOM 5069 O O . LYS C 1 229 ? -23.939 11.926 -32.548 1.00 47.40 229 LYS C O 1
ATOM 5075 N N . GLN C 1 230 ? -21.727 12.063 -32.173 1.00 44.85 230 GLN C N 1
ATOM 5076 C CA . GLN C 1 230 ? -21.656 13.508 -32.257 1.00 44.20 230 GLN C CA 1
ATOM 5077 C C . GLN C 1 230 ? -22.119 14.076 -33.604 1.00 44.28 230 GLN C C 1
ATOM 5078 O O . GLN C 1 230 ? -22.824 15.081 -33.644 1.00 45.02 230 GLN C O 1
ATOM 5084 N N . MET C 1 231 ? -21.746 13.432 -34.699 1.00 43.34 231 MET C N 1
ATOM 5085 C CA . MET C 1 231 ? -22.120 13.926 -36.019 1.00 44.05 231 MET C CA 1
ATOM 5086 C C . MET C 1 231 ? -23.609 13.756 -36.350 1.00 45.34 231 MET C C 1
ATOM 5087 O O . MET C 1 231 ? -24.181 14.545 -37.117 1.00 45.85 231 MET C O 1
ATOM 5092 N N . LYS C 1 232 ? -24.214 12.718 -35.789 1.00 45.70 232 LYS C N 1
ATOM 5093 C CA . LYS C 1 232 ? -25.640 12.514 -35.933 1.00 47.61 232 LYS C CA 1
ATOM 5094 C C . LYS C 1 232 ? -26.431 13.509 -35.099 1.00 50.09 232 LYS C C 1
ATOM 5095 O O . LYS C 1 232 ? -27.565 13.829 -35.435 1.00 53.00 232 LYS C O 1
ATOM 5101 N N . LYS C 1 233 ? -25.836 13.963 -33.998 1.00 50.85 233 LYS C N 1
ATOM 5102 C CA . LYS C 1 233 ? -26.468 14.901 -33.086 1.00 52.87 233 LYS C CA 1
ATOM 5103 C C . LYS C 1 233 ? -26.466 16.325 -33.623 1.00 53.39 233 LYS C C 1
ATOM 5104 O O . LYS C 1 233 ? -27.424 17.061 -33.415 1.00 54.98 233 LYS C O 1
ATOM 5110 N N . ASP C 1 234 ? -25.389 16.721 -34.300 1.00 51.89 234 ASP C N 1
ATOM 5111 C CA . ASP C 1 234 ? -25.135 18.140 -34.582 1.00 52.17 234 ASP C CA 1
ATOM 5112 C C . ASP C 1 234 ? -25.338 18.512 -36.042 1.00 52.90 234 ASP C C 1
ATOM 5113 O O . ASP C 1 234 ? -24.864 19.561 -36.487 1.00 53.26 234 ASP C O 1
ATOM 5118 N N . GLY C 1 235 ? -26.068 17.674 -36.785 1.00 52.58 235 GLY C N 1
ATOM 5119 C CA . GLY C 1 235 ? -26.436 17.987 -38.170 1.00 53.45 235 GLY C CA 1
ATOM 5120 C C . GLY C 1 235 ? -25.429 17.600 -39.236 1.00 52.46 235 GLY C C 1
ATOM 5121 O O . GLY C 1 235 ? -25.801 17.469 -40.398 1.00 53.99 235 GLY C O 1
ATOM 5122 N N . THR C 1 236 ? -24.177 17.360 -38.844 1.00 51.29 236 THR C N 1
ATOM 5123 C CA . THR C 1 236 ? -23.085 17.134 -39.793 1.00 49.96 236 THR C CA 1
ATOM 5124 C C . THR C 1 236 ? -23.275 15.880 -40.615 1.00 49.18 236 THR C C 1
ATOM 5125 O O . THR C 1 236 ? -22.911 15.856 -41.794 1.00 50.45 236 THR C O 1
ATOM 5129 N N . TYR C 1 237 ? -23.821 14.837 -39.998 1.00 48.78 237 TYR C N 1
ATOM 5130 C CA . TYR C 1 237 ? -24.063 13.575 -40.700 1.00 48.49 237 TYR C CA 1
ATOM 5131 C C . TYR C 1 237 ? -25.186 13.703 -41.727 1.00 49.02 237 TYR C C 1
ATOM 5132 O O . TYR C 1 237 ? -25.037 13.301 -42.881 1.00 47.65 237 TYR C O 1
ATOM 5141 N N . ASP C 1 238 ? -26.310 14.263 -41.300 1.00 51.35 238 ASP C N 1
ATOM 5142 C CA . ASP C 1 238 ? -27.460 14.437 -42.188 1.00 52.65 238 ASP C CA 1
ATOM 5143 C C . ASP C 1 238 ? -27.077 15.242 -43.426 1.00 53.82 238 ASP C C 1
ATOM 5144 O O . ASP C 1 238 ? -27.454 14.861 -44.527 1.00 55.16 238 ASP C O 1
ATOM 5149 N N . LYS C 1 239 ? -26.315 16.330 -43.256 1.00 54.86 239 LYS C N 1
ATOM 5150 C CA . LYS C 1 239 ? -25.883 17.143 -44.413 1.00 55.57 239 LYS C CA 1
ATOM 5151 C C . LYS C 1 239 ? -25.149 16.223 -45.385 1.00 53.53 239 LYS C C 1
ATOM 5152 O O . LYS C 1 239 ? -25.348 16.286 -46.593 1.00 55.09 239 LYS C O 1
ATOM 5154 N N . LEU C 1 240 ? -24.325 15.343 -44.837 1.00 51.57 240 LEU C N 1
ATOM 5155 C CA . LEU C 1 240 ? -23.488 14.464 -45.644 1.00 50.49 240 LEU C CA 1
ATOM 5156 C C . LEU C 1 240 ? -24.250 13.303 -46.288 1.00 49.20 240 LEU C C 1
ATOM 5157 O O . LEU C 1 240 ? -23.951 12.912 -47.400 1.00 47.13 240 LEU C O 1
ATOM 5162 N N . TYR C 1 241 ? -25.229 12.766 -45.573 1.00 49.86 241 TYR C N 1
ATOM 5163 C CA . TYR C 1 241 ? -26.083 11.730 -46.103 1.00 50.63 241 TYR C CA 1
ATOM 5164 C C . TYR C 1 241 ? -26.864 12.247 -47.304 1.00 53.22 241 TYR C C 1
ATOM 5165 O O . TYR C 1 241 ? -26.846 11.646 -48.378 1.00 53.50 241 TYR C O 1
ATOM 5174 N N . GLU C 1 242 ? -27.579 13.349 -47.126 1.00 56.03 242 GLU C N 1
ATOM 5175 C CA . GLU C 1 242 ? -28.396 13.890 -48.217 1.00 58.29 242 GLU C CA 1
ATOM 5176 C C . GLU C 1 242 ? -27.544 14.328 -49.395 1.00 56.54 242 GLU C C 1
ATOM 5177 O O . GLU C 1 242 ? -28.023 14.375 -50.520 1.00 58.70 242 GLU C O 1
ATOM 5183 N N . LYS C 1 243 ? -26.281 14.645 -49.139 1.00 53.62 243 LYS C N 1
ATOM 5184 C CA . LYS C 1 243 ? -25.355 15.008 -50.201 1.00 52.20 243 LYS C CA 1
ATOM 5185 C C . LYS C 1 243 ? -25.075 13.841 -51.146 1.00 50.96 243 LYS C C 1
ATOM 5186 O O . LYS C 1 243 ? -24.932 14.054 -52.340 1.00 51.41 243 LYS C O 1
ATOM 5192 N N . TRP C 1 244 ? -24.981 12.619 -50.611 1.00 49.91 244 TRP C N 1
ATOM 5193 C CA . TRP C 1 244 ? -24.613 11.444 -51.416 1.00 49.32 244 TRP C CA 1
ATOM 5194 C C . TRP C 1 244 ? -25.783 10.529 -51.784 1.00 49.90 244 TRP C C 1
ATOM 5195 O O . TRP C 1 244 ? -25.658 9.738 -52.726 1.00 48.20 244 TRP C O 1
ATOM 5206 N N . PHE C 1 245 ? -26.904 10.642 -51.063 1.00 51.91 245 PHE C N 1
ATOM 5207 C CA . PHE C 1 245 ? -28.082 9.799 -51.300 1.00 53.59 245 PHE C CA 1
ATOM 5208 C C . PHE C 1 245 ? -29.399 10.561 -51.626 1.00 59.20 245 PHE C C 1
ATOM 5209 O O . PHE C 1 245 ? -30.472 9.949 -51.707 1.00 61.20 245 PHE C O 1
ATOM 5217 N N . LYS C 1 246 ? -29.305 11.874 -51.857 1.00 62.14 246 LYS C N 1
ATOM 5218 C CA . LYS C 1 246 ? -30.416 12.701 -52.384 1.00 65.70 246 LYS C CA 1
ATOM 5219 C C . LYS C 1 246 ? -31.704 11.930 -52.732 1.00 67.81 246 LYS C C 1
ATOM 5220 O O . LYS C 1 246 ? -31.948 11.560 -53.883 1.00 68.26 246 LYS C O 1
ATOM 5222 N N . ALA D 1 13 ? -31.710 25.466 -54.530 1.00 75.54 13 ALA D N 1
ATOM 5223 C CA . ALA D 1 13 ? -31.680 25.306 -53.039 1.00 72.31 13 ALA D CA 1
ATOM 5224 C C . ALA D 1 13 ? -31.674 26.630 -52.274 1.00 69.10 13 ALA D C 1
ATOM 5225 O O . ALA D 1 13 ? -30.882 26.781 -51.339 1.00 67.05 13 ALA D O 1
ATOM 5227 N N . SER D 1 14 ? -32.541 27.583 -52.664 1.00 68.81 14 SER D N 1
ATOM 5228 C CA . SER D 1 14 ? -32.766 28.821 -51.865 1.00 65.89 14 SER D CA 1
ATOM 5229 C C . SER D 1 14 ? -33.382 28.351 -50.562 1.00 60.85 14 SER D C 1
ATOM 5230 O O . SER D 1 14 ? -34.211 27.447 -50.556 1.00 62.17 14 SER D O 1
ATOM 5233 N N . THR D 1 15 ? -32.963 28.956 -49.465 1.00 55.46 15 THR D N 1
ATOM 5234 C CA . THR D 1 15 ? -33.538 28.654 -48.164 1.00 50.87 15 THR D CA 1
ATOM 5235 C C . THR D 1 15 ? -35.055 28.885 -48.199 1.00 49.54 15 THR D C 1
ATOM 5236 O O . THR D 1 15 ? -35.810 28.185 -47.537 1.00 49.43 15 THR D O 1
ATOM 5240 N N . LEU D 1 16 ? -35.505 29.849 -48.990 1.00 48.88 16 LEU D N 1
ATOM 5241 C CA . LEU D 1 16 ? -36.925 30.098 -49.106 1.00 48.44 16 LEU D CA 1
ATOM 5242 C C . LEU D 1 16 ? -37.646 28.814 -49.491 1.00 49.34 16 LEU D C 1
ATOM 5243 O O . LEU D 1 16 ? -38.689 28.467 -48.921 1.00 48.44 16 LEU D O 1
ATOM 5248 N N . ASP D 1 17 ? -37.105 28.115 -50.477 1.00 51.38 17 ASP D N 1
ATOM 5249 C CA . ASP D 1 17 ? -37.729 26.874 -50.952 1.00 53.97 17 ASP D CA 1
ATOM 5250 C C . ASP D 1 17 ? -37.690 25.877 -49.808 1.00 52.73 17 ASP D C 1
ATOM 5251 O O . ASP D 1 17 ? -38.710 25.262 -49.468 1.00 53.38 17 ASP D O 1
ATOM 5256 N N . GLU D 1 18 ? -36.512 25.752 -49.200 1.00 51.30 18 GLU D N 1
ATOM 5257 C CA . GLU D 1 18 ? -36.316 24.832 -48.067 1.00 50.73 18 GLU D CA 1
ATOM 5258 C C . GLU D 1 18 ? -37.312 25.113 -46.943 1.00 49.16 18 GLU D C 1
ATOM 5259 O O . GLU D 1 18 ? -37.936 24.191 -46.431 1.00 50.17 18 GLU D O 1
ATOM 5265 N N . ILE D 1 19 ? -37.508 26.390 -46.618 1.00 47.24 19 ILE D N 1
ATOM 5266 C CA . ILE D 1 19 ? -38.483 26.789 -45.601 1.00 45.91 19 ILE D CA 1
ATOM 5267 C C . ILE D 1 19 ? -39.870 26.267 -45.940 1.00 46.95 19 ILE D C 1
ATOM 5268 O O . ILE D 1 19 ? -40.498 25.575 -45.146 1.00 46.51 19 ILE D O 1
ATOM 5273 N N . MET D 1 20 ? -40.339 26.597 -47.137 1.00 48.75 20 MET D N 1
ATOM 5274 C CA . MET D 1 20 ? -41.733 26.296 -47.522 1.00 50.47 20 MET D CA 1
ATOM 5275 C C . MET D 1 20 ? -42.010 24.800 -47.690 1.00 50.72 20 MET D C 1
ATOM 5276 O O . MET D 1 20 ? -43.086 24.340 -47.314 1.00 51.54 20 MET D O 1
ATOM 5281 N N . LYS D 1 21 ? -41.029 24.059 -48.206 1.00 50.01 21 LYS D N 1
ATOM 5282 C CA . LYS D 1 21 ? -41.091 22.589 -48.256 1.00 51.31 21 LYS D CA 1
ATOM 5283 C C . LYS D 1 21 ? -41.212 21.999 -46.868 1.00 50.05 21 LYS D C 1
ATOM 5284 O O . LYS D 1 21 ? -42.097 21.190 -46.595 1.00 51.67 21 LYS D O 1
ATOM 5286 N N . ARG D 1 22 ? -40.298 22.402 -46.003 1.00 47.20 22 ARG D N 1
ATOM 5287 C CA . ARG D 1 22 ? -40.229 21.862 -44.650 1.00 46.66 22 ARG D CA 1
ATOM 5288 C C . ARG D 1 22 ? -41.431 22.273 -43.798 1.00 45.54 22 ARG D C 1
ATOM 5289 O O . ARG D 1 22 ? -41.835 21.522 -42.904 1.00 46.80 22 ARG D O 1
ATOM 5297 N N . GLY D 1 23 ? -42.013 23.437 -44.076 1.00 43.40 23 GLY D N 1
ATOM 5298 C CA . GLY D 1 23 ? -43.246 23.858 -43.404 1.00 43.14 23 GLY D CA 1
ATOM 5299 C C . GLY D 1 23 ? -43.050 24.696 -42.159 1.00 40.80 23 GLY D C 1
ATOM 5300 O O . GLY D 1 23 ? -44.022 25.071 -41.506 1.00 41.12 23 GLY D O 1
ATOM 5301 N N . THR D 1 24 ? -41.798 25.030 -41.862 1.00 38.43 24 THR D N 1
ATOM 5302 C CA . THR D 1 24 ? -41.442 25.744 -40.646 1.00 36.43 24 THR D CA 1
ATOM 5303 C C . THR D 1 24 ? -40.372 26.778 -40.920 1.00 34.09 24 THR D C 1
ATOM 5304 O O . THR D 1 24 ? -39.484 26.539 -41.730 1.00 33.81 24 THR D O 1
ATOM 5308 N N . LEU D 1 25 ? -40.460 27.915 -40.239 1.00 32.62 25 LEU D N 1
ATOM 5309 C CA . LEU D 1 25 ? -39.405 28.920 -40.280 1.00 30.94 25 LEU D CA 1
ATOM 5310 C C . LEU D 1 25 ? -38.559 28.791 -39.030 1.00 30.02 25 LEU D C 1
ATOM 5311 O O . LEU D 1 25 ? -39.076 28.880 -37.919 1.00 29.66 25 LEU D O 1
ATOM 5316 N N . ARG D 1 26 ? -37.260 28.590 -39.210 1.00 29.84 26 ARG D N 1
ATOM 5317 C CA . ARG D 1 26 ? -36.348 28.408 -38.067 1.00 29.54 26 ARG D CA 1
ATOM 5318 C C . ARG D 1 26 ? -35.657 29.722 -37.789 1.00 27.86 26 ARG D C 1
ATOM 5319 O O . ARG D 1 26 ? -34.836 30.189 -38.607 1.00 27.74 26 ARG D O 1
ATOM 5327 N N . VAL D 1 27 ? -35.946 30.299 -36.623 1.00 26.91 27 VAL D N 1
ATOM 5328 C CA . VAL D 1 27 ? -35.386 31.607 -36.230 1.00 25.51 27 VAL D CA 1
ATOM 5329 C C . VAL D 1 27 ? -34.349 31.496 -35.139 1.00 25.02 27 VAL D C 1
ATOM 5330 O O . VAL D 1 27 ? -34.670 31.163 -34.001 1.00 25.29 27 VAL D O 1
ATOM 5334 N N . GLY D 1 28 ? -33.101 31.760 -35.498 1.00 24.86 28 GLY D N 1
ATOM 5335 C CA . GLY D 1 28 ? -32.003 31.788 -34.529 1.00 24.62 28 GLY D CA 1
ATOM 5336 C C . GLY D 1 28 ? -32.153 32.991 -33.641 1.00 24.22 28 GLY D C 1
ATOM 5337 O O . GLY D 1 28 ? -32.167 34.132 -34.116 1.00 23.74 28 GLY D O 1
ATOM 5338 N N . THR D 1 29 ? -32.259 32.750 -32.341 1.00 24.80 29 THR D N 1
ATOM 5339 C CA . THR D 1 29 ? -32.403 33.851 -31.394 1.00 24.84 29 THR D CA 1
ATOM 5340 C C . THR D 1 29 ? -31.935 33.510 -29.988 1.00 24.65 29 THR D C 1
ATOM 5341 O O . THR D 1 29 ? -31.468 32.398 -29.715 1.00 25.46 29 THR D O 1
ATOM 5345 N N . ASP D 1 30 ? -32.051 34.514 -29.123 1.00 24.12 30 ASP D N 1
ATOM 5346 C CA . ASP D 1 30 ? -31.443 34.517 -27.789 1.00 24.30 30 ASP D CA 1
ATOM 5347 C C . ASP D 1 30 ? -32.483 34.280 -26.723 1.00 24.80 30 ASP D C 1
ATOM 5348 O O . ASP D 1 30 ? -33.534 34.899 -26.736 1.00 25.01 30 ASP D O 1
ATOM 5353 N N . ALA D 1 31 ? -32.194 33.369 -25.813 1.00 25.35 31 ALA D N 1
ATOM 5354 C CA . ALA D 1 31 ? -33.129 33.078 -24.726 1.00 26.39 31 ALA D CA 1
ATOM 5355 C C . ALA D 1 31 ? -33.156 34.158 -23.643 1.00 26.57 31 ALA D C 1
ATOM 5356 O O . ALA D 1 31 ? -33.986 34.085 -22.771 1.00 27.56 31 ALA D O 1
ATOM 5358 N N . ASP D 1 32 ? -32.244 35.136 -23.664 1.00 25.85 32 ASP D N 1
ATOM 5359 C CA . ASP D 1 32 ? -32.229 36.154 -22.601 1.00 26.26 32 ASP D CA 1
ATOM 5360 C C . ASP D 1 32 ? -31.714 37.542 -23.044 1.00 24.90 32 ASP D C 1
ATOM 5361 O O . ASP D 1 32 ? -30.591 37.904 -22.804 1.00 24.40 32 ASP D O 1
ATOM 5366 N N . TYR D 1 33 ? -32.584 38.303 -23.696 1.00 24.40 33 TYR D N 1
ATOM 5367 C CA . TYR D 1 33 ? -32.211 39.592 -24.249 1.00 23.64 33 TYR D CA 1
ATOM 5368 C C . TYR D 1 33 ? -33.447 40.439 -24.361 1.00 24.34 33 TYR D C 1
ATOM 5369 O O . TYR D 1 33 ? -33.883 40.805 -25.424 1.00 24.12 33 TYR D O 1
ATOM 5378 N N . LYS D 1 34 ? -33.992 40.775 -23.209 1.00 25.65 34 LYS D N 1
ATOM 5379 C CA . LYS D 1 34 ? -35.134 41.626 -23.139 1.00 26.83 34 LYS D CA 1
ATOM 5380 C C . LYS D 1 34 ? -34.774 43.032 -23.609 1.00 26.94 34 LYS D C 1
ATOM 5381 O O . LYS D 1 34 ? -33.696 43.522 -23.264 1.00 26.80 34 LYS D O 1
ATOM 5387 N N . PRO D 1 35 ? -35.688 43.698 -24.326 1.00 27.41 35 PRO D N 1
ATOM 5388 C CA . PRO D 1 35 ? -37.017 43.241 -24.658 1.00 28.23 35 PRO D CA 1
ATOM 5389 C C . PRO D 1 35 ? -37.111 42.581 -26.041 1.00 27.36 35 PRO D C 1
ATOM 5390 O O . PRO D 1 35 ? -38.193 42.480 -26.613 1.00 27.99 35 PRO D O 1
ATOM 5394 N N . PHE D 1 36 ? -35.988 42.148 -26.586 1.00 26.32 36 PHE D N 1
ATOM 5395 C CA . PHE D 1 36 ? -35.980 41.620 -27.938 1.00 25.82 36 PHE D CA 1
ATOM 5396 C C . PHE D 1 36 ? -36.438 40.169 -27.969 1.00 26.29 36 PHE D C 1
ATOM 5397 O O . PHE D 1 36 ? -37.297 39.824 -28.791 1.00 26.82 36 PHE D O 1
ATOM 5405 N N . SER D 1 37 ? -35.830 39.309 -27.150 1.00 26.63 37 SER D N 1
ATOM 5406 C CA . SER D 1 37 ? -36.272 37.913 -27.050 1.00 27.53 37 SER D CA 1
ATOM 5407 C C . SER D 1 37 ? -35.921 37.306 -25.712 1.00 29.17 37 SER D C 1
ATOM 5408 O O . SER D 1 37 ? -34.780 37.470 -25.240 1.00 30.17 37 SER D O 1
ATOM 5411 N N . PHE D 1 38 ? -36.894 36.621 -25.112 1.00 31.14 38 PHE D N 1
ATOM 5412 C CA . PHE D 1 38 ? -36.740 35.891 -23.838 1.00 32.92 38 PHE D CA 1
ATOM 5413 C C . PHE D 1 38 ? -37.551 34.608 -23.891 1.00 34.65 38 PHE D C 1
ATOM 5414 O O . PHE D 1 38 ? -38.673 34.702 -24.363 1.00 35.65 38 PHE D O 1
ATOM 5422 N N . LYS D 1 39 ? -37.007 33.456 -23.435 1.00 36.04 39 LYS D N 1
ATOM 5423 C CA . LYS D 1 39 ? -37.798 32.189 -23.264 1.00 38.75 39 LYS D CA 1
ATOM 5424 C C . LYS D 1 39 ? -38.033 31.856 -21.811 1.00 40.39 39 LYS D C 1
ATOM 5425 O O . LYS D 1 39 ? -37.110 31.884 -20.987 1.00 40.16 39 LYS D O 1
ATOM 5431 N N . ASP D 1 40 ? -39.270 31.473 -21.521 1.00 42.54 40 ASP D N 1
ATOM 5432 C CA . ASP D 1 40 ? -39.672 31.177 -20.158 1.00 44.64 40 ASP D CA 1
ATOM 5433 C C . ASP D 1 40 ? -39.423 29.710 -19.777 1.00 46.48 40 ASP D C 1
ATOM 5434 O O . ASP D 1 40 ? -38.904 28.906 -20.563 1.00 44.96 40 ASP D O 1
ATOM 5439 N N . LYS D 1 41 ? -39.778 29.398 -18.536 1.00 50.16 41 LYS D N 1
ATOM 5440 C CA . LYS D 1 41 ? -39.685 28.067 -17.954 1.00 53.21 41 LYS D CA 1
ATOM 5441 C C . LYS D 1 41 ? -40.251 26.930 -18.845 1.00 54.40 41 LYS D C 1
ATOM 5442 O O . LYS D 1 41 ? -39.731 25.797 -18.840 1.00 55.46 41 LYS D O 1
ATOM 5448 N N . ASN D 1 42 ? -41.305 27.229 -19.603 1.00 54.68 42 ASN D N 1
ATOM 5449 C CA . ASN D 1 42 ? -41.923 26.238 -20.509 1.00 55.51 42 ASN D CA 1
ATOM 5450 C C . ASN D 1 42 ? -41.380 26.301 -21.933 1.00 52.60 42 ASN D C 1
ATOM 5451 O O . ASN D 1 42 ? -42.035 25.810 -22.861 1.00 52.47 42 ASN D O 1
ATOM 5456 N N . GLY D 1 43 ? -40.193 26.903 -22.115 1.00 48.95 43 GLY D N 1
ATOM 5457 C CA . GLY D 1 43 ? -39.618 27.032 -23.443 1.00 45.55 43 GLY D CA 1
ATOM 5458 C C . GLY D 1 43 ? -40.484 27.840 -24.393 1.00 44.05 43 GLY D C 1
ATOM 5459 O O . GLY D 1 43 ? -40.373 27.686 -25.613 1.00 43.50 43 GLY D O 1
ATOM 5460 N N . GLN D 1 44 ? -41.309 28.732 -23.846 1.00 43.53 44 GLN D N 1
ATOM 5461 C CA . GLN D 1 44 ? -42.086 29.666 -24.657 1.00 42.42 44 GLN D CA 1
ATOM 5462 C C . GLN D 1 44 ? -41.375 31.024 -24.764 1.00 39.41 44 GLN D C 1
ATOM 5463 O O . GLN D 1 44 ? -40.688 31.474 -23.869 1.00 38.82 44 GLN D O 1
ATOM 5469 N N . TYR D 1 45 ? -41.598 31.694 -25.864 1.00 37.74 45 TYR D N 1
ATOM 5470 C CA . TYR D 1 45 ? -40.753 32.812 -26.249 1.00 35.39 45 TYR D CA 1
ATOM 5471 C C . TYR D 1 45 ? -41.552 34.091 -26.363 1.00 35.15 45 TYR D C 1
ATOM 5472 O O . TYR D 1 45 ? -42.725 34.062 -26.703 1.00 36.89 45 TYR D O 1
ATOM 5481 N N . THR D 1 46 ? -40.919 35.226 -26.088 1.00 33.29 46 THR D N 1
ATOM 5482 C CA . THR D 1 46 ? -41.642 36.487 -26.102 1.00 33.35 46 THR D CA 1
ATOM 5483 C C . THR D 1 46 ? -40.684 37.653 -26.304 1.00 30.96 46 THR D C 1
ATOM 5484 O O . THR D 1 46 ? -39.520 37.573 -25.954 1.00 29.52 46 THR D O 1
ATOM 5488 N N . GLY D 1 47 ? -41.175 38.730 -26.903 1.00 30.59 47 GLY D N 1
ATOM 5489 C CA . GLY D 1 47 ? -40.327 39.894 -27.235 1.00 28.90 47 GLY D CA 1
ATOM 5490 C C . GLY D 1 47 ? -40.634 40.475 -28.590 1.00 28.25 47 GLY D C 1
ATOM 5491 O O . GLY D 1 47 ? -41.421 39.913 -29.359 1.00 28.76 47 GLY D O 1
ATOM 5492 N N . PHE D 1 48 ? -39.995 41.598 -28.882 1.00 27.26 48 PHE D N 1
ATOM 5493 C CA . PHE D 1 48 ? -40.117 42.292 -30.171 1.00 26.96 48 PHE D CA 1
ATOM 5494 C C . PHE D 1 48 ? -39.661 41.389 -31.342 1.00 25.70 48 PHE D C 1
ATOM 5495 O O . PHE D 1 48 ? -40.383 41.229 -32.312 1.00 26.19 48 PHE D O 1
ATOM 5503 N N . ASP D 1 49 ? -38.476 40.787 -31.221 1.00 24.21 49 ASP D N 1
ATOM 5504 C CA . ASP D 1 49 ? -37.974 39.926 -32.266 1.00 23.41 49 ASP D CA 1
ATOM 5505 C C . ASP D 1 49 ? -38.859 38.706 -32.443 1.00 24.00 49 ASP D C 1
ATOM 5506 O O . ASP D 1 49 ? -38.983 38.165 -33.545 1.00 23.85 49 ASP D O 1
ATOM 5511 N N . ILE D 1 50 ? -39.490 38.290 -31.357 1.00 25.00 50 ILE D N 1
ATOM 5512 C CA . ILE D 1 50 ? -40.357 37.120 -31.389 1.00 26.09 50 ILE D CA 1
ATOM 5513 C C . ILE D 1 50 ? -41.623 37.456 -32.154 1.00 27.82 50 ILE D C 1
ATOM 5514 O O . ILE D 1 50 ? -42.025 36.723 -33.047 1.00 28.15 50 ILE D O 1
ATOM 5519 N N . ASP D 1 51 ? -42.260 38.549 -31.790 1.00 29.47 51 ASP D N 1
ATOM 5520 C CA . ASP D 1 51 ? -43.481 38.956 -32.474 1.00 31.68 51 ASP D CA 1
ATOM 5521 C C . ASP D 1 51 ? -43.222 39.192 -33.969 1.00 31.39 51 ASP D C 1
ATOM 5522 O O . ASP D 1 51 ? -44.014 38.754 -34.811 1.00 32.26 51 ASP D O 1
ATOM 5527 N N . LEU D 1 52 ? -42.086 39.818 -34.295 1.00 30.33 52 LEU D N 1
ATOM 5528 C CA . LEU D 1 52 ? -41.695 39.994 -35.693 1.00 30.13 52 LEU D CA 1
ATOM 5529 C C . LEU D 1 52 ? -41.502 38.645 -36.382 1.00 29.71 52 LEU D C 1
ATOM 5530 O O . LEU D 1 52 ? -42.082 38.389 -37.427 1.00 30.54 52 LEU D O 1
ATOM 5535 N N . ALA D 1 53 ? -40.726 37.765 -35.766 1.00 28.87 53 ALA D N 1
ATOM 5536 C CA . ALA D 1 53 ? -40.576 36.398 -36.263 1.00 28.80 53 ALA D CA 1
ATOM 5537 C C . ALA D 1 53 ? -41.915 35.729 -36.557 1.00 30.47 53 ALA D C 1
ATOM 5538 O O . ALA D 1 53 ? -42.103 35.128 -37.610 1.00 31.05 53 ALA D O 1
ATOM 5540 N N . LYS D 1 54 ? -42.856 35.859 -35.632 1.00 31.99 54 LYS D N 1
ATOM 5541 C CA . LYS D 1 54 ? -44.194 35.323 -35.836 1.00 34.19 54 LYS D CA 1
ATOM 5542 C C . LYS D 1 54 ? -44.851 35.913 -37.039 1.00 34.88 54 LYS D C 1
ATOM 5543 O O . LYS D 1 54 ? -45.467 35.186 -37.826 1.00 35.84 54 LYS D O 1
ATOM 5549 N N . ALA D 1 55 ? -44.742 37.231 -37.171 1.00 34.57 55 ALA D N 1
ATOM 5550 C CA . ALA D 1 55 ? -45.360 37.926 -38.281 1.00 35.78 55 ALA D CA 1
ATOM 5551 C C . ALA D 1 55 ? -44.777 37.440 -39.613 1.00 35.30 55 ALA D C 1
ATOM 5552 O O . ALA D 1 55 ? -45.545 37.168 -40.578 1.00 36.87 55 ALA D O 1
ATOM 5554 N N . LEU D 1 56 ? -43.453 37.294 -39.667 1.00 33.24 56 LEU D N 1
ATOM 5555 C CA . LEU D 1 56 ? -42.789 36.756 -40.863 1.00 32.98 56 LEU D CA 1
ATOM 5556 C C . LEU D 1 56 ? -43.235 35.325 -41.211 1.00 33.70 56 LEU D C 1
ATOM 5557 O O . LEU D 1 56 ? -43.595 35.020 -42.363 1.00 34.77 56 LEU D O 1
ATOM 5562 N N . ALA D 1 57 ? -43.240 34.453 -40.215 1.00 33.33 57 ALA D N 1
ATOM 5563 C CA . ALA D 1 57 ? -43.775 33.121 -40.411 1.00 34.43 57 ALA D CA 1
ATOM 5564 C C . ALA D 1 57 ? -45.212 33.154 -41.013 1.00 36.83 57 ALA D C 1
ATOM 5565 O O . ALA D 1 57 ? -45.465 32.471 -42.000 1.00 37.80 57 ALA D O 1
ATOM 5567 N N . LYS D 1 58 ? -46.138 33.908 -40.415 1.00 38.21 58 LYS D N 1
ATOM 5568 C CA . LYS D 1 58 ? -47.524 34.028 -40.980 1.00 41.34 58 LYS D CA 1
ATOM 5569 C C . LYS D 1 58 ? -47.450 34.401 -42.475 1.00 41.94 58 LYS D C 1
ATOM 5570 O O . LYS D 1 58 ? -47.986 33.693 -43.310 1.00 43.51 58 LYS D O 1
ATOM 5572 N N . GLU D 1 59 ? -46.716 35.464 -42.792 1.00 41.12 59 GLU D N 1
ATOM 5573 C CA . GLU D 1 59 ? -46.501 35.899 -44.161 1.00 41.58 59 GLU D CA 1
ATOM 5574 C C . GLU D 1 59 ? -46.077 34.736 -45.048 1.00 41.93 59 GLU D C 1
ATOM 5575 O O . GLU D 1 59 ? -46.574 34.572 -46.163 1.00 43.99 59 GLU D O 1
ATOM 5581 N N . LEU D 1 60 ? -45.161 33.924 -44.534 1.00 40.68 60 LEU D N 1
ATOM 5582 C CA . LEU D 1 60 ? -44.591 32.769 -45.250 1.00 40.60 60 LEU D CA 1
ATOM 5583 C C . LEU D 1 60 ? -45.526 31.579 -45.337 1.00 42.11 60 LEU D C 1
ATOM 5584 O O . LEU D 1 60 ? -45.221 30.616 -46.040 1.00 43.05 60 LEU D O 1
ATOM 5589 N N . GLY D 1 61 ? -46.651 31.629 -44.630 1.00 42.93 61 GLY D N 1
ATOM 5590 C CA . GLY D 1 61 ? -47.571 30.493 -44.546 1.00 44.75 61 GLY D CA 1
ATOM 5591 C C . GLY D 1 61 ? -47.010 29.293 -43.800 1.00 44.13 61 GLY D C 1
ATOM 5592 O O . GLY D 1 61 ? -47.319 28.149 -44.122 1.00 45.44 61 GLY D O 1
ATOM 5593 N N . VAL D 1 62 ? -46.187 29.542 -42.789 1.00 42.32 62 VAL D N 1
ATOM 5594 C CA . VAL D 1 62 ? -45.559 28.449 -42.065 1.00 41.83 62 VAL D CA 1
ATOM 5595 C C . VAL D 1 62 ? -45.547 28.668 -40.559 1.00 40.75 62 VAL D C 1
ATOM 5596 O O . VAL D 1 62 ? -45.801 29.767 -40.083 1.00 39.88 62 VAL D O 1
ATOM 5600 N N . LYS D 1 63 ? -45.247 27.585 -39.832 1.00 40.93 63 LYS D N 1
ATOM 5601 C CA . LYS D 1 63 ? -45.020 27.623 -38.390 1.00 40.14 63 LYS D CA 1
ATOM 5602 C C . LYS D 1 63 ? -43.644 28.190 -38.073 1.00 37.05 63 LYS D C 1
ATOM 5603 O O . LYS D 1 63 ? -42.744 28.216 -38.922 1.00 35.64 63 LYS D O 1
ATOM 5609 N N . VAL D 1 64 ? -43.515 28.684 -36.843 1.00 35.78 64 VAL D N 1
ATOM 5610 C CA . VAL D 1 64 ? -42.268 29.232 -36.352 1.00 33.18 64 VAL D CA 1
ATOM 5611 C C . VAL D 1 64 ? -41.622 28.304 -35.329 1.00 32.80 64 VAL D C 1
ATOM 5612 O O . VAL D 1 64 ? -42.280 27.779 -34.419 1.00 34.47 64 VAL D O 1
ATOM 5616 N N . GLU D 1 65 ? -40.324 28.078 -35.489 1.00 30.87 65 GLU D N 1
ATOM 5617 C CA . GLU D 1 65 ? -39.545 27.372 -34.483 1.00 30.33 65 GLU D CA 1
ATOM 5618 C C . GLU D 1 65 ? -38.352 28.243 -34.099 1.00 27.94 65 GLU D C 1
ATOM 5619 O O . GLU D 1 65 ? -37.633 28.734 -34.961 1.00 26.84 65 GLU D O 1
ATOM 5625 N N . PHE D 1 66 ? -38.149 28.438 -32.803 1.00 27.22 66 PHE D N 1
ATOM 5626 C CA . PHE D 1 66 ? -37.041 29.267 -32.329 1.00 25.35 66 PHE D CA 1
ATOM 5627 C C . PHE D 1 66 ? -35.897 28.383 -31.895 1.00 25.39 66 PHE D C 1
ATOM 5628 O O . PHE D 1 66 ? -36.089 27.364 -31.225 1.00 26.69 66 PHE D O 1
ATOM 5636 N N . VAL D 1 67 ? -34.703 28.769 -32.317 1.00 24.27 67 VAL D N 1
ATOM 5637 C CA . VAL D 1 67 ? -33.501 27.985 -32.037 1.00 24.54 67 VAL D CA 1
ATOM 5638 C C . VAL D 1 67 ? -32.655 28.786 -31.080 1.00 23.70 67 VAL D C 1
ATOM 5639 O O . VAL D 1 67 ? -31.931 29.687 -31.489 1.00 22.68 67 VAL D O 1
ATOM 5643 N N . PRO D 1 68 ? -32.801 28.505 -29.771 1.00 24.28 68 PRO D N 1
ATOM 5644 C CA . PRO D 1 68 ? -31.941 29.231 -28.828 1.00 23.72 68 PRO D CA 1
ATOM 5645 C C . PRO D 1 68 ? -30.486 29.074 -29.217 1.00 23.75 68 PRO D C 1
ATOM 5646 O O . PRO D 1 68 ? -30.039 27.966 -29.532 1.00 24.70 68 PRO D O 1
ATOM 5650 N N . THR D 1 69 ? -29.769 30.184 -29.210 1.00 23.04 69 THR D N 1
ATOM 5651 C CA . THR D 1 69 ? -28.392 30.202 -29.638 1.00 23.44 69 THR D CA 1
ATOM 5652 C C . THR D 1 69 ? -27.632 31.235 -28.859 1.00 23.25 69 THR D C 1
ATOM 5653 O O . THR D 1 69 ? -28.121 32.323 -28.612 1.00 22.61 69 THR D O 1
ATOM 5657 N N . THR D 1 70 ? -26.423 30.875 -28.458 1.00 24.37 70 THR D N 1
ATOM 5658 C CA . THR D 1 70 ? -25.588 31.773 -27.700 1.00 24.44 70 THR D CA 1
ATOM 5659 C C . THR D 1 70 ? -25.112 32.872 -28.653 1.00 24.05 70 THR D C 1
ATOM 5660 O O . THR D 1 70 ? -24.696 32.596 -29.792 1.00 24.57 70 THR D O 1
ATOM 5664 N N . TRP D 1 71 ? -25.188 34.114 -28.203 1.00 23.50 71 TRP D N 1
ATOM 5665 C CA . TRP D 1 71 ? -24.819 35.249 -29.044 1.00 23.40 71 TRP D CA 1
ATOM 5666 C C . TRP D 1 71 ? -23.476 35.103 -29.795 1.00 24.98 71 TRP D C 1
ATOM 5667 O O . TRP D 1 71 ? -23.375 35.366 -31.002 1.00 25.18 71 TRP D O 1
ATOM 5678 N N . ASP D 1 72 ? -22.433 34.720 -29.083 1.00 26.54 72 ASP D N 1
ATOM 5679 C CA . ASP D 1 72 ? -21.096 34.763 -29.671 1.00 28.51 72 ASP D CA 1
ATOM 5680 C C . ASP D 1 72 ? -20.953 33.874 -30.918 1.00 29.11 72 ASP D C 1
ATOM 5681 O O . ASP D 1 72 ? -20.282 34.265 -31.871 1.00 30.47 72 ASP D O 1
ATOM 5686 N N . GLY D 1 73 ? -21.591 32.707 -30.916 1.00 28.60 73 GLY D N 1
ATOM 5687 C CA . GLY D 1 73 ? -21.577 31.797 -32.068 1.00 29.15 73 GLY D CA 1
ATOM 5688 C C . GLY D 1 73 ? -22.824 31.871 -32.962 1.00 27.73 73 GLY D C 1
ATOM 5689 O O . GLY D 1 73 ? -23.097 30.951 -33.737 1.00 28.38 73 GLY D O 1
ATOM 5690 N N . ILE D 1 74 ? -23.568 32.963 -32.882 1.00 25.93 74 ILE D N 1
ATOM 5691 C CA . ILE D 1 74 ? -24.821 33.033 -33.620 1.00 24.83 74 ILE D CA 1
ATOM 5692 C C . ILE D 1 74 ? -24.627 33.139 -35.137 1.00 25.23 74 ILE D C 1
ATOM 5693 O O . ILE D 1 74 ? -25.407 32.569 -35.895 1.00 25.12 74 ILE D O 1
ATOM 5698 N N . ILE D 1 75 ? -23.587 33.850 -35.582 1.00 25.77 75 ILE D N 1
ATOM 5699 C CA . ILE D 1 75 ? -23.300 33.915 -37.011 1.00 26.59 75 ILE D CA 1
ATOM 5700 C C . ILE D 1 75 ? -22.780 32.579 -37.541 1.00 27.99 75 ILE D C 1
ATOM 5701 O O . ILE D 1 75 ? -23.192 32.143 -38.612 1.00 28.48 75 ILE D O 1
ATOM 5706 N N . PRO D 1 76 ? -21.867 31.930 -36.809 1.00 28.90 76 PRO D N 1
ATOM 5707 C CA . PRO D 1 76 ? -21.442 30.607 -37.288 1.00 30.59 76 PRO D CA 1
ATOM 5708 C C . PRO D 1 76 ? -22.595 29.600 -37.340 1.00 29.92 76 PRO D C 1
ATOM 5709 O O . PRO D 1 76 ? -22.637 28.740 -38.245 1.00 31.20 76 PRO D O 1
ATOM 5713 N N . ALA D 1 77 ? -23.507 29.694 -36.386 1.00 28.23 77 ALA D N 1
ATOM 5714 C CA . ALA D 1 77 ? -24.652 28.802 -36.393 1.00 27.94 77 ALA D CA 1
ATOM 5715 C C . ALA D 1 77 ? -25.491 29.046 -37.656 1.00 27.73 77 ALA D C 1
ATOM 5716 O O . ALA D 1 77 ? -26.009 28.109 -38.252 1.00 28.54 77 ALA D O 1
ATOM 5718 N N . LEU D 1 78 ? -25.630 30.314 -38.038 1.00 26.92 78 LEU D N 1
ATOM 5719 C CA . LEU D 1 78 ? -26.421 30.683 -39.200 1.00 26.80 78 LEU D CA 1
ATOM 5720 C C . LEU D 1 78 ? -25.740 30.142 -40.440 1.00 28.78 78 LEU D C 1
ATOM 5721 O O . LEU D 1 78 ? -26.378 29.489 -41.261 1.00 29.41 78 LEU D O 1
ATOM 5726 N N . GLN D 1 79 ? -24.444 30.416 -40.563 1.00 30.01 79 GLN D N 1
ATOM 5727 C CA . GLN D 1 79 ? -23.678 30.018 -41.747 1.00 32.33 79 GLN D CA 1
ATOM 5728 C C . GLN D 1 79 ? -23.625 28.512 -41.978 1.00 33.64 79 GLN D C 1
ATOM 5729 O O . GLN D 1 79 ? -23.440 28.088 -43.100 1.00 35.27 79 GLN D O 1
ATOM 5735 N N . THR D 1 80 ? -23.768 27.721 -40.916 1.00 33.10 80 THR D N 1
ATOM 5736 C CA . THR D 1 80 ? -23.725 26.259 -41.027 1.00 34.67 80 THR D CA 1
ATOM 5737 C C . THR D 1 80 ? -25.124 25.683 -41.021 1.00 33.78 80 THR D C 1
ATOM 5738 O O . THR D 1 80 ? -25.311 24.511 -40.768 1.00 34.94 80 THR D O 1
ATOM 5742 N N . GLY D 1 81 ? -26.124 26.511 -41.256 1.00 32.05 81 GLY D N 1
ATOM 5743 C CA . GLY D 1 81 ? -27.483 26.015 -41.406 1.00 31.56 81 GLY D CA 1
ATOM 5744 C C . GLY D 1 81 ? -28.206 25.498 -40.175 1.00 30.67 81 GLY D C 1
ATOM 5745 O O . GLY D 1 81 ? -29.089 24.682 -40.290 1.00 31.24 81 GLY D O 1
ATOM 5746 N N . LYS D 1 82 ? -27.887 26.008 -39.001 1.00 29.55 82 LYS D N 1
ATOM 5747 C CA . LYS D 1 82 ? -28.645 25.642 -37.800 1.00 28.90 82 LYS D CA 1
ATOM 5748 C C . LYS D 1 82 ? -30.018 26.306 -37.739 1.00 27.26 82 LYS D C 1
ATOM 5749 O O . LYS D 1 82 ? -30.910 25.819 -37.034 1.00 27.35 82 LYS D O 1
ATOM 5755 N N . PHE D 1 83 ? -30.187 27.392 -38.480 1.00 26.02 83 PHE D N 1
ATOM 5756 C CA . PHE D 1 83 ? -31.485 27.998 -38.644 1.00 24.95 83 PHE D CA 1
ATOM 5757 C C . PHE D 1 83 ? -31.456 28.863 -39.897 1.00 24.69 83 PHE D C 1
ATOM 5758 O O . PHE D 1 83 ? -30.406 29.034 -40.505 1.00 25.22 83 PHE D O 1
ATOM 5766 N N . ASP D 1 84 ? -32.590 29.440 -40.270 1.00 24.15 84 ASP D N 1
ATOM 5767 C CA . ASP D 1 84 ? -32.674 30.229 -41.511 1.00 24.33 84 ASP D CA 1
ATOM 5768 C C . ASP D 1 84 ? -32.367 31.708 -41.383 1.00 23.34 84 ASP D C 1
ATOM 5769 O O . ASP D 1 84 ? -31.981 32.321 -42.339 1.00 23.86 84 ASP D O 1
ATOM 5774 N N . ILE D 1 85 ? -32.604 32.283 -40.214 1.00 22.19 85 ILE D N 1
ATOM 5775 C CA . ILE D 1 85 ? -32.567 33.736 -40.066 1.00 21.55 85 ILE D CA 1
ATOM 5776 C C . ILE D 1 85 ? -32.292 34.154 -38.620 1.00 20.61 85 ILE D C 1
ATOM 5777 O O . ILE D 1 85 ? -32.815 33.539 -37.692 1.00 20.33 85 ILE D O 1
ATOM 5782 N N . VAL D 1 86 ? -31.478 35.191 -38.456 1.00 20.41 86 VAL D N 1
ATOM 5783 C CA . VAL D 1 86 ? -31.169 35.730 -37.132 1.00 19.79 86 VAL D CA 1
ATOM 5784 C C . VAL D 1 86 ? -32.117 36.880 -36.805 1.00 19.63 86 VAL D C 1
ATOM 5785 O O . VAL D 1 86 ? -32.176 37.849 -37.538 1.00 20.06 86 VAL D O 1
ATOM 5789 N N . MET D 1 87 ? -32.886 36.741 -35.737 1.00 19.47 87 MET D N 1
ATOM 5790 C CA . MET D 1 87 ? -33.708 37.817 -35.275 1.00 19.74 87 MET D CA 1
ATOM 5791 C C . MET D 1 87 ? -33.404 37.923 -33.805 1.00 19.50 87 MET D C 1
ATOM 5792 O O . MET D 1 87 ? -34.057 37.277 -32.967 1.00 19.58 87 MET D O 1
ATOM 5797 N N . SER D 1 88 ? -32.422 38.767 -33.495 1.00 19.53 88 SER D N 1
ATOM 5798 C CA . SER D 1 88 ? -31.856 38.790 -32.167 1.00 19.39 88 SER D CA 1
ATOM 5799 C C . SER D 1 88 ? -31.180 40.101 -31.840 1.00 19.76 88 SER D C 1
ATOM 5800 O O . SER D 1 88 ? -30.089 40.115 -31.273 1.00 19.87 88 SER D O 1
ATOM 5803 N N . GLY D 1 89 ? -31.845 41.207 -32.160 1.00 20.33 89 GLY D N 1
ATOM 5804 C CA . GLY D 1 89 ? -31.332 42.532 -31.842 1.00 21.05 89 GLY D CA 1
ATOM 5805 C C . GLY D 1 89 ? -29.987 42.821 -32.452 1.00 21.52 89 GLY D C 1
ATOM 5806 O O . GLY D 1 89 ? -29.150 43.470 -31.846 1.00 22.02 89 GLY D O 1
ATOM 5807 N N . MET D 1 90 ? -29.777 42.345 -33.670 1.00 21.85 90 MET D N 1
ATOM 5808 C CA . MET D 1 90 ? -28.451 42.421 -34.293 1.00 22.73 90 MET D CA 1
ATOM 5809 C C . MET D 1 90 ? -28.186 43.724 -35.051 1.00 24.23 90 MET D C 1
ATOM 5810 O O . MET D 1 90 ? -28.857 44.050 -36.017 1.00 24.72 90 MET D O 1
ATOM 5815 N N . THR D 1 91 ? -27.175 44.445 -34.607 1.00 25.39 91 THR D N 1
ATOM 5816 C CA . THR D 1 91 ? -26.711 45.636 -35.286 1.00 27.26 91 THR D CA 1
ATOM 5817 C C . THR D 1 91 ? -26.062 45.271 -36.606 1.00 28.56 91 THR D C 1
ATOM 5818 O O . THR D 1 91 ? -25.330 44.292 -36.681 1.00 28.24 91 THR D O 1
ATOM 5822 N N . ILE D 1 92 ? -26.344 46.062 -37.649 1.00 30.44 92 ILE D N 1
ATOM 5823 C CA . ILE D 1 92 ? -25.702 45.907 -38.958 1.00 32.31 92 ILE D CA 1
ATOM 5824 C C . ILE D 1 92 ? -24.356 46.584 -38.893 1.00 35.05 92 ILE D C 1
ATOM 5825 O O . ILE D 1 92 ? -24.272 47.768 -38.630 1.00 36.23 92 ILE D O 1
ATOM 5830 N N . THR D 1 93 ? -23.292 45.828 -39.121 1.00 37.00 93 THR D N 1
ATOM 5831 C CA . THR D 1 93 ? -21.939 46.406 -39.163 1.00 40.54 93 THR D CA 1
ATOM 5832 C C . THR D 1 93 ? -21.191 45.979 -40.428 1.00 43.70 93 THR D C 1
ATOM 5833 O O . THR D 1 93 ? -21.520 44.956 -41.029 1.00 43.08 93 THR D O 1
ATOM 5837 N N . PRO D 1 94 ? -20.187 46.774 -40.839 1.00 48.29 94 PRO D N 1
ATOM 5838 C CA . PRO D 1 94 ? -19.390 46.404 -42.020 1.00 51.64 94 PRO D CA 1
ATOM 5839 C C . PRO D 1 94 ? -18.763 45.018 -41.882 1.00 52.41 94 PRO D C 1
ATOM 5840 O O . PRO D 1 94 ? -18.904 44.181 -42.757 1.00 51.69 94 PRO D O 1
ATOM 5844 N N . GLU D 1 95 ? -18.114 44.785 -40.748 1.00 54.57 95 GLU D N 1
ATOM 5845 C CA . GLU D 1 95 ? -17.445 43.516 -40.508 1.00 56.92 95 GLU D CA 1
ATOM 5846 C C . GLU D 1 95 ? -18.421 42.335 -40.652 1.00 52.90 95 GLU D C 1
ATOM 5847 O O . GLU D 1 95 ? -18.076 41.329 -41.252 1.00 53.64 95 GLU D O 1
ATOM 5853 N N . ARG D 1 96 ? -19.627 42.473 -40.104 1.00 49.09 96 ARG D N 1
ATOM 5854 C CA . ARG D 1 96 ? -20.650 41.427 -40.182 1.00 46.05 96 ARG D CA 1
ATOM 5855 C C . ARG D 1 96 ? -21.260 41.274 -41.580 1.00 46.41 96 ARG D C 1
ATOM 5856 O O . ARG D 1 96 ? -21.587 40.160 -41.994 1.00 45.08 96 ARG D O 1
ATOM 5864 N N . LYS D 1 97 ? -21.425 42.396 -42.291 1.00 47.82 97 LYS D N 1
ATOM 5865 C CA . LYS D 1 97 ? -21.882 42.400 -43.710 1.00 48.71 97 LYS D CA 1
ATOM 5866 C C . LYS D 1 97 ? -21.014 41.509 -44.623 1.00 49.49 97 LYS D C 1
ATOM 5867 O O . LYS D 1 97 ? -21.509 40.933 -45.596 1.00 48.81 97 LYS D O 1
ATOM 5873 N N . LYS D 1 98 ? -19.728 41.398 -44.288 1.00 50.36 98 LYS D N 1
ATOM 5874 C CA . LYS D 1 98 ? -18.820 40.530 -45.021 1.00 52.32 98 LYS D CA 1
ATOM 5875 C C . LYS D 1 98 ? -19.135 39.055 -44.836 1.00 50.10 98 LYS D C 1
ATOM 5876 O O . LYS D 1 98 ? -18.695 38.233 -45.631 1.00 51.64 98 LYS D O 1
ATOM 5882 N N . LYS D 1 99 ? -19.844 38.705 -43.766 1.00 46.66 99 LYS D N 1
ATOM 5883 C CA . LYS D 1 99 ? -20.126 37.297 -43.462 1.00 45.03 99 LYS D CA 1
ATOM 5884 C C . LYS D 1 99 ? -21.561 36.888 -43.798 1.00 42.53 99 LYS D C 1
ATOM 5885 O O . LYS D 1 99 ? -21.824 35.743 -44.188 1.00 42.75 99 LYS D O 1
ATOM 5891 N N . VAL D 1 100 ? -22.485 37.823 -43.661 1.00 40.49 100 VAL D N 1
ATOM 5892 C CA . VAL D 1 100 ? -23.892 37.535 -43.890 1.00 38.51 100 VAL D CA 1
ATOM 5893 C C . VAL D 1 100 ? -24.551 38.719 -44.565 1.00 38.53 100 VAL D C 1
ATOM 5894 O O . VAL D 1 100 ? -23.965 39.801 -44.640 1.00 39.92 100 VAL D O 1
ATOM 5898 N N . ASP D 1 101 ? -25.767 38.509 -45.057 1.00 37.30 101 ASP D N 1
ATOM 5899 C CA . ASP D 1 101 ? -26.579 39.592 -45.630 1.00 37.29 101 ASP D CA 1
ATOM 5900 C C . ASP D 1 101 ? -27.612 40.065 -44.599 1.00 34.61 101 ASP D C 1
ATOM 5901 O O . ASP D 1 101 ? -28.184 39.263 -43.865 1.00 32.96 101 ASP D O 1
ATOM 5906 N N . PHE D 1 102 ? -27.843 41.363 -44.555 1.00 34.39 102 PHE D N 1
ATOM 5907 C CA . PHE D 1 102 ? -28.827 41.929 -43.669 1.00 32.82 102 PHE D CA 1
ATOM 5908 C C . PHE D 1 102 ? -30.041 42.446 -44.406 1.00 33.13 102 PHE D C 1
ATOM 5909 O O . PHE D 1 102 ? -29.931 43.015 -45.477 1.00 34.65 102 PHE D O 1
ATOM 5917 N N . SER D 1 103 ? -31.194 42.291 -43.766 1.00 31.69 103 SER D N 1
ATOM 5918 C CA . SER D 1 103 ? -32.394 42.960 -44.186 1.00 32.17 103 SER D CA 1
ATOM 5919 C C . SER D 1 103 ? -32.210 44.479 -44.096 1.00 33.20 103 SER D C 1
ATOM 5920 O O . SER D 1 103 ? -31.196 44.984 -43.625 1.00 33.14 103 SER D O 1
ATOM 5923 N N . ASP D 1 104 ? -33.231 45.199 -44.542 1.00 34.29 104 ASP D N 1
ATOM 5924 C CA . ASP D 1 104 ? -33.326 46.634 -44.280 1.00 35.55 104 ASP D CA 1
ATOM 5925 C C . ASP D 1 104 ? -33.472 46.840 -42.779 1.00 34.37 104 ASP D C 1
ATOM 5926 O O . ASP D 1 104 ? -33.948 45.934 -42.091 1.00 32.73 104 ASP D O 1
ATOM 5931 N N . PRO D 1 105 ? -33.060 48.016 -42.265 1.00 35.51 105 PRO D N 1
ATOM 5932 C CA . PRO D 1 105 ? -33.133 48.289 -40.846 1.00 34.84 105 PRO D CA 1
ATOM 5933 C C . PRO D 1 105 ? -34.522 48.051 -40.283 1.00 34.69 105 PRO D C 1
ATOM 5934 O O . PRO D 1 105 ? -35.482 48.514 -40.870 1.00 35.83 105 PRO D O 1
ATOM 5938 N N . TYR D 1 106 ? -34.632 47.332 -39.160 1.00 33.76 106 TYR D N 1
ATOM 5939 C CA . TYR D 1 106 ? -35.934 47.160 -38.505 1.00 34.30 106 TYR D CA 1
ATOM 5940 C C . TYR D 1 106 ? -36.084 47.907 -37.182 1.00 35.80 106 TYR D C 1
ATOM 5941 O O . TYR D 1 106 ? -37.123 47.805 -36.515 1.00 35.98 106 TYR D O 1
ATOM 5950 N N . MET D 1 107 ? -35.076 48.706 -36.853 1.00 37.95 107 MET D N 1
ATOM 5951 C CA . MET D 1 107 ? -34.930 49.300 -35.534 1.00 39.64 107 MET D CA 1
ATOM 5952 C C . MET D 1 107 ? -33.626 50.103 -35.526 1.00 40.21 107 MET D C 1
ATOM 5953 O O . MET D 1 107 ? -32.758 49.923 -36.388 1.00 39.84 107 MET D O 1
ATOM 5958 N N . THR D 1 108 ? -33.511 51.025 -34.579 1.00 41.32 108 THR D N 1
ATOM 5959 C CA . THR D 1 108 ? -32.244 51.718 -34.334 1.00 41.48 108 THR D CA 1
ATOM 5960 C C . THR D 1 108 ? -31.908 51.740 -32.869 1.00 40.16 108 THR D C 1
ATOM 5961 O O . THR D 1 108 ? -32.799 51.830 -32.014 1.00 41.05 108 THR D O 1
ATOM 5965 N N . ALA D 1 109 ? -30.617 51.694 -32.595 1.00 38.85 109 ALA D N 1
ATOM 5966 C CA . ALA D 1 109 ? -30.147 51.702 -31.238 1.00 38.23 109 ALA D CA 1
ATOM 5967 C C . ALA D 1 109 ? -28.865 52.477 -31.123 1.00 39.02 109 ALA D C 1
ATOM 5968 O O . ALA D 1 109 ? -27.960 52.284 -31.909 1.00 38.54 109 ALA D O 1
ATOM 5970 N N . GLY D 1 110 ? -28.794 53.316 -30.102 1.00 40.01 110 GLY D N 1
ATOM 5971 C CA . GLY D 1 110 ? -27.559 53.977 -29.721 1.00 41.66 110 GLY D CA 1
ATOM 5972 C C . GLY D 1 110 ? -26.926 53.191 -28.581 1.00 40.59 110 GLY D C 1
ATOM 5973 O O . GLY D 1 110 ? -27.548 52.262 -28.055 1.00 38.99 110 GLY D O 1
ATOM 5974 N N . GLN D 1 111 ? -25.691 53.544 -28.218 1.00 41.79 111 GLN D N 1
ATOM 5975 C CA . GLN D 1 111 ? -24.997 52.956 -27.072 1.00 41.33 111 GLN D CA 1
ATOM 5976 C C . GLN D 1 111 ? -25.258 53.816 -25.860 1.00 42.71 111 GLN D C 1
ATOM 5977 O O . GLN D 1 111 ? -25.105 55.027 -25.926 1.00 45.47 111 GLN D O 1
ATOM 5983 N N . THR D 1 112 ? -25.674 53.196 -24.767 1.00 41.53 112 THR D N 1
ATOM 5984 C CA . THR D 1 112 ? -26.016 53.917 -23.565 1.00 42.98 112 THR D CA 1
ATOM 5985 C C . THR D 1 112 ? -25.225 53.381 -22.385 1.00 42.84 112 THR D C 1
ATOM 5986 O O . THR D 1 112 ? -24.928 52.203 -22.321 1.00 40.92 112 THR D O 1
ATOM 5990 N N . ILE D 1 113 ? -24.861 54.284 -21.479 1.00 45.11 113 ILE D N 1
ATOM 5991 C CA . ILE D 1 113 ? -24.148 53.949 -20.271 1.00 45.50 113 ILE D CA 1
ATOM 5992 C C . ILE D 1 113 ? -25.133 53.920 -19.129 1.00 46.08 113 ILE D C 1
ATOM 5993 O O . ILE D 1 113 ? -25.937 54.828 -18.965 1.00 47.13 113 ILE D O 1
ATOM 5998 N N . LEU D 1 114 ? -25.001 52.902 -18.293 1.00 45.93 114 LEU D N 1
ATOM 5999 C CA . LEU D 1 114 ? -25.831 52.743 -17.125 1.00 47.21 114 LEU D CA 1
ATOM 6000 C C . LEU D 1 114 ? -24.930 52.806 -15.898 1.00 48.46 114 LEU D C 1
ATOM 6001 O O . LEU D 1 114 ? -23.877 52.188 -15.891 1.00 47.28 114 LEU D O 1
ATOM 6006 N N . VAL D 1 115 ? -25.339 53.572 -14.881 1.00 50.84 115 VAL D N 1
ATOM 6007 C CA . VAL D 1 115 ? -24.604 53.664 -13.601 1.00 52.64 115 VAL D CA 1
ATOM 6008 C C . VAL D 1 115 ? -25.537 53.658 -12.381 1.00 54.45 115 VAL D C 1
ATOM 6009 O O . VAL D 1 115 ? -26.756 53.781 -12.521 1.00 55.07 115 VAL D O 1
ATOM 6013 N N . LYS D 1 116 ? -24.973 53.510 -11.187 1.00 56.43 116 LYS D N 1
ATOM 6014 C CA . LYS D 1 116 ? -25.770 53.588 -9.965 1.00 59.13 116 LYS D CA 1
ATOM 6015 C C . LYS D 1 116 ? -26.255 55.026 -9.801 1.00 62.46 116 LYS D C 1
ATOM 6016 O O . LYS D 1 116 ? -25.520 55.953 -10.129 1.00 63.28 116 LYS D O 1
ATOM 6018 N N . LYS D 1 117 ? -27.504 55.205 -9.354 1.00 65.56 117 LYS D N 1
ATOM 6019 C CA . LYS D 1 117 ? -28.072 56.559 -9.106 1.00 70.53 117 LYS D CA 1
ATOM 6020 C C . LYS D 1 117 ? -27.151 57.442 -8.275 1.00 75.04 117 LYS D C 1
ATOM 6021 O O . LYS D 1 117 ? -26.930 58.591 -8.624 1.00 76.75 117 LYS D O 1
ATOM 6023 N N . ASP D 1 118 ? -26.595 56.887 -7.203 1.00 78.91 118 ASP D N 1
ATOM 6024 C CA . ASP D 1 118 ? -25.600 57.590 -6.383 1.00 85.14 118 ASP D CA 1
ATOM 6025 C C . ASP D 1 118 ? -24.454 58.158 -7.247 1.00 87.75 118 ASP D C 1
ATOM 6026 O O . ASP D 1 118 ? -24.205 59.369 -7.229 1.00 91.17 118 ASP D O 1
ATOM 6028 N N . ASN D 1 119 ? -23.789 57.287 -8.017 1.00 96.10 119 ASN D N 1
ATOM 6029 C CA . ASN D 1 119 ? -22.599 57.667 -8.813 1.00 92.73 119 ASN D CA 1
ATOM 6030 C C . ASN D 1 119 ? -22.922 58.380 -10.147 1.00 92.36 119 ASN D C 1
ATOM 6031 O O . ASN D 1 119 ? -22.045 58.501 -11.009 1.00 87.83 119 ASN D O 1
ATOM 6033 N N . ALA D 1 120 ? -24.164 58.854 -10.304 1.00 97.12 120 ALA D N 1
ATOM 6034 C CA . ALA D 1 120 ? -24.576 59.624 -11.487 1.00 98.43 120 ALA D CA 1
ATOM 6035 C C . ALA D 1 120 ? -23.939 61.019 -11.532 1.00 101.34 120 ALA D C 1
ATOM 6036 O O . ALA D 1 120 ? -23.826 61.622 -12.603 1.00 102.34 120 ALA D O 1
ATOM 6038 N N . ASP D 1 121 ? -23.526 61.528 -10.370 1.00 105.49 121 ASP D N 1
ATOM 6039 C CA . ASP D 1 121 ? -22.712 62.737 -10.298 1.00 103.43 121 ASP D CA 1
ATOM 6040 C C . ASP D 1 121 ? -21.335 62.367 -10.854 1.00 98.10 121 ASP D C 1
ATOM 6041 O O . ASP D 1 121 ? -20.853 61.256 -10.625 1.00 95.24 121 ASP D O 1
ATOM 6043 N N . LYS D 1 122 ? -20.718 63.262 -11.613 1.00 95.38 122 LYS D N 1
ATOM 6044 C CA . LYS D 1 122 ? -19.341 63.048 -12.058 1.00 92.97 122 LYS D CA 1
ATOM 6045 C C . LYS D 1 122 ? -19.117 61.981 -13.141 1.00 89.50 122 LYS D C 1
ATOM 6046 O O . LYS D 1 122 ? -17.966 61.621 -13.400 1.00 85.93 122 LYS D O 1
ATOM 6048 N N . ILE D 1 123 ? -20.187 61.455 -13.742 1.00 89.06 123 ILE D N 1
ATOM 6049 C CA . ILE D 1 123 ? -20.072 60.791 -15.055 1.00 88.09 123 ILE D CA 1
ATOM 6050 C C . ILE D 1 123 ? -20.880 61.555 -16.101 1.00 86.98 123 ILE D C 1
ATOM 6051 O O . ILE D 1 123 ? -22.068 61.277 -16.316 1.00 89.45 123 ILE D O 1
ATOM 6056 N N . LYS D 1 124 ? -20.226 62.523 -16.742 1.00 82.79 124 LYS D N 1
ATOM 6057 C CA . LYS D 1 124 ? -20.854 63.341 -17.773 1.00 81.82 124 LYS D CA 1
ATOM 6058 C C . LYS D 1 124 ? -21.027 62.575 -19.089 1.00 80.49 124 LYS D C 1
ATOM 6059 O O . LYS D 1 124 ? -22.102 62.623 -19.692 1.00 81.25 124 LYS D O 1
ATOM 6061 N N . SER D 1 125 ? -19.983 61.863 -19.514 1.00 76.96 125 SER D N 1
ATOM 6062 C CA . SER D 1 125 ? -19.954 61.231 -20.836 1.00 76.67 125 SER D CA 1
ATOM 6063 C C . SER D 1 125 ? -19.048 59.990 -20.895 1.00 77.88 125 SER D C 1
ATOM 6064 O O . SER D 1 125 ? -18.512 59.542 -19.880 1.00 77.33 125 SER D O 1
ATOM 6067 N N . PHE D 1 126 ? -18.903 59.430 -22.096 1.00 80.73 126 PHE D N 1
ATOM 6068 C CA . PHE D 1 126 ? -17.979 58.322 -22.348 1.00 80.37 126 PHE D CA 1
ATOM 6069 C C . PHE D 1 126 ? -16.578 58.641 -21.883 1.00 80.66 126 PHE D C 1
ATOM 6070 O O . PHE D 1 126 ? -15.947 57.835 -21.219 1.00 80.31 126 PHE D O 1
ATOM 6078 N N . GLU D 1 127 ? -16.097 59.824 -22.249 1.00 81.91 127 GLU D N 1
ATOM 6079 C CA . GLU D 1 127 ? -14.761 60.269 -21.860 1.00 81.22 127 GLU D CA 1
ATOM 6080 C C . GLU D 1 127 ? -14.515 60.144 -20.354 1.00 79.31 127 GLU D C 1
ATOM 6081 O O . GLU D 1 127 ? -13.424 59.761 -19.940 1.00 79.27 127 GLU D O 1
ATOM 6087 N N . ASP D 1 128 ? -15.530 60.429 -19.541 1.00 78.75 128 ASP D N 1
ATOM 6088 C CA . ASP D 1 128 ? -15.400 60.319 -18.081 1.00 79.94 128 ASP D CA 1
ATOM 6089 C C . ASP D 1 128 ? -15.170 58.880 -17.554 1.00 80.95 128 ASP D C 1
ATOM 6090 O O . ASP D 1 128 ? -14.715 58.690 -16.416 1.00 84.56 128 ASP D O 1
ATOM 6095 N N . LEU D 1 129 ? -15.459 57.880 -18.385 1.00 78.13 129 LEU D N 1
ATOM 6096 C CA . LEU D 1 129 ? -15.207 56.477 -18.047 1.00 75.27 129 LEU D CA 1
ATOM 6097 C C . LEU D 1 129 ? -13.838 55.975 -18.512 1.00 75.18 129 LEU D C 1
ATOM 6098 O O . LEU D 1 129 ? -13.426 54.867 -18.147 1.00 75.17 129 LEU D O 1
ATOM 6103 N N . ASN D 1 130 ? -13.142 56.770 -19.319 1.00 75.49 130 ASN D N 1
ATOM 6104 C CA . ASN D 1 130 ? -11.846 56.374 -19.867 1.00 78.32 130 ASN D CA 1
ATOM 6105 C C . ASN D 1 130 ? -10.688 56.723 -18.917 1.00 79.25 130 ASN D C 1
ATOM 6106 O O . ASN D 1 130 ? -9.690 57.309 -19.331 1.00 81.03 130 ASN D O 1
ATOM 6111 N N . LYS D 1 131 ? -10.847 56.339 -17.649 1.00 78.10 131 LYS D N 1
ATOM 6112 C CA . LYS D 1 131 ? -9.812 56.439 -16.623 1.00 79.02 131 LYS D CA 1
ATOM 6113 C C . LYS D 1 131 ? -9.326 55.000 -16.304 1.00 80.00 131 LYS D C 1
ATOM 6114 O O . LYS D 1 131 ? -10.042 54.033 -16.556 1.00 80.06 131 LYS D O 1
ATOM 6120 N N . PRO D 1 132 ? -8.116 54.844 -15.739 1.00 83.41 132 PRO D N 1
ATOM 6121 C CA . PRO D 1 132 ? -7.590 53.485 -15.492 1.00 83.92 132 PRO D CA 1
ATOM 6122 C C . PRO D 1 132 ? -8.173 52.738 -14.276 1.00 80.36 132 PRO D C 1
ATOM 6123 O O . PRO D 1 132 ? -8.056 51.516 -14.196 1.00 79.15 132 PRO D O 1
ATOM 6127 N N . ASP D 1 133 ? -8.803 53.469 -13.361 1.00 77.92 133 ASP D N 1
ATOM 6128 C CA . ASP D 1 133 ? -9.459 52.872 -12.186 1.00 76.22 133 ASP D CA 1
ATOM 6129 C C . ASP D 1 133 ? -10.913 52.440 -12.449 1.00 70.05 133 ASP D C 1
ATOM 6130 O O . ASP D 1 133 ? -11.514 51.754 -11.624 1.00 69.23 133 ASP D O 1
ATOM 6135 N N . VAL D 1 134 ? -11.471 52.848 -13.588 1.00 67.62 134 VAL D N 1
ATOM 6136 C CA . VAL D 1 134 ? -12.868 52.559 -13.938 1.00 62.41 134 VAL D CA 1
ATOM 6137 C C . VAL D 1 134 ? -13.056 51.154 -14.533 1.00 57.26 134 VAL D C 1
ATOM 6138 O O . VAL D 1 134 ? -12.358 50.778 -15.469 1.00 57.96 134 VAL D O 1
ATOM 6142 N N . LYS D 1 135 ? -13.986 50.389 -13.961 1.00 52.33 135 LYS D N 1
ATOM 6143 C CA . LYS D 1 135 ? -14.369 49.061 -14.475 1.00 48.84 135 LYS D CA 1
ATOM 6144 C C . LYS D 1 135 ? -15.725 49.179 -15.131 1.00 43.83 135 LYS D C 1
ATOM 6145 O O . LYS D 1 135 ? -16.676 49.659 -14.515 1.00 41.96 135 LYS D O 1
ATOM 6151 N N . VAL D 1 136 ? -15.811 48.752 -16.380 1.00 41.43 136 VAL D N 1
ATOM 6152 C CA . VAL D 1 136 ? -17.093 48.752 -17.090 1.00 38.09 136 VAL D CA 1
ATOM 6153 C C . VAL D 1 136 ? -17.438 47.378 -17.656 1.00 35.30 136 VAL D C 1
ATOM 6154 O O . VAL D 1 136 ? -16.592 46.682 -18.231 1.00 35.92 136 VAL D O 1
ATOM 6158 N N . ALA D 1 137 ? -18.706 47.020 -17.502 1.00 32.91 137 ALA D N 1
ATOM 6159 C CA . ALA D 1 137 ? -19.212 45.701 -17.891 1.00 31.22 137 ALA D CA 1
ATOM 6160 C C . ALA D 1 137 ? -19.986 45.770 -19.199 1.00 30.77 137 ALA D C 1
ATOM 6161 O O . ALA D 1 137 ? -20.673 46.759 -19.463 1.00 31.03 137 ALA D O 1
ATOM 6163 N N . VAL D 1 138 ? -19.870 44.713 -20.011 1.00 30.44 138 VAL D N 1
ATOM 6164 C CA . VAL D 1 138 ? -20.545 44.616 -21.313 1.00 29.31 138 VAL D CA 1
ATOM 6165 C C . VAL D 1 138 ? -20.805 43.176 -21.665 1.00 28.18 138 VAL D C 1
ATOM 6166 O O . VAL D 1 138 ? -20.172 42.284 -21.096 1.00 28.66 138 VAL D O 1
ATOM 6170 N N . GLN D 1 139 ? -21.736 42.955 -22.605 1.00 27.16 139 GLN D N 1
ATOM 6171 C CA . GLN D 1 139 ? -22.028 41.622 -23.096 1.00 26.39 139 GLN D CA 1
ATOM 6172 C C . GLN D 1 139 ? -20.963 41.231 -24.119 1.00 27.72 139 GLN D C 1
ATOM 6173 O O . GLN D 1 139 ? -20.646 41.988 -25.010 1.00 28.52 139 GLN D O 1
ATOM 6179 N N . LEU D 1 140 ? -20.401 40.039 -23.956 1.00 27.85 140 LEU D N 1
ATOM 6180 C CA . LEU D 1 140 ? -19.317 39.554 -24.834 1.00 29.70 140 LEU D CA 1
ATOM 6181 C C . LEU D 1 140 ? -19.772 39.439 -26.284 1.00 29.53 140 LEU D C 1
ATOM 6182 O O . LEU D 1 140 ? -20.845 38.934 -26.560 1.00 28.60 140 LEU D O 1
ATOM 6187 N N . GLY D 1 141 ? -18.963 39.943 -27.200 1.00 31.11 141 GLY D N 1
ATOM 6188 C CA . GLY D 1 141 ? -19.248 39.854 -28.636 1.00 31.72 141 GLY D CA 1
ATOM 6189 C C . GLY D 1 141 ? -20.307 40.801 -29.196 1.00 30.17 141 GLY D C 1
ATOM 6190 O O . GLY D 1 141 ? -20.925 40.507 -30.227 1.00 29.99 141 GLY D O 1
ATOM 6191 N N . THR D 1 142 ? -20.504 41.935 -28.528 1.00 29.18 142 THR D N 1
ATOM 6192 C CA . THR D 1 142 ? -21.504 42.913 -28.926 1.00 28.69 142 THR D CA 1
ATOM 6193 C C . THR D 1 142 ? -20.858 44.207 -29.380 1.00 31.17 142 THR D C 1
ATOM 6194 O O . THR D 1 142 ? -19.681 44.457 -29.128 1.00 33.52 142 THR D O 1
ATOM 6198 N N . THR D 1 143 ? -21.644 45.060 -30.003 1.00 31.60 143 THR D N 1
ATOM 6199 C CA . THR D 1 143 ? -21.137 46.362 -30.430 1.00 34.21 143 THR D CA 1
ATOM 6200 C C . THR D 1 143 ? -20.769 47.219 -29.201 1.00 34.51 143 THR D C 1
ATOM 6201 O O . THR D 1 143 ? -19.964 48.138 -29.314 1.00 37.33 143 THR D O 1
ATOM 6205 N N . SER D 1 144 ? -21.360 46.927 -28.036 1.00 32.31 144 SER D N 1
ATOM 6206 C CA . SER D 1 144 ? -21.028 47.648 -26.804 1.00 32.43 144 SER D CA 1
ATOM 6207 C C . SER D 1 144 ? -19.613 47.291 -26.344 1.00 34.64 144 SER D C 1
ATOM 6208 O O . SER D 1 144 ? -18.864 48.156 -25.900 1.00 37.02 144 SER D O 1
ATOM 6211 N N . GLU D 1 145 ? -19.221 46.037 -26.498 1.00 35.46 145 GLU D N 1
ATOM 6212 C CA . GLU D 1 145 ? -17.835 45.636 -26.232 1.00 38.68 145 GLU D CA 1
ATOM 6213 C C . GLU D 1 145 ? -16.897 46.411 -27.117 1.00 43.07 145 GLU D C 1
ATOM 6214 O O . GLU D 1 145 ? -15.894 46.955 -26.648 1.00 45.17 145 GLU D O 1
ATOM 6220 N N . GLN D 1 146 ? -17.225 46.459 -28.407 1.00 45.57 146 GLN D N 1
ATOM 6221 C CA . GLN D 1 146 ? -16.383 47.154 -29.371 1.00 50.72 146 GLN D CA 1
ATOM 6222 C C . GLN D 1 146 ? -16.312 48.636 -29.054 1.00 53.44 146 GLN D C 1
ATOM 6223 O O . GLN D 1 146 ? -15.236 49.237 -29.103 1.00 56.98 146 GLN D O 1
ATOM 6229 N N . ALA D 1 147 ? -17.453 49.216 -28.693 1.00 52.52 147 ALA D N 1
ATOM 6230 C CA . ALA D 1 147 ? -17.504 50.644 -28.405 1.00 56.01 147 ALA D CA 1
ATOM 6231 C C . ALA D 1 147 ? -16.633 50.966 -27.206 1.00 58.73 147 ALA D C 1
ATOM 6232 O O . ALA D 1 147 ? -15.904 51.953 -27.228 1.00 61.81 147 ALA D O 1
ATOM 6234 N N . ALA D 1 148 ? -16.703 50.123 -26.173 1.00 57.13 148 ALA D N 1
ATOM 6235 C CA . ALA D 1 148 ? -15.890 50.317 -24.971 1.00 59.62 148 ALA D CA 1
ATOM 6236 C C . ALA D 1 148 ? -14.400 50.088 -25.223 1.00 64.85 148 ALA D C 1
ATOM 6237 O O . ALA D 1 148 ? -13.586 50.847 -24.722 1.00 67.89 148 ALA D O 1
ATOM 6239 N N . LYS D 1 149 ? -14.059 49.091 -26.038 1.00 68.01 149 LYS D N 1
ATOM 6240 C CA . LYS D 1 149 ? -12.662 48.847 -26.445 1.00 75.14 149 LYS D CA 1
ATOM 6241 C C . LYS D 1 149 ? -12.025 50.040 -27.144 1.00 80.19 149 LYS D C 1
ATOM 6242 O O . LYS D 1 149 ? -10.901 50.426 -26.832 1.00 82.80 149 LYS D O 1
ATOM 6248 N N . GLU D 1 150 ? -12.754 50.588 -28.113 1.00 81.23 150 GLU D N 1
ATOM 6249 C CA . GLU D 1 150 ? -12.265 51.690 -28.946 1.00 86.94 150 GLU D CA 1
ATOM 6250 C C . GLU D 1 150 ? -12.245 52.997 -28.160 1.00 88.88 150 GLU D C 1
ATOM 6251 O O . GLU D 1 150 ? -11.224 53.666 -28.135 1.00 94.58 150 GLU D O 1
ATOM 6253 N N . PHE D 1 151 ? -13.340 53.314 -27.466 1.00 85.77 151 PHE D N 1
ATOM 6254 C CA . PHE D 1 151 ? -13.522 54.641 -26.856 1.00 87.03 151 PHE D CA 1
ATOM 6255 C C . PHE D 1 151 ? -13.183 54.718 -25.361 1.00 87.48 151 PHE D C 1
ATOM 6256 O O . PHE D 1 151 ? -13.269 55.796 -24.784 1.00 91.17 151 PHE D O 1
ATOM 6258 N N . LEU D 1 152 ? -12.817 53.597 -24.734 1.00 85.53 152 LEU D N 1
ATOM 6259 C CA . LEU D 1 152 ? -12.413 53.578 -23.318 1.00 84.28 152 LEU D CA 1
ATOM 6260 C C . LEU D 1 152 ? -11.227 52.643 -23.111 1.00 84.28 152 LEU D C 1
ATOM 6261 O O . LEU D 1 152 ? -11.279 51.738 -22.277 1.00 81.41 152 LEU D O 1
ATOM 6266 N N . PRO D 1 153 ? -10.147 52.861 -23.864 1.00 87.93 153 PRO D N 1
ATOM 6267 C CA . PRO D 1 153 ? -9.027 51.931 -23.841 1.00 88.73 153 PRO D CA 1
ATOM 6268 C C . PRO D 1 153 ? -8.239 51.931 -22.529 1.00 88.41 153 PRO D C 1
ATOM 6269 O O . PRO D 1 153 ? -7.611 50.925 -22.202 1.00 88.30 153 PRO D O 1
ATOM 6273 N N . LYS D 1 154 ? -8.258 53.041 -21.795 1.00 88.28 154 LYS D N 1
ATOM 6274 C CA . LYS D 1 154 ? -7.635 53.089 -20.469 1.00 89.15 154 LYS D CA 1
ATOM 6275 C C . LYS D 1 154 ? -8.413 52.321 -19.391 1.00 83.54 154 LYS D C 1
ATOM 6276 O O . LYS D 1 154 ? -7.833 51.912 -18.392 1.00 84.61 154 LYS D O 1
ATOM 6278 N N . ALA D 1 155 ? -9.712 52.104 -19.592 1.00 77.57 155 ALA D N 1
ATOM 6279 C CA . ALA D 1 155 ? -10.539 51.446 -18.570 1.00 72.55 155 ALA D CA 1
ATOM 6280 C C . ALA D 1 155 ? -10.344 49.939 -18.549 1.00 68.55 155 ALA D C 1
ATOM 6281 O O . ALA D 1 155 ? -9.740 49.373 -19.453 1.00 70.75 155 ALA D O 1
ATOM 6283 N N . LYS D 1 156 ? -10.875 49.303 -17.512 1.00 62.93 156 LYS D N 1
ATOM 6284 C CA . LYS D 1 156 ? -10.899 47.846 -17.418 1.00 59.58 156 LYS D CA 1
ATOM 6285 C C . LYS D 1 156 ? -12.238 47.320 -17.904 1.00 54.13 156 LYS D C 1
ATOM 6286 O O . LYS D 1 156 ? -13.270 47.518 -17.260 1.00 50.58 156 LYS D O 1
ATOM 6292 N N . ILE D 1 157 ? -12.221 46.648 -19.044 1.00 52.91 157 ILE D N 1
ATOM 6293 C CA . ILE D 1 157 ? -13.438 46.089 -19.604 1.00 48.81 157 ILE D CA 1
ATOM 6294 C C . ILE D 1 157 ? -13.599 44.658 -19.116 1.00 46.16 157 ILE D C 1
ATOM 6295 O O . ILE D 1 157 ? -12.709 43.835 -19.298 1.00 46.97 157 ILE D O 1
ATOM 6300 N N . ARG D 1 158 ? -14.751 44.377 -18.522 1.00 42.84 158 ARG D N 1
ATOM 6301 C CA . ARG D 1 158 ? -15.127 43.018 -18.142 1.00 41.31 158 ARG D CA 1
ATOM 6302 C C . ARG D 1 158 ? -16.349 42.542 -18.944 1.00 36.42 158 ARG D C 1
ATOM 6303 O O . ARG D 1 158 ? -17.359 43.231 -19.036 1.00 34.29 158 ARG D O 1
ATOM 6311 N N . THR D 1 159 ? -16.252 41.339 -19.486 1.00 34.49 159 THR D N 1
ATOM 6312 C CA . THR D 1 159 ? -17.265 40.817 -20.371 1.00 31.92 159 THR D CA 1
ATOM 6313 C C . THR D 1 159 ? -18.112 39.710 -19.715 1.00 29.49 159 THR D C 1
ATOM 6314 O O . THR D 1 159 ? -17.656 39.023 -18.820 1.00 29.13 159 THR D O 1
ATOM 6318 N N . PHE D 1 160 ? -19.344 39.558 -20.202 1.00 27.35 160 PHE D N 1
ATOM 6319 C CA . PHE D 1 160 ? -20.308 38.638 -19.635 1.00 25.87 160 PHE D CA 1
ATOM 6320 C C . PHE D 1 160 ? -21.139 37.990 -20.737 1.00 26.46 160 PHE D C 1
ATOM 6321 O O . PHE D 1 160 ? -21.436 38.635 -21.747 1.00 26.44 160 PHE D O 1
ATOM 6329 N N . GLU D 1 161 ? -21.462 36.699 -20.563 1.00 27.89 161 GLU D N 1
ATOM 6330 C CA . GLU D 1 161 ? -22.194 35.953 -21.593 1.00 28.46 161 GLU D CA 1
ATOM 6331 C C . GLU D 1 161 ? -23.532 36.600 -21.814 1.00 27.64 161 GLU D C 1
ATOM 6332 O O . GLU D 1 161 ? -24.058 36.533 -22.920 1.00 28.00 161 GLU D O 1
ATOM 6338 N N . ASN D 1 162 ? -24.120 37.144 -20.756 1.00 26.36 162 ASN D N 1
ATOM 6339 C CA A ASN D 1 162 ? -25.426 37.765 -20.886 0.45 25.41 162 ASN D CA 1
ATOM 6340 C CA B ASN D 1 162 ? -25.418 37.767 -20.875 0.55 25.60 162 ASN D CA 1
ATOM 6341 C C . ASN D 1 162 ? -25.482 39.067 -20.110 1.00 24.74 162 ASN D C 1
ATOM 6342 O O . ASN D 1 162 ? -24.645 39.361 -19.276 1.00 24.73 162 ASN D O 1
ATOM 6351 N N . ASN D 1 163 ? -26.485 39.845 -20.420 1.00 24.13 163 ASN D N 1
ATOM 6352 C CA . ASN D 1 163 ? -26.572 41.166 -19.885 1.00 23.56 163 ASN D CA 1
ATOM 6353 C C . ASN D 1 163 ? -26.963 41.210 -18.431 1.00 23.35 163 ASN D C 1
ATOM 6354 O O . ASN D 1 163 ? -26.550 42.125 -17.724 1.00 23.79 163 ASN D O 1
ATOM 6359 N N . ALA D 1 164 ? -27.716 40.221 -17.964 1.00 23.15 164 ALA D N 1
ATOM 6360 C CA . ALA D 1 164 ? -28.171 40.231 -16.571 1.00 23.19 164 ALA D CA 1
ATOM 6361 C C . ALA D 1 164 ? -26.987 40.288 -15.584 1.00 22.89 164 ALA D C 1
ATOM 6362 O O . ALA D 1 164 ? -27.008 41.038 -14.612 1.00 22.13 164 ALA D O 1
ATOM 6364 N N . GLU D 1 165 ? -25.960 39.490 -15.855 1.00 22.90 165 GLU D N 1
ATOM 6365 C CA . GLU D 1 165 ? -24.756 39.509 -15.047 1.00 23.44 165 GLU D CA 1
ATOM 6366 C C . GLU D 1 165 ? -24.076 40.864 -15.044 1.00 22.66 165 GLU D C 1
ATOM 6367 O O . GLU D 1 165 ? -23.528 41.303 -14.024 1.00 22.87 165 GLU D O 1
ATOM 6373 N N . ALA D 1 166 ? -24.038 41.482 -16.210 1.00 21.95 166 ALA D N 1
ATOM 6374 C CA . ALA D 1 166 ? -23.407 42.760 -16.347 1.00 22.50 166 ALA D CA 1
ATOM 6375 C C . ALA D 1 166 ? -24.154 43.738 -15.504 1.00 22.91 166 ALA D C 1
ATOM 6376 O O . ALA D 1 166 ? -23.558 44.513 -14.759 1.00 23.42 166 ALA D O 1
ATOM 6378 N N . PHE D 1 167 ? -25.470 43.714 -15.632 1.00 23.30 167 PHE D N 1
ATOM 6379 C CA . PHE D 1 167 ? -26.336 44.490 -14.739 1.00 24.69 167 PHE D CA 1
ATOM 6380 C C . PHE D 1 167 ? -26.004 44.209 -13.264 1.00 25.69 167 PHE D C 1
ATOM 6381 O O . PHE D 1 167 ? -25.779 45.134 -12.500 1.00 27.18 167 PHE D O 1
ATOM 6389 N N . GLN D 1 168 ? -25.927 42.937 -12.876 1.00 25.31 168 GLN D N 1
ATOM 6390 C CA . GLN D 1 168 ? -25.558 42.575 -11.510 1.00 26.51 168 GLN D CA 1
ATOM 6391 C C . GLN D 1 168 ? -24.186 43.142 -11.060 1.00 27.93 168 GLN D C 1
ATOM 6392 O O . GLN D 1 168 ? -24.045 43.602 -9.916 1.00 28.78 168 GLN D O 1
ATOM 6398 N N . GLU D 1 169 ? -23.192 43.103 -11.950 1.00 28.40 169 GLU D N 1
ATOM 6399 C CA . GLU D 1 169 ? -21.888 43.669 -11.652 1.00 30.53 169 GLU D CA 1
ATOM 6400 C C . GLU D 1 169 ? -21.891 45.145 -11.315 1.00 32.85 169 GLU D C 1
ATOM 6401 O O . GLU D 1 169 ? -21.152 45.590 -10.426 1.00 35.59 169 GLU D O 1
ATOM 6407 N N . VAL D 1 170 ? -22.697 45.920 -12.018 1.00 33.20 170 VAL D N 1
ATOM 6408 C CA . VAL D 1 170 ? -22.761 47.335 -11.709 1.00 35.06 170 VAL D CA 1
ATOM 6409 C C . VAL D 1 170 ? -23.534 47.594 -10.406 1.00 36.05 170 VAL D C 1
ATOM 6410 O O . VAL D 1 170 ? -23.158 48.464 -9.615 1.00 39.06 170 VAL D O 1
ATOM 6414 N N . VAL D 1 171 ? -24.610 46.860 -10.169 1.00 34.80 171 VAL D N 1
ATOM 6415 C CA . VAL D 1 171 ? -25.383 47.079 -8.940 1.00 35.19 171 VAL D CA 1
ATOM 6416 C C . VAL D 1 171 ? -24.581 46.688 -7.708 1.00 34.60 171 VAL D C 1
ATOM 6417 O O . VAL D 1 171 ? -24.622 47.374 -6.690 1.00 36.31 171 VAL D O 1
ATOM 6421 N N . SER D 1 172 ? -23.859 45.580 -7.806 1.00 32.25 172 SER D N 1
ATOM 6422 C CA . SER D 1 172 ? -23.059 45.085 -6.682 1.00 32.55 172 SER D CA 1
ATOM 6423 C C . SER D 1 172 ? -21.839 45.980 -6.364 1.00 33.40 172 SER D C 1
ATOM 6424 O O . SER D 1 172 ? -21.192 45.809 -5.345 1.00 34.08 172 SER D O 1
ATOM 6427 N N . GLY D 1 173 ? -21.516 46.894 -7.271 1.00 33.07 173 GLY D N 1
ATOM 6428 C CA . GLY D 1 173 ? -20.366 47.765 -7.109 1.00 34.58 173 GLY D CA 1
ATOM 6429 C C . GLY D 1 173 ? -19.084 47.211 -7.692 1.00 34.18 173 GLY D C 1
ATOM 6430 O O . GLY D 1 173 ? -18.096 47.905 -7.719 1.00 36.19 173 GLY D O 1
ATOM 6431 N N . ARG D 1 174 ? -19.105 45.989 -8.214 1.00 32.18 174 ARG D N 1
ATOM 6432 C CA . ARG D 1 174 ? -17.917 45.425 -8.862 1.00 32.57 174 ARG D CA 1
ATOM 6433 C C . ARG D 1 174 ? -17.573 46.057 -10.206 1.00 32.88 174 ARG D C 1
ATOM 6434 O O . ARG D 1 174 ? -16.470 45.856 -10.733 1.00 33.99 174 ARG D O 1
ATOM 6442 N N . ALA D 1 175 ? -18.525 46.800 -10.774 1.00 31.90 175 ALA D N 1
ATOM 6443 C CA . ALA D 1 175 ? -18.251 47.599 -11.946 1.00 32.55 175 ALA D CA 1
ATOM 6444 C C . ALA D 1 175 ? -18.853 48.967 -11.713 1.00 33.79 175 ALA D C 1
ATOM 6445 O O . ALA D 1 175 ? -19.827 49.120 -10.987 1.00 33.28 175 ALA D O 1
ATOM 6447 N N . ASP D 1 176 ? -18.268 49.973 -12.344 1.00 35.78 176 ASP D N 1
ATOM 6448 C CA . ASP D 1 176 ? -18.709 51.336 -12.138 1.00 37.30 176 ASP D CA 1
ATOM 6449 C C . ASP D 1 176 ? -19.821 51.678 -13.102 1.00 36.25 176 ASP D C 1
ATOM 6450 O O . ASP D 1 176 ? -20.629 52.558 -12.822 1.00 37.00 176 ASP D O 1
ATOM 6455 N N . ALA D 1 177 ? -19.851 50.980 -14.240 1.00 34.57 177 ALA D N 1
ATOM 6456 C CA . ALA D 1 177 ? -20.836 51.223 -15.272 1.00 33.58 177 ALA D CA 1
ATOM 6457 C C . ALA D 1 177 ? -20.993 50.005 -16.154 1.00 31.50 177 ALA D C 1
ATOM 6458 O O . ALA D 1 177 ? -20.162 49.095 -16.124 1.00 30.79 177 ALA D O 1
ATOM 6460 N N . MET D 1 178 ? -22.070 50.001 -16.928 1.00 30.86 178 MET D N 1
ATOM 6461 C CA . MET D 1 178 ? -22.199 49.081 -18.039 1.00 29.94 178 MET D CA 1
ATOM 6462 C C . MET D 1 178 ? -22.659 49.823 -19.274 1.00 30.37 178 MET D C 1
ATOM 6463 O O . MET D 1 178 ? -23.381 50.823 -19.189 1.00 31.05 178 MET D O 1
ATOM 6468 N N . VAL D 1 179 ? -22.241 49.324 -20.429 1.00 29.90 179 VAL D N 1
ATOM 6469 C CA . VAL D 1 179 ? -22.703 49.864 -21.693 1.00 30.44 179 VAL D CA 1
ATOM 6470 C C . VAL D 1 179 ? -23.582 48.827 -22.370 1.00 27.81 179 VAL D C 1
ATOM 6471 O O . VAL D 1 179 ? -23.293 47.637 -22.322 1.00 26.42 179 VAL D O 1
ATOM 6475 N N . THR D 1 180 ? -24.650 49.287 -22.996 1.00 27.54 180 THR D N 1
ATOM 6476 C CA . THR D 1 180 ? -25.575 48.398 -23.696 1.00 25.97 180 THR D CA 1
ATOM 6477 C C . THR D 1 180 ? -26.399 49.204 -24.717 1.00 26.99 180 THR D C 1
ATOM 6478 O O . THR D 1 180 ? -26.310 50.426 -24.752 1.00 28.93 180 THR D O 1
ATOM 6482 N N . ASP D 1 181 ? -27.161 48.535 -25.570 1.00 26.14 181 ASP D N 1
ATOM 6483 C CA . ASP D 1 181 ? -28.016 49.225 -26.532 1.00 27.16 181 ASP D CA 1
ATOM 6484 C C . ASP D 1 181 ? -29.035 50.092 -25.776 1.00 28.45 181 ASP D C 1
ATOM 6485 O O . ASP D 1 181 ? -29.566 49.680 -24.737 1.00 27.84 181 ASP D O 1
ATOM 6490 N N . SER D 1 182 ? -29.328 51.266 -26.308 1.00 30.95 182 SER D N 1
ATOM 6491 C CA . SER D 1 182 ? -30.208 52.202 -25.650 1.00 33.03 182 SER D CA 1
ATOM 6492 C C . SER D 1 182 ? -31.533 51.564 -25.173 1.00 33.14 182 SER D C 1
ATOM 6493 O O . SER D 1 182 ? -31.938 51.765 -24.024 1.00 33.70 182 SER D O 1
ATOM 6496 N N . PRO D 1 183 ? -32.199 50.768 -26.020 1.00 33.16 183 PRO D N 1
ATOM 6497 C CA . PRO D 1 183 ? -33.470 50.217 -25.575 1.00 33.83 183 PRO D CA 1
ATOM 6498 C C . PRO D 1 183 ? -33.327 49.220 -24.440 1.00 32.86 183 PRO D C 1
ATOM 6499 O O . PRO D 1 183 ? -34.278 49.002 -23.678 1.00 33.57 183 PRO D O 1
ATOM 6503 N N . VAL D 1 184 ? -32.170 48.571 -24.356 1.00 32.30 184 VAL D N 1
ATOM 6504 C CA . VAL D 1 184 ? -31.928 47.609 -23.278 1.00 31.38 184 VAL D CA 1
ATOM 6505 C C . VAL D 1 184 ? -31.658 48.380 -22.004 1.00 32.72 184 VAL D C 1
ATOM 6506 O O . VAL D 1 184 ? -32.198 48.063 -20.952 1.00 33.22 184 VAL D O 1
ATOM 6510 N N . ALA D 1 185 ? -30.857 49.430 -22.121 1.00 34.63 185 ALA D N 1
ATOM 6511 C CA . ALA D 1 185 ? -30.544 50.297 -20.993 1.00 35.82 185 ALA D CA 1
ATOM 6512 C C . ALA D 1 185 ? -31.816 50.884 -20.381 1.00 38.27 185 ALA D C 1
ATOM 6513 O O . ALA D 1 185 ? -31.956 50.953 -19.157 1.00 39.49 185 ALA D O 1
ATOM 6515 N N . ALA D 1 186 ? -32.721 51.342 -21.243 1.00 39.95 186 ALA D N 1
ATOM 6516 C CA . ALA D 1 186 ? -33.978 51.924 -20.795 1.00 41.83 186 ALA D CA 1
ATOM 6517 C C . ALA D 1 186 ? -34.785 50.869 -20.056 1.00 41.37 186 ALA D C 1
ATOM 6518 O O . ALA D 1 186 ? -35.253 51.103 -18.939 1.00 44.01 186 ALA D O 1
ATOM 6520 N N . TYR D 1 187 ? -34.894 49.688 -20.653 1.00 40.31 187 TYR D N 1
ATOM 6521 C CA . TYR D 1 187 ? -35.590 48.564 -20.017 1.00 40.10 187 TYR D CA 1
ATOM 6522 C C . TYR D 1 187 ? -35.025 48.248 -18.617 1.00 41.20 187 TYR D C 1
ATOM 6523 O O . TYR D 1 187 ? -35.784 48.097 -17.671 1.00 43.29 187 TYR D O 1
ATOM 6532 N N . TYR D 1 188 ? -33.711 48.169 -18.482 1.00 40.54 188 TYR D N 1
ATOM 6533 C CA . TYR D 1 188 ? -33.097 47.946 -17.160 1.00 42.33 188 TYR D CA 1
ATOM 6534 C C . TYR D 1 188 ? -33.325 49.087 -16.154 1.00 43.95 188 TYR D C 1
ATOM 6535 O O . TYR D 1 188 ? -33.303 48.860 -14.940 1.00 44.42 188 TYR D O 1
ATOM 6544 N N . ALA D 1 189 ? -33.518 50.309 -16.653 1.00 44.17 189 ALA D N 1
ATOM 6545 C CA . ALA D 1 189 ? -33.746 51.438 -15.759 1.00 46.26 189 ALA D CA 1
ATOM 6546 C C . ALA D 1 189 ? -35.122 51.338 -15.095 1.00 47.74 189 ALA D C 1
ATOM 6547 O O . ALA D 1 189 ? -35.319 51.897 -14.043 1.00 51.30 189 ALA D O 1
ATOM 6549 N N . LYS D 1 190 ? -36.051 50.593 -15.679 1.00 46.60 190 LYS D N 1
ATOM 6550 C CA . LYS D 1 190 ? -37.150 49.929 -14.881 1.00 48.35 190 LYS D CA 1
ATOM 6551 C C . LYS D 1 190 ? -38.551 50.330 -15.382 1.00 48.97 190 LYS D C 1
ATOM 6552 O O . LYS D 1 190 ? -38.704 51.009 -16.419 1.00 47.51 190 LYS D O 1
ATOM 6554 N N . ALA D 1 196 ? -34.280 50.238 -10.598 1.00 64.93 196 ALA D N 1
ATOM 6555 C CA . ALA D 1 196 ? -34.084 51.552 -9.997 1.00 68.11 196 ALA D CA 1
ATOM 6556 C C . ALA D 1 196 ? -32.617 52.059 -10.039 1.00 69.57 196 ALA D C 1
ATOM 6557 O O . ALA D 1 196 ? -32.175 52.753 -9.128 1.00 72.69 196 ALA D O 1
ATOM 6559 N N . VAL D 1 197 ? -31.883 51.691 -11.096 1.00 70.51 197 VAL D N 1
ATOM 6560 C CA . VAL D 1 197 ? -30.568 52.328 -11.488 1.00 72.74 197 VAL D CA 1
ATOM 6561 C C . VAL D 1 197 ? -30.792 53.441 -12.548 1.00 72.88 197 VAL D C 1
ATOM 6562 O O . VAL D 1 197 ? -31.946 53.706 -12.916 1.00 76.76 197 VAL D O 1
ATOM 6566 N N . VAL D 1 198 ? -29.711 54.050 -13.071 1.00 70.51 198 VAL D N 1
ATOM 6567 C CA . VAL D 1 198 ? -29.831 55.272 -13.897 1.00 70.30 198 VAL D CA 1
ATOM 6568 C C . VAL D 1 198 ? -29.026 55.346 -15.234 1.00 66.19 198 VAL D C 1
ATOM 6569 O O . VAL D 1 198 ? -27.909 54.853 -15.354 1.00 62.36 198 VAL D O 1
ATOM 6573 N N . VAL D 1 199 ? -29.647 55.976 -16.236 1.00 64.79 199 VAL D N 1
ATOM 6574 C CA . VAL D 1 199 ? -29.085 56.132 -17.585 1.00 63.07 199 VAL D CA 1
ATOM 6575 C C . VAL D 1 199 ? -28.387 57.479 -17.727 1.00 64.57 199 VAL D C 1
ATOM 6576 O O . VAL D 1 199 ? -28.886 58.487 -17.224 1.00 65.63 199 VAL D O 1
ATOM 6580 N N . VAL D 1 200 ? -27.257 57.514 -18.433 1.00 63.54 200 VAL D N 1
ATOM 6581 C CA . VAL D 1 200 ? -26.604 58.815 -18.735 1.00 66.05 200 VAL D CA 1
ATOM 6582 C C . VAL D 1 200 ? -26.765 59.265 -20.191 1.00 65.94 200 VAL D C 1
ATOM 6583 O O . VAL D 1 200 ? -26.756 58.452 -21.118 1.00 64.75 200 VAL D O 1
ATOM 6587 N N . THR D 1 205 ? -25.088 58.829 -31.358 1.00 70.13 205 THR D N 1
ATOM 6588 C CA . THR D 1 205 ? -25.530 58.494 -32.733 1.00 69.67 205 THR D CA 1
ATOM 6589 C C . THR D 1 205 ? -25.873 57.002 -32.818 1.00 64.86 205 THR D C 1
ATOM 6590 O O . THR D 1 205 ? -25.320 56.133 -32.109 1.00 64.57 205 THR D O 1
ATOM 6594 N N . HIS D 1 206 ? -26.786 56.722 -33.728 1.00 61.32 206 HIS D N 1
ATOM 6595 C CA . HIS D 1 206 ? -27.543 55.487 -33.720 1.00 55.62 206 HIS D CA 1
ATOM 6596 C C . HIS D 1 206 ? -27.108 54.588 -34.857 1.00 53.73 206 HIS D C 1
ATOM 6597 O O . HIS D 1 206 ? -26.608 55.061 -35.871 1.00 57.98 206 HIS D O 1
ATOM 6604 N N . GLU D 1 207 ? -27.304 53.293 -34.685 1.00 48.97 207 GLU D N 1
ATOM 6605 C CA . GLU D 1 207 ? -26.975 52.296 -35.701 1.00 46.18 207 GLU D CA 1
ATOM 6606 C C . GLU D 1 207 ? -28.203 51.426 -35.958 1.00 40.99 207 GLU D C 1
ATOM 6607 O O . GLU D 1 207 ? -28.964 51.118 -35.045 1.00 38.09 207 GLU D O 1
ATOM 6613 N N . PRO D 1 208 ? -28.400 51.016 -37.206 1.00 38.72 208 PRO D N 1
ATOM 6614 C CA . PRO D 1 208 ? -29.549 50.202 -37.536 1.00 36.01 208 PRO D CA 1
ATOM 6615 C C . PRO D 1 208 ? -29.375 48.757 -37.088 1.00 33.09 208 PRO D C 1
ATOM 6616 O O . PRO D 1 208 ? -28.264 48.225 -37.145 1.00 32.76 208 PRO D O 1
ATOM 6620 N N . LEU D 1 209 ? -30.470 48.120 -36.660 1.00 30.61 209 LEU D N 1
ATOM 6621 C CA . LEU D 1 209 ? -30.500 46.667 -36.459 1.00 27.85 209 LEU D CA 1
ATOM 6622 C C . LEU D 1 209 ? -31.109 46.062 -37.684 1.00 27.18 209 LEU D C 1
ATOM 6623 O O . LEU D 1 209 ? -31.927 46.697 -38.352 1.00 28.73 209 LEU D O 1
ATOM 6628 N N . GLY D 1 210 ? -30.726 44.833 -37.991 1.00 25.73 210 GLY D N 1
ATOM 6629 C CA . GLY D 1 210 ? -31.334 44.059 -39.086 1.00 24.84 210 GLY D CA 1
ATOM 6630 C C . GLY D 1 210 ? -31.401 42.581 -38.783 1.00 23.16 210 GLY D C 1
ATOM 6631 O O . GLY D 1 210 ? -30.847 42.120 -37.785 1.00 22.19 210 GLY D O 1
ATOM 6632 N N . PHE D 1 211 ? -32.133 41.851 -39.618 1.00 22.84 211 PHE D N 1
ATOM 6633 C CA . PHE D 1 211 ? -32.165 40.392 -39.570 1.00 22.24 211 PHE D CA 1
ATOM 6634 C C . PHE D 1 211 ? -31.173 39.821 -40.560 1.00 23.18 211 PHE D C 1
ATOM 6635 O O . PHE D 1 211 ? -31.109 40.261 -41.703 1.00 24.29 211 PHE D O 1
ATOM 6643 N N . ALA D 1 212 ? -30.398 38.849 -40.121 1.00 23.26 212 ALA D N 1
ATOM 6644 C CA . ALA D 1 212 ? -29.305 38.299 -40.918 1.00 24.76 212 ALA D CA 1
ATOM 6645 C C . ALA D 1 212 ? -29.697 37.017 -41.602 1.00 25.50 212 ALA D C 1
ATOM 6646 O O . ALA D 1 212 ? -30.403 36.217 -41.019 1.00 24.28 212 ALA D O 1
ATOM 6648 N N . ILE D 1 213 ? -29.247 36.830 -42.840 1.00 27.80 213 ILE D N 1
ATOM 6649 C CA . ILE D 1 213 ? -29.378 35.546 -43.511 1.00 29.61 213 ILE D CA 1
ATOM 6650 C C . ILE D 1 213 ? -28.086 35.221 -44.221 1.00 32.72 213 ILE D C 1
ATOM 6651 O O . ILE D 1 213 ? -27.280 36.112 -44.485 1.00 33.78 213 ILE D O 1
ATOM 6656 N N . ARG D 1 214 ? -27.896 33.945 -44.553 1.00 35.65 214 ARG D N 1
ATOM 6657 C CA . ARG D 1 214 ? -26.743 33.535 -45.334 1.00 39.15 214 ARG D CA 1
ATOM 6658 C C . ARG D 1 214 ? -26.706 34.246 -46.667 1.00 42.73 214 ARG D C 1
ATOM 6659 O O . ARG D 1 214 ? -27.757 34.544 -47.263 1.00 44.13 214 ARG D O 1
ATOM 6667 N N . LYS D 1 215 ? -25.488 34.507 -47.138 1.00 47.10 215 LYS D N 1
ATOM 6668 C CA . LYS D 1 215 ? -25.244 35.018 -48.491 1.00 50.75 215 LYS D CA 1
ATOM 6669 C C . LYS D 1 215 ? -25.819 34.061 -49.537 1.00 52.46 215 LYS D C 1
ATOM 6670 O O . LYS D 1 215 ? -26.020 32.879 -49.278 1.00 50.90 215 LYS D O 1
ATOM 6676 N N . GLY D 1 216 ? -26.045 34.591 -50.735 1.00 56.05 216 GLY D N 1
ATOM 6677 C CA . GLY D 1 216 ? -26.458 33.786 -51.881 1.00 59.04 216 GLY D CA 1
ATOM 6678 C C . GLY D 1 216 ? -27.902 33.335 -51.830 1.00 59.30 216 GLY D C 1
ATOM 6679 O O . GLY D 1 216 ? -28.228 32.240 -52.295 1.00 61.18 216 GLY D O 1
ATOM 6680 N N . ASP D 1 217 ? -28.781 34.187 -51.298 1.00 58.30 217 ASP D N 1
ATOM 6681 C CA . ASP D 1 217 ? -30.186 33.828 -51.164 1.00 56.94 217 ASP D CA 1
ATOM 6682 C C . ASP D 1 217 ? -31.099 35.026 -51.323 1.00 55.98 217 ASP D C 1
ATOM 6683 O O . ASP D 1 217 ? -31.890 35.331 -50.425 1.00 53.12 217 ASP D O 1
ATOM 6688 N N . PRO D 1 218 ? -30.999 35.712 -52.470 1.00 56.92 218 PRO D N 1
ATOM 6689 C CA . PRO D 1 218 ? -31.742 36.961 -52.653 1.00 57.01 218 PRO D CA 1
ATOM 6690 C C . PRO D 1 218 ? -33.270 36.792 -52.634 1.00 56.30 218 PRO D C 1
ATOM 6691 O O . PRO D 1 218 ? -33.986 37.747 -52.325 1.00 56.92 218 PRO D O 1
ATOM 6695 N N . GLU D 1 219 ? -33.763 35.599 -52.940 1.00 56.19 219 GLU D N 1
ATOM 6696 C CA . GLU D 1 219 ? -35.198 35.335 -52.846 1.00 55.80 219 GLU D CA 1
ATOM 6697 C C . GLU D 1 219 ? -35.670 35.594 -51.416 1.00 51.43 219 GLU D C 1
ATOM 6698 O O . GLU D 1 219 ? -36.601 36.366 -51.185 1.00 51.20 219 GLU D O 1
ATOM 6704 N N . LEU D 1 220 ? -35.000 34.963 -50.459 1.00 48.28 220 LEU D N 1
ATOM 6705 C CA . LEU D 1 220 ? -35.352 35.124 -49.049 1.00 44.37 220 LEU D CA 1
ATOM 6706 C C . LEU D 1 220 ? -35.157 36.572 -48.593 1.00 43.04 220 LEU D C 1
ATOM 6707 O O . LEU D 1 220 ? -36.000 37.130 -47.882 1.00 41.96 220 LEU D O 1
ATOM 6712 N N . LEU D 1 221 ? -34.045 37.181 -49.000 1.00 42.39 221 LEU D N 1
ATOM 6713 C CA . LEU D 1 221 ? -33.754 38.561 -48.613 1.00 40.99 221 LEU D CA 1
ATOM 6714 C C . LEU D 1 221 ? -34.831 39.515 -49.112 1.00 41.68 221 LEU D C 1
ATOM 6715 O O . LEU D 1 221 ? -35.312 40.366 -48.360 1.00 40.51 221 LEU D O 1
ATOM 6720 N N . ASN D 1 222 ? -35.190 39.381 -50.388 1.00 43.28 222 ASN D N 1
ATOM 6721 C CA . ASN D 1 222 ? -36.254 40.204 -50.967 1.00 44.84 222 ASN D CA 1
ATOM 6722 C C . ASN D 1 222 ? -37.584 40.001 -50.260 1.00 43.49 222 ASN D C 1
ATOM 6723 O O . ASN D 1 222 ? -38.338 40.956 -50.006 1.00 43.25 222 ASN D O 1
ATOM 6728 N N . TRP D 1 223 ? -37.858 38.744 -49.931 1.00 42.45 223 TRP D N 1
ATOM 6729 C CA . TRP D 1 223 ? -39.088 38.395 -49.268 1.00 42.09 223 TRP D CA 1
ATOM 6730 C C . TRP D 1 223 ? -39.153 39.134 -47.916 1.00 39.49 223 TRP D C 1
ATOM 6731 O O . TRP D 1 223 ? -40.139 39.827 -47.600 1.00 38.69 223 TRP D O 1
ATOM 6742 N N . VAL D 1 224 ? -38.097 38.963 -47.128 1.00 36.87 224 VAL D N 1
ATOM 6743 C CA . VAL D 1 224 ? -38.017 39.609 -45.838 1.00 35.38 224 VAL D CA 1
ATOM 6744 C C . VAL D 1 224 ? -38.221 41.107 -46.014 1.00 35.75 224 VAL D C 1
ATOM 6745 O O . VAL D 1 224 ? -39.025 41.707 -45.312 1.00 34.75 224 VAL D O 1
ATOM 6749 N N . ASN D 1 225 ? -37.478 41.715 -46.934 1.00 37.25 225 ASN D N 1
ATOM 6750 C CA . ASN D 1 225 ? -37.583 43.167 -47.111 1.00 39.19 225 ASN D CA 1
ATOM 6751 C C . ASN D 1 225 ? -38.985 43.564 -47.533 1.00 42.09 225 ASN D C 1
ATOM 6752 O O . ASN D 1 225 ? -39.520 44.540 -47.026 1.00 43.55 225 ASN D O 1
ATOM 6757 N N . ASN D 1 226 ? -39.608 42.785 -48.411 1.00 43.91 226 ASN D N 1
ATOM 6758 C CA . ASN D 1 226 ? -40.961 43.095 -48.810 1.00 46.85 226 ASN D CA 1
ATOM 6759 C C . ASN D 1 226 ? -41.885 43.054 -47.605 1.00 46.39 226 ASN D C 1
ATOM 6760 O O . ASN D 1 226 ? -42.711 43.951 -47.410 1.00 47.36 226 ASN D O 1
ATOM 6765 N N . TRP D 1 227 ? -41.717 42.002 -46.803 1.00 45.30 227 TRP D N 1
ATOM 6766 C CA . TRP D 1 227 ? -42.575 41.720 -45.648 1.00 44.79 227 TRP D CA 1
ATOM 6767 C C . TRP D 1 227 ? -42.488 42.836 -44.621 1.00 44.64 227 TRP D C 1
ATOM 6768 O O . TRP D 1 227 ? -43.485 43.301 -44.088 1.00 45.45 227 TRP D O 1
ATOM 6779 N N . LEU D 1 228 ? -41.265 43.264 -44.370 1.00 44.27 228 LEU D N 1
ATOM 6780 C CA . LEU D 1 228 ? -40.987 44.352 -43.451 1.00 44.30 228 LEU D CA 1
ATOM 6781 C C . LEU D 1 228 ? -41.586 45.659 -43.955 1.00 47.33 228 LEU D C 1
ATOM 6782 O O . LEU D 1 228 ? -42.282 46.345 -43.230 1.00 47.24 228 LEU D O 1
ATOM 6787 N N . LYS D 1 229 ? -41.322 45.970 -45.220 1.00 49.96 229 LYS D N 1
ATOM 6788 C CA . LYS D 1 229 ? -41.911 47.126 -45.903 1.00 52.86 229 LYS D CA 1
ATOM 6789 C C . LYS D 1 229 ? -43.426 47.177 -45.676 1.00 53.38 229 LYS D C 1
ATOM 6790 O O . LYS D 1 229 ? -43.982 48.203 -45.287 1.00 55.32 229 LYS D O 1
ATOM 6796 N N . GLN D 1 230 ? -44.079 46.041 -45.881 1.00 52.04 230 GLN D N 1
ATOM 6797 C CA . GLN D 1 230 ? -45.522 45.912 -45.692 1.00 52.47 230 GLN D CA 1
ATOM 6798 C C . GLN D 1 230 ? -45.995 46.244 -44.271 1.00 52.26 230 GLN D C 1
ATOM 6799 O O . GLN D 1 230 ? -47.019 46.883 -44.097 1.00 53.30 230 GLN D O 1
ATOM 6805 N N . MET D 1 231 ? -45.256 45.792 -43.259 1.00 50.48 231 MET D N 1
ATOM 6806 C CA . MET D 1 231 ? -45.668 46.001 -41.864 1.00 49.87 231 MET D CA 1
ATOM 6807 C C . MET D 1 231 ? -45.507 47.436 -41.394 1.00 51.37 231 MET D C 1
ATOM 6808 O O . MET D 1 231 ? -46.259 47.911 -40.543 1.00 51.81 231 MET D O 1
ATOM 6813 N N . LYS D 1 232 ? -44.540 48.135 -41.976 1.00 52.63 232 LYS D N 1
ATOM 6814 C CA . LYS D 1 232 ? -44.372 49.562 -41.715 1.00 55.45 232 LYS D CA 1
ATOM 6815 C C . LYS D 1 232 ? -45.433 50.399 -42.413 1.00 59.71 232 LYS D C 1
ATOM 6816 O O . LYS D 1 232 ? -45.760 51.485 -41.951 1.00 63.39 232 LYS D O 1
ATOM 6822 N N . LYS D 1 233 ? -45.942 49.892 -43.535 1.00 61.25 233 LYS D N 1
ATOM 6823 C CA . LYS D 1 233 ? -46.972 50.570 -44.328 1.00 64.94 233 LYS D CA 1
ATOM 6824 C C . LYS D 1 233 ? -48.350 50.470 -43.688 1.00 65.39 233 LYS D C 1
ATOM 6825 O O . LYS D 1 233 ? -49.116 51.419 -43.744 1.00 68.12 233 LYS D O 1
ATOM 6831 N N . ASP D 1 234 ? -48.660 49.328 -43.076 1.00 63.10 234 ASP D N 1
ATOM 6832 C CA . ASP D 1 234 ? -50.046 49.015 -42.712 1.00 64.89 234 ASP D CA 1
ATOM 6833 C C . ASP D 1 234 ? -50.322 49.087 -41.211 1.00 63.86 234 ASP D C 1
ATOM 6834 O O . ASP D 1 234 ? -51.298 48.517 -40.733 1.00 64.37 234 ASP D O 1
ATOM 6839 N N . GLY D 1 235 ? -49.455 49.769 -40.474 1.00 62.99 235 GLY D N 1
ATOM 6840 C CA . GLY D 1 235 ? -49.640 49.971 -39.042 1.00 63.78 235 GLY D CA 1
ATOM 6841 C C . GLY D 1 235 ? -49.127 48.871 -38.115 1.00 61.22 235 GLY D C 1
ATOM 6842 O O . GLY D 1 235 ? -48.963 49.112 -36.925 1.00 61.24 235 GLY D O 1
ATOM 6843 N N . THR D 1 236 ? -48.919 47.668 -38.640 1.00 59.92 236 THR D N 1
ATOM 6844 C CA . THR D 1 236 ? -48.634 46.492 -37.818 1.00 60.24 236 THR D CA 1
ATOM 6845 C C . THR D 1 236 ? -47.328 46.642 -37.054 1.00 57.95 236 THR D C 1
ATOM 6846 O O . THR D 1 236 ? -47.206 46.142 -35.946 1.00 56.23 236 THR D O 1
ATOM 6850 N N . TYR D 1 237 ? -46.331 47.271 -37.682 1.00 56.99 237 TYR D N 1
ATOM 6851 C CA . TYR D 1 237 ? -45.013 47.468 -37.055 1.00 52.63 237 TYR D CA 1
ATOM 6852 C C . TYR D 1 237 ? -45.099 48.479 -35.914 1.00 53.19 237 TYR D C 1
ATOM 6853 O O . TYR D 1 237 ? -44.618 48.228 -34.815 1.00 51.32 237 TYR D O 1
ATOM 6862 N N . ASP D 1 238 ? -45.729 49.619 -36.179 1.00 55.96 238 ASP D N 1
ATOM 6863 C CA . ASP D 1 238 ? -45.879 50.655 -35.164 1.00 56.30 238 ASP D CA 1
ATOM 6864 C C . ASP D 1 238 ? -46.570 50.104 -33.919 1.00 56.13 238 ASP D C 1
ATOM 6865 O O . ASP D 1 238 ? -46.131 50.395 -32.809 1.00 55.42 238 ASP D O 1
ATOM 6870 N N . LYS D 1 239 ? -47.641 49.318 -34.099 1.00 56.09 239 LYS D N 1
ATOM 6871 C CA . LYS D 1 239 ? -48.366 48.732 -32.956 1.00 56.18 239 LYS D CA 1
ATOM 6872 C C . LYS D 1 239 ? -47.369 47.941 -32.119 1.00 53.31 239 LYS D C 1
ATOM 6873 O O . LYS D 1 239 ? -47.345 48.021 -30.894 1.00 53.99 239 LYS D O 1
ATOM 6875 N N . LEU D 1 240 ? -46.510 47.216 -32.810 1.00 50.29 240 LEU D N 1
ATOM 6876 C CA . LEU D 1 240 ? -45.554 46.338 -32.175 1.00 47.87 240 LEU D CA 1
ATOM 6877 C C . LEU D 1 240 ? -44.364 47.068 -31.536 1.00 46.40 240 LEU D C 1
ATOM 6878 O O . LEU D 1 240 ? -43.884 46.677 -30.478 1.00 45.80 240 LEU D O 1
ATOM 6883 N N . TYR D 1 241 ? -43.899 48.136 -32.172 1.00 46.57 241 TYR D N 1
ATOM 6884 C CA . TYR D 1 241 ? -42.856 48.986 -31.606 1.00 45.80 241 TYR D CA 1
ATOM 6885 C C . TYR D 1 241 ? -43.307 49.626 -30.291 1.00 46.72 241 TYR D C 1
ATOM 6886 O O . TYR D 1 241 ? -42.642 49.504 -29.272 1.00 46.94 241 TYR D O 1
ATOM 6895 N N . GLU D 1 242 ? -44.442 50.300 -30.309 1.00 48.85 242 GLU D N 1
ATOM 6896 C CA . GLU D 1 242 ? -44.941 50.956 -29.102 1.00 50.66 242 GLU D CA 1
ATOM 6897 C C . GLU D 1 242 ? -45.262 49.958 -27.999 1.00 49.44 242 GLU D C 1
ATOM 6898 O O . GLU D 1 242 ? -45.253 50.308 -26.830 1.00 51.13 242 GLU D O 1
ATOM 6904 N N . LYS D 1 243 ? -45.548 48.719 -28.373 1.00 47.79 243 LYS D N 1
ATOM 6905 C CA . LYS D 1 243 ? -45.814 47.669 -27.405 1.00 46.90 243 LYS D CA 1
ATOM 6906 C C . LYS D 1 243 ? -44.588 47.323 -26.588 1.00 44.60 243 LYS D C 1
ATOM 6907 O O . LYS D 1 243 ? -44.704 47.056 -25.398 1.00 45.71 243 LYS D O 1
ATOM 6913 N N . TRP D 1 244 ? -43.412 47.334 -27.211 1.00 41.88 244 TRP D N 1
ATOM 6914 C CA . TRP D 1 244 ? -42.173 46.947 -26.516 1.00 39.90 244 TRP D CA 1
ATOM 6915 C C . TRP D 1 244 ? -41.270 48.106 -26.075 1.00 41.72 244 TRP D C 1
ATOM 6916 O O . TRP D 1 244 ? -40.426 47.923 -25.202 1.00 40.64 244 TRP D O 1
ATOM 6927 N N . PHE D 1 245 ? -41.452 49.288 -26.669 1.00 46.20 245 PHE D N 1
ATOM 6928 C CA . PHE D 1 245 ? -40.643 50.492 -26.342 1.00 49.40 245 PHE D CA 1
ATOM 6929 C C . PHE D 1 245 ? -41.451 51.723 -25.809 1.00 52.86 245 PHE D C 1
ATOM 6930 O O . PHE D 1 245 ? -40.886 52.811 -25.688 1.00 53.79 245 PHE D O 1
ATOM 6938 N N . LYS D 1 246 ? -42.745 51.511 -25.496 1.00 56.81 246 LYS D N 1
ATOM 6939 C CA . LYS D 1 246 ? -43.677 52.405 -24.748 1.00 61.16 246 LYS D CA 1
ATOM 6940 C C . LYS D 1 246 ? -42.980 53.426 -23.846 1.00 63.64 246 LYS D C 1
ATOM 6941 O O . LYS D 1 246 ? -42.877 54.606 -24.180 1.00 66.56 246 LYS D O 1
#